Protein AF-A0A9P1FUV8-F1 (afdb_monomer_lite)

pLDDT: mean 71.28, std 26.42, range [20.98, 97.94]

Radius of gyration: 44.8 Å; chains: 1; bounding box: 154×107×117 Å

Organism: NCBI:txid2562237

InterPro domains:
  IPR036770 Ankyrin repeat-containing domain superfamily [G3DSA:1.25.40.20] (313-395)
  IPR036770 Ankyrin repeat-containing domain superfamily [SSF48403] (328-381)
  IPR050870 FAST kinase domain-containing [PTHR21228] (536-731)

Sequence (1007 aa):
MMQPPLSSQASQSEAKLLKMLQQRRAAKSQATTPSNLSTSSRDSLTFSTSKRYRINTSLPRLPHFLGSAEPTGVSAAFLVSFLVHCRSKVEQPTTRAAAMLRENGGVPIATLCGRVPHRDENHPLDPMDPMDPMDPGDSNRHPLTGGPIRGPSRFHVAHAWDADFEALVDCLVKDAGAELDRRYNLDIFGEDVECPERSSQRSVTGVADSPIESLQATVAAVQEVVLILDKDALCFSRLWVLTEAMMAVRSNKLRISSTASLGSTEMDIQTWEERIDGIDWSLATSSRKNDERRLRKFAERVWDMNGIGTDRLLAQLKVALRKYIYGQILVKAVEHGDRRAVEAALERGASPEQRDADGNTLEDLASFYNQQDIEEMLFERRMQRMTHQPLSMFFTADDLMENCSAADPHVLLPFMTPVEPRREDGLAEDAEEERLWQFLAGLEPSEKLPNKKPLRRNRHDQKPQSAESMLLRSKESGVPPRHLEMDRNEMTRLNTLEKGSIVLRGVHVSASANLPGLPGEAWIPFRLISRSALCGKLPHLLHGRALASQAKQSDARSLFAKLQVLSRQSSPSKDEAAAVCGTLARRLKTEIATFTATEAHQLSVVLAQFGLRNTLILDTLASHALRGMVSYSPYLLCGLANSFARNRYLHRPLMDAIAIHVANASDTLSPVDIAVLVYGYAELAYNPRNNLLEVCAERLQKTYLEVGAPNCASIMNSYARLSECNPAVFHCLSRAIVHAQPETFEVHNISIIMNSYAKCAVRKSQTMHLLGDYLVDRVDELSPQNVSNVVHAFSRLSCYNLPLFQNLVKRVASEDLTAYKLYELGVLCHNLAKLKSGGEKVYSAMFGELAKRPAEVWEPKAVAQVLDAMRRRQMFSHPGLLVLLFQRFFSTLPSYSVHSLTQASWCLVELDALDCAEELHQELPPDEAPQGFPQGRYAMRRVFERLQELDSQEPFTPTQRCHVQTLIRAYRYRHELDHGLLPPKVKSFCKAQFDVSSSVVSAVARA

Foldseek 3Di:
DDDDDDDDDPVVVVVVVVVVVVVVVVVVPPDDDDDDDDDDDDDDDDDDYDDAADDYDYDDDDDDDDDDDDDQFDFLVVVVVVVVVVVVVDDDDDDDPVPPPDDPDDDDDDDDDDDDDDDDDDDDDDDDDDDDDDDDDDDAADPPVRHGQDDDAQEEEQFDPPADVVLVSVQLCVVQPPNSSRHYTDRPPVPPPDDPPDDPDDPPVPDSQDVVNVLLVSLVPHQAYEYEAEQQRCSLLALVSLLSLLSRLVVVRYDYTYSDQCAQAPVSLVSVVCSLVPRDNVNRDYPDPVVNVVSVVCQVPVCVVVVNHPVNSSVSSSVVSLQVSLLRNLLSNLLVLVLVSVVSSVVSPHQQQRADPVGDGSLSSNVVSVNVVSNVVSVVSNVVPPPDDPPCVVAPPVRVVVVVVVDDVVVCVVVPDPPPDPPPDDDDDVDVVVVVVVVVVDDDDDDDDDDDDDDDDDDDDDDDDDHDDDDDDDDDDDDDDDDDDDDDDDDPDDDDDDDDDDDDDDDDDDDDDDDDDDDDDDDDDDDDDDDDDDDDDDDDDDDDPDPPPPPPPDALVNLLVVLVVLLPDPDRDLVVNQVSLVSSLVRCLPCVVVDALVSLLVSLQSCLSSLPLPVSSLVSSLVSCVVPVVRHDLLSLLSNLLSCLSNLHCPPVSLQVNLVVCLVVVLPDDLVSLLSNLLSCLSNLHDHPDCSLVSSLVNCLVHLLRQFLLSLLSNLLSCLSNLNLPVSSLVSVLVNLVNYDLVSDDLQSLLSNLLSCLSNLPQPQVSLQVSLVSCLVVVVSDQLQSLLSNLSSCLSNVHDHPSSLVSSLVCLLPDDPVSHDLQSLLSNLLSCLSVVGHDQSNLLSSLVVNLPDDLVRDDLQSLLSVLNSCLSVVVRDDPSSLLSSLVSCVVCVLRDDLVSLLSNLLSCLSNVVLQVCVVSPPPDDPVPDPPPDRRSLVSVVVSLVSVVVVCVVPNDDPVSLVSVVVSLVSNVVSCCVVPNDDDPVSVVSCCVNPVDDPVNVVVVSVD

Secondary structure (DSSP, 8-state):
---------HHHHHHHHHHHHHHHHHTTS-SS---------------------------------------SS--HHHHHHHHHHHHTTS----SSGGGSS-SS-------------------------PPPPPP-----B-TTT-PBP-S--SEEEE--TTS-HHHHHHHHHHHHGGGHHHHEE----GGG---SS---S--TT-----HHHHHHHHHHHSSEEEEEEPTT-GGGGBHHHHHHHHHHHHTT-EEEEESS---SSHHHHHHHHHHHHT--TTTPBPSSHHHHHHHHHHHHHHTTTTT--HHHHHHHHHHHHHHHHHHHHHHHHHHHT-HHHHHHHHHTT--TT-B-SSS-BHHHHHHHTT-HHHHHHHHHHHHTTS-PPPGGGT--HHHHHHHHHHS-HHHHTTTS-------------TTSHHHHHHHHTS--------------------------------------------------------------------------------------------------------SSS------HHHHHHHHHHHHTSSS--HHHHHHHHHHHHHHHHHHGGG--HHHHHHHHHHHHHHT---HHHHHHHHHHHHHSGGGS-HHHHHHHHHHHHHTT---HHHHHHHHHHHHHTGGG--HHHHHHHHHHHHHTT---SSTHHHHHHHHHHHHGGG--HHHHHHHHHHHHHHT---HHHHHHHHHHHHHS-GGG--HHHHHHHHHHHHHTT---HHHHHHHHHHHHTTGGGS-HHHHHHHHHHHHHHT---HHHHHHHHHHHTTS-GGGS-HHHHHHHHHHHHHTT---HHHHHHHHHHHTTS-GGG--HHHHHHHHHHHHTTTTS--HHHHHHHHHHHHHTGGG--HHHHHHHHHHHHTTTTTTGGGTTGGGS-GGGS-TT--HHHHHHHHHHHHHHHHHHHSPPPHHHHHHHHHHHHHHHHHHHHHHSS--HHHHHHHHHHH---HHHHHHTT--

Structure (mmCIF, N/CA/C/O backbone):
data_AF-A0A9P1FUV8-F1
#
_entry.id   AF-A0A9P1FUV8-F1
#
loop_
_atom_site.group_PDB
_atom_site.id
_atom_site.type_symbol
_atom_site.label_atom_id
_atom_site.label_alt_id
_atom_site.label_comp_id
_atom_site.label_asym_id
_atom_site.label_entity_id
_atom_site.label_seq_id
_atom_site.pdbx_PDB_ins_code
_atom_site.Cartn_x
_atom_site.Cartn_y
_atom_site.Cartn_z
_atom_site.occupancy
_atom_site.B_iso_or_equiv
_atom_site.auth_seq_id
_atom_site.auth_comp_id
_atom_site.auth_asym_id
_atom_site.auth_atom_id
_atom_site.pdbx_PDB_model_num
ATOM 1 N N . MET A 1 1 ? 50.241 -18.719 53.767 1.00 30.80 1 MET A N 1
ATOM 2 C CA . MET A 1 1 ? 50.728 -17.645 54.663 1.00 30.80 1 MET A CA 1
ATOM 3 C C . MET A 1 1 ? 49.837 -16.425 54.442 1.00 30.80 1 MET A C 1
ATOM 5 O O . MET A 1 1 ? 49.467 -16.218 53.297 1.00 30.80 1 MET A O 1
ATOM 9 N N . MET A 1 2 ? 49.536 -15.657 55.497 1.00 30.47 2 MET A N 1
ATOM 10 C CA . MET A 1 2 ? 48.809 -14.365 55.496 1.00 30.47 2 MET A CA 1
ATOM 11 C C . MET A 1 2 ? 47.323 -14.315 55.067 1.00 30.47 2 MET A C 1
ATOM 13 O O . MET A 1 2 ? 46.827 -15.141 54.308 1.00 30.47 2 MET A O 1
ATOM 17 N N . GLN A 1 3 ? 46.631 -13.323 55.649 1.00 28.78 3 GLN A N 1
ATOM 18 C CA . GLN A 1 3 ? 45.249 -12.890 55.387 1.00 28.78 3 GLN A CA 1
ATOM 19 C C . GLN A 1 3 ? 45.261 -11.463 54.746 1.00 28.78 3 GLN A C 1
ATOM 21 O O . GLN A 1 3 ? 46.090 -11.263 53.863 1.00 28.78 3 GLN A O 1
ATOM 26 N N . PRO A 1 4 ? 44.366 -10.490 55.058 1.00 60.59 4 PRO A N 1
ATOM 27 C CA . PRO A 1 4 ? 43.402 -9.945 54.097 1.00 60.59 4 PRO A CA 1
ATOM 28 C C . PRO A 1 4 ? 43.675 -8.450 53.772 1.00 60.59 4 PRO A C 1
ATOM 30 O O . PRO A 1 4 ? 44.791 -7.982 53.994 1.00 60.59 4 PRO A O 1
ATOM 33 N N . PRO A 1 5 ? 42.693 -7.675 53.255 1.00 50.84 5 PRO A N 1
ATOM 34 C CA . PRO A 1 5 ? 41.811 -6.958 54.193 1.00 50.84 5 PRO A CA 1
ATOM 35 C C . PRO A 1 5 ? 40.332 -6.806 53.758 1.00 50.84 5 PRO A C 1
ATOM 37 O O . PRO A 1 5 ? 39.941 -7.103 52.633 1.00 50.84 5 PRO A O 1
ATOM 40 N N . LEU A 1 6 ? 39.513 -6.309 54.692 1.00 38.12 6 LEU A N 1
ATOM 41 C CA . LEU A 1 6 ? 38.106 -5.906 54.526 1.00 38.12 6 LEU A CA 1
ATOM 42 C C . LEU A 1 6 ? 37.980 -4.403 54.210 1.00 38.12 6 LEU A C 1
ATOM 44 O O . LEU A 1 6 ? 38.835 -3.617 54.614 1.00 38.12 6 LEU A O 1
ATOM 48 N N . SER A 1 7 ? 36.836 -3.976 53.662 1.00 33.22 7 SER A N 1
ATOM 49 C CA . SER A 1 7 ? 36.249 -2.659 53.974 1.00 33.22 7 SER A CA 1
ATOM 50 C C . SER A 1 7 ? 34.717 -2.677 53.824 1.00 33.22 7 SER A C 1
ATOM 52 O O . SER A 1 7 ? 34.158 -3.540 53.147 1.00 33.22 7 SER A O 1
ATOM 54 N N . SER A 1 8 ? 34.016 -1.783 54.529 1.00 42.25 8 SER A N 1
ATOM 55 C CA . SER A 1 8 ? 32.589 -1.943 54.863 1.00 42.25 8 SER A CA 1
ATOM 56 C C . SER A 1 8 ? 31.773 -0.648 54.710 1.00 42.25 8 SER A C 1
ATOM 58 O O . SER A 1 8 ? 31.450 0.017 55.691 1.00 42.25 8 SER A O 1
ATOM 60 N N . GLN A 1 9 ? 31.401 -0.286 53.474 1.00 38.81 9 GLN A N 1
ATOM 61 C CA . GLN A 1 9 ? 30.628 0.946 53.202 1.00 38.81 9 GLN A CA 1
ATOM 62 C C . GLN A 1 9 ? 29.221 0.747 52.601 1.00 38.81 9 GLN A C 1
ATOM 64 O O . GLN A 1 9 ? 28.422 1.681 52.623 1.00 38.81 9 GLN A O 1
ATOM 69 N N . ALA A 1 10 ? 28.864 -0.450 52.119 1.00 42.78 10 ALA A N 1
ATOM 70 C CA . ALA A 1 10 ? 27.587 -0.665 51.421 1.00 42.78 10 ALA A CA 1
ATOM 71 C C . ALA A 1 10 ? 26.337 -0.445 52.308 1.00 42.78 10 ALA A C 1
ATOM 73 O O . ALA A 1 10 ? 25.392 0.228 51.893 1.00 42.78 10 ALA A O 1
ATOM 74 N N . SER A 1 11 ? 26.342 -0.939 53.552 1.00 45.03 11 SER A N 1
ATOM 75 C CA . SER A 1 11 ? 25.136 -1.028 54.399 1.00 45.03 11 SER A CA 1
ATOM 76 C C . SER A 1 11 ? 24.607 0.303 54.952 1.00 45.03 11 SER A C 1
ATOM 78 O O . SER A 1 11 ? 23.441 0.387 55.337 1.00 45.03 11 SER A O 1
ATOM 80 N N . GLN A 1 12 ? 25.417 1.368 54.985 1.00 42.19 12 GLN A N 1
ATOM 81 C CA . GLN A 1 12 ? 24.962 2.676 55.484 1.00 42.19 12 GLN A CA 1
ATOM 82 C C . GLN A 1 12 ? 24.154 3.469 54.444 1.00 42.19 12 GLN A C 1
ATOM 84 O O . GLN A 1 12 ? 23.341 4.319 54.815 1.00 42.19 12 GLN A O 1
ATOM 89 N N . SER A 1 13 ? 24.339 3.182 53.151 1.00 45.84 13 SER A N 1
ATOM 90 C CA . SER A 1 13 ? 23.620 3.858 52.065 1.00 45.84 13 SER A CA 1
ATOM 91 C C . SER A 1 13 ? 22.151 3.413 51.983 1.00 45.84 13 SER A C 1
ATOM 93 O O . SER A 1 13 ? 21.251 4.255 52.036 1.00 45.84 13 SER A O 1
ATOM 95 N N . GLU A 1 14 ? 21.895 2.101 51.985 1.00 45.75 14 GLU A N 1
ATOM 96 C CA . GLU A 1 14 ? 20.541 1.529 51.999 1.00 45.75 14 GLU A CA 1
ATOM 97 C C . GLU A 1 14 ? 19.755 1.932 53.251 1.00 45.75 14 GLU A C 1
ATOM 99 O O . GLU A 1 14 ? 18.601 2.351 53.147 1.00 45.75 14 GLU A O 1
ATOM 104 N N . ALA A 1 15 ? 20.385 1.900 54.431 1.00 51.75 15 ALA A N 1
ATOM 105 C CA . ALA A 1 15 ? 19.749 2.317 55.681 1.00 51.75 15 ALA A CA 1
ATOM 106 C C . ALA A 1 15 ? 19.278 3.785 55.641 1.00 51.75 15 ALA A C 1
ATOM 108 O O . ALA A 1 15 ? 18.211 4.116 56.165 1.00 51.75 15 ALA A O 1
ATOM 109 N N . LYS A 1 16 ? 20.042 4.670 54.984 1.00 54.69 16 LYS A N 1
ATOM 110 C CA . LYS A 1 16 ? 19.688 6.087 54.807 1.00 54.69 16 LYS A CA 1
ATOM 111 C C . LYS A 1 16 ? 18.562 6.266 53.779 1.00 54.69 16 LYS A C 1
ATOM 113 O O . LYS A 1 16 ? 17.652 7.065 54.011 1.00 54.69 16 LYS A O 1
ATOM 118 N N . LEU A 1 17 ? 18.572 5.476 52.702 1.00 48.06 17 LEU A N 1
ATOM 119 C CA . LEU A 1 17 ? 17.526 5.471 51.675 1.00 48.06 17 LEU A CA 1
ATOM 120 C C . LEU A 1 17 ? 16.182 4.949 52.218 1.00 48.06 17 LEU A C 1
ATOM 122 O O . LEU A 1 17 ? 15.148 5.584 51.999 1.00 48.06 17 LEU A O 1
ATOM 126 N N . LEU A 1 18 ? 16.185 3.860 53.001 1.00 50.78 18 LEU A N 1
ATOM 127 C CA . LEU A 1 18 ? 14.982 3.364 53.683 1.00 50.78 18 LEU A CA 1
ATOM 128 C C . LEU A 1 18 ? 14.398 4.416 54.633 1.00 50.78 18 LEU A C 1
ATOM 130 O O . LEU A 1 18 ? 13.184 4.617 54.633 1.00 50.78 18 LEU A O 1
ATOM 134 N N . LYS A 1 19 ? 15.238 5.125 55.401 1.00 60.50 19 LYS A N 1
ATOM 135 C CA . LYS A 1 19 ? 14.773 6.171 56.327 1.00 60.50 19 LYS A CA 1
ATOM 136 C C . LYS A 1 19 ? 14.100 7.335 55.586 1.00 60.50 19 LYS A C 1
ATOM 138 O O . LYS A 1 19 ? 13.024 7.766 55.997 1.00 60.50 19 LYS A O 1
ATOM 143 N N . MET A 1 20 ? 14.655 7.771 54.449 1.00 56.41 20 MET A N 1
ATOM 144 C CA . MET A 1 20 ? 14.014 8.761 53.567 1.00 56.41 20 MET A CA 1
ATOM 145 C C . MET A 1 20 ? 12.675 8.270 52.995 1.00 56.41 20 MET A C 1
ATOM 147 O O . MET A 1 20 ? 11.705 9.028 52.965 1.00 56.41 20 MET A O 1
ATOM 151 N N . LEU A 1 21 ? 12.590 7.010 52.555 1.00 49.94 21 LEU A N 1
ATOM 152 C CA . LEU A 1 21 ? 11.355 6.437 52.002 1.00 49.94 21 LEU A CA 1
ATOM 153 C C . LEU A 1 21 ? 10.265 6.242 53.072 1.00 49.94 21 LEU A C 1
ATOM 155 O O . LEU A 1 21 ? 9.085 6.457 52.793 1.00 49.94 21 LEU A O 1
ATOM 159 N N . GLN A 1 22 ? 10.647 5.910 54.308 1.00 55.75 22 GLN A N 1
ATOM 160 C CA . GLN A 1 22 ? 9.739 5.868 55.458 1.00 55.75 22 GLN A CA 1
ATOM 161 C C . GLN A 1 22 ? 9.236 7.273 55.831 1.00 55.75 22 GLN A C 1
ATOM 163 O O . GLN A 1 22 ? 8.030 7.459 55.995 1.00 55.75 22 GLN A O 1
ATOM 168 N N . GLN A 1 23 ? 10.112 8.284 55.865 1.00 54.78 23 GLN A N 1
ATOM 169 C CA . GLN A 1 23 ? 9.713 9.679 56.107 1.00 54.78 23 GLN A CA 1
ATOM 170 C C . GLN A 1 23 ? 8.788 10.226 55.004 1.00 54.78 23 GLN A C 1
ATOM 172 O O . GLN A 1 23 ? 7.778 10.855 55.317 1.00 54.78 23 GLN A O 1
ATOM 177 N N . ARG A 1 24 ? 9.045 9.916 53.722 1.00 46.38 24 ARG A N 1
ATOM 178 C CA . ARG A 1 24 ? 8.132 10.271 52.615 1.00 46.38 24 ARG A CA 1
ATOM 179 C C . ARG A 1 24 ? 6.779 9.551 52.676 1.00 46.38 24 ARG A C 1
ATOM 181 O O . ARG A 1 24 ? 5.803 10.103 52.175 1.00 46.38 24 ARG A O 1
ATOM 188 N N . ARG A 1 25 ? 6.685 8.363 53.290 1.00 44.31 25 ARG A N 1
ATOM 189 C CA . ARG A 1 25 ? 5.393 7.704 53.561 1.00 44.31 25 ARG A CA 1
ATOM 190 C C . ARG A 1 25 ? 4.634 8.363 54.715 1.00 44.31 25 ARG A C 1
ATOM 192 O O . ARG A 1 25 ? 3.438 8.580 54.567 1.00 44.31 25 ARG A O 1
ATOM 199 N N . ALA A 1 26 ? 5.313 8.747 55.797 1.00 41.97 26 ALA A N 1
ATOM 200 C CA . ALA A 1 26 ? 4.688 9.473 56.908 1.00 41.97 26 ALA A CA 1
ATOM 201 C C . ALA A 1 26 ? 4.136 10.846 56.471 1.00 41.97 26 ALA A C 1
ATOM 203 O O . ALA A 1 26 ? 2.988 11.180 56.748 1.00 41.97 26 ALA A O 1
ATOM 204 N N . ALA A 1 27 ? 4.914 11.618 55.705 1.00 41.75 27 ALA A N 1
ATOM 205 C CA . ALA A 1 27 ? 4.504 12.944 55.236 1.00 41.75 27 ALA A CA 1
ATOM 206 C C . ALA A 1 27 ? 3.291 12.933 54.280 1.00 41.75 27 ALA A C 1
ATOM 208 O O . ALA A 1 27 ? 2.658 13.967 54.091 1.00 41.75 27 ALA A O 1
ATOM 209 N N . LYS A 1 28 ? 2.942 11.781 53.682 1.00 42.69 28 LYS A N 1
ATOM 210 C CA . LYS A 1 28 ? 1.788 11.642 52.776 1.00 42.69 28 LYS A CA 1
ATOM 211 C C . LYS A 1 28 ? 0.529 11.069 53.444 1.00 42.69 28 LYS A C 1
ATOM 213 O O . LYS A 1 28 ? -0.431 10.779 52.737 1.00 42.69 28 LYS A O 1
ATOM 218 N N . SER A 1 29 ? 0.515 10.920 54.775 1.00 35.66 29 SER A N 1
ATOM 219 C CA . SER A 1 29 ? -0.650 10.445 55.545 1.00 35.66 29 SER A CA 1
ATOM 220 C C . SER A 1 29 ? -1.318 11.510 56.429 1.00 35.66 29 SER A C 1
ATOM 222 O O . SER A 1 29 ? -2.277 11.190 57.124 1.00 35.66 29 SER A O 1
ATOM 224 N N . GLN A 1 30 ? -0.837 12.759 56.429 1.00 36.12 30 GLN A N 1
ATOM 225 C CA . GLN A 1 30 ? -1.415 13.866 57.208 1.00 36.12 30 GLN A CA 1
ATOM 226 C C . GLN A 1 30 ? -2.030 14.947 56.305 1.00 36.12 30 GLN A C 1
ATOM 228 O O . GLN A 1 30 ? -1.556 16.077 56.248 1.00 36.12 30 GLN A O 1
ATOM 233 N N . ALA A 1 31 ? -3.120 14.595 55.617 1.00 32.31 31 ALA A N 1
ATOM 234 C CA . ALA A 1 31 ? -4.038 15.558 55.012 1.00 32.31 31 ALA A CA 1
ATOM 235 C C . ALA A 1 31 ? -5.481 15.009 55.010 1.00 32.31 31 ALA A C 1
ATOM 237 O O . ALA A 1 31 ? -5.751 13.959 54.436 1.00 32.31 31 ALA A O 1
ATOM 238 N N . THR A 1 32 ? -6.390 15.745 55.659 1.00 31.06 32 THR A N 1
ATOM 239 C CA . THR A 1 32 ? -7.861 15.701 55.496 1.00 31.06 32 THR A CA 1
ATOM 240 C C . THR A 1 32 ? -8.591 14.343 55.537 1.00 31.06 32 THR A C 1
ATOM 242 O O . THR A 1 32 ? -9.055 13.862 54.508 1.00 31.06 32 THR A O 1
ATOM 245 N N . THR A 1 33 ? -8.884 13.849 56.748 1.00 34.56 33 THR A N 1
ATOM 246 C CA . THR A 1 33 ? -10.209 13.277 57.105 1.00 34.56 33 THR A CA 1
ATOM 247 C C . THR A 1 33 ? -10.461 13.409 58.615 1.00 34.56 33 THR A C 1
ATOM 249 O O . THR A 1 33 ? -9.624 12.935 59.386 1.00 34.56 33 THR A O 1
ATOM 252 N N . PRO A 1 34 ? -11.599 13.969 59.064 1.00 37.16 34 PRO A N 1
ATOM 253 C CA . PRO A 1 34 ? -12.110 13.779 60.420 1.00 37.16 34 PRO A CA 1
ATOM 254 C C . PRO A 1 34 ? -13.099 12.594 60.485 1.00 37.16 34 PRO A C 1
ATOM 256 O O . PRO A 1 34 ? -13.927 12.479 59.590 1.00 37.16 34 PRO A O 1
ATOM 259 N N . SER A 1 35 ? -13.016 11.787 61.559 1.00 29.39 35 SER A N 1
ATOM 260 C CA . SER A 1 35 ? -14.016 10.804 62.067 1.00 29.39 35 SER A CA 1
ATOM 261 C C . SER A 1 35 ? -14.575 9.710 61.106 1.00 29.39 35 SER A C 1
ATOM 263 O O . SER A 1 35 ? -14.866 9.944 59.945 1.00 29.39 35 SER A O 1
ATOM 265 N N . ASN A 1 36 ? -14.816 8.455 61.518 1.00 29.20 36 ASN A N 1
ATOM 266 C CA . ASN A 1 36 ? -14.697 7.801 62.829 1.00 29.20 36 ASN A CA 1
ATOM 267 C C . ASN A 1 36 ? -14.530 6.262 62.696 1.00 29.20 36 ASN A C 1
ATOM 269 O O . ASN A 1 36 ? -15.033 5.670 61.749 1.00 29.20 36 ASN A O 1
ATOM 273 N N . LEU A 1 37 ? -13.937 5.653 63.735 1.00 30.06 37 LEU A N 1
ATOM 274 C CA . LEU A 1 37 ? -14.122 4.275 64.253 1.00 30.06 37 LEU A CA 1
ATOM 275 C C . LEU A 1 37 ? -13.708 2.988 63.469 1.00 30.06 37 LEU A C 1
ATOM 277 O O . LEU A 1 37 ? -14.106 2.713 62.345 1.00 30.06 37 LEU A O 1
ATOM 281 N N . SER A 1 38 ? -13.012 2.132 64.243 1.00 29.42 38 SER A N 1
ATOM 282 C CA . SER A 1 38 ? -13.095 0.653 64.360 1.00 29.42 38 SER A CA 1
ATOM 283 C C . SER A 1 38 ? -12.550 -0.328 63.287 1.00 29.42 38 SER A C 1
ATOM 285 O O . SER A 1 38 ? -13.269 -0.789 62.411 1.00 29.42 38 SER A O 1
ATOM 287 N N . THR A 1 39 ? -11.315 -0.795 63.559 1.00 29.59 39 THR A N 1
ATOM 288 C CA . THR A 1 39 ? -10.877 -2.216 63.746 1.00 29.59 39 THR A CA 1
ATOM 289 C C . THR A 1 39 ? -10.884 -3.282 62.626 1.00 29.59 39 THR A C 1
ATOM 291 O O . THR A 1 39 ? -11.922 -3.618 62.073 1.00 29.59 39 THR A O 1
ATOM 294 N N . SER A 1 40 ? -9.744 -4.009 62.559 1.00 29.50 40 SER A N 1
ATOM 295 C CA . SER A 1 40 ? -9.539 -5.429 62.138 1.00 29.50 40 SER A CA 1
ATOM 296 C C . SER A 1 40 ? -9.794 -5.834 60.665 1.00 29.50 40 SER A C 1
ATOM 298 O O . SER A 1 40 ? -10.683 -5.297 60.026 1.00 29.50 40 SER A O 1
ATOM 300 N N . SER A 1 41 ? -9.079 -6.796 60.052 1.00 29.20 41 SER A N 1
ATOM 301 C CA . SER A 1 41 ? -7.799 -7.477 60.375 1.00 29.20 41 SER A CA 1
ATOM 302 C C . SER A 1 41 ? -7.241 -8.254 59.153 1.00 29.20 41 SER A C 1
ATOM 304 O O . SER A 1 41 ? -7.881 -8.309 58.110 1.00 29.20 41 SER A O 1
ATOM 306 N N . ARG A 1 42 ? -6.042 -8.843 59.328 1.00 28.06 42 ARG A N 1
ATOM 307 C CA . ARG A 1 42 ? -5.503 -10.124 58.784 1.00 28.06 42 ARG A CA 1
ATOM 308 C C . ARG A 1 42 ? -6.462 -11.057 57.997 1.00 28.06 42 ARG A C 1
ATOM 310 O O . ARG A 1 42 ? -7.637 -11.121 58.334 1.00 28.06 42 ARG A O 1
ATOM 317 N N . ASP A 1 43 ? -6.012 -11.894 57.048 1.00 26.98 43 ASP A N 1
ATOM 318 C CA . ASP A 1 43 ? -4.633 -12.362 56.749 1.00 26.98 43 ASP A CA 1
ATOM 319 C C . ASP A 1 43 ? -4.410 -12.789 55.266 1.00 26.98 43 ASP A C 1
ATOM 321 O O . ASP A 1 43 ? -5.277 -12.607 54.414 1.00 26.98 43 ASP A O 1
ATOM 325 N N . SER A 1 44 ? -3.226 -13.338 54.954 1.00 26.30 44 SER A N 1
ATOM 326 C CA . SER A 1 44 ? -2.769 -13.783 53.611 1.00 26.30 44 SER A CA 1
ATOM 327 C C . SER A 1 44 ? -2.727 -15.314 53.412 1.00 26.30 44 SER A C 1
ATOM 329 O O . SER A 1 44 ? -2.599 -16.012 54.413 1.00 26.30 44 SER A O 1
ATOM 331 N N . LEU A 1 45 ? -2.739 -15.819 52.152 1.00 26.94 45 LEU A N 1
ATOM 332 C CA . LEU A 1 45 ? -1.836 -16.877 51.600 1.00 26.94 45 LEU A CA 1
ATOM 333 C C . LEU A 1 45 ? -2.143 -17.268 50.115 1.00 26.94 45 LEU A C 1
ATOM 335 O O . LEU A 1 45 ? -2.773 -16.484 49.408 1.00 26.94 45 LEU A O 1
ATOM 339 N N . THR A 1 46 ? -1.567 -18.368 49.586 1.00 25.67 46 THR A N 1
ATOM 340 C CA . THR A 1 46 ? -1.098 -18.521 48.177 1.00 25.67 46 THR A CA 1
ATOM 341 C C . THR A 1 46 ? -1.310 -19.920 47.513 1.00 25.67 46 THR A C 1
ATOM 343 O O . THR A 1 46 ? -1.707 -20.863 48.184 1.00 25.67 46 THR A O 1
ATOM 346 N N . PHE A 1 47 ? -0.945 -20.045 46.209 1.00 27.41 47 PHE A N 1
ATOM 347 C CA . PHE A 1 47 ? -0.563 -21.258 45.407 1.00 27.41 47 PHE A CA 1
ATOM 348 C C . PHE A 1 47 ? -1.583 -22.117 44.564 1.00 27.41 47 PHE A C 1
ATOM 350 O O . PHE A 1 47 ? -2.302 -22.948 45.096 1.00 27.41 47 PHE A O 1
ATOM 357 N N . SER A 1 48 ? -1.403 -22.090 43.215 1.00 27.53 48 SER A N 1
ATOM 358 C CA . SER A 1 48 ? -1.054 -23.239 42.299 1.00 27.53 48 SER A CA 1
ATOM 359 C C . SER A 1 48 ? -2.043 -24.048 41.376 1.00 27.53 48 SER A C 1
ATOM 361 O O . SER A 1 48 ? -2.868 -24.811 41.847 1.00 27.53 48 SER A O 1
ATOM 363 N N . THR A 1 49 ? -1.748 -24.020 40.049 1.00 30.95 49 THR A N 1
ATOM 364 C CA . THR A 1 49 ? -1.566 -25.119 39.017 1.00 30.95 49 THR A CA 1
ATOM 365 C C . THR A 1 49 ? -2.652 -26.058 38.359 1.00 30.95 49 THR A C 1
ATOM 367 O O . THR A 1 49 ? -2.980 -27.106 38.894 1.00 30.95 49 THR A O 1
ATOM 370 N N . SER A 1 50 ? -2.863 -25.876 37.022 1.00 31.67 50 SER A N 1
ATOM 371 C CA . SER A 1 50 ? -2.609 -26.843 35.878 1.00 31.67 50 SER A CA 1
ATOM 372 C C . SER A 1 50 ? -3.687 -27.754 35.171 1.00 31.67 50 SER A C 1
ATOM 374 O O . SER A 1 50 ? -4.637 -28.225 35.780 1.00 31.67 50 SER A O 1
ATOM 376 N N . LYS A 1 51 ? -3.389 -28.104 33.884 1.00 32.56 51 LYS A N 1
ATOM 377 C CA . LYS A 1 51 ? -3.860 -29.205 32.953 1.00 32.56 51 LYS A CA 1
ATOM 378 C C . LYS A 1 51 ? -4.982 -28.995 31.870 1.00 32.56 51 LYS A C 1
ATOM 380 O O . LYS A 1 51 ? -5.355 -27.854 31.615 1.00 32.56 51 LYS A O 1
ATOM 385 N N . ARG A 1 52 ? -5.244 -30.028 31.014 1.00 34.56 52 ARG A N 1
ATOM 386 C CA . ARG A 1 52 ? -5.105 -30.036 29.505 1.00 34.56 52 ARG A CA 1
ATOM 387 C C . ARG A 1 52 ? -5.910 -31.140 28.689 1.00 34.56 52 ARG A C 1
ATOM 389 O O . ARG A 1 52 ? -6.127 -32.174 29.310 1.00 34.56 52 ARG A O 1
ATOM 396 N N . TYR A 1 53 ? -6.213 -31.001 27.350 1.00 32.50 53 TYR A N 1
ATOM 397 C CA . TYR A 1 53 ? -6.091 -31.942 26.131 1.00 32.50 53 TYR A CA 1
ATOM 398 C C . TYR A 1 53 ? -6.972 -31.616 24.821 1.00 32.50 53 TYR A C 1
ATOM 400 O O . TYR A 1 53 ? -7.762 -30.682 24.900 1.00 32.50 53 TYR A O 1
ATOM 408 N N . ARG A 1 54 ? -6.787 -32.224 23.585 1.00 31.30 54 ARG A N 1
ATOM 409 C CA . ARG A 1 54 ? -7.359 -31.792 22.213 1.00 31.30 54 ARG A CA 1
ATOM 410 C C . ARG A 1 54 ? -7.425 -32.846 21.023 1.00 31.30 54 ARG A C 1
ATOM 412 O O . ARG A 1 54 ? -6.486 -33.628 20.948 1.00 31.30 54 ARG A O 1
ATOM 419 N N . ILE A 1 55 ? -8.343 -32.803 19.994 1.00 31.94 55 ILE A N 1
ATOM 420 C CA . ILE A 1 55 ? -8.256 -33.567 18.661 1.00 31.94 55 ILE A CA 1
ATOM 421 C C . ILE A 1 55 ? -8.985 -32.960 17.366 1.00 31.94 55 ILE A C 1
ATOM 423 O O . ILE A 1 55 ? -9.356 -31.793 17.447 1.00 31.94 55 ILE A O 1
ATOM 427 N N . ASN A 1 56 ? -9.107 -33.664 16.186 1.00 26.27 56 ASN A N 1
ATOM 428 C CA . ASN A 1 56 ? -9.400 -33.203 14.753 1.00 26.27 56 ASN A CA 1
ATOM 429 C C . ASN A 1 56 ? -10.506 -34.069 13.957 1.00 26.27 56 ASN A C 1
ATOM 431 O O . ASN A 1 56 ? -11.118 -34.861 14.661 1.00 26.27 56 ASN A O 1
ATOM 435 N N . THR A 1 57 ? -10.885 -34.127 12.616 1.00 31.69 57 THR A N 1
ATOM 436 C CA . THR A 1 57 ? -10.473 -33.650 11.210 1.00 31.69 57 THR A CA 1
ATOM 437 C C . THR A 1 57 ? -11.483 -33.956 9.992 1.00 31.69 57 THR A C 1
ATOM 439 O O . THR A 1 57 ? -12.133 -34.991 10.050 1.00 31.69 57 THR A O 1
ATOM 442 N N . SER A 1 58 ? -11.451 -33.226 8.821 1.00 26.14 58 SER A N 1
ATOM 443 C CA . SER A 1 58 ? -11.626 -33.618 7.329 1.00 26.14 58 SER A CA 1
ATOM 444 C C . SER A 1 58 ? -12.952 -34.121 6.605 1.00 26.14 58 SER A C 1
ATOM 446 O O . SER A 1 58 ? -13.866 -34.512 7.313 1.00 26.14 58 SER A O 1
ATOM 448 N N . LEU A 1 59 ? -13.073 -34.347 5.241 1.00 26.00 59 LEU A N 1
ATOM 449 C CA . LEU A 1 59 ? -13.025 -33.489 3.971 1.00 26.00 59 LEU A CA 1
ATOM 450 C C . LEU A 1 59 ? -13.166 -34.218 2.536 1.00 26.00 59 LEU A C 1
ATOM 452 O O . LEU A 1 59 ? -12.298 -35.043 2.253 1.00 26.00 59 LEU A O 1
ATOM 456 N N . PRO A 1 60 ? -14.117 -33.895 1.581 1.00 40.56 60 PRO A N 1
ATOM 457 C CA . PRO A 1 60 ? -14.148 -34.373 0.131 1.00 40.56 60 PRO A CA 1
ATOM 458 C C . PRO A 1 60 ? -14.634 -33.380 -1.032 1.00 40.56 60 PRO A C 1
ATOM 460 O O . PRO A 1 60 ? -14.724 -32.185 -0.762 1.00 40.56 60 PRO A O 1
ATOM 463 N N . ARG A 1 61 ? -14.878 -33.807 -2.329 1.00 24.95 61 ARG A N 1
ATOM 464 C CA . ARG A 1 61 ? -15.236 -32.985 -3.580 1.00 24.95 61 ARG A CA 1
ATOM 465 C C . ARG A 1 61 ? -15.807 -33.728 -4.874 1.00 24.95 61 ARG A C 1
ATOM 467 O O . ARG A 1 61 ? -15.595 -34.933 -4.940 1.00 24.95 61 ARG A O 1
ATOM 474 N N . LEU A 1 62 ? -16.265 -32.973 -5.941 1.00 20.98 62 LEU A N 1
ATOM 475 C CA . LEU A 1 62 ? -16.289 -33.180 -7.470 1.00 20.98 62 LEU A CA 1
ATOM 476 C C . LEU A 1 62 ? -17.645 -33.508 -8.217 1.00 20.98 62 LEU A C 1
ATOM 478 O O . LEU A 1 62 ? -18.498 -34.050 -7.521 1.00 20.98 62 LEU A O 1
ATOM 482 N N . PRO A 1 63 ? -17.857 -33.381 -9.587 1.00 37.31 63 PRO A N 1
ATOM 483 C CA . PRO A 1 63 ? -17.330 -32.537 -10.730 1.00 37.31 63 PRO A CA 1
ATOM 484 C C . PRO A 1 63 ? -18.397 -31.974 -11.793 1.00 37.31 63 PRO A C 1
ATOM 486 O O . PRO A 1 63 ? -19.591 -32.043 -11.538 1.00 37.31 63 PRO A O 1
ATOM 489 N N . HIS A 1 64 ? -17.987 -31.439 -12.985 1.00 26.16 64 HIS A N 1
ATOM 490 C CA . HIS A 1 64 ? -18.776 -30.689 -14.046 1.00 26.16 64 HIS A CA 1
ATOM 491 C C . HIS A 1 64 ? -19.285 -31.462 -15.318 1.00 26.16 64 HIS A C 1
ATOM 493 O O . HIS A 1 64 ? -18.740 -32.530 -15.583 1.00 26.16 64 HIS A O 1
ATOM 499 N N . PHE A 1 65 ? -20.154 -30.854 -16.189 1.00 28.42 65 PHE A N 1
ATOM 500 C CA . PHE A 1 65 ? -19.986 -30.704 -17.688 1.00 28.42 65 PHE A CA 1
ATOM 501 C C . PHE A 1 65 ? -21.042 -29.805 -18.455 1.00 28.42 65 PHE A C 1
ATOM 503 O O . PHE A 1 65 ? -22.184 -29.701 -18.027 1.00 28.42 65 PHE A O 1
ATOM 510 N N . LEU A 1 66 ? -20.627 -29.204 -19.601 1.00 27.64 66 LEU A N 1
ATOM 511 C CA . LEU A 1 66 ? -21.268 -28.295 -20.630 1.00 27.64 66 LEU A CA 1
ATOM 512 C C . LEU A 1 66 ? -22.778 -28.478 -21.002 1.00 27.64 66 LEU A C 1
ATOM 514 O O . LEU A 1 66 ? -23.256 -29.603 -20.991 1.00 27.64 66 LEU A O 1
ATOM 518 N N . GLY A 1 67 ? -23.578 -27.518 -21.520 1.00 29.48 67 GLY A N 1
ATOM 519 C CA . GLY A 1 67 ? -23.373 -26.139 -22.022 1.00 29.48 67 GLY A CA 1
ATOM 520 C C . GLY A 1 67 ? -24.214 -25.787 -23.293 1.00 29.48 67 GLY A C 1
ATOM 521 O O . GLY A 1 67 ? -23.965 -26.358 -24.350 1.00 29.48 67 GLY A O 1
ATOM 522 N N . SER A 1 68 ? -25.163 -24.829 -23.223 1.00 27.86 68 SER A N 1
ATOM 523 C CA . SER A 1 68 ? -25.660 -23.965 -24.341 1.00 27.86 68 SER A CA 1
ATOM 524 C C . SER A 1 68 ? -26.573 -22.833 -23.806 1.00 27.86 68 SER A C 1
ATOM 526 O O . SER A 1 68 ? -27.194 -23.019 -22.763 1.00 27.86 68 SER A O 1
ATOM 528 N N . ALA A 1 69 ? -26.638 -21.673 -24.477 1.00 30.64 69 ALA A N 1
ATOM 529 C CA . ALA A 1 69 ? -27.270 -20.428 -23.986 1.00 30.64 69 ALA A CA 1
ATOM 530 C C . ALA A 1 69 ? -28.457 -19.970 -24.876 1.00 30.64 69 ALA A C 1
ATOM 532 O O . ALA A 1 69 ? -28.531 -20.379 -26.032 1.00 30.64 69 ALA A O 1
ATOM 533 N N . GLU A 1 70 ? -29.402 -19.125 -24.442 1.00 33.47 70 GLU A N 1
ATOM 534 C CA . GLU A 1 70 ? -29.554 -18.392 -23.167 1.00 33.47 70 GLU A CA 1
ATOM 535 C C . GLU A 1 70 ? -31.059 -18.260 -22.821 1.00 33.47 70 GLU A C 1
ATOM 537 O O . GLU A 1 70 ? -31.882 -18.125 -23.732 1.00 33.47 70 GLU A O 1
ATOM 542 N N . PRO A 1 71 ? -31.442 -18.312 -21.531 1.00 34.69 71 PRO A N 1
ATOM 543 C CA . PRO A 1 71 ? -31.749 -17.044 -20.857 1.00 34.69 71 PRO A CA 1
ATOM 544 C C . PRO A 1 71 ? -31.024 -16.868 -19.512 1.00 34.69 71 PRO A C 1
ATOM 546 O O . PRO A 1 71 ? -30.837 -17.813 -18.746 1.00 34.69 71 PRO A O 1
ATOM 549 N N . THR A 1 72 ? -30.662 -15.623 -19.202 1.00 42.44 72 THR A N 1
ATOM 550 C CA . THR A 1 72 ? -30.013 -15.189 -17.953 1.00 42.44 72 THR A CA 1
ATOM 551 C C . THR A 1 72 ? -31.033 -15.046 -16.812 1.00 42.44 72 THR A C 1
ATOM 553 O O . THR A 1 72 ? -31.375 -13.959 -16.346 1.00 42.44 72 THR A O 1
ATOM 556 N N . GLY A 1 73 ? -31.570 -16.195 -16.403 1.00 46.03 73 GLY A N 1
ATOM 557 C CA . GLY A 1 73 ? -32.589 -16.348 -15.368 1.00 46.03 73 GLY A CA 1
ATOM 558 C C . GLY A 1 73 ? -33.428 -17.590 -15.648 1.00 46.03 73 GLY A C 1
ATOM 559 O O . GLY A 1 73 ? -33.985 -17.730 -16.739 1.00 46.03 73 GLY A O 1
ATOM 560 N N . VAL A 1 74 ? -33.514 -18.510 -14.687 1.00 50.25 74 VAL A N 1
ATOM 561 C CA . VAL A 1 74 ? -34.278 -19.759 -14.844 1.00 50.25 74 VAL A CA 1
ATOM 562 C C . VAL A 1 74 ? -35.550 -19.663 -14.014 1.00 50.25 74 VAL A C 1
ATOM 564 O O . VAL A 1 74 ? -35.522 -19.183 -12.881 1.00 50.25 74 VAL A O 1
ATOM 567 N N . SER A 1 75 ? -36.676 -20.130 -14.556 1.00 54.66 75 SER A N 1
ATOM 568 C CA . SER A 1 75 ? -37.935 -20.146 -13.812 1.00 54.66 75 SER A CA 1
ATOM 569 C C . SER A 1 75 ? -37.810 -20.991 -12.544 1.00 54.66 75 SER A C 1
ATOM 571 O O . SER A 1 75 ? -37.295 -22.112 -12.539 1.00 54.66 75 SER A O 1
ATOM 573 N N . ALA A 1 76 ? -38.336 -20.465 -11.446 1.00 56.66 76 ALA A N 1
ATOM 574 C CA . ALA A 1 76 ? -38.333 -21.148 -10.165 1.00 56.66 76 ALA A CA 1
ATOM 575 C C . ALA A 1 76 ? -39.126 -22.474 -10.213 1.00 56.66 76 ALA A C 1
ATOM 577 O O . ALA A 1 76 ? -38.737 -23.447 -9.570 1.00 56.66 76 ALA A O 1
ATOM 578 N N . ALA A 1 77 ? -40.169 -22.590 -11.042 1.00 55.12 77 ALA A N 1
ATOM 579 C CA . ALA A 1 77 ? -40.845 -23.868 -11.265 1.00 55.12 77 ALA A CA 1
ATOM 580 C C . ALA A 1 77 ? -40.014 -24.882 -12.087 1.00 55.12 77 ALA A C 1
ATOM 582 O O . ALA A 1 77 ? -40.209 -26.091 -11.927 1.00 55.12 77 ALA A O 1
ATOM 583 N N . PHE A 1 78 ? -39.057 -24.439 -12.916 1.00 58.88 78 PHE A N 1
ATOM 584 C CA . PHE A 1 78 ? -38.096 -25.344 -13.565 1.00 58.88 78 PHE A CA 1
ATOM 585 C C . PHE A 1 78 ? -37.142 -25.944 -12.526 1.00 58.88 78 PHE A C 1
ATOM 587 O O . PHE A 1 78 ? -36.916 -27.152 -12.559 1.00 58.88 78 PHE A O 1
ATOM 594 N N . LEU A 1 79 ? -36.665 -25.156 -11.548 1.00 57.47 79 LEU A N 1
ATOM 595 C CA . LEU A 1 79 ? -35.906 -25.686 -10.404 1.00 57.47 79 LEU A CA 1
ATOM 596 C C . LEU A 1 79 ? -36.688 -26.744 -9.631 1.00 57.47 79 LEU A C 1
ATOM 598 O O . LEU A 1 79 ? -36.179 -27.842 -9.414 1.00 57.47 79 LEU A O 1
ATOM 602 N N . VAL A 1 80 ? -37.917 -26.413 -9.217 1.00 59.06 80 VAL A N 1
ATOM 603 C CA . VAL A 1 80 ? -38.768 -27.307 -8.416 1.00 59.06 80 VAL A CA 1
ATOM 604 C C . VAL A 1 80 ? -38.928 -28.650 -9.128 1.00 59.06 80 VAL A C 1
ATOM 606 O O . VAL A 1 80 ? -38.758 -29.702 -8.515 1.00 59.06 80 VAL A O 1
ATOM 609 N N . SER A 1 81 ? -39.157 -28.645 -10.443 1.00 57.06 81 SER A N 1
ATOM 610 C CA . SER A 1 81 ? -39.198 -29.894 -11.200 1.00 57.06 81 SER A CA 1
ATOM 611 C C . SER A 1 81 ? -37.843 -30.559 -11.400 1.00 57.06 81 SER A C 1
ATOM 613 O O . SER A 1 81 ? -37.804 -31.786 -11.446 1.00 57.06 81 SER A O 1
ATOM 615 N N . PHE A 1 82 ? -36.757 -29.813 -11.597 1.00 60.53 82 PHE A N 1
ATOM 616 C CA . PHE A 1 82 ? -35.429 -30.404 -11.732 1.00 60.53 82 PHE A CA 1
ATOM 617 C C . PHE A 1 82 ? -35.085 -31.184 -10.456 1.00 60.53 82 PHE A C 1
ATOM 619 O O . PHE A 1 82 ? -34.656 -32.335 -10.534 1.00 60.53 82 PHE A O 1
ATOM 626 N N . LEU A 1 83 ? -35.409 -30.619 -9.288 1.00 56.75 83 LEU A N 1
ATOM 627 C CA . LEU A 1 83 ? -35.335 -31.301 -7.999 1.00 56.75 83 LEU A CA 1
ATOM 628 C C . LEU A 1 83 ? -36.266 -32.514 -7.920 1.00 56.75 83 LEU A C 1
ATOM 630 O O . LEU A 1 83 ? -35.786 -33.596 -7.598 1.00 56.75 83 LEU A O 1
ATOM 634 N N . VAL A 1 84 ? -37.556 -32.393 -8.256 1.00 58.28 84 VAL A N 1
ATOM 635 C CA . VAL A 1 84 ? -38.499 -33.535 -8.244 1.00 58.28 84 VAL A CA 1
ATOM 636 C C . VAL A 1 84 ? -38.030 -34.672 -9.167 1.00 58.28 84 VAL A C 1
ATOM 638 O O . VAL A 1 84 ? -38.079 -35.842 -8.783 1.00 58.28 84 VAL A O 1
ATOM 641 N N . HIS A 1 85 ? -37.503 -34.351 -10.350 1.00 48.09 85 HIS A N 1
ATOM 642 C CA . HIS A 1 85 ? -36.981 -35.332 -11.306 1.00 48.09 85 HIS A CA 1
ATOM 643 C C . HIS A 1 85 ? -35.684 -35.987 -10.819 1.00 48.09 85 HIS A C 1
ATOM 645 O O . HIS A 1 85 ? -35.535 -37.204 -10.929 1.00 48.09 85 HIS A O 1
ATOM 651 N N . CYS A 1 86 ? -34.766 -35.222 -10.225 1.00 45.84 86 CYS A N 1
ATOM 652 C CA . CYS A 1 86 ? -33.556 -35.763 -9.602 1.00 45.84 86 CYS A CA 1
ATOM 653 C C . CYS A 1 86 ? -33.882 -36.636 -8.378 1.00 45.84 86 CYS A C 1
ATOM 655 O O . CYS A 1 86 ? -33.343 -37.736 -8.258 1.00 45.84 86 CYS A O 1
ATOM 657 N N . ARG A 1 87 ? -34.833 -36.217 -7.532 1.00 47.50 87 ARG A N 1
ATOM 658 C CA . ARG A 1 87 ? -35.332 -36.989 -6.380 1.00 47.50 87 ARG A CA 1
ATOM 659 C C . ARG A 1 87 ? -35.979 -38.305 -6.822 1.00 47.50 87 ARG A C 1
ATOM 661 O O . ARG A 1 87 ? -35.780 -39.318 -6.171 1.00 47.50 87 ARG A O 1
ATOM 668 N N . SER A 1 88 ? -36.653 -38.335 -7.977 1.00 43.25 88 SER A N 1
ATOM 669 C CA . SER A 1 88 ? -37.223 -39.572 -8.548 1.00 43.25 88 SER A CA 1
ATOM 670 C C . SER A 1 88 ? -36.187 -40.616 -9.008 1.00 43.25 88 SER A C 1
ATOM 672 O O . SER A 1 88 ? -36.550 -41.761 -9.276 1.00 43.25 88 SER A O 1
ATOM 674 N N . LYS A 1 89 ? -34.902 -40.242 -9.104 1.00 37.69 89 LYS A N 1
ATOM 675 C CA . LYS A 1 89 ? -33.795 -41.128 -9.505 1.00 37.69 89 LYS A CA 1
ATOM 676 C C . LYS A 1 89 ? -32.935 -41.612 -8.335 1.00 37.69 89 LYS A C 1
ATOM 678 O O . LYS A 1 89 ? -32.015 -42.395 -8.563 1.00 37.69 89 LYS A O 1
ATOM 683 N N . VAL A 1 90 ? -33.220 -41.171 -7.108 1.00 41.03 90 VAL A N 1
ATOM 684 C CA . VAL A 1 90 ? -32.464 -41.539 -5.907 1.00 41.03 90 VAL A CA 1
ATOM 685 C C . VAL A 1 90 ? -33.415 -42.134 -4.867 1.00 41.03 90 VAL A C 1
ATOM 687 O O . VAL A 1 90 ? -34.249 -41.442 -4.299 1.00 41.03 90 VAL A O 1
ATOM 690 N N . GLU A 1 91 ? -33.213 -43.430 -4.622 1.00 31.73 91 GLU A N 1
ATOM 691 C CA . GLU A 1 91 ? -33.900 -44.307 -3.661 1.00 31.73 91 GLU A CA 1
ATOM 692 C C . GLU A 1 91 ? -35.339 -44.772 -3.966 1.00 31.73 91 GLU A C 1
ATOM 694 O O . GLU A 1 91 ? -36.199 -44.081 -4.504 1.00 31.73 91 GLU A O 1
ATOM 699 N N . GLN A 1 92 ? -35.579 -46.030 -3.582 1.00 36.81 92 GLN A N 1
ATOM 700 C CA . GLN A 1 92 ? -36.899 -46.650 -3.501 1.00 36.81 92 GLN A CA 1
ATOM 701 C C . GLN A 1 92 ? -37.583 -46.192 -2.198 1.00 36.81 92 GLN A C 1
ATOM 703 O O . GLN A 1 92 ? -36.902 -46.037 -1.183 1.00 36.81 92 GLN A O 1
ATOM 708 N N . PRO A 1 93 ? -38.914 -46.002 -2.168 1.00 32.06 93 PRO A N 1
ATOM 709 C CA . PRO A 1 93 ? -39.577 -45.372 -1.030 1.00 32.06 93 PRO A CA 1
ATOM 710 C C . PRO A 1 93 ? -39.604 -46.279 0.209 1.00 32.06 93 PRO A C 1
ATOM 712 O O . PRO A 1 93 ? -40.353 -47.256 0.262 1.00 32.06 93 PRO A O 1
ATOM 715 N N . THR A 1 94 ? -38.858 -45.910 1.254 1.00 37.22 94 THR A N 1
ATOM 716 C CA . THR A 1 94 ? -39.047 -46.485 2.593 1.00 37.22 94 THR A CA 1
ATOM 717 C C . THR A 1 94 ? -40.219 -45.801 3.306 1.00 37.22 94 THR A C 1
ATOM 719 O O . THR A 1 94 ? -40.385 -44.580 3.308 1.00 37.22 94 THR A O 1
ATOM 722 N N . THR A 1 95 ? -41.118 -46.603 3.873 1.00 44.34 95 THR A N 1
ATOM 723 C CA . THR A 1 95 ? -42.437 -46.139 4.318 1.00 44.34 95 THR A CA 1
ATOM 724 C C . THR A 1 95 ? -42.410 -45.423 5.667 1.00 44.34 95 THR A C 1
ATOM 726 O O . THR A 1 95 ? -42.299 -46.076 6.707 1.00 44.34 95 THR A O 1
ATOM 729 N N . ARG A 1 96 ? -42.684 -44.109 5.675 1.00 33.56 96 ARG A N 1
ATOM 730 C CA . ARG A 1 96 ? -43.353 -43.467 6.830 1.00 33.56 96 ARG A CA 1
ATOM 731 C C . ARG A 1 96 ? -44.280 -42.288 6.506 1.00 33.56 96 ARG A C 1
ATOM 733 O O . ARG A 1 96 ? -45.256 -42.099 7.222 1.00 33.56 96 ARG A O 1
ATOM 740 N N . ALA A 1 97 ? -44.070 -41.571 5.398 1.00 34.00 97 ALA A N 1
ATOM 741 C CA . ALA A 1 97 ? -44.938 -40.453 4.987 1.00 34.00 97 ALA A CA 1
ATOM 742 C C . ALA A 1 97 ? -46.354 -40.869 4.515 1.00 34.00 97 ALA A C 1
ATOM 744 O O . ALA A 1 97 ? -47.268 -40.052 4.494 1.00 34.00 97 ALA A O 1
ATOM 745 N N . ALA A 1 98 ? -46.572 -42.142 4.167 1.00 36.53 98 ALA A N 1
ATOM 746 C CA . ALA A 1 98 ? -47.847 -42.634 3.624 1.00 36.53 98 ALA A CA 1
ATOM 747 C C . ALA A 1 98 ? -48.958 -42.880 4.676 1.00 36.53 98 ALA A C 1
ATOM 749 O O . ALA A 1 98 ? -50.025 -43.386 4.328 1.00 36.53 98 ALA A O 1
ATOM 750 N N . ALA A 1 99 ? -48.712 -42.575 5.956 1.00 36.09 99 ALA A N 1
ATOM 751 C CA . ALA A 1 99 ? -49.540 -43.030 7.078 1.00 36.09 99 ALA A CA 1
ATOM 752 C C . ALA A 1 99 ? -50.618 -42.038 7.569 1.00 36.09 99 ALA A C 1
ATOM 754 O O . ALA A 1 99 ? -51.403 -42.412 8.433 1.00 36.09 99 ALA A O 1
ATOM 755 N N . MET A 1 100 ? -50.681 -40.803 7.045 1.00 34.53 100 MET A N 1
ATOM 756 C CA . MET A 1 100 ? -51.635 -39.767 7.510 1.00 34.53 100 MET A CA 1
ATOM 757 C C . MET A 1 100 ? -52.615 -39.261 6.432 1.00 34.53 100 MET A C 1
ATOM 759 O O . MET A 1 100 ? -53.309 -38.276 6.645 1.00 34.53 100 MET A O 1
ATOM 763 N N . LEU A 1 101 ? -52.706 -39.942 5.282 1.00 36.66 101 LEU A N 1
ATOM 764 C CA . LEU A 1 101 ? -53.649 -39.624 4.192 1.00 36.66 101 LEU A CA 1
ATOM 765 C C . LEU A 1 101 ? -54.465 -40.857 3.752 1.00 36.66 101 LEU A C 1
ATOM 767 O O . LEU A 1 101 ? -54.651 -41.109 2.562 1.00 36.66 101 LEU A O 1
ATOM 771 N N . ARG A 1 102 ? -54.921 -41.666 4.722 1.00 36.69 102 ARG A N 1
ATOM 772 C CA . ARG A 1 102 ? -55.812 -42.824 4.499 1.00 36.69 102 ARG A CA 1
ATOM 773 C C . ARG A 1 102 ? -56.846 -43.032 5.613 1.00 36.69 102 ARG A C 1
ATOM 775 O O . ARG A 1 102 ? -56.984 -44.131 6.140 1.00 36.69 102 ARG A O 1
ATOM 782 N N . GLU A 1 103 ? -57.636 -42.002 5.885 1.00 35.38 103 GLU A N 1
ATOM 783 C CA . GLU A 1 103 ? -59.034 -42.206 6.289 1.00 35.38 103 GLU A CA 1
ATOM 784 C C . GLU A 1 103 ? -59.943 -41.768 5.130 1.00 35.38 103 GLU A C 1
ATOM 786 O O . GLU A 1 103 ? -59.561 -40.899 4.349 1.00 35.38 103 GLU A O 1
ATOM 791 N N . ASN A 1 104 ? -61.109 -42.412 4.991 1.00 31.59 104 ASN A N 1
ATOM 792 C CA . ASN A 1 104 ? -62.038 -42.316 3.849 1.00 31.59 104 ASN A CA 1
ATOM 793 C C . ASN A 1 104 ? -61.429 -42.747 2.491 1.00 31.59 104 ASN A C 1
ATOM 795 O O . ASN A 1 104 ? -60.835 -41.960 1.760 1.00 31.59 104 ASN A O 1
ATOM 799 N N . GLY A 1 105 ? -61.586 -44.032 2.144 1.00 30.33 105 GLY A N 1
ATOM 800 C CA . GLY A 1 105 ? -60.972 -44.647 0.957 1.00 30.33 105 GLY A CA 1
ATOM 801 C C . GLY A 1 105 ? -61.926 -44.990 -0.199 1.00 30.33 105 GLY A C 1
ATOM 802 O O . GLY A 1 105 ? -63.135 -45.108 -0.025 1.00 30.33 105 GLY A O 1
ATOM 803 N N . GLY A 1 106 ? -61.337 -45.229 -1.376 1.00 28.53 106 GLY A N 1
ATOM 804 C CA . GLY A 1 106 ? -61.969 -45.759 -2.593 1.00 28.53 106 GLY A CA 1
ATOM 805 C C . GLY A 1 106 ? -60.884 -46.240 -3.571 1.00 28.53 106 GLY A C 1
ATOM 806 O O . GLY A 1 106 ? -59.836 -45.607 -3.677 1.00 28.53 106 GLY A O 1
ATOM 807 N N . VAL A 1 107 ? -61.059 -47.408 -4.201 1.00 33.66 107 VAL A N 1
ATOM 808 C CA . VAL A 1 107 ? -59.964 -48.216 -4.796 1.00 33.66 107 VAL A CA 1
ATOM 809 C C . VAL A 1 107 ? -60.491 -49.028 -5.998 1.00 33.66 107 VAL A C 1
ATOM 811 O O . VAL A 1 107 ? -61.586 -49.572 -5.858 1.00 33.66 107 VAL A O 1
ATOM 814 N N . PRO A 1 108 ? -59.740 -49.258 -7.106 1.00 38.69 108 PRO A N 1
ATOM 815 C CA . PRO A 1 108 ? -58.567 -48.554 -7.660 1.00 38.69 108 PRO A CA 1
ATOM 816 C C . PRO A 1 108 ? -58.738 -48.128 -9.149 1.00 38.69 108 PRO A C 1
ATOM 818 O O . PRO A 1 108 ? -59.711 -48.484 -9.807 1.00 38.69 108 PRO A O 1
ATOM 821 N N . ILE A 1 109 ? -57.729 -47.458 -9.728 1.00 29.16 109 ILE A N 1
ATOM 822 C CA . ILE A 1 109 ? -57.551 -47.314 -11.192 1.00 29.16 109 ILE A CA 1
ATOM 823 C C . ILE A 1 109 ? -56.376 -48.200 -11.639 1.00 29.16 109 ILE A C 1
ATOM 825 O O . ILE A 1 109 ? -55.317 -48.152 -11.016 1.00 29.16 109 ILE A O 1
ATOM 829 N N . ALA A 1 110 ? -56.545 -49.001 -12.702 1.00 28.42 110 ALA A N 1
ATOM 830 C CA . ALA A 1 110 ? -55.521 -49.952 -13.167 1.00 28.42 110 ALA A CA 1
ATOM 831 C C . ALA A 1 110 ? -55.562 -50.271 -14.687 1.00 28.42 110 ALA A C 1
ATOM 833 O O . ALA A 1 110 ? -55.550 -51.434 -15.078 1.00 28.42 110 ALA A O 1
ATOM 834 N N . THR A 1 111 ? -55.584 -49.248 -15.550 1.00 29.14 111 THR A N 1
ATOM 835 C CA . THR A 1 111 ? -55.412 -49.348 -17.024 1.00 29.14 111 THR A CA 1
ATOM 836 C C . THR A 1 111 ? -55.073 -47.956 -17.592 1.00 29.14 111 THR A C 1
ATOM 838 O O . THR A 1 111 ? -55.538 -46.974 -17.024 1.00 29.14 111 THR A O 1
ATOM 841 N N . LEU A 1 112 ? -54.313 -47.764 -18.682 1.00 27.98 112 LEU A N 1
ATOM 842 C CA . LEU A 1 112 ? -53.658 -48.709 -19.602 1.00 27.98 112 LEU A CA 1
ATOM 843 C C . LEU A 1 112 ? -52.177 -48.333 -19.818 1.00 27.98 112 LEU A C 1
ATOM 845 O O . LEU A 1 112 ? -51.861 -47.161 -20.000 1.00 27.98 112 LEU A O 1
ATOM 849 N N . CYS A 1 113 ? -51.313 -49.337 -19.995 1.00 25.81 113 CYS A N 1
ATOM 850 C CA . CYS A 1 113 ? -50.159 -49.226 -20.895 1.00 25.81 113 CYS A CA 1
ATOM 851 C C . CYS A 1 113 ? -50.406 -50.128 -22.112 1.00 25.81 113 CYS A C 1
ATOM 853 O O . CYS A 1 113 ? -50.705 -51.313 -21.949 1.00 25.81 113 CYS A O 1
ATOM 855 N N . GLY A 1 114 ? -50.288 -49.574 -23.323 1.00 24.44 114 GLY A N 1
ATOM 856 C CA . GLY A 1 114 ? -50.302 -50.348 -24.571 1.00 24.44 114 GLY A CA 1
ATOM 857 C C . GLY A 1 114 ? -49.063 -51.245 -24.692 1.00 24.44 114 GLY A C 1
ATOM 858 O O . GLY A 1 114 ? -48.022 -50.951 -24.110 1.00 24.44 114 GLY A O 1
ATOM 859 N N . ARG A 1 115 ? -49.178 -52.366 -25.411 1.00 27.30 115 ARG A N 1
ATOM 860 C CA . ARG A 1 115 ? -48.209 -53.481 -25.405 1.00 27.30 115 ARG A CA 1
ATOM 861 C C . ARG A 1 115 ? -48.107 -54.108 -26.809 1.00 27.30 115 ARG A C 1
ATOM 863 O O . ARG A 1 115 ? -49.003 -53.880 -27.614 1.00 27.30 115 ARG A O 1
ATOM 870 N N . VAL A 1 116 ? -47.134 -55.021 -26.987 1.00 30.06 116 VAL A N 1
ATOM 871 C CA . VAL A 1 116 ? -47.037 -56.084 -28.033 1.00 30.06 116 VAL A CA 1
ATOM 872 C C . VAL A 1 116 ? -46.329 -55.657 -29.345 1.00 30.06 116 VAL A C 1
ATOM 874 O O . VAL A 1 116 ? -46.670 -54.592 -29.850 1.00 30.06 116 VAL A O 1
ATOM 877 N N . PRO A 1 117 ? -45.444 -56.479 -29.978 1.00 41.06 117 PRO A N 1
ATOM 878 C CA . PRO A 1 117 ? -44.661 -57.647 -29.509 1.00 41.06 117 PRO A CA 1
ATOM 879 C C . PRO A 1 117 ? -43.133 -57.599 -29.824 1.00 41.06 117 PRO A C 1
ATOM 881 O O . PRO A 1 117 ? -42.639 -56.706 -30.502 1.00 41.06 117 PRO A O 1
ATOM 884 N N . HIS A 1 118 ? -42.406 -58.643 -29.398 1.00 31.89 118 HIS A N 1
ATOM 885 C CA . HIS A 1 118 ? -41.096 -59.051 -29.945 1.00 31.89 118 HIS A CA 1
ATOM 886 C C . HIS A 1 118 ? -41.191 -59.640 -31.369 1.00 31.89 118 HIS A C 1
ATOM 888 O O . HIS A 1 118 ? -42.201 -60.262 -31.708 1.00 31.89 118 HIS A O 1
ATOM 894 N N . ARG A 1 119 ? -40.068 -59.619 -32.106 1.00 26.12 119 ARG A N 1
ATOM 895 C CA . ARG A 1 119 ? -39.603 -60.762 -32.920 1.00 26.12 119 ARG A CA 1
ATOM 896 C C . ARG A 1 119 ? -38.072 -60.741 -33.086 1.00 26.12 119 ARG A C 1
ATOM 898 O O . ARG A 1 119 ? -37.464 -59.688 -32.921 1.00 26.12 119 ARG A O 1
ATOM 905 N N . ASP A 1 120 ? -37.486 -61.901 -33.361 1.00 31.36 120 ASP A N 1
ATOM 906 C CA . ASP A 1 120 ? -36.038 -62.155 -33.381 1.00 31.36 120 ASP A CA 1
ATOM 907 C C . ASP A 1 120 ? -35.376 -62.051 -34.777 1.00 31.36 120 ASP A C 1
ATOM 909 O O . ASP A 1 120 ? -36.053 -61.934 -35.796 1.00 31.36 120 ASP A O 1
ATOM 913 N N . GLU A 1 121 ? -34.045 -62.221 -34.762 1.00 32.09 121 GLU A N 1
ATOM 914 C CA . GLU A 1 121 ? -33.143 -62.679 -35.841 1.00 32.09 121 GLU A CA 1
ATOM 915 C C . GLU A 1 121 ? -32.595 -61.718 -36.933 1.00 32.09 121 GLU A C 1
ATOM 917 O O . GLU A 1 121 ? -33.274 -61.329 -37.875 1.00 32.09 121 GLU A O 1
ATOM 922 N N . ASN A 1 122 ? -31.256 -61.583 -36.879 1.00 33.50 122 ASN A N 1
ATOM 923 C CA . ASN A 1 122 ? -30.273 -61.662 -37.980 1.00 33.50 122 ASN A CA 1
ATOM 924 C C . ASN A 1 122 ? -29.996 -60.489 -38.964 1.00 33.50 122 ASN A C 1
ATOM 926 O O . ASN A 1 122 ? -30.877 -59.920 -39.595 1.00 33.50 122 ASN A O 1
ATOM 930 N N . HIS A 1 123 ? -28.683 -60.322 -39.219 1.00 32.12 123 HIS A N 1
ATOM 931 C CA . HIS A 1 123 ? -28.017 -59.663 -40.367 1.00 32.12 123 HIS A CA 1
ATOM 932 C C . HIS A 1 123 ? -28.016 -58.102 -40.463 1.00 32.12 123 HIS A C 1
ATOM 934 O O . HIS A 1 123 ? -28.684 -57.453 -39.662 1.00 32.12 123 HIS A O 1
ATOM 940 N N . PRO A 1 124 ? -27.103 -57.478 -41.265 1.00 47.72 124 PRO A N 1
ATOM 941 C CA . PRO A 1 124 ? -26.354 -56.305 -40.778 1.00 47.72 124 PRO A CA 1
ATOM 942 C C . PRO A 1 124 ? -26.219 -55.103 -41.747 1.00 47.72 124 PRO A C 1
ATOM 944 O O . PRO A 1 124 ? -26.416 -55.249 -42.944 1.00 47.72 124 PRO A O 1
ATOM 947 N N . LEU A 1 125 ? -25.709 -53.992 -41.190 1.00 40.84 125 LEU A N 1
ATOM 948 C CA . LEU A 1 125 ? -24.925 -52.895 -41.806 1.00 40.84 125 LEU A CA 1
ATOM 949 C C . LEU A 1 125 ? -25.457 -52.126 -43.042 1.00 40.84 125 LEU A C 1
ATOM 951 O O . LEU A 1 125 ? -25.961 -52.687 -44.004 1.00 40.84 125 LEU A O 1
ATOM 955 N N . ASP A 1 126 ? -25.137 -50.826 -43.015 1.00 33.09 126 ASP A N 1
ATOM 956 C CA . ASP A 1 126 ? -25.146 -49.836 -44.106 1.00 33.09 126 ASP A CA 1
ATOM 957 C C . ASP A 1 126 ? -26.507 -49.426 -44.731 1.00 33.09 126 ASP A C 1
ATOM 959 O O . ASP A 1 126 ? -27.438 -50.223 -44.826 1.00 33.09 126 ASP A O 1
ATOM 963 N N . PRO A 1 127 ? -26.624 -48.187 -45.257 1.00 47.16 127 PRO A N 1
ATOM 964 C CA . PRO A 1 127 ? -26.073 -46.941 -44.709 1.00 47.16 127 PRO A CA 1
ATOM 965 C C . PRO A 1 127 ? -27.116 -45.796 -44.631 1.00 47.16 127 PRO A C 1
ATOM 967 O O . PRO A 1 127 ? -28.287 -45.954 -44.965 1.00 47.16 127 PRO A O 1
ATOM 970 N N . MET A 1 128 ? -26.673 -44.624 -44.163 1.00 47.41 128 MET A N 1
ATOM 971 C CA . MET A 1 128 ? -27.455 -43.376 -44.122 1.00 47.41 128 MET A CA 1
ATOM 972 C C . MET A 1 128 ? -27.818 -42.845 -45.520 1.00 47.41 128 MET A C 1
ATOM 974 O O . MET A 1 128 ? -26.972 -42.865 -46.409 1.00 47.41 128 MET A O 1
ATOM 978 N N . ASP A 1 129 ? -28.986 -42.207 -45.627 1.00 32.28 129 ASP A N 1
ATOM 979 C CA . ASP A 1 129 ? -29.239 -41.056 -46.512 1.00 32.28 129 ASP A CA 1
ATOM 980 C C . ASP A 1 129 ? -30.188 -40.061 -45.780 1.00 32.28 129 ASP A C 1
ATOM 982 O O . ASP A 1 129 ? -30.771 -40.434 -44.754 1.00 32.28 129 ASP A O 1
ATOM 986 N N . PRO A 1 130 ? -30.262 -38.771 -46.172 1.00 46.97 130 PRO A N 1
ATOM 987 C CA . PRO A 1 130 ? -30.504 -37.680 -45.217 1.00 46.97 130 PRO A CA 1
ATOM 988 C C . PRO A 1 130 ? -31.971 -37.300 -44.938 1.00 46.97 130 PRO A C 1
ATOM 990 O O . PRO A 1 130 ? -32.853 -37.421 -45.783 1.00 46.97 130 PRO A O 1
ATOM 993 N N . MET A 1 131 ? -32.187 -36.732 -43.745 1.00 38.56 131 MET A N 1
ATOM 994 C CA . MET A 1 131 ? -33.401 -36.001 -43.348 1.00 38.56 131 MET A CA 1
ATOM 995 C C . MET A 1 131 ? -33.419 -34.569 -43.909 1.00 38.56 131 MET A C 1
ATOM 997 O O . MET A 1 131 ? -32.388 -33.893 -43.915 1.00 38.56 131 MET A O 1
ATOM 1001 N N . ASP A 1 132 ? -34.611 -34.086 -44.268 1.00 36.25 132 ASP A N 1
ATOM 1002 C CA . ASP A 1 132 ? -34.878 -32.673 -44.567 1.00 36.25 132 ASP A CA 1
ATOM 1003 C C . ASP A 1 132 ? -34.825 -31.768 -43.307 1.00 36.25 132 ASP A C 1
ATOM 1005 O O . ASP A 1 132 ? -34.935 -32.262 -42.177 1.00 36.25 132 ASP A O 1
ATOM 1009 N N . PRO A 1 133 ? -34.671 -30.434 -43.457 1.00 45.66 133 PRO A N 1
ATOM 1010 C CA . PRO A 1 133 ? -34.555 -29.509 -42.326 1.00 45.66 133 PRO A CA 1
ATOM 1011 C C . PRO A 1 133 ? -35.872 -29.309 -41.555 1.00 45.66 133 PRO A C 1
ATOM 1013 O O . PRO A 1 133 ? -36.923 -29.069 -42.146 1.00 45.66 133 PRO A O 1
ATOM 1016 N N . MET A 1 134 ? -35.797 -29.320 -40.220 1.00 41.09 134 MET A N 1
ATOM 1017 C CA . MET A 1 134 ? -36.925 -29.007 -39.327 1.00 41.09 134 MET A CA 1
ATOM 1018 C C . MET A 1 134 ? -37.124 -27.493 -39.126 1.00 41.09 134 MET A C 1
ATOM 1020 O O . MET A 1 134 ? -36.163 -26.726 -39.081 1.00 41.09 134 MET A O 1
ATOM 1024 N N . ASP A 1 135 ? -38.385 -27.091 -38.955 1.00 42.03 135 ASP A N 1
ATOM 1025 C CA . ASP A 1 135 ? -38.851 -25.699 -38.860 1.00 42.03 135 ASP A CA 1
ATOM 1026 C C . ASP A 1 135 ? -38.749 -25.134 -37.413 1.00 42.03 135 ASP A C 1
ATOM 1028 O O . ASP A 1 135 ? -39.263 -25.759 -36.477 1.00 42.03 135 ASP A O 1
ATOM 1032 N N . PRO A 1 136 ? -38.078 -23.987 -37.164 1.00 45.47 136 PRO A N 1
ATOM 1033 C CA . PRO A 1 136 ? -37.813 -23.489 -35.807 1.00 45.47 136 PRO A CA 1
ATOM 1034 C C . PRO A 1 136 ? -38.957 -22.617 -35.240 1.00 45.47 136 PRO A C 1
ATOM 1036 O O . PRO A 1 136 ? -38.912 -21.390 -35.334 1.00 45.47 136 PRO A O 1
ATOM 1039 N N . GLY A 1 137 ? -39.969 -23.241 -34.613 1.00 48.44 137 GLY A N 1
ATOM 1040 C CA . GLY A 1 137 ? -41.237 -22.557 -34.275 1.00 48.44 137 GLY A CA 1
ATOM 1041 C C . GLY A 1 137 ? -41.718 -22.442 -32.809 1.00 48.44 137 GLY A C 1
ATOM 1042 O O . GLY A 1 137 ? -42.571 -21.592 -32.563 1.00 48.44 137 GLY A O 1
ATOM 1043 N N . ASP A 1 138 ? -41.254 -23.245 -31.834 1.00 50.19 138 ASP A N 1
ATOM 1044 C CA . ASP A 1 138 ? -41.987 -23.411 -30.544 1.00 50.19 138 ASP A CA 1
ATOM 1045 C C . ASP A 1 138 ? -41.103 -23.460 -29.268 1.00 50.19 138 ASP A C 1
ATOM 1047 O O . ASP A 1 138 ? -41.208 -24.360 -28.437 1.00 50.19 138 ASP A O 1
ATOM 1051 N N . SER A 1 139 ? -40.193 -22.492 -29.092 1.00 49.47 139 SER A N 1
ATOM 1052 C CA . SER A 1 139 ? -39.207 -22.487 -27.987 1.00 49.47 139 SER A CA 1
ATOM 1053 C C . SER A 1 139 ? -39.640 -21.790 -26.681 1.00 49.47 139 SER A C 1
ATOM 1055 O O . SER A 1 139 ? -38.868 -21.778 -25.727 1.00 49.47 139 SER A O 1
ATOM 1057 N N . ASN A 1 140 ? -40.835 -21.184 -26.610 1.00 53.97 140 ASN A N 1
ATOM 1058 C CA . ASN A 1 140 ? -41.219 -20.228 -25.546 1.00 53.97 140 ASN A CA 1
ATOM 1059 C C . ASN A 1 140 ? -42.340 -20.707 -24.593 1.00 53.97 140 ASN A C 1
ATOM 1061 O O . ASN A 1 140 ? -43.098 -19.902 -24.037 1.00 53.97 140 ASN A O 1
ATOM 1065 N N . ARG A 1 141 ? -42.445 -22.021 -24.364 1.00 52.53 141 ARG A N 1
ATOM 1066 C CA . ARG A 1 141 ? -43.326 -22.613 -23.341 1.00 52.53 141 ARG A CA 1
ATOM 1067 C C . ARG A 1 141 ? -42.517 -23.169 -22.176 1.00 52.53 141 ARG A C 1
ATOM 1069 O O . ARG A 1 141 ? -41.508 -23.837 -22.372 1.00 52.53 141 ARG A O 1
ATOM 1076 N N . HIS A 1 142 ? -42.989 -22.932 -20.956 1.00 52.88 142 HIS A N 1
ATOM 1077 C CA . HIS A 1 142 ? -42.376 -23.497 -19.763 1.00 52.88 142 HIS A CA 1
ATOM 1078 C C . HIS A 1 142 ? -42.566 -25.031 -19.747 1.00 52.88 142 HIS A C 1
ATOM 1080 O O . HIS A 1 142 ? -43.720 -25.468 -19.835 1.00 52.88 142 HIS A O 1
ATOM 1086 N N . PRO A 1 143 ? -41.504 -25.857 -19.596 1.00 42.03 143 PRO A N 1
ATOM 1087 C CA . PRO A 1 143 ? -41.570 -27.309 -19.839 1.00 42.03 143 PRO A CA 1
ATOM 1088 C C . PRO A 1 143 ? -42.567 -28.113 -18.989 1.00 42.03 143 PRO A C 1
ATOM 1090 O O . PRO A 1 143 ? -42.786 -29.290 -19.256 1.00 42.03 143 PRO A O 1
ATOM 1093 N N . LEU A 1 144 ? -43.124 -27.509 -17.935 1.00 40.38 144 LEU A N 1
ATOM 1094 C CA . LEU A 1 144 ? -43.793 -28.214 -16.834 1.00 40.38 144 LEU A CA 1
ATOM 1095 C C . LEU A 1 144 ? -45.192 -27.701 -16.523 1.00 40.38 144 LEU A C 1
ATOM 1097 O O . LEU A 1 144 ? -46.078 -28.473 -16.177 1.00 40.38 144 LEU A O 1
ATOM 1101 N N . THR A 1 145 ? -45.399 -26.395 -16.671 1.00 47.75 145 THR A N 1
ATOM 1102 C CA . THR A 1 145 ? -46.726 -25.780 -16.557 1.00 47.75 145 THR A CA 1
ATOM 1103 C C . THR A 1 145 ? -47.393 -25.628 -17.927 1.00 47.75 145 THR A C 1
ATOM 1105 O O . THR A 1 145 ? -48.554 -25.237 -17.996 1.00 47.75 145 THR A O 1
ATOM 1108 N N . GLY A 1 146 ? -46.664 -25.876 -19.029 1.00 50.22 146 GLY A N 1
ATOM 1109 C CA . GLY A 1 146 ? -47.117 -25.705 -20.419 1.00 50.22 146 GLY A CA 1
ATOM 1110 C C . GLY A 1 146 ? -47.429 -24.255 -20.823 1.00 50.22 146 GLY A C 1
ATOM 1111 O O . GLY A 1 146 ? -47.734 -23.979 -21.989 1.00 50.22 146 GLY A O 1
ATOM 1112 N N . GLY A 1 147 ? -47.372 -23.330 -19.861 1.00 58.97 147 GLY A N 1
ATOM 1113 C CA . GLY A 1 147 ? -47.721 -21.928 -20.010 1.00 58.97 147 GLY A CA 1
ATOM 1114 C C . GLY A 1 147 ? -46.611 -21.103 -20.665 1.00 58.97 147 GLY A C 1
ATOM 1115 O O . GLY A 1 147 ? -45.445 -21.502 -20.663 1.00 58.97 147 GLY A O 1
ATOM 1116 N N . PRO A 1 148 ? -46.954 -19.934 -21.227 1.00 54.66 148 PRO A N 1
ATOM 1117 C CA . PRO A 1 148 ? -45.967 -19.017 -21.778 1.00 54.66 148 PRO A CA 1
ATOM 1118 C C . PRO A 1 148 ? -45.151 -18.373 -20.651 1.00 54.66 148 PRO A C 1
ATOM 1120 O O . PRO A 1 148 ? -45.723 -17.833 -19.700 1.00 54.66 148 PRO A O 1
ATOM 1123 N N . ILE A 1 149 ? -43.825 -18.370 -20.792 1.00 57.75 149 ILE A N 1
ATOM 1124 C CA . ILE A 1 149 ? -42.928 -17.588 -19.930 1.00 57.75 149 ILE A CA 1
ATOM 1125 C C . ILE A 1 149 ? -43.235 -16.102 -20.193 1.00 57.75 149 ILE A C 1
ATOM 1127 O O . ILE A 1 149 ? -43.240 -15.670 -21.348 1.00 57.75 149 ILE A O 1
ATOM 1131 N N . ARG A 1 150 ? -43.596 -15.323 -19.160 1.00 48.56 150 ARG A N 1
ATOM 1132 C CA . ARG A 1 150 ? -44.171 -13.974 -19.340 1.00 48.56 150 ARG A CA 1
ATOM 1133 C C . ARG A 1 150 ? -43.681 -12.929 -18.338 1.00 48.56 150 ARG A C 1
ATOM 1135 O O . ARG A 1 150 ? -44.115 -12.918 -17.191 1.00 48.56 150 ARG A O 1
ATOM 1142 N N . GLY A 1 151 ? -42.977 -11.937 -18.881 1.00 56.19 151 GLY A N 1
ATOM 1143 C CA . GLY A 1 151 ? -42.737 -10.634 -18.256 1.00 56.19 151 GLY A CA 1
ATOM 1144 C C . GLY A 1 151 ? -41.471 -10.564 -17.396 1.00 56.19 151 GLY A C 1
ATOM 1145 O O . GLY A 1 151 ? -40.945 -11.598 -16.993 1.00 56.19 151 GLY A O 1
ATOM 1146 N N . PRO A 1 152 ? -40.966 -9.347 -17.124 1.00 60.56 152 PRO A N 1
ATOM 1147 C CA . PRO A 1 152 ? -39.864 -9.153 -16.193 1.00 60.56 152 PRO A CA 1
ATOM 1148 C C . PRO A 1 152 ? -40.311 -9.463 -14.758 1.00 60.56 152 PRO A C 1
ATOM 1150 O O . PRO A 1 152 ? -41.393 -9.063 -14.324 1.00 60.56 152 PRO A O 1
ATOM 1153 N N . SER A 1 153 ? -39.440 -10.145 -14.020 1.00 68.81 153 SER A N 1
ATOM 1154 C CA . SER A 1 153 ? -39.573 -10.434 -12.591 1.00 68.81 153 SER A CA 1
ATOM 1155 C C . SER A 1 153 ? -39.809 -9.177 -11.753 1.00 68.81 153 SER A C 1
ATOM 1157 O O . SER A 1 153 ? -39.119 -8.169 -11.933 1.00 68.81 153 SER A O 1
ATOM 1159 N N . ARG A 1 154 ? -40.700 -9.253 -10.761 1.00 79.88 154 ARG A N 1
ATOM 1160 C CA . ARG A 1 154 ? -40.886 -8.164 -9.784 1.00 79.88 154 ARG A CA 1
ATOM 1161 C C . ARG A 1 154 ? -39.820 -8.148 -8.686 1.00 79.88 154 ARG A C 1
ATOM 1163 O O . ARG A 1 154 ? -39.543 -7.078 -8.151 1.00 79.88 154 ARG A O 1
ATOM 1170 N N . PHE A 1 155 ? -39.226 -9.298 -8.373 1.00 86.31 155 PHE A N 1
ATOM 1171 C CA . PHE A 1 155 ? -38.292 -9.494 -7.266 1.00 86.31 155 PHE A CA 1
ATOM 1172 C C . PHE A 1 155 ? -36.989 -10.132 -7.778 1.00 86.31 155 PHE A C 1
ATOM 1174 O O . PHE A 1 155 ? -37.040 -11.124 -8.503 1.00 86.31 155 PHE A O 1
ATOM 1181 N N . HIS A 1 156 ? -35.829 -9.595 -7.388 1.00 89.69 156 HIS A N 1
ATOM 1182 C CA . HIS A 1 156 ? -34.532 -10.291 -7.512 1.00 89.69 156 HIS A CA 1
ATOM 1183 C C . HIS A 1 156 ? -34.244 -11.052 -6.217 1.00 89.69 156 HIS A C 1
ATOM 1185 O O . HIS A 1 156 ? -34.659 -10.591 -5.155 1.00 89.69 156 HIS A O 1
ATOM 1191 N N . VAL A 1 157 ? -33.525 -12.173 -6.266 1.00 88.69 157 VAL A N 1
ATOM 1192 C CA . VAL A 1 157 ? -33.168 -12.945 -5.063 1.00 88.69 157 VAL A CA 1
ATOM 1193 C C . VAL A 1 157 ? -31.657 -12.944 -4.874 1.00 88.69 157 VAL A C 1
ATOM 1195 O O . VAL A 1 157 ? -30.924 -13.496 -5.687 1.00 88.69 157 VAL A O 1
ATOM 1198 N N . ALA A 1 158 ? -31.202 -12.352 -3.771 1.00 87.88 158 ALA A N 1
ATOM 1199 C CA . ALA A 1 158 ? -29.805 -12.374 -3.355 1.00 87.88 158 ALA A CA 1
ATOM 1200 C C . ALA A 1 158 ? -29.602 -13.516 -2.348 1.00 87.88 158 ALA A C 1
ATOM 1202 O O . ALA A 1 158 ? -30.148 -13.482 -1.241 1.00 87.88 158 ALA A O 1
ATOM 1203 N N . HIS A 1 159 ? -28.835 -14.543 -2.716 1.00 80.00 159 HIS A N 1
ATOM 1204 C CA . HIS A 1 159 ? -28.591 -15.708 -1.860 1.00 80.00 159 HIS A CA 1
ATOM 1205 C C . HIS A 1 159 ? -27.238 -16.374 -2.155 1.00 80.00 159 HIS A C 1
ATOM 1207 O O . HIS A 1 159 ? -26.622 -16.137 -3.193 1.00 80.00 159 HIS A O 1
ATOM 1213 N N . ALA A 1 160 ? -26.769 -17.225 -1.239 1.00 75.25 160 ALA A N 1
ATOM 1214 C CA . ALA A 1 160 ? -25.614 -18.088 -1.484 1.00 75.25 160 ALA A CA 1
ATOM 1215 C C . ALA A 1 160 ? -26.041 -19.484 -1.962 1.00 75.25 160 ALA A C 1
ATOM 1217 O O . ALA A 1 160 ? -27.107 -19.982 -1.600 1.00 75.25 160 ALA A O 1
ATOM 1218 N N . TRP A 1 161 ? -25.168 -20.113 -2.749 1.00 65.50 161 TRP A N 1
ATOM 1219 C CA . TRP A 1 161 ? -25.345 -21.457 -3.313 1.00 65.50 161 TRP A CA 1
ATOM 1220 C C . TRP A 1 161 ? -24.915 -22.585 -2.370 1.00 65.50 161 TRP A C 1
ATOM 1222 O O . TRP A 1 161 ? -25.258 -23.739 -2.589 1.00 65.50 161 TRP A O 1
ATOM 1232 N N . ASP A 1 162 ? -24.184 -22.246 -1.307 1.00 64.31 162 ASP A N 1
ATOM 1233 C CA . ASP A 1 162 ? -23.716 -23.175 -0.271 1.00 64.31 162 ASP A CA 1
ATOM 1234 C C . ASP A 1 162 ? -24.748 -23.400 0.852 1.00 64.31 162 ASP A C 1
ATOM 1236 O O . ASP A 1 162 ? -24.492 -24.155 1.791 1.00 64.31 162 ASP A O 1
ATOM 1240 N N . ALA A 1 163 ? -25.884 -22.699 0.790 1.00 62.66 163 ALA A N 1
ATOM 1241 C CA . ALA A 1 163 ? -27.018 -22.897 1.682 1.00 62.66 163 ALA A CA 1
ATOM 1242 C C . ALA A 1 163 ? -27.803 -24.166 1.302 1.00 62.66 163 ALA A C 1
ATOM 1244 O O . ALA A 1 163 ? -27.663 -24.700 0.203 1.00 62.66 163 ALA A O 1
ATOM 1245 N N . ASP A 1 164 ? -28.663 -24.634 2.208 1.00 75.88 164 ASP A N 1
ATOM 1246 C CA . ASP A 1 164 ? -29.577 -25.739 1.920 1.00 75.88 164 ASP A CA 1
ATOM 1247 C C . ASP A 1 164 ? -30.554 -25.333 0.802 1.00 75.88 164 ASP A C 1
ATOM 1249 O O . ASP A 1 164 ? -31.401 -24.453 0.973 1.00 75.88 164 ASP A O 1
ATOM 1253 N N . PHE A 1 165 ? -30.391 -25.951 -0.369 1.00 77.94 165 PHE A N 1
ATOM 1254 C CA . PHE A 1 165 ? -31.132 -25.594 -1.573 1.00 77.94 165 PHE A CA 1
ATOM 1255 C C . PHE A 1 165 ? -32.595 -26.062 -1.539 1.00 77.94 165 PHE A C 1
ATOM 1257 O O . PHE A 1 165 ? -33.444 -25.430 -2.164 1.00 77.94 165 PHE A O 1
ATOM 1264 N N . GLU A 1 166 ? -32.915 -27.116 -0.778 1.00 80.00 166 GLU A N 1
ATOM 1265 C CA . GLU A 1 166 ? -34.308 -27.513 -0.543 1.00 80.00 166 GLU A CA 1
ATOM 1266 C C . GLU A 1 166 ? -34.987 -26.456 0.341 1.00 80.00 166 GLU A C 1
ATOM 1268 O O . GLU A 1 166 ? -36.026 -25.915 -0.034 1.00 80.00 166 GLU A O 1
ATOM 1273 N N . ALA A 1 167 ? -34.323 -26.026 1.421 1.00 79.69 167 ALA A N 1
ATOM 1274 C CA . ALA A 1 167 ? -34.829 -24.963 2.293 1.00 79.69 167 ALA A CA 1
ATOM 1275 C C . ALA A 1 167 ? -34.918 -23.580 1.603 1.00 79.69 167 ALA A C 1
ATOM 1277 O O . ALA A 1 167 ? -35.809 -22.788 1.920 1.00 79.69 167 ALA A O 1
ATOM 1278 N N . LEU A 1 168 ? -34.034 -23.277 0.642 1.00 82.38 168 LEU A N 1
ATOM 1279 C CA . LEU A 1 168 ? -34.133 -22.087 -0.216 1.00 82.38 168 LEU A CA 1
ATOM 1280 C C . LEU A 1 168 ? -35.394 -22.127 -1.090 1.00 82.38 168 LEU A C 1
ATOM 1282 O O . LEU A 1 168 ? -36.126 -21.139 -1.162 1.00 82.38 168 LEU A O 1
ATOM 1286 N N . VAL A 1 169 ? -35.647 -23.260 -1.750 1.00 82.25 169 VAL A N 1
ATOM 1287 C CA . VAL A 1 169 ? -36.819 -23.442 -2.614 1.00 82.25 169 VAL A CA 1
ATOM 1288 C C . VAL A 1 169 ? -38.109 -23.414 -1.794 1.00 82.25 169 VAL A C 1
ATOM 1290 O O . VAL A 1 169 ? -39.031 -22.696 -2.173 1.00 82.25 169 VAL A O 1
ATOM 1293 N N . ASP A 1 170 ? -38.161 -24.080 -0.640 1.00 81.81 170 ASP A N 1
ATOM 1294 C CA . ASP A 1 170 ? -39.318 -24.039 0.265 1.00 81.81 170 ASP A CA 1
ATOM 1295 C C . ASP A 1 170 ? -39.587 -22.623 0.799 1.00 81.81 170 ASP A C 1
ATOM 1297 O O . ASP A 1 170 ? -40.738 -22.181 0.847 1.00 81.81 170 ASP A O 1
ATOM 1301 N N . CYS A 1 171 ? -38.536 -21.866 1.134 1.00 83.31 171 CYS A N 1
ATOM 1302 C CA . CYS A 1 171 ? -38.646 -20.456 1.515 1.00 83.31 171 CYS A CA 1
ATOM 1303 C C . CYS A 1 171 ? -39.262 -19.609 0.392 1.00 83.31 171 CYS A C 1
ATOM 1305 O O . CYS A 1 171 ? -40.146 -18.790 0.649 1.00 83.31 171 CYS A O 1
ATOM 1307 N N . LEU A 1 172 ? -38.812 -19.805 -0.851 1.00 83.75 172 LEU A N 1
ATOM 1308 C CA . LEU A 1 172 ? -39.328 -19.094 -2.021 1.00 83.75 172 LEU A CA 1
ATOM 1309 C C . LEU A 1 172 ? -40.772 -19.495 -2.342 1.00 83.75 172 LEU A C 1
ATOM 1311 O O . LEU A 1 172 ? -41.588 -18.617 -2.597 1.00 83.75 172 LEU A O 1
ATOM 1315 N N . VAL A 1 173 ? -41.120 -20.783 -2.272 1.00 83.19 173 VAL A N 1
ATOM 1316 C CA . VAL A 1 173 ? -42.495 -21.283 -2.462 1.00 83.19 173 VAL A CA 1
ATOM 1317 C C . VAL A 1 173 ? -43.437 -20.723 -1.394 1.00 83.19 173 VAL A C 1
ATOM 1319 O O . VAL A 1 173 ? -44.523 -20.245 -1.727 1.00 83.19 173 VAL A O 1
ATOM 1322 N N . LYS A 1 174 ? -43.014 -20.706 -0.124 1.00 81.25 174 LYS A N 1
ATOM 1323 C CA . LYS A 1 174 ? -43.799 -20.134 0.977 1.00 81.25 174 LYS A CA 1
ATOM 1324 C C . LYS A 1 174 ? -43.997 -18.623 0.822 1.00 81.25 174 LYS A C 1
ATOM 1326 O O . LYS A 1 174 ? -45.111 -18.145 1.008 1.00 81.25 174 LYS A O 1
ATOM 1331 N N . ASP A 1 175 ? -42.950 -17.880 0.459 1.00 82.50 175 ASP A N 1
ATOM 1332 C CA . ASP A 1 175 ? -43.034 -16.431 0.218 1.00 82.50 175 ASP A CA 1
ATOM 1333 C C . ASP A 1 175 ? -43.881 -16.102 -1.026 1.00 82.50 175 ASP A C 1
ATOM 1335 O O . ASP A 1 175 ? -44.599 -15.102 -1.048 1.00 82.50 175 ASP A O 1
ATOM 1339 N N . ALA A 1 176 ? -43.837 -16.955 -2.056 1.00 78.56 176 ALA A N 1
ATOM 1340 C CA . ALA A 1 176 ? -44.551 -16.779 -3.318 1.00 78.56 176 ALA A CA 1
ATOM 1341 C C . ALA A 1 176 ? -46.061 -17.014 -3.243 1.00 78.56 176 ALA A C 1
ATOM 1343 O O . ALA A 1 176 ? -46.819 -16.394 -4.000 1.00 78.56 176 ALA A O 1
ATOM 1344 N N . GLY A 1 177 ? -46.478 -17.997 -2.442 1.00 78.94 177 GLY A N 1
ATOM 1345 C CA . GLY A 1 177 ? -47.743 -18.687 -2.667 1.00 78.94 177 GLY A CA 1
ATOM 1346 C C . GLY A 1 177 ? -47.798 -19.278 -4.085 1.00 78.94 177 GLY A C 1
ATOM 1347 O O . GLY A 1 177 ? -46.838 -19.866 -4.578 1.00 78.94 177 GLY A O 1
ATOM 1348 N N . ALA A 1 178 ? -48.920 -19.087 -4.780 1.00 71.19 178 ALA A N 1
ATOM 1349 C CA . ALA A 1 178 ? -49.145 -19.652 -6.115 1.00 71.19 178 ALA A CA 1
ATOM 1350 C C . ALA A 1 178 ? -48.447 -18.907 -7.282 1.00 71.19 178 ALA A C 1
ATOM 1352 O O . ALA A 1 178 ? -48.563 -19.340 -8.426 1.00 71.19 178 ALA A O 1
ATOM 1353 N N . GLU A 1 179 ? -47.747 -17.788 -7.041 1.00 73.38 179 GLU A N 1
ATOM 1354 C CA . GLU A 1 179 ? -47.211 -16.905 -8.101 1.00 73.38 179 GLU A CA 1
ATOM 1355 C C . GLU A 1 179 ? -45.677 -16.948 -8.269 1.00 73.38 179 GLU A C 1
ATOM 1357 O O . GLU A 1 179 ? -45.066 -15.973 -8.711 1.00 73.38 179 GLU A O 1
ATOM 1362 N N . LEU A 1 180 ? -45.047 -18.080 -7.944 1.00 71.06 180 LEU A N 1
ATOM 1363 C CA . LEU A 1 180 ? -43.589 -18.261 -7.922 1.00 71.06 180 LEU A CA 1
ATOM 1364 C C . LEU A 1 180 ? -42.877 -17.726 -9.189 1.00 71.06 180 LEU A C 1
ATOM 1366 O O . LEU A 1 180 ? -42.061 -16.810 -9.086 1.00 71.06 180 LEU A O 1
ATOM 1370 N N . ASP A 1 181 ? -43.262 -18.196 -10.383 1.00 62.72 181 ASP A N 1
ATOM 1371 C CA . ASP A 1 181 ? -42.663 -17.780 -11.669 1.00 62.72 181 ASP A CA 1
ATOM 1372 C C . ASP A 1 181 ? -42.953 -16.318 -12.073 1.00 62.72 181 ASP A C 1
ATOM 1374 O O . ASP A 1 181 ? -42.305 -15.785 -12.971 1.00 62.72 181 ASP A O 1
ATOM 1378 N N . ARG A 1 182 ? -43.946 -15.656 -11.459 1.00 66.62 182 ARG A N 1
ATOM 1379 C CA . ARG A 1 182 ? -44.281 -14.241 -11.737 1.00 66.62 182 ARG A CA 1
ATOM 1380 C C . ARG A 1 182 ? -43.539 -13.272 -10.826 1.00 66.62 182 ARG A C 1
ATOM 1382 O O . ARG A 1 182 ? -43.413 -12.089 -11.148 1.00 66.62 182 ARG A O 1
ATOM 1389 N N . ARG A 1 183 ? -43.114 -13.746 -9.657 1.00 70.75 183 ARG A N 1
ATOM 1390 C CA . ARG A 1 183 ? -42.457 -12.919 -8.651 1.00 70.75 183 ARG A CA 1
ATOM 1391 C C . ARG A 1 183 ? -40.945 -12.887 -8.861 1.00 70.75 183 ARG A C 1
ATOM 1393 O O . ARG A 1 183 ? -40.418 -11.807 -9.126 1.00 70.75 183 ARG A O 1
ATOM 1400 N N . TYR A 1 184 ? -40.268 -14.025 -8.747 1.00 77.38 184 TYR A N 1
ATOM 1401 C CA . TYR A 1 184 ? -38.817 -14.073 -8.533 1.00 77.38 184 TYR A CA 1
ATOM 1402 C C . TYR A 1 184 ? -38.049 -14.325 -9.830 1.00 77.38 184 TYR A C 1
ATOM 1404 O O . TYR A 1 184 ? -38.374 -15.252 -10.568 1.00 77.38 184 TYR A O 1
ATOM 1412 N N . ASN A 1 185 ? -36.992 -13.546 -10.068 1.00 68.50 185 ASN A N 1
ATOM 1413 C CA . ASN A 1 185 ? -35.878 -14.016 -10.886 1.00 68.50 185 ASN A CA 1
ATOM 1414 C C . ASN A 1 185 ? -34.910 -14.813 -10.009 1.00 68.50 185 ASN A C 1
ATOM 1416 O O . ASN A 1 185 ? -34.686 -14.460 -8.848 1.00 68.50 185 ASN A O 1
ATOM 1420 N N . LEU A 1 186 ? -34.317 -15.851 -10.587 1.00 64.31 186 LEU A N 1
ATOM 1421 C CA . LEU A 1 186 ? -33.275 -16.659 -9.972 1.00 64.31 186 LEU A CA 1
ATOM 1422 C C . LEU A 1 186 ? -32.168 -16.876 -11.010 1.00 64.31 186 LEU A C 1
ATOM 1424 O O . LEU A 1 186 ? -32.354 -17.584 -12.003 1.00 64.31 186 LEU A O 1
ATOM 1428 N N . ASP A 1 187 ? -31.008 -16.262 -10.781 1.00 62.22 187 ASP A N 1
ATOM 1429 C CA . ASP A 1 187 ? -29.810 -16.488 -11.594 1.00 62.22 187 ASP A CA 1
ATOM 1430 C C . ASP A 1 187 ? -29.073 -17.738 -11.093 1.00 62.22 187 ASP A C 1
ATOM 1432 O O . ASP A 1 187 ? -28.161 -17.679 -10.270 1.00 62.22 187 ASP A O 1
ATOM 1436 N N . ILE A 1 188 ? -29.557 -18.896 -11.542 1.00 48.66 188 ILE A N 1
ATOM 1437 C CA . ILE A 1 188 ? -29.132 -20.214 -11.049 1.00 48.66 188 ILE A CA 1
ATOM 1438 C C . ILE A 1 188 ? -27.843 -20.715 -11.701 1.00 48.66 188 ILE A C 1
ATOM 1440 O O . ILE A 1 188 ? -27.086 -21.459 -11.081 1.00 48.66 188 ILE A O 1
ATOM 1444 N N . PHE A 1 189 ? -27.592 -20.330 -12.953 1.00 42.72 189 PHE A N 1
ATOM 1445 C CA . PHE A 1 189 ? -26.501 -20.883 -13.761 1.00 42.72 189 PHE A CA 1
ATOM 1446 C C . PHE A 1 189 ? -25.393 -19.865 -14.065 1.00 42.72 189 PHE A C 1
ATOM 1448 O O . PHE A 1 189 ? -24.604 -20.060 -14.988 1.00 42.72 189 PHE A O 1
ATOM 1455 N N . GLY A 1 190 ? -25.242 -18.848 -13.209 1.00 48.88 190 GLY A N 1
ATOM 1456 C CA . GLY A 1 190 ? -24.090 -17.938 -13.154 1.00 48.88 190 GLY A CA 1
ATOM 1457 C C . GLY A 1 190 ? -22.732 -18.596 -12.832 1.00 48.88 190 GLY A C 1
ATOM 1458 O O . GLY A 1 190 ? -21.796 -17.909 -12.417 1.00 48.88 190 GLY A O 1
ATOM 1459 N N . GLU A 1 191 ? -22.578 -19.913 -13.030 1.00 40.38 191 GLU A N 1
ATOM 1460 C CA . GLU A 1 191 ? -21.278 -20.589 -12.966 1.00 40.38 191 GLU A CA 1
ATOM 1461 C C . GLU A 1 191 ? -20.313 -20.103 -14.058 1.00 40.38 191 GLU A C 1
ATOM 1463 O O . GLU A 1 191 ? -19.109 -20.247 -13.853 1.00 40.38 191 GLU A O 1
ATOM 1468 N N . ASP A 1 192 ? -20.788 -19.487 -15.154 1.00 39.91 192 ASP A N 1
ATOM 1469 C CA . ASP A 1 192 ? -19.984 -19.169 -16.348 1.00 39.91 192 ASP A CA 1
ATOM 1470 C C . ASP A 1 192 ? -19.856 -17.671 -16.711 1.00 39.91 192 ASP A C 1
ATOM 1472 O O . ASP A 1 192 ? -19.997 -17.243 -17.857 1.00 39.91 192 ASP A O 1
ATOM 1476 N N . VAL A 1 193 ? -19.444 -16.844 -15.741 1.00 42.31 193 VAL A N 1
ATOM 1477 C CA . VAL A 1 193 ? -19.004 -15.445 -15.976 1.00 42.31 193 VAL A CA 1
ATOM 1478 C C . VAL A 1 193 ? -17.613 -15.381 -16.660 1.00 42.31 193 VAL A C 1
ATOM 1480 O O . VAL A 1 193 ? -16.708 -14.666 -16.215 1.00 42.31 193 VAL A O 1
ATOM 1483 N N . GLU A 1 194 ? -17.391 -16.174 -17.718 1.00 34.19 194 GLU A N 1
ATOM 1484 C CA . GLU A 1 194 ? -16.121 -16.261 -18.466 1.00 34.19 194 GLU A CA 1
ATOM 1485 C C . GLU A 1 194 ? -16.218 -16.095 -19.997 1.00 34.19 194 GLU A C 1
ATOM 1487 O O . GLU A 1 194 ? -15.341 -16.556 -20.722 1.00 34.19 194 GLU A O 1
ATOM 1492 N N . CYS A 1 195 ? -17.187 -15.319 -20.509 1.00 32.88 195 CYS A N 1
ATOM 1493 C CA . CYS A 1 195 ? -17.047 -14.706 -21.841 1.00 32.88 195 CYS A CA 1
ATOM 1494 C C . CYS A 1 195 ? -17.843 -13.404 -22.053 1.00 32.88 195 CYS A C 1
ATOM 1496 O O . CYS A 1 195 ? -19.066 -13.427 -22.092 1.00 32.88 195 CYS A O 1
ATOM 1498 N N . PRO A 1 196 ? -17.142 -12.296 -22.356 1.00 36.31 196 PRO A N 1
ATOM 1499 C CA . PRO A 1 196 ? -17.607 -11.288 -23.315 1.00 36.31 196 PRO A CA 1
ATOM 1500 C C . PRO A 1 196 ? -17.135 -11.589 -24.753 1.00 36.31 196 PRO A C 1
ATOM 1502 O O . PRO A 1 196 ? -17.559 -10.935 -25.700 1.00 36.31 196 PRO A O 1
ATOM 1505 N N . GLU A 1 197 ? -16.238 -12.565 -24.942 1.00 39.78 197 GLU A N 1
ATOM 1506 C CA . GLU A 1 197 ? -15.575 -12.848 -26.221 1.00 39.78 197 GLU A CA 1
ATOM 1507 C C . GLU A 1 197 ? -16.119 -14.106 -26.922 1.00 39.78 197 GLU A C 1
ATOM 1509 O O . GLU A 1 197 ? -15.353 -15.043 -27.147 1.00 39.78 197 GLU A O 1
ATOM 1514 N N . ARG A 1 198 ? -17.416 -14.121 -27.298 1.00 38.06 198 ARG A N 1
ATOM 1515 C CA . ARG A 1 198 ? -17.965 -14.889 -28.458 1.00 38.06 198 ARG A CA 1
ATOM 1516 C C . ARG A 1 198 ? -19.480 -14.731 -28.702 1.00 38.06 198 ARG A C 1
ATOM 1518 O O . ARG A 1 198 ? -20.192 -15.707 -28.910 1.00 38.06 198 ARG A O 1
ATOM 1525 N N . SER A 1 199 ? -19.961 -13.499 -28.852 1.00 35.03 199 SER A N 1
ATOM 1526 C CA . SER A 1 199 ? -21.096 -13.236 -29.750 1.00 35.03 199 SER A CA 1
ATOM 1527 C C . SER A 1 199 ? -20.604 -12.373 -30.915 1.00 35.03 199 SER A C 1
ATOM 1529 O O . SER A 1 199 ? -20.198 -11.227 -30.754 1.00 35.03 199 SER A O 1
ATOM 1531 N N . SER A 1 200 ? -20.567 -12.936 -32.125 1.00 37.25 200 SER A N 1
ATOM 1532 C CA . SER A 1 200 ? -20.034 -12.263 -33.325 1.00 37.25 200 SER A CA 1
ATOM 1533 C C . SER A 1 200 ? -21.030 -11.284 -33.971 1.00 37.25 200 SER A C 1
ATOM 1535 O O . SER A 1 200 ? -20.947 -10.995 -35.165 1.00 37.25 200 SER A O 1
ATOM 1537 N N . GLN A 1 201 ? -21.952 -10.735 -33.177 1.00 40.06 201 GLN A N 1
ATOM 1538 C CA . GLN A 1 201 ? -22.864 -9.666 -33.570 1.00 40.06 201 GLN A CA 1
ATOM 1539 C C . GLN A 1 201 ? -22.450 -8.377 -32.857 1.00 40.06 201 GLN A C 1
ATOM 1541 O O . GLN A 1 201 ? -22.543 -8.261 -31.639 1.00 40.06 201 GLN A O 1
ATOM 1546 N N . ARG A 1 202 ? -21.966 -7.401 -33.631 1.00 35.19 202 ARG A N 1
ATOM 1547 C CA . ARG A 1 202 ? -21.561 -6.086 -33.118 1.00 35.19 202 ARG A CA 1
ATOM 1548 C C . ARG A 1 202 ? -22.762 -5.374 -32.489 1.00 35.19 202 ARG A C 1
ATOM 1550 O O . ARG A 1 202 ? -23.654 -4.951 -33.225 1.00 35.19 202 ARG A O 1
ATOM 1557 N N . SER A 1 203 ? -22.738 -5.129 -31.178 1.00 40.25 203 SER A N 1
ATOM 1558 C CA . SER A 1 203 ? -23.533 -4.035 -30.619 1.00 40.25 203 SER A CA 1
ATOM 1559 C C . SER A 1 203 ? -23.008 -2.719 -31.208 1.00 40.25 203 SER A C 1
ATOM 1561 O O . SER A 1 203 ? -21.804 -2.453 -31.235 1.00 40.25 203 SER A O 1
ATOM 1563 N N . VAL A 1 204 ? -23.905 -1.899 -31.759 1.00 49.53 204 VAL A N 1
ATOM 1564 C CA . VAL A 1 204 ? -23.525 -0.678 -32.504 1.00 49.53 204 VAL A CA 1
ATOM 1565 C C . VAL A 1 204 ? -23.001 0.429 -31.569 1.00 49.53 204 VAL A C 1
ATOM 1567 O O . VAL A 1 204 ? -22.393 1.394 -32.021 1.00 49.53 204 VAL A O 1
ATOM 1570 N N . THR A 1 205 ? -23.185 0.269 -30.257 1.00 48.34 205 THR A N 1
ATOM 1571 C CA . THR A 1 205 ? -22.783 1.207 -29.199 1.00 48.34 205 THR A CA 1
ATOM 1572 C C . THR A 1 205 ? -21.359 1.005 -28.672 1.00 48.34 205 THR A C 1
ATOM 1574 O O . THR A 1 205 ? -20.818 1.930 -28.072 1.00 48.34 205 THR A O 1
ATOM 1577 N N . GLY A 1 206 ? -20.729 -0.157 -28.886 1.00 43.47 206 GLY A N 1
ATOM 1578 C CA . GLY A 1 206 ? -19.300 -0.385 -28.607 1.00 43.47 206 GLY A CA 1
ATOM 1579 C C . GLY A 1 206 ? -18.851 -0.347 -27.135 1.00 43.47 206 GLY A C 1
ATOM 1580 O O . GLY A 1 206 ? -17.662 -0.516 -26.868 1.00 43.47 206 GLY A O 1
ATOM 1581 N N . VAL A 1 207 ? -19.765 -0.148 -26.182 1.00 44.38 207 VAL A N 1
ATOM 1582 C CA . VAL A 1 207 ? -19.504 -0.328 -24.747 1.00 44.38 207 VAL A CA 1
ATOM 1583 C C . VAL A 1 207 ? -19.658 -1.813 -24.426 1.00 44.38 207 VAL A C 1
ATOM 1585 O O . VAL A 1 207 ? -20.657 -2.422 -24.798 1.00 44.38 207 VAL A O 1
ATOM 1588 N N . ALA A 1 208 ? -18.659 -2.403 -23.770 1.00 45.56 208 ALA A N 1
ATOM 1589 C CA . ALA A 1 208 ? -18.744 -3.769 -23.269 1.00 45.56 208 ALA A CA 1
ATOM 1590 C C . ALA A 1 208 ? -19.396 -3.742 -21.882 1.00 45.56 208 ALA A C 1
ATOM 1592 O O . ALA A 1 208 ? -18.752 -3.312 -20.923 1.00 45.56 208 ALA A O 1
ATOM 1593 N N . ASP A 1 209 ? -20.656 -4.174 -21.799 1.00 56.22 209 ASP A N 1
ATOM 1594 C CA . ASP A 1 209 ? -21.446 -4.143 -20.567 1.00 56.22 209 ASP A CA 1
ATOM 1595 C C . ASP A 1 209 ? -20.725 -4.876 -19.426 1.00 56.22 209 ASP A C 1
ATOM 1597 O O . ASP A 1 209 ? -20.416 -6.071 -19.501 1.00 56.22 209 ASP A O 1
ATOM 1601 N N . SER A 1 210 ? -20.428 -4.159 -18.342 1.00 78.75 210 SER A N 1
ATOM 1602 C CA . SER A 1 210 ? -19.856 -4.774 -17.149 1.00 78.75 210 SER A CA 1
ATOM 1603 C C . SER A 1 210 ? -20.892 -5.705 -16.507 1.00 78.75 210 SER A C 1
ATOM 1605 O O . SER A 1 210 ? -22.036 -5.287 -16.316 1.00 78.75 210 SER A O 1
ATOM 1607 N N . PRO A 1 211 ? -20.517 -6.906 -16.020 1.00 76.88 211 PRO A N 1
ATOM 1608 C CA . PRO A 1 211 ? -21.414 -7.735 -15.207 1.00 76.88 211 PRO A CA 1
ATOM 1609 C C . PRO A 1 211 ? -21.986 -6.992 -13.987 1.00 76.88 211 PRO A C 1
ATOM 1611 O O . PRO A 1 211 ? -23.063 -7.317 -13.500 1.00 76.88 211 PRO A O 1
ATOM 1614 N N . ILE A 1 212 ? -21.285 -5.957 -13.510 1.00 81.62 212 ILE A N 1
ATOM 1615 C CA . ILE A 1 212 ? -21.748 -5.104 -12.410 1.00 81.62 212 ILE A CA 1
ATOM 1616 C C . ILE A 1 212 ? -22.735 -4.031 -12.899 1.00 81.62 212 ILE A C 1
ATOM 1618 O O . ILE A 1 212 ? -23.643 -3.675 -12.159 1.00 81.62 212 ILE A O 1
ATOM 1622 N N . GLU A 1 213 ? -22.612 -3.547 -14.137 1.00 83.00 213 GLU A N 1
ATOM 1623 C CA . GLU A 1 213 ? -23.601 -2.643 -14.746 1.00 83.00 213 GLU A CA 1
ATOM 1624 C C . GLU A 1 213 ? -24.895 -3.406 -15.064 1.00 83.00 213 GLU A C 1
ATOM 1626 O O . GLU A 1 213 ? -25.976 -2.895 -14.779 1.00 83.00 213 GLU A O 1
ATOM 1631 N N . SER A 1 214 ? -24.788 -4.664 -15.511 1.00 82.19 214 SER A N 1
ATOM 1632 C CA . SER A 1 214 ? -25.921 -5.596 -15.598 1.00 82.19 214 SER A CA 1
ATOM 1633 C C . SER A 1 214 ? -26.575 -5.819 -14.227 1.00 82.19 214 SER A C 1
ATOM 1635 O O . SER A 1 214 ? -27.777 -5.611 -14.085 1.00 82.19 214 SER A O 1
ATOM 1637 N N . LEU A 1 215 ? -25.799 -6.103 -13.169 1.00 84.62 215 LEU A N 1
ATOM 1638 C CA . LEU A 1 215 ? -26.349 -6.215 -11.811 1.00 84.62 215 LEU A CA 1
ATOM 1639 C C . LEU A 1 215 ? -27.034 -4.918 -11.342 1.00 84.62 215 LEU A C 1
ATOM 1641 O O . LEU A 1 215 ? -28.122 -4.963 -10.767 1.00 84.62 215 LEU A O 1
ATOM 1645 N N . GLN A 1 216 ? -26.427 -3.755 -11.593 1.00 87.19 216 GLN A N 1
ATOM 1646 C CA . GLN A 1 216 ? -27.031 -2.461 -11.272 1.00 87.19 216 GLN A CA 1
ATOM 1647 C C . GLN A 1 216 ? -28.338 -2.241 -12.039 1.00 87.19 216 GLN A C 1
ATOM 1649 O O . GLN A 1 216 ? -29.288 -1.732 -11.447 1.00 87.19 216 GLN A O 1
ATOM 1654 N N . ALA A 1 217 ? -28.410 -2.634 -13.313 1.00 86.38 217 ALA A N 1
ATOM 1655 C CA . ALA A 1 217 ? -29.631 -2.581 -14.110 1.00 86.38 217 ALA A CA 1
ATOM 1656 C C . ALA A 1 217 ? -30.707 -3.529 -13.556 1.00 86.38 217 ALA A C 1
ATOM 1658 O O . ALA A 1 217 ? -31.848 -3.106 -13.389 1.00 86.38 217 ALA A O 1
ATOM 1659 N N . THR A 1 218 ? -30.346 -4.757 -13.171 1.00 85.50 218 THR A N 1
ATOM 1660 C CA . THR A 1 218 ? -31.250 -5.731 -12.535 1.00 85.50 218 THR A CA 1
ATOM 1661 C C . THR A 1 218 ? -31.824 -5.190 -11.224 1.00 85.50 218 THR A C 1
ATOM 1663 O O . THR A 1 218 ? -33.043 -5.105 -11.077 1.00 85.50 218 THR A O 1
ATOM 1666 N N . VAL A 1 219 ? -30.976 -4.719 -10.301 1.00 89.06 219 VAL A N 1
ATOM 1667 C CA . VAL A 1 219 ? -31.407 -4.117 -9.021 1.00 89.06 219 VAL A CA 1
ATOM 1668 C C . VAL A 1 219 ? -32.185 -2.806 -9.235 1.00 89.06 219 VAL A C 1
ATOM 1670 O O . VAL A 1 219 ? -33.078 -2.473 -8.450 1.00 89.06 219 VAL A O 1
ATOM 1673 N N . ALA A 1 220 ? -31.913 -2.057 -10.308 1.00 88.81 220 ALA A N 1
ATOM 1674 C CA . ALA A 1 220 ? -32.697 -0.881 -10.684 1.00 88.81 220 ALA A CA 1
ATOM 1675 C C . ALA A 1 220 ? -34.082 -1.242 -11.255 1.00 88.81 220 ALA A C 1
ATOM 1677 O O . ALA A 1 220 ? -35.044 -0.534 -10.948 1.00 88.81 220 ALA A O 1
ATOM 1678 N N . ALA A 1 221 ? -34.199 -2.334 -12.016 1.00 87.62 221 ALA A N 1
ATOM 1679 C CA . ALA A 1 221 ? -35.420 -2.751 -12.707 1.00 87.62 221 ALA A CA 1
ATOM 1680 C C . ALA A 1 221 ? -36.444 -3.467 -11.807 1.00 87.62 221 ALA A C 1
ATOM 1682 O O . ALA A 1 221 ? -37.643 -3.222 -11.948 1.00 87.62 221 ALA A O 1
ATOM 1683 N N . VAL A 1 222 ? -36.004 -4.322 -10.876 1.00 91.19 222 VAL A N 1
ATOM 1684 C CA . VAL A 1 222 ? -36.917 -5.016 -9.943 1.00 91.19 222 VAL A CA 1
ATOM 1685 C C . VAL A 1 222 ? -37.537 -4.057 -8.924 1.00 91.19 222 VAL A C 1
ATOM 1687 O O . VAL A 1 222 ? -36.968 -3.010 -8.616 1.00 91.19 222 VAL A O 1
ATOM 1690 N N . GLN A 1 223 ? -38.698 -4.398 -8.367 1.00 92.81 223 GLN A N 1
ATOM 1691 C CA . GLN A 1 223 ? -39.341 -3.605 -7.312 1.00 92.81 223 GLN A CA 1
ATOM 1692 C C . GLN A 1 223 ? -38.606 -3.783 -5.976 1.00 92.81 223 GLN A C 1
ATOM 1694 O O . GLN A 1 223 ? -38.302 -2.799 -5.305 1.00 92.81 223 GLN A O 1
ATOM 1699 N N . GLU A 1 224 ? -38.241 -5.023 -5.652 1.00 93.69 224 GLU A N 1
ATOM 1700 C CA . GLU A 1 224 ? -37.516 -5.402 -4.438 1.00 93.69 224 GLU A CA 1
ATOM 1701 C C . GLU A 1 224 ? -36.385 -6.396 -4.742 1.00 93.69 224 GLU A C 1
ATOM 1703 O O . GLU A 1 224 ? -36.412 -7.123 -5.737 1.00 93.69 224 GLU A O 1
ATOM 1708 N N . VAL A 1 225 ? -35.410 -6.460 -3.837 1.00 94.12 225 VAL A N 1
ATOM 1709 C CA . VAL A 1 225 ? -34.402 -7.523 -3.771 1.00 94.12 225 VAL A CA 1
ATOM 1710 C C . VAL A 1 225 ? -34.616 -8.284 -2.469 1.00 94.12 225 VAL A C 1
ATOM 1712 O O . VAL A 1 225 ? -34.533 -7.693 -1.392 1.00 94.12 225 VAL A O 1
ATOM 1715 N N . VAL A 1 226 ? -34.887 -9.581 -2.567 1.00 93.88 226 VAL A N 1
ATOM 1716 C CA . VAL A 1 226 ? -35.112 -10.478 -1.432 1.00 93.88 226 VAL A CA 1
ATOM 1717 C C . VAL A 1 226 ? -33.788 -11.139 -1.062 1.00 93.88 226 VAL A C 1
ATOM 1719 O O . VAL A 1 226 ? -33.291 -11.999 -1.785 1.00 93.88 226 VAL A O 1
ATOM 1722 N N . LEU A 1 227 ? -33.209 -10.732 0.064 1.00 94.69 227 LEU A N 1
ATOM 1723 C CA . LEU A 1 227 ? -32.066 -11.405 0.672 1.00 94.69 227 LEU A CA 1
ATOM 1724 C C . LEU A 1 227 ? -32.565 -12.571 1.523 1.00 94.69 227 LEU A C 1
ATOM 1726 O O . LEU A 1 227 ? -33.303 -12.357 2.487 1.00 94.69 227 LEU A O 1
ATOM 1730 N N . ILE A 1 228 ? -32.152 -13.790 1.184 1.00 92.56 228 ILE A N 1
ATOM 1731 C CA . ILE A 1 228 ? -32.566 -14.995 1.908 1.00 92.56 228 ILE A CA 1
ATOM 1732 C C . ILE A 1 228 ? -31.461 -15.434 2.867 1.00 92.56 228 ILE A C 1
ATOM 1734 O O . ILE A 1 228 ? -30.336 -15.720 2.456 1.00 92.56 228 ILE A O 1
ATOM 1738 N N . LEU A 1 229 ? -31.805 -15.483 4.155 1.00 93.38 229 LEU A N 1
ATOM 1739 C CA . LEU A 1 229 ? -30.926 -15.938 5.224 1.00 93.38 229 LEU A CA 1
ATOM 1740 C C . LEU A 1 229 ? -31.013 -17.461 5.389 1.00 93.38 229 LEU A C 1
ATOM 1742 O O . LEU A 1 229 ? -32.090 -18.041 5.569 1.00 93.38 229 LEU A O 1
ATOM 1746 N N . ASP A 1 230 ? -29.855 -18.110 5.361 1.00 90.31 230 ASP A N 1
ATOM 1747 C CA . ASP A 1 230 ? -29.675 -19.458 5.886 1.00 90.31 230 ASP A CA 1
ATOM 1748 C C . ASP A 1 230 ? -29.501 -19.430 7.415 1.00 90.31 230 ASP A C 1
ATOM 1750 O O . ASP A 1 230 ? -29.132 -18.408 7.999 1.00 90.31 230 ASP A O 1
ATOM 1754 N N . LYS A 1 231 ? -29.736 -20.571 8.073 1.00 87.25 231 LYS A N 1
ATOM 1755 C CA . LYS A 1 231 ? -29.688 -20.709 9.542 1.00 87.25 231 LYS A CA 1
ATOM 1756 C C . LYS A 1 231 ? -28.338 -20.345 10.185 1.00 87.25 231 LYS A C 1
ATOM 1758 O O . LYS A 1 231 ? -28.292 -20.181 11.403 1.00 87.25 231 LYS A O 1
ATOM 1763 N N . ASP A 1 232 ? -27.255 -20.284 9.406 1.00 87.81 232 ASP A N 1
ATOM 1764 C CA . ASP A 1 232 ? -25.875 -20.078 9.859 1.00 87.81 232 ASP A CA 1
ATOM 1765 C C . ASP A 1 232 ? -25.253 -18.772 9.330 1.00 87.81 232 ASP A C 1
ATOM 1767 O O . ASP A 1 232 ? -24.093 -18.475 9.622 1.00 87.81 232 ASP A O 1
ATOM 1771 N N . ALA A 1 233 ? -26.045 -17.953 8.627 1.00 89.06 233 ALA A N 1
ATOM 1772 C CA . ALA A 1 233 ? -25.646 -16.687 8.016 1.00 89.06 233 ALA A CA 1
ATOM 1773 C C . ALA A 1 233 ? -24.529 -16.810 6.949 1.00 89.06 233 ALA A C 1
ATOM 1775 O O . ALA A 1 233 ? -23.823 -15.837 6.649 1.00 89.06 233 ALA A O 1
ATOM 1776 N N . LEU A 1 234 ? -24.370 -17.997 6.351 1.00 87.38 234 LEU A N 1
ATOM 1777 C CA . LEU A 1 234 ? -23.373 -18.310 5.321 1.00 87.38 234 LEU A CA 1
ATOM 1778 C C . LEU A 1 234 ? -23.505 -17.417 4.081 1.00 87.38 234 LEU A C 1
ATOM 1780 O O . LEU A 1 234 ? -22.493 -17.128 3.436 1.00 87.38 234 LEU A O 1
ATOM 1784 N N . CYS A 1 235 ? -24.705 -16.906 3.791 1.00 87.31 235 CYS A N 1
ATOM 1785 C CA . CYS A 1 235 ? -24.967 -15.879 2.782 1.00 87.31 235 CYS A CA 1
ATOM 1786 C C . CYS A 1 235 ? -23.993 -14.686 2.857 1.00 87.31 235 CYS A C 1
ATOM 1788 O O . CYS A 1 235 ? -23.531 -14.196 1.826 1.00 87.31 235 CYS A O 1
ATOM 1790 N N . PHE A 1 236 ? -23.588 -14.263 4.059 1.00 91.25 236 PHE A N 1
ATOM 1791 C CA . PHE A 1 236 ? -22.661 -13.142 4.253 1.00 91.25 236 PHE A CA 1
ATOM 1792 C C . PHE A 1 236 ? -21.191 -13.480 3.991 1.00 91.25 236 PHE A C 1
ATOM 1794 O O . PHE A 1 236 ? -20.371 -12.578 3.823 1.00 91.25 236 PHE A O 1
ATOM 1801 N N . SER A 1 237 ? -20.843 -14.766 3.898 1.00 88.56 237 SER A N 1
ATOM 1802 C CA . SER A 1 237 ? -19.501 -15.195 3.491 1.00 88.56 237 SER A CA 1
ATOM 1803 C C . SER A 1 237 ? -19.227 -14.955 2.000 1.00 88.56 237 SER A C 1
ATOM 1805 O O . SER A 1 237 ? -18.084 -15.120 1.560 1.00 88.56 237 SER A O 1
ATOM 1807 N N . ARG A 1 238 ? -20.247 -14.568 1.214 1.00 90.56 238 ARG A N 1
ATOM 1808 C CA . ARG A 1 238 ? -20.181 -14.389 -0.242 1.00 90.56 238 ARG A CA 1
ATOM 1809 C C . ARG A 1 238 ? -20.218 -12.911 -0.647 1.00 90.56 238 ARG A C 1
ATOM 1811 O O . ARG A 1 238 ? -21.192 -12.195 -0.433 1.00 90.56 238 ARG A O 1
ATOM 1818 N N . LEU A 1 239 ? -19.142 -12.462 -1.295 1.00 90.12 239 LEU A N 1
ATOM 1819 C CA . LEU A 1 239 ? -18.908 -11.066 -1.686 1.00 90.12 239 LEU A CA 1
ATOM 1820 C C . LEU A 1 239 ? -19.939 -10.541 -2.704 1.00 90.12 239 LEU A C 1
ATOM 1822 O O . LEU A 1 239 ? -20.278 -9.358 -2.677 1.00 90.12 239 LEU A O 1
ATOM 1826 N N . TRP A 1 240 ? -20.456 -11.411 -3.580 1.00 89.62 240 TRP A N 1
ATOM 1827 C CA . TRP A 1 240 ? -21.521 -11.048 -4.521 1.00 89.62 240 TRP A CA 1
ATOM 1828 C C . TRP A 1 240 ? -22.824 -10.720 -3.777 1.00 89.62 240 TRP A C 1
ATOM 1830 O O . TRP A 1 240 ? -23.317 -9.605 -3.899 1.00 89.62 240 TRP A O 1
ATOM 1840 N N . VAL A 1 241 ? -23.287 -11.610 -2.892 1.00 91.88 241 VAL A N 1
ATOM 1841 C CA . VAL A 1 241 ? -24.506 -11.427 -2.078 1.00 91.88 241 VAL A CA 1
ATOM 1842 C C . VAL A 1 241 ? -24.441 -10.154 -1.228 1.00 91.88 241 VAL A C 1
ATOM 1844 O O . VAL A 1 241 ? -25.408 -9.395 -1.170 1.00 91.88 241 VAL A O 1
ATOM 1847 N N . LEU A 1 242 ? -23.283 -9.853 -0.621 1.00 93.50 242 LEU A N 1
ATOM 1848 C CA . LEU A 1 242 ? -23.082 -8.570 0.065 1.00 93.50 242 LEU A CA 1
ATOM 1849 C C . LEU A 1 242 ? -23.188 -7.373 -0.889 1.00 93.50 242 LEU A C 1
ATOM 1851 O O . LEU A 1 242 ? -23.743 -6.346 -0.505 1.00 93.50 242 LEU A O 1
ATOM 1855 N N . THR A 1 243 ? -22.698 -7.489 -2.126 1.00 92.94 243 THR A N 1
ATOM 1856 C CA . THR A 1 243 ? -22.816 -6.421 -3.131 1.00 92.94 243 THR A CA 1
ATOM 1857 C C . THR A 1 243 ? -24.278 -6.146 -3.471 1.00 92.94 243 THR A C 1
ATOM 1859 O O . THR A 1 243 ? -24.707 -4.993 -3.436 1.00 92.94 243 THR A O 1
ATOM 1862 N N . GLU A 1 244 ? -25.050 -7.198 -3.743 1.00 93.88 244 GLU A N 1
ATOM 1863 C CA . GLU A 1 244 ? -26.481 -7.119 -4.055 1.00 93.88 244 GLU A CA 1
ATOM 1864 C C . GLU A 1 244 ? -27.271 -6.513 -2.894 1.00 93.88 244 GLU A C 1
ATOM 1866 O O . GLU A 1 244 ? -28.008 -5.543 -3.079 1.00 93.88 244 GLU A O 1
ATOM 1871 N N . ALA A 1 245 ? -27.049 -7.014 -1.676 1.00 95.19 245 ALA A N 1
ATOM 1872 C CA . ALA A 1 245 ? -27.691 -6.507 -0.471 1.00 95.19 245 ALA A CA 1
ATOM 1873 C C . ALA A 1 245 ? -27.341 -5.029 -0.207 1.00 95.19 245 ALA A C 1
ATOM 1875 O O . ALA A 1 245 ? -28.226 -4.236 0.110 1.00 95.19 245 ALA A O 1
ATOM 1876 N N . MET A 1 246 ? -26.084 -4.613 -0.397 1.00 94.19 246 MET A N 1
ATOM 1877 C CA . MET A 1 246 ? -25.665 -3.211 -0.240 1.00 94.19 246 MET A CA 1
ATOM 1878 C C . MET A 1 246 ? -26.254 -2.294 -1.329 1.00 94.19 246 MET A C 1
ATOM 1880 O O . MET A 1 246 ? -26.633 -1.158 -1.027 1.00 94.19 246 MET A O 1
ATOM 1884 N N . MET A 1 247 ? -26.404 -2.768 -2.574 1.00 93.00 247 MET A N 1
ATOM 1885 C CA . MET A 1 247 ? -27.124 -2.037 -3.631 1.00 93.00 247 MET A CA 1
ATOM 1886 C C . MET A 1 247 ? -28.625 -1.910 -3.324 1.00 93.00 247 MET A C 1
ATOM 1888 O O . MET A 1 247 ? -29.204 -0.835 -3.509 1.00 93.00 247 MET A O 1
ATOM 1892 N N . ALA A 1 248 ? -29.247 -2.973 -2.812 1.00 95.06 248 ALA A N 1
ATOM 1893 C CA . ALA A 1 248 ? -30.652 -2.990 -2.420 1.00 95.06 248 ALA A CA 1
ATOM 1894 C C . ALA A 1 248 ? -30.935 -2.054 -1.234 1.00 95.06 248 ALA A C 1
ATOM 1896 O O . ALA A 1 248 ? -31.882 -1.269 -1.290 1.00 95.06 248 ALA A O 1
ATOM 1897 N N . VAL A 1 249 ? -30.079 -2.058 -0.203 1.00 95.12 249 VAL A N 1
ATOM 1898 C CA . VAL A 1 249 ? -30.137 -1.121 0.937 1.00 95.12 249 VAL A CA 1
ATOM 1899 C C . VAL A 1 249 ? -30.001 0.323 0.463 1.00 95.12 249 VAL A C 1
ATOM 1901 O O . VAL A 1 249 ? -30.838 1.153 0.810 1.00 95.12 249 VAL A O 1
ATOM 1904 N N . ARG A 1 250 ? -29.012 0.626 -0.393 1.00 93.12 250 ARG A N 1
ATOM 1905 C CA . ARG A 1 250 ? -28.838 1.971 -0.978 1.00 93.12 250 ARG A CA 1
ATOM 1906 C C . ARG A 1 250 ? -30.074 2.446 -1.751 1.00 93.12 250 ARG A C 1
ATOM 1908 O O . ARG A 1 250 ? -30.323 3.646 -1.810 1.00 93.12 250 ARG A O 1
ATOM 1915 N N . SER A 1 251 ? -30.822 1.515 -2.339 1.00 92.69 251 SER A N 1
ATOM 1916 C CA . SER A 1 251 ? -32.021 1.787 -3.140 1.00 92.69 251 SER A CA 1
ATOM 1917 C C . SER A 1 251 ? -33.325 1.766 -2.327 1.00 92.69 251 SER A C 1
ATOM 1919 O O . SER A 1 251 ? -34.383 1.994 -2.902 1.00 92.69 251 SER A O 1
ATOM 1921 N N . ASN A 1 252 ? -33.269 1.460 -1.023 1.00 95.19 252 ASN A N 1
ATOM 1922 C CA . ASN A 1 252 ? -34.428 1.146 -0.175 1.00 95.19 252 ASN A CA 1
ATOM 1923 C C . ASN A 1 252 ? -35.346 0.050 -0.773 1.00 95.19 252 ASN A C 1
ATOM 1925 O O . ASN A 1 252 ? -36.568 0.127 -0.687 1.00 95.19 252 ASN A O 1
ATOM 1929 N N . LYS A 1 253 ? -34.731 -0.965 -1.397 1.00 95.62 253 LYS A N 1
ATOM 1930 C CA . LYS A 1 253 ? -35.387 -2.120 -2.037 1.00 95.62 253 LYS A CA 1
ATOM 1931 C C . LYS A 1 253 ? -35.124 -3.455 -1.332 1.00 95.62 253 LYS A C 1
ATOM 1933 O O . LYS A 1 253 ? -35.596 -4.484 -1.804 1.00 95.62 253 LYS A O 1
ATOM 1938 N N . LEU A 1 254 ? -34.323 -3.477 -0.262 1.00 96.12 254 LEU A N 1
ATOM 1939 C CA . LEU A 1 254 ? -34.001 -4.722 0.439 1.00 96.12 254 LEU A CA 1
ATOM 1940 C C . LEU A 1 254 ? -35.211 -5.213 1.246 1.00 96.12 254 LEU A C 1
ATOM 1942 O O . LEU A 1 254 ? -35.549 -4.615 2.268 1.00 96.12 254 LEU A O 1
ATOM 1946 N N . ARG A 1 255 ? -35.774 -6.354 0.846 1.00 94.44 255 ARG A N 1
ATOM 1947 C CA . ARG A 1 255 ? -36.568 -7.220 1.722 1.00 94.44 255 ARG A CA 1
ATOM 1948 C C . ARG A 1 255 ? -35.680 -8.366 2.205 1.00 94.44 255 ARG A C 1
ATOM 1950 O O . ARG A 1 255 ? -34.772 -8.797 1.498 1.00 94.44 255 ARG A O 1
ATOM 1957 N N . ILE A 1 256 ? -35.908 -8.838 3.423 1.00 94.62 256 ILE A N 1
ATOM 1958 C CA . ILE A 1 256 ? -35.162 -9.953 4.017 1.00 94.62 256 ILE A CA 1
ATOM 1959 C C . ILE A 1 256 ? -36.163 -11.080 4.281 1.00 94.62 256 ILE A C 1
ATOM 1961 O O . ILE A 1 256 ? -37.299 -10.810 4.666 1.00 94.62 256 ILE A O 1
ATOM 1965 N N . SER A 1 257 ? -35.747 -12.322 4.048 1.00 92.88 257 SER A N 1
ATOM 1966 C CA . SER A 1 257 ? -36.485 -13.538 4.400 1.00 92.88 257 SER A CA 1
ATOM 1967 C C . SER A 1 257 ? -35.535 -14.558 5.043 1.00 92.88 257 SER A C 1
ATOM 1969 O O . SER A 1 257 ? -34.319 -14.368 5.025 1.00 92.88 257 SER A O 1
ATOM 1971 N N . SER A 1 258 ? -36.060 -15.636 5.626 1.00 91.81 258 SER A N 1
ATOM 1972 C CA . SER A 1 258 ? -35.254 -16.716 6.213 1.00 91.81 258 SER A CA 1
ATOM 1973 C C . SER A 1 258 ? -35.793 -18.089 5.829 1.00 91.81 258 SER A C 1
ATOM 1975 O O . SER A 1 258 ? -36.997 -18.329 5.876 1.00 91.81 258 SER A O 1
ATOM 1977 N N . THR A 1 259 ? -34.874 -19.000 5.515 1.00 87.62 259 THR A N 1
ATOM 1978 C CA . THR A 1 259 ? -35.152 -20.424 5.246 1.00 87.62 259 THR A CA 1
ATOM 1979 C C . THR A 1 259 ? -35.529 -21.220 6.496 1.00 87.62 259 THR A C 1
ATOM 1981 O O . THR A 1 259 ? -36.177 -22.258 6.402 1.00 87.62 259 THR A O 1
ATOM 1984 N N . ALA A 1 260 ? -35.123 -20.743 7.673 1.00 87.31 260 ALA A N 1
ATOM 1985 C CA . ALA A 1 260 ? -35.282 -21.430 8.948 1.00 87.31 260 ALA A CA 1
ATOM 1986 C C . ALA A 1 260 ? -35.853 -20.493 10.021 1.00 87.31 260 ALA A C 1
ATOM 1988 O O . ALA A 1 260 ? -35.829 -19.266 9.873 1.00 87.31 260 ALA A O 1
ATOM 1989 N N . SER A 1 261 ? -36.303 -21.070 11.141 1.00 89.19 261 SER A N 1
ATOM 1990 C CA . SER A 1 261 ? -36.497 -20.285 12.363 1.00 89.19 261 SER A CA 1
ATOM 1991 C C . SER A 1 261 ? -35.172 -19.629 12.751 1.00 89.19 261 SER A C 1
ATOM 1993 O O . SER A 1 261 ? -34.140 -20.298 12.811 1.00 89.19 261 SER A O 1
ATOM 1995 N N . LEU A 1 262 ? -35.206 -18.322 13.012 1.00 93.06 262 LEU A N 1
ATOM 1996 C CA . LEU A 1 262 ? -34.038 -17.565 13.467 1.00 93.06 262 LEU A CA 1
ATOM 1997 C C . LEU A 1 262 ? -33.759 -17.771 14.967 1.00 93.06 262 LEU A C 1
ATOM 1999 O O . LEU A 1 262 ? -32.728 -17.309 15.447 1.00 93.06 262 LEU A O 1
ATOM 2003 N N . GLY A 1 263 ? -34.646 -18.476 15.675 1.00 95.12 263 GLY A N 1
ATOM 2004 C CA . GLY A 1 263 ? -34.611 -18.676 17.121 1.00 95.12 263 GLY A CA 1
ATOM 2005 C C . GLY A 1 263 ? -35.805 -18.034 17.828 1.00 95.12 263 GLY A C 1
ATOM 2006 O O . GLY A 1 263 ? -36.654 -17.409 17.191 1.00 95.12 263 GLY A O 1
ATOM 2007 N N . SER A 1 264 ? -35.870 -18.208 19.145 1.00 96.00 264 SER A N 1
ATOM 2008 C CA . SER A 1 264 ? -36.935 -17.674 20.012 1.00 96.00 264 SER A CA 1
ATOM 2009 C C . SER A 1 264 ? -36.429 -17.219 21.386 1.00 96.00 264 SER A C 1
ATOM 2011 O O . SER A 1 264 ? -37.227 -16.761 22.197 1.00 96.00 264 SER A O 1
ATOM 2013 N N . THR A 1 265 ? -35.130 -17.365 21.662 1.00 97.25 265 THR A N 1
ATOM 2014 C CA . THR A 1 265 ? -34.507 -17.122 22.971 1.00 97.25 265 THR A CA 1
ATOM 2015 C C . THR A 1 265 ? -33.539 -15.938 22.933 1.00 97.25 265 THR A C 1
ATOM 2017 O O . THR A 1 265 ? -33.032 -15.561 21.874 1.00 97.25 265 THR A O 1
ATOM 2020 N N . GLU A 1 266 ? -33.188 -15.380 24.097 1.00 96.19 266 GLU A N 1
ATOM 2021 C CA . GLU A 1 266 ? -32.158 -14.331 24.185 1.00 96.19 266 GLU A CA 1
ATOM 2022 C C . GLU A 1 266 ? -30.802 -14.794 23.607 1.00 96.19 266 GLU A C 1
ATOM 2024 O O . GLU A 1 266 ? -30.082 -14.023 22.971 1.00 96.19 266 GLU A O 1
ATOM 2029 N N . MET A 1 267 ? -30.463 -16.073 23.783 1.00 95.31 267 MET A N 1
ATOM 2030 C CA . MET A 1 267 ? -29.221 -16.659 23.271 1.00 95.31 267 MET A CA 1
ATOM 2031 C C . MET A 1 267 ? -29.188 -16.695 21.737 1.00 95.31 267 MET A C 1
ATOM 2033 O O . MET A 1 267 ? -28.121 -16.512 21.147 1.00 95.31 267 MET A O 1
ATOM 2037 N N . ASP A 1 268 ? -30.340 -16.857 21.081 1.00 95.81 268 ASP A N 1
ATOM 2038 C CA . ASP A 1 268 ? -30.436 -16.755 19.623 1.00 95.81 268 ASP A CA 1
ATOM 2039 C C . ASP A 1 268 ? -30.184 -15.315 19.162 1.00 95.81 268 ASP A C 1
ATOM 2041 O O . ASP A 1 268 ? -29.439 -15.096 18.207 1.00 95.81 268 ASP A O 1
ATOM 2045 N N . ILE A 1 269 ? -30.723 -14.323 19.886 1.00 95.94 269 ILE A N 1
ATOM 2046 C CA . ILE A 1 269 ? -30.461 -12.900 19.619 1.00 95.94 269 ILE A CA 1
ATOM 2047 C C . ILE A 1 269 ? -28.956 -12.624 19.694 1.00 95.94 269 ILE A C 1
ATOM 2049 O O . ILE A 1 269 ? -28.391 -12.087 18.744 1.00 95.94 269 ILE A O 1
ATOM 2053 N N . GLN A 1 270 ? -28.292 -13.043 20.775 1.00 95.62 270 GLN A N 1
ATOM 2054 C CA . GLN A 1 270 ? -26.844 -12.873 20.949 1.00 95.62 270 GLN A CA 1
ATOM 2055 C C . GLN A 1 270 ? -26.046 -13.590 19.839 1.00 95.62 270 GLN A C 1
ATOM 2057 O O . GLN A 1 270 ? -25.128 -13.009 19.261 1.00 95.62 270 GLN A O 1
ATOM 2062 N N . THR A 1 271 ? -26.444 -14.812 19.468 1.00 95.56 271 THR A N 1
ATOM 2063 C CA . THR A 1 271 ? -25.828 -15.582 18.370 1.00 95.56 271 THR A CA 1
ATOM 2064 C C . THR A 1 271 ? -25.949 -14.852 17.027 1.00 95.56 271 THR A C 1
ATOM 2066 O O . THR A 1 271 ? -25.000 -14.816 16.240 1.00 95.56 271 THR A O 1
ATOM 2069 N N . TRP A 1 272 ? -27.095 -14.224 16.754 1.00 96.12 272 TRP A N 1
ATOM 2070 C CA . TRP A 1 272 ? -27.279 -13.404 15.558 1.00 96.12 272 TRP A CA 1
ATOM 2071 C C . TRP A 1 272 ? -26.545 -12.065 15.620 1.00 96.12 272 TRP A C 1
ATOM 2073 O O . TRP A 1 272 ? -26.051 -11.619 14.588 1.00 96.12 272 TRP A O 1
ATOM 2083 N N . GLU A 1 273 ? -26.389 -11.449 16.790 1.00 95.62 273 GLU A N 1
ATOM 2084 C CA . GLU A 1 273 ? -25.544 -10.260 16.957 1.00 95.62 273 GLU A CA 1
ATOM 2085 C C . GLU A 1 273 ? -24.082 -10.559 16.609 1.00 95.62 273 GLU A C 1
ATOM 2087 O O . GLU A 1 273 ? -23.498 -9.837 15.798 1.00 95.62 273 GLU A O 1
ATOM 2092 N N . GLU A 1 274 ? -23.523 -11.665 17.114 1.00 94.50 274 GLU A N 1
ATOM 2093 C CA . GLU A 1 274 ? -22.172 -12.118 16.755 1.00 94.50 274 GLU A CA 1
ATOM 2094 C C . GLU A 1 274 ? -22.031 -12.384 15.246 1.00 94.50 274 GLU A C 1
ATOM 2096 O O . GLU A 1 274 ? -21.044 -11.971 14.632 1.00 94.50 274 GLU A O 1
ATOM 2101 N N . ARG A 1 275 ? -23.035 -13.011 14.615 1.00 94.31 275 ARG A N 1
ATOM 2102 C CA . ARG A 1 275 ? -23.055 -13.263 13.161 1.00 94.31 275 ARG A CA 1
ATOM 2103 C C . ARG A 1 275 ? -23.123 -11.973 12.341 1.00 94.31 275 ARG A C 1
ATOM 2105 O O . ARG A 1 275 ? -22.364 -11.829 11.385 1.00 94.31 275 ARG A O 1
ATOM 2112 N N . ILE A 1 276 ? -23.990 -11.025 12.710 1.00 94.69 276 ILE A N 1
ATOM 2113 C CA . ILE A 1 276 ? -24.151 -9.735 12.014 1.00 94.69 276 ILE A CA 1
ATOM 2114 C C . ILE A 1 276 ? -22.893 -8.870 12.180 1.00 94.69 276 ILE A C 1
ATOM 2116 O O . ILE A 1 276 ? -22.433 -8.238 11.222 1.00 94.69 276 ILE A O 1
ATOM 2120 N N . ASP A 1 277 ? -22.284 -8.848 13.365 1.00 92.56 277 ASP A N 1
ATOM 2121 C CA . ASP A 1 277 ? -21.039 -8.109 13.579 1.00 92.56 277 ASP A CA 1
ATOM 2122 C C . ASP A 1 277 ? -19.828 -8.796 12.937 1.00 92.56 277 ASP A C 1
ATOM 2124 O O . ASP A 1 277 ? -18.956 -8.094 12.424 1.00 92.56 277 ASP A O 1
ATOM 2128 N N . GLY A 1 278 ? -19.851 -10.124 12.797 1.00 91.50 278 GLY A N 1
ATOM 2129 C CA . GLY A 1 278 ? -18.901 -10.902 11.998 1.00 91.50 278 GLY A CA 1
ATOM 2130 C C . GLY A 1 278 ? -18.941 -10.648 10.482 1.00 91.50 278 GLY A C 1
ATOM 2131 O O . GLY A 1 278 ? -17.987 -11.007 9.793 1.00 91.50 278 GLY A O 1
ATOM 2132 N N . ILE A 1 279 ? -19.986 -10.003 9.940 1.00 93.50 279 ILE A N 1
ATOM 2133 C CA . ILE A 1 279 ? -20.028 -9.628 8.515 1.00 93.50 279 ILE A CA 1
ATOM 2134 C C . ILE A 1 279 ? -18.941 -8.584 8.218 1.00 93.50 279 ILE A C 1
ATOM 2136 O O . ILE A 1 279 ? -19.014 -7.447 8.688 1.00 93.50 279 ILE A O 1
ATOM 2140 N N . ASP A 1 280 ? -17.976 -8.937 7.373 1.00 89.50 280 ASP A N 1
ATOM 2141 C CA . ASP A 1 280 ? -16.879 -8.062 6.955 1.00 89.50 280 ASP A CA 1
ATOM 2142 C C . ASP A 1 280 ? -16.688 -8.164 5.433 1.00 89.50 280 ASP A C 1
ATOM 2144 O O . ASP A 1 280 ? -16.358 -9.223 4.894 1.00 89.50 280 ASP A O 1
ATOM 2148 N N . TRP A 1 281 ? -16.873 -7.040 4.734 1.00 88.69 281 TRP A N 1
ATOM 2149 C CA . TRP A 1 281 ? -16.685 -6.923 3.283 1.00 88.69 281 TRP A CA 1
ATOM 2150 C C . TRP A 1 281 ? -15.282 -7.360 2.830 1.00 88.69 281 TRP A C 1
ATOM 2152 O O . TRP A 1 281 ? -15.125 -7.910 1.740 1.00 88.69 281 TRP A O 1
ATOM 2162 N N . SER A 1 282 ? -14.253 -7.152 3.654 1.00 84.62 282 SER A N 1
ATOM 2163 C CA . SER A 1 282 ? -12.870 -7.546 3.367 1.00 84.62 282 SER A CA 1
ATOM 2164 C C . SER A 1 282 ? -12.615 -9.049 3.532 1.00 84.62 282 SER A C 1
ATOM 2166 O O . SER A 1 282 ? -11.777 -9.593 2.809 1.00 84.62 282 SER A O 1
ATOM 2168 N N . LEU A 1 283 ? -13.357 -9.726 4.418 1.00 85.38 283 LEU A N 1
ATOM 2169 C CA . LEU A 1 283 ? -13.266 -11.176 4.642 1.00 85.38 283 LEU A CA 1
ATOM 2170 C C . LEU A 1 283 ? -14.199 -11.982 3.728 1.00 85.38 283 LEU A C 1
ATOM 2172 O O . LEU A 1 283 ? -13.926 -13.153 3.463 1.00 85.38 283 LEU A O 1
ATOM 2176 N N . ALA A 1 284 ? -15.269 -11.364 3.220 1.00 86.44 284 ALA A N 1
ATOM 2177 C CA . ALA A 1 284 ? -16.202 -11.999 2.298 1.00 86.44 284 ALA A CA 1
ATOM 2178 C C . ALA A 1 284 ? -15.493 -12.531 1.040 1.00 86.44 284 ALA A C 1
ATOM 2180 O O . ALA A 1 284 ? -14.709 -11.842 0.374 1.00 86.44 284 ALA A O 1
ATOM 2181 N N . THR A 1 285 ? -15.789 -13.790 0.722 1.00 86.69 285 THR A N 1
ATOM 2182 C CA . THR A 1 285 ? -15.157 -14.573 -0.340 1.00 86.69 285 THR A CA 1
ATOM 2183 C C . THR A 1 285 ? -15.887 -14.398 -1.666 1.00 86.69 285 THR A C 1
ATOM 2185 O O . THR A 1 285 ? -17.115 -14.382 -1.720 1.00 86.69 285 THR A O 1
ATOM 2188 N N . SER A 1 286 ? -15.141 -14.314 -2.764 1.00 84.75 286 SER A N 1
ATOM 2189 C CA . SER A 1 286 ? -15.705 -14.498 -4.104 1.00 84.75 286 SER A CA 1
ATOM 2190 C C . SER A 1 286 ? -15.544 -15.956 -4.535 1.00 84.75 286 SER A C 1
ATOM 2192 O O . SER A 1 286 ? -14.519 -16.570 -4.230 1.00 84.75 286 SER A O 1
ATOM 2194 N N . SER A 1 287 ? -16.499 -16.486 -5.301 1.00 73.56 287 SER A N 1
ATOM 2195 C CA . SER A 1 287 ? -16.342 -17.754 -6.032 1.00 73.56 287 SER A CA 1
ATOM 2196 C C . SER A 1 287 ? -15.167 -17.689 -7.020 1.00 73.56 287 SER A C 1
ATOM 2198 O O . SER A 1 287 ? -14.401 -18.641 -7.164 1.00 73.56 287 SER A O 1
ATOM 2200 N N . ARG A 1 288 ? -14.977 -16.526 -7.657 1.00 76.00 288 ARG A N 1
ATOM 2201 C CA . ARG A 1 288 ? -13.984 -16.269 -8.710 1.00 76.00 288 ARG A CA 1
ATOM 2202 C C . ARG A 1 288 ? -13.077 -15.081 -8.348 1.00 76.00 288 ARG A C 1
ATOM 2204 O O . ARG A 1 288 ? -13.540 -13.996 -7.993 1.00 76.00 288 ARG A O 1
ATOM 2211 N N . LYS A 1 289 ? -11.753 -15.249 -8.488 1.00 75.44 289 LYS A N 1
ATOM 2212 C CA . LYS A 1 289 ? -10.736 -14.205 -8.186 1.00 75.44 289 LYS A CA 1
ATOM 2213 C C . LYS A 1 289 ? -10.817 -12.976 -9.101 1.00 75.44 289 LYS A C 1
ATOM 2215 O O . LYS A 1 289 ? -10.359 -11.897 -8.723 1.00 75.44 289 LYS A O 1
ATOM 2220 N N . ASN A 1 290 ? -11.356 -13.138 -10.308 1.00 76.38 290 ASN A N 1
ATOM 2221 C CA . ASN A 1 290 ? -11.585 -12.026 -11.228 1.00 76.38 290 ASN A CA 1
ATOM 2222 C C . ASN A 1 290 ? -12.710 -11.131 -10.706 1.00 76.38 290 ASN A C 1
ATOM 2224 O O . ASN A 1 290 ? -12.543 -9.913 -10.643 1.00 76.38 290 ASN A O 1
ATOM 2228 N N . ASP A 1 291 ? -13.795 -11.735 -10.230 1.00 75.69 291 ASP A N 1
ATOM 2229 C CA . ASP A 1 291 ? -14.948 -11.012 -9.702 1.00 75.69 291 ASP A CA 1
ATOM 2230 C C . ASP A 1 291 ? -14.657 -10.396 -8.333 1.00 75.69 291 ASP A C 1
ATOM 2232 O O . ASP A 1 291 ? -15.057 -9.263 -8.095 1.00 75.69 291 ASP A O 1
ATOM 2236 N N . GLU A 1 292 ? -13.793 -11.007 -7.512 1.00 85.12 292 GLU A N 1
ATOM 2237 C CA . GLU A 1 292 ? -13.254 -10.341 -6.315 1.00 85.12 292 GLU A CA 1
ATOM 2238 C C . GLU A 1 292 ? -12.590 -8.995 -6.663 1.00 85.12 292 GLU A C 1
ATOM 2240 O O . GLU A 1 292 ? -12.869 -7.963 -6.052 1.00 85.12 292 GLU A O 1
ATOM 2245 N N . ARG A 1 293 ? -11.741 -8.981 -7.700 1.00 83.50 293 ARG A N 1
ATOM 2246 C CA . ARG A 1 293 ? -11.079 -7.756 -8.173 1.00 83.50 293 ARG A CA 1
ATOM 2247 C C . ARG A 1 293 ? -12.056 -6.775 -8.814 1.00 83.50 293 ARG A C 1
ATOM 2249 O O . ARG A 1 293 ? -11.838 -5.575 -8.679 1.00 83.50 293 ARG A O 1
ATOM 2256 N N . ARG A 1 294 ? -13.080 -7.250 -9.531 1.00 83.88 294 ARG A N 1
ATOM 2257 C CA . ARG A 1 294 ? -14.104 -6.401 -10.167 1.00 83.88 294 ARG A CA 1
ATOM 2258 C C . ARG A 1 294 ? -14.980 -5.726 -9.108 1.00 83.88 294 ARG A C 1
ATOM 2260 O O . ARG A 1 294 ? -15.085 -4.504 -9.128 1.00 83.88 294 ARG A O 1
ATOM 2267 N N . LEU A 1 295 ? -15.525 -6.495 -8.161 1.00 86.69 295 LEU A N 1
ATOM 2268 C CA . LEU A 1 295 ? -16.396 -6.023 -7.080 1.00 86.69 295 LEU A CA 1
ATOM 2269 C C . LEU A 1 295 ? -15.670 -5.062 -6.133 1.00 86.69 295 LEU A C 1
ATOM 2271 O O . LEU A 1 295 ? -16.170 -3.965 -5.887 1.00 86.69 295 LEU A O 1
ATOM 2275 N N . ARG A 1 296 ? -14.458 -5.402 -5.662 1.00 90.19 296 ARG A N 1
ATOM 2276 C CA . ARG A 1 296 ? -13.680 -4.493 -4.799 1.00 90.19 296 ARG A CA 1
ATOM 2277 C C . ARG A 1 296 ? -13.346 -3.183 -5.523 1.00 90.19 296 ARG A C 1
ATOM 2279 O O . ARG A 1 296 ? -13.691 -2.124 -5.013 1.00 90.19 296 ARG A O 1
ATOM 2286 N N . LYS A 1 297 ? -12.842 -3.240 -6.766 1.00 85.69 297 LYS A N 1
ATOM 2287 C CA . LYS A 1 297 ? -12.613 -2.037 -7.599 1.00 85.69 297 LYS A CA 1
ATOM 2288 C C . LYS A 1 297 ? -13.886 -1.273 -7.959 1.00 85.69 297 LYS A C 1
ATOM 2290 O O . LYS A 1 297 ? -13.798 -0.123 -8.385 1.00 85.69 297 LYS A O 1
ATOM 2295 N N . PHE A 1 298 ? -15.056 -1.902 -7.928 1.00 85.75 298 PHE A N 1
ATOM 2296 C CA . PHE A 1 298 ? -16.323 -1.210 -8.126 1.00 85.75 298 PHE A CA 1
ATOM 2297 C C . PHE A 1 298 ? -16.713 -0.447 -6.863 1.00 85.75 298 PHE A C 1
ATOM 2299 O O . PHE A 1 298 ? -16.977 0.745 -6.962 1.00 85.75 298 PHE A O 1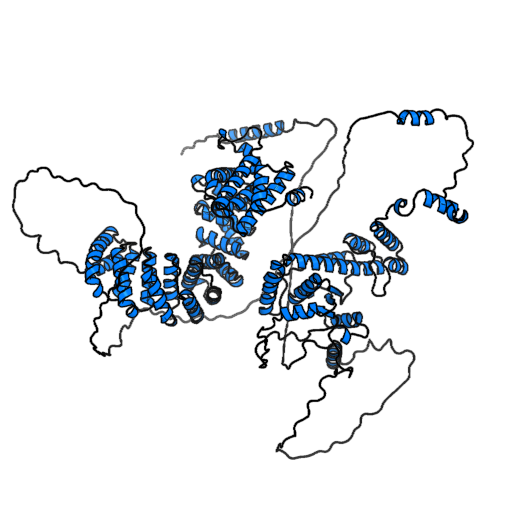
ATOM 2306 N N . ALA A 1 299 ? -16.655 -1.080 -5.692 1.00 84.31 299 ALA A N 1
ATOM 2307 C CA . ALA A 1 299 ? -16.912 -0.434 -4.408 1.00 84.31 299 ALA A CA 1
ATOM 2308 C C . ALA A 1 299 ? -15.958 0.755 -4.157 1.00 84.31 299 ALA A C 1
ATOM 2310 O O . ALA A 1 299 ? -16.422 1.878 -3.953 1.00 84.31 299 ALA A O 1
ATOM 2311 N N . GLU A 1 300 ? -14.646 0.532 -4.321 1.00 81.50 300 GLU A N 1
ATOM 2312 C CA . GLU A 1 300 ? -13.563 1.538 -4.238 1.00 81.50 300 GLU A CA 1
ATOM 2313 C C . GLU A 1 300 ? -13.749 2.734 -5.196 1.00 81.50 300 GLU A C 1
ATOM 2315 O O . GLU A 1 300 ? -13.144 3.788 -5.013 1.00 81.50 300 GLU A O 1
ATOM 2320 N N . ARG A 1 301 ? -14.564 2.586 -6.250 1.00 82.25 301 ARG A N 1
ATOM 2321 C CA . ARG A 1 301 ? -14.922 3.680 -7.165 1.00 82.25 301 ARG A CA 1
ATOM 2322 C C . ARG A 1 301 ? -16.298 4.246 -6.826 1.00 82.25 301 ARG A C 1
ATOM 2324 O O . ARG A 1 301 ? -16.422 5.398 -6.435 1.00 82.25 301 ARG A O 1
ATOM 2331 N N . VAL A 1 302 ? -17.354 3.462 -6.999 1.00 76.94 302 VAL A N 1
ATOM 2332 C CA . VAL A 1 302 ? -18.744 3.937 -7.050 1.00 76.94 302 VAL A CA 1
ATOM 2333 C C . VAL A 1 302 ? -19.335 4.225 -5.668 1.00 76.94 302 VAL A C 1
ATOM 2335 O O . VAL A 1 302 ? -20.295 4.992 -5.571 1.00 76.94 302 VAL A O 1
ATOM 2338 N N . TRP A 1 303 ? -18.792 3.673 -4.585 1.00 78.94 303 TRP A N 1
ATOM 2339 C CA . TRP A 1 303 ? -19.277 3.965 -3.231 1.00 78.94 303 TRP A CA 1
ATOM 2340 C C . TRP A 1 303 ? -18.427 5.048 -2.560 1.00 78.94 303 TRP A C 1
ATOM 2342 O O . TRP A 1 303 ? -18.981 6.035 -2.066 1.00 78.94 303 TRP A O 1
ATOM 2352 N N . ASP A 1 304 ? -17.102 4.966 -2.695 1.00 72.06 304 ASP A N 1
ATOM 2353 C CA . ASP A 1 304 ? -16.183 5.959 -2.130 1.00 72.06 304 ASP A CA 1
ATOM 2354 C C . ASP A 1 304 ? -16.259 7.324 -2.853 1.00 72.06 304 ASP A C 1
ATOM 2356 O O . ASP A 1 304 ? -16.342 8.351 -2.178 1.00 72.06 304 ASP A O 1
ATOM 2360 N N . MET A 1 305 ? -16.364 7.382 -4.196 1.00 62.84 305 MET A N 1
ATOM 2361 C CA . MET A 1 305 ? -16.572 8.663 -4.915 1.00 62.84 305 MET A CA 1
ATOM 2362 C C . MET A 1 305 ? -17.912 9.337 -4.579 1.00 62.84 305 MET A C 1
ATOM 2364 O O . MET A 1 305 ? -18.040 10.548 -4.724 1.00 62.84 305 MET A O 1
ATOM 2368 N N . ASN A 1 306 ? -18.912 8.574 -4.124 1.00 66.94 306 ASN A N 1
ATOM 2369 C CA . ASN A 1 306 ? -20.198 9.115 -3.674 1.00 66.94 306 ASN A CA 1
ATOM 2370 C C . ASN A 1 306 ? -20.173 9.574 -2.198 1.00 66.94 306 ASN A C 1
ATOM 2372 O O . ASN A 1 306 ? -21.192 10.038 -1.692 1.00 66.94 306 ASN A O 1
ATOM 2376 N N . GLY A 1 307 ? -19.056 9.413 -1.474 1.00 63.22 307 GLY A N 1
ATOM 2377 C CA . GLY A 1 307 ? -18.980 9.709 -0.036 1.00 63.22 307 GLY A CA 1
ATOM 2378 C C . GLY A 1 307 ? -19.814 8.763 0.844 1.00 63.22 307 GLY A C 1
ATOM 2379 O O . GLY A 1 307 ? -20.045 9.044 2.023 1.00 63.22 307 GLY A O 1
ATOM 2380 N N . ILE A 1 308 ? -20.273 7.638 0.288 1.00 71.06 308 ILE A N 1
ATOM 2381 C CA . ILE A 1 308 ? -21.016 6.583 0.988 1.00 71.06 308 ILE A CA 1
ATOM 2382 C C . ILE A 1 308 ? -20.137 5.330 0.995 1.00 71.06 308 ILE A C 1
ATOM 2384 O O . ILE A 1 308 ? -20.492 4.312 0.406 1.00 71.06 308 ILE A O 1
ATOM 2388 N N . GLY A 1 309 ? -18.951 5.445 1.599 1.00 83.81 309 GLY A N 1
ATOM 2389 C CA . GLY A 1 309 ? -17.941 4.389 1.553 1.00 83.81 309 GLY A CA 1
ATOM 2390 C C . GLY A 1 309 ? -18.444 3.046 2.086 1.00 83.81 309 GLY A C 1
ATOM 2391 O O . GLY A 1 309 ? -19.401 3.000 2.864 1.00 83.81 309 GLY A O 1
ATOM 2392 N N . THR A 1 310 ? -17.795 1.964 1.649 1.00 87.88 310 THR A N 1
ATOM 2393 C CA . THR A 1 310 ? -18.157 0.555 1.942 1.00 87.88 310 THR A CA 1
ATOM 2394 C C . THR A 1 310 ? -18.695 0.329 3.359 1.00 87.88 310 THR A C 1
ATOM 2396 O O . THR A 1 310 ? -19.816 -0.155 3.513 1.00 87.88 310 THR A O 1
ATOM 2399 N N . ASP A 1 311 ? -17.950 0.756 4.379 1.00 88.25 311 ASP A N 1
ATOM 2400 C CA . ASP A 1 311 ? -18.292 0.600 5.799 1.00 88.25 311 ASP A CA 1
ATOM 2401 C C . ASP A 1 311 ? -19.652 1.213 6.183 1.00 88.25 311 ASP A C 1
ATOM 2403 O O . ASP A 1 311 ? -20.355 0.680 7.040 1.00 88.25 311 ASP A O 1
ATOM 2407 N N . ARG A 1 312 ? -20.070 2.312 5.536 1.00 88.69 312 ARG A N 1
ATOM 2408 C CA . ARG A 1 312 ? -21.359 2.977 5.796 1.00 88.69 312 ARG A CA 1
ATOM 2409 C C . ARG A 1 312 ? -22.530 2.194 5.208 1.00 88.69 312 ARG A C 1
ATOM 2411 O O . ARG A 1 312 ? -23.541 2.038 5.888 1.00 88.69 312 ARG A O 1
ATOM 2418 N N . LEU A 1 313 ? -22.394 1.692 3.980 1.00 89.44 313 LEU A N 1
ATOM 2419 C CA . LEU A 1 313 ? -23.395 0.804 3.375 1.00 89.44 313 LEU A CA 1
ATOM 2420 C C . LEU A 1 313 ? -23.483 -0.520 4.144 1.00 89.44 313 LEU A C 1
ATOM 2422 O O . LEU A 1 313 ? -24.578 -1.033 4.366 1.00 89.44 313 LEU A O 1
ATOM 2426 N N . LEU A 1 314 ? -22.344 -1.036 4.614 1.00 92.31 314 LEU A N 1
ATOM 2427 C CA . LEU A 1 314 ? -22.290 -2.241 5.432 1.00 92.31 314 LEU A CA 1
ATOM 2428 C C . LEU A 1 314 ? -22.946 -2.018 6.803 1.00 92.31 314 LEU A C 1
ATOM 2430 O O . LEU A 1 314 ? -23.726 -2.856 7.242 1.00 92.31 314 LEU A O 1
ATOM 2434 N N . ALA A 1 315 ? -22.718 -0.872 7.452 1.00 92.56 315 ALA A N 1
ATOM 2435 C CA . ALA A 1 315 ? -23.411 -0.503 8.687 1.00 92.56 315 ALA A CA 1
ATOM 2436 C C . ALA A 1 315 ? -24.932 -0.366 8.483 1.00 92.56 315 ALA A C 1
ATOM 2438 O O . ALA A 1 315 ? -25.702 -0.860 9.304 1.00 92.56 315 ALA A O 1
ATOM 2439 N N . GLN A 1 316 ? -25.381 0.234 7.373 1.00 94.25 316 GLN A N 1
ATOM 2440 C CA . GLN A 1 316 ? -26.808 0.298 7.027 1.00 94.25 316 GLN A CA 1
ATOM 2441 C C . GLN A 1 316 ? -27.409 -1.101 6.808 1.00 94.25 316 GLN A C 1
ATOM 2443 O O . GLN A 1 316 ? -28.498 -1.374 7.312 1.00 94.25 316 GLN A O 1
ATOM 2448 N N . LEU A 1 317 ? -26.684 -2.010 6.145 1.00 95.75 317 LEU A N 1
ATOM 2449 C CA . LEU A 1 317 ? -27.084 -3.413 6.014 1.00 95.75 317 LEU A CA 1
ATOM 2450 C C . LEU A 1 317 ? -27.165 -4.109 7.384 1.00 95.75 317 LEU A C 1
ATOM 2452 O O . LEU A 1 317 ? -28.177 -4.740 7.673 1.00 95.75 317 LEU A O 1
ATOM 2456 N N . LYS A 1 318 ? -26.172 -3.940 8.270 1.00 95.75 318 LYS A N 1
ATOM 2457 C CA . LYS A 1 318 ? -26.209 -4.500 9.637 1.00 95.75 318 LYS A CA 1
ATOM 2458 C C . LYS A 1 318 ? -27.392 -3.980 10.460 1.00 95.75 318 LYS A C 1
ATOM 2460 O O . LYS A 1 318 ? -27.964 -4.749 11.226 1.00 95.75 318 LYS A O 1
ATOM 2465 N N . VAL A 1 319 ? -27.792 -2.716 10.294 1.00 95.31 319 VAL A N 1
ATOM 2466 C CA . VAL A 1 319 ? -28.991 -2.149 10.944 1.00 95.31 319 VAL A CA 1
ATOM 2467 C C . VAL A 1 319 ? -30.282 -2.749 10.372 1.00 95.31 319 VAL A C 1
ATOM 2469 O O . VAL A 1 319 ? -31.168 -3.113 11.144 1.00 95.31 319 VAL A O 1
ATOM 2472 N N . ALA A 1 320 ? -30.386 -2.910 9.049 1.00 95.25 320 ALA A N 1
ATOM 2473 C CA . ALA A 1 320 ? -31.543 -3.549 8.415 1.00 95.25 320 ALA A CA 1
ATOM 2474 C C . ALA A 1 320 ? -31.695 -5.023 8.841 1.00 95.25 320 ALA A C 1
ATOM 2476 O O . ALA A 1 320 ? -32.787 -5.449 9.219 1.00 95.25 320 ALA A O 1
ATOM 2477 N N . LEU A 1 321 ? -30.585 -5.770 8.854 1.00 95.88 321 LEU A N 1
ATOM 2478 C CA . LEU A 1 321 ? -30.518 -7.154 9.328 1.00 95.88 321 LEU A CA 1
ATOM 2479 C C . LEU A 1 321 ? -30.937 -7.274 10.793 1.00 95.88 321 LEU A C 1
ATOM 2481 O O . LEU A 1 321 ? -31.809 -8.079 11.100 1.00 95.88 321 LEU A O 1
ATOM 2485 N N . ARG A 1 322 ? -30.380 -6.437 11.680 1.00 96.00 322 ARG A N 1
ATOM 2486 C CA . ARG A 1 322 ? -30.774 -6.371 13.096 1.00 96.00 322 ARG A CA 1
ATOM 2487 C C . ARG A 1 322 ? -32.274 -6.141 13.257 1.00 96.00 322 ARG A C 1
ATOM 2489 O O . ARG A 1 322 ? -32.934 -6.944 13.905 1.00 96.00 322 ARG A O 1
ATOM 2496 N N . LYS A 1 323 ? -32.832 -5.107 12.612 1.00 95.00 323 LYS A N 1
ATOM 2497 C CA . LYS A 1 323 ? -34.269 -4.795 12.700 1.00 95.00 323 LYS A CA 1
ATOM 2498 C C . LYS A 1 323 ? -35.145 -5.983 12.279 1.00 95.00 323 LYS A C 1
ATOM 2500 O O . LYS A 1 323 ? -36.124 -6.273 12.960 1.00 95.00 323 LYS A O 1
ATOM 2505 N N . TYR A 1 324 ? -34.792 -6.667 11.189 1.00 95.25 324 TYR A N 1
ATOM 2506 C CA . TYR A 1 324 ? -35.526 -7.847 10.725 1.00 95.25 324 TYR A CA 1
ATOM 2507 C C . TYR A 1 324 ? -35.387 -9.034 11.688 1.00 95.25 324 TYR A C 1
ATOM 2509 O O . TYR A 1 324 ? -36.390 -9.595 12.121 1.00 95.25 324 TYR A O 1
ATOM 2517 N N . ILE A 1 325 ? -34.156 -9.397 12.058 1.00 96.06 325 ILE A N 1
ATOM 2518 C CA . ILE A 1 325 ? -33.870 -10.587 12.867 1.00 96.06 325 ILE A CA 1
ATOM 2519 C C . ILE A 1 325 ? -34.437 -10.439 14.283 1.00 96.06 325 ILE A C 1
ATOM 2521 O O . ILE A 1 325 ? -35.108 -11.354 14.754 1.00 96.06 325 ILE A O 1
ATOM 2525 N N . TYR A 1 326 ? -34.268 -9.281 14.933 1.00 97.19 326 TYR A N 1
ATOM 2526 C CA . TYR A 1 326 ? -34.894 -9.025 16.233 1.00 97.19 326 TYR A CA 1
ATOM 2527 C C . TYR A 1 326 ? -36.427 -9.066 16.141 1.00 97.19 326 TYR A C 1
ATOM 2529 O O . TYR A 1 326 ? -37.061 -9.578 17.053 1.00 97.19 326 TYR A O 1
ATOM 2537 N N . GLY A 1 327 ? -37.031 -8.579 15.048 1.00 96.19 327 GLY A N 1
ATOM 2538 C CA . GLY A 1 327 ? -38.482 -8.655 14.832 1.00 96.19 327 GLY A CA 1
ATOM 2539 C C . GLY A 1 327 ? -38.997 -10.090 14.673 1.00 96.19 327 GLY A C 1
ATOM 2540 O O . GLY A 1 327 ? -40.010 -10.448 15.264 1.00 96.19 327 GLY A O 1
ATOM 2541 N N . GLN A 1 328 ? -38.281 -10.935 13.928 1.00 96.38 328 GLN A N 1
ATOM 2542 C CA . GLN A 1 328 ? -38.637 -12.349 13.755 1.00 96.38 328 GLN A CA 1
ATOM 2543 C C . GLN A 1 328 ? -38.446 -13.166 15.042 1.00 96.38 328 GLN A C 1
ATOM 2545 O O . GLN A 1 328 ? -39.322 -13.952 15.397 1.00 96.38 328 GLN A O 1
ATOM 2550 N N . ILE A 1 329 ? -37.338 -12.957 15.766 1.00 96.88 329 ILE A N 1
ATOM 2551 C CA . ILE A 1 329 ? -37.113 -13.616 17.062 1.00 96.88 329 ILE A CA 1
ATOM 2552 C C . ILE A 1 329 ? -38.136 -13.121 18.093 1.00 96.88 329 ILE A C 1
ATOM 2554 O O . ILE A 1 329 ? -38.626 -13.928 18.868 1.00 96.88 329 ILE A O 1
ATOM 2558 N N . LEU A 1 330 ? -38.533 -11.842 18.065 1.00 97.56 330 LEU A N 1
ATOM 2559 C CA . LEU A 1 330 ? -39.585 -11.295 18.929 1.00 97.56 330 LEU A CA 1
ATOM 2560 C C . LEU A 1 330 ? -40.942 -11.981 18.698 1.00 97.56 330 LEU A C 1
ATOM 2562 O O . LEU A 1 330 ? -41.551 -12.421 19.668 1.00 97.56 330 LEU A O 1
ATOM 2566 N N . VAL A 1 331 ? -41.383 -12.155 17.444 1.00 97.19 331 VAL A N 1
ATOM 2567 C CA . VAL A 1 331 ? -42.604 -12.932 17.128 1.00 97.19 331 VAL A CA 1
ATOM 2568 C C . VAL A 1 331 ? -42.512 -14.344 17.720 1.00 97.19 331 VAL A C 1
ATOM 2570 O O . VAL A 1 331 ? -43.425 -14.787 18.414 1.00 97.19 331 VAL A O 1
ATOM 2573 N N . LYS A 1 332 ? -41.381 -15.039 17.529 1.00 97.25 332 LYS A N 1
ATOM 2574 C CA . LYS A 1 332 ? -41.196 -16.394 18.070 1.00 97.25 332 LYS A CA 1
ATOM 2575 C C . LYS A 1 332 ? -41.037 -16.446 19.590 1.00 97.25 332 LYS A C 1
ATOM 2577 O O . LYS A 1 332 ? -41.471 -17.425 20.186 1.00 97.25 332 LYS A O 1
ATOM 2582 N N . ALA A 1 333 ? -40.483 -15.421 20.226 1.00 97.69 333 ALA A N 1
ATOM 2583 C CA . ALA A 1 333 ? -40.398 -15.312 21.679 1.00 97.69 333 ALA A CA 1
ATOM 2584 C C . ALA A 1 333 ? -41.791 -15.176 22.315 1.00 97.69 333 ALA A C 1
ATOM 2586 O O . ALA A 1 333 ? -42.066 -15.844 23.311 1.00 97.69 333 ALA A O 1
ATOM 2587 N N . VAL A 1 334 ? -42.685 -14.387 21.701 1.00 97.62 334 VAL A N 1
ATOM 2588 C CA . VAL A 1 334 ? -44.093 -14.267 22.122 1.00 97.62 334 VAL A CA 1
ATOM 2589 C C . VAL A 1 334 ? -44.825 -15.607 21.987 1.00 97.62 334 VAL A C 1
ATOM 2591 O O . VAL A 1 334 ? -45.428 -16.054 22.957 1.00 97.62 334 VAL A O 1
ATOM 2594 N N . GLU A 1 335 ? -44.705 -16.298 20.843 1.00 96.19 335 GLU A N 1
ATOM 2595 C CA . GLU A 1 335 ? -45.301 -17.637 20.636 1.00 96.19 335 GLU A CA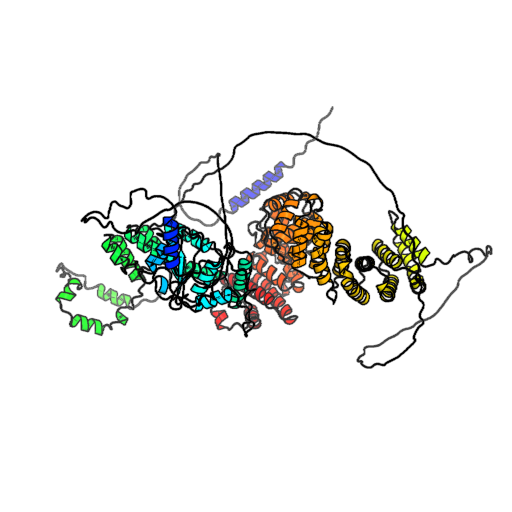 1
ATOM 2596 C C . GLU A 1 335 ? -44.867 -18.679 21.687 1.00 96.19 335 GLU A C 1
ATOM 2598 O O . GLU A 1 335 ? -45.621 -19.601 21.991 1.00 96.19 335 GLU A O 1
ATOM 2603 N N . HIS A 1 336 ? -43.649 -18.558 22.228 1.00 96.94 336 HIS A N 1
ATOM 2604 C CA . HIS A 1 336 ? -43.082 -19.506 23.198 1.00 96.94 336 HIS A CA 1
ATOM 2605 C C . HIS A 1 336 ? -43.203 -19.051 24.664 1.00 96.94 336 HIS A C 1
ATOM 2607 O O . HIS A 1 336 ? -42.796 -19.796 25.555 1.00 96.94 336 HIS A O 1
ATOM 2613 N N . GLY A 1 337 ? -43.718 -17.846 24.932 1.00 96.50 337 GLY A N 1
ATOM 2614 C CA . GLY A 1 337 ? -43.765 -17.277 26.284 1.00 96.50 337 GLY A CA 1
ATOM 2615 C C . GLY A 1 337 ? -42.399 -16.874 26.867 1.00 96.50 337 GLY A C 1
ATOM 2616 O O . GLY A 1 337 ? -42.276 -16.706 28.082 1.00 96.50 337 GLY A O 1
ATOM 2617 N N . ASP A 1 338 ? -41.347 -16.708 26.051 1.00 97.56 338 ASP A N 1
ATOM 2618 C CA . ASP A 1 338 ? -40.036 -16.256 26.548 1.00 97.56 338 ASP A CA 1
ATOM 2619 C C . ASP A 1 338 ? -40.019 -14.731 26.730 1.00 97.56 338 ASP A C 1
ATOM 2621 O O . ASP A 1 338 ? -39.484 -13.969 25.918 1.00 97.56 338 ASP A O 1
ATOM 2625 N N . ARG A 1 339 ? -40.578 -14.284 27.860 1.00 96.75 339 ARG A N 1
ATOM 2626 C CA . ARG A 1 339 ? -40.582 -12.879 28.289 1.00 96.75 339 ARG A CA 1
ATOM 2627 C C . ARG A 1 339 ? -39.190 -12.233 28.282 1.00 96.75 339 ARG A C 1
ATOM 2629 O O . ARG A 1 339 ? -39.093 -11.031 28.041 1.00 96.75 339 ARG A O 1
ATOM 2636 N N . ARG A 1 340 ? -38.108 -12.989 28.519 1.00 97.00 340 ARG A N 1
ATOM 2637 C CA . ARG A 1 340 ? -36.742 -12.432 28.504 1.00 97.00 340 ARG A CA 1
ATOM 2638 C C . ARG A 1 340 ? -36.266 -12.172 27.085 1.00 97.00 340 ARG A C 1
ATOM 2640 O O . ARG A 1 340 ? -35.683 -11.124 26.836 1.00 97.00 340 ARG A O 1
ATOM 2647 N N . ALA A 1 341 ? -36.540 -13.085 26.157 1.00 96.88 341 ALA A N 1
ATOM 2648 C CA . ALA A 1 341 ? -36.254 -12.869 24.744 1.00 96.88 341 ALA A CA 1
ATOM 2649 C C . ALA A 1 341 ? -37.096 -11.723 24.155 1.00 96.88 341 ALA A C 1
ATOM 2651 O O . ALA A 1 341 ? -36.560 -10.914 23.397 1.00 96.88 341 ALA A O 1
ATOM 2652 N N . VAL A 1 342 ? -38.367 -11.591 24.565 1.00 97.69 342 VAL A N 1
ATOM 2653 C CA . VAL A 1 342 ? -39.222 -10.437 24.228 1.00 97.69 342 VAL A CA 1
ATOM 2654 C C . VAL A 1 342 ? -38.587 -9.126 24.703 1.00 97.69 342 VAL A C 1
ATOM 2656 O O . VAL A 1 342 ? -38.338 -8.232 23.891 1.00 97.69 342 VAL A O 1
ATOM 2659 N N . GLU A 1 343 ? -38.274 -9.016 25.997 1.00 97.19 343 GLU A N 1
ATOM 2660 C CA . GLU A 1 343 ? -37.677 -7.811 26.585 1.00 97.19 343 GLU A CA 1
ATOM 2661 C C . GLU A 1 343 ? -36.334 -7.463 25.924 1.00 97.19 343 GLU A C 1
ATOM 2663 O O . GLU A 1 343 ? -36.133 -6.339 25.457 1.00 97.19 343 GLU A O 1
ATOM 2668 N N . ALA A 1 344 ? -35.455 -8.455 25.770 1.00 96.88 344 ALA A N 1
ATOM 2669 C CA . ALA A 1 344 ? -34.152 -8.303 25.138 1.00 96.88 344 ALA A CA 1
ATOM 2670 C C . ALA A 1 344 ? -34.230 -7.861 23.666 1.00 96.88 344 ALA A C 1
ATOM 2672 O O . ALA A 1 344 ? -33.376 -7.086 23.225 1.00 96.88 344 ALA A O 1
ATOM 2673 N N . ALA A 1 345 ? -35.227 -8.323 22.901 1.00 96.50 345 ALA A N 1
ATOM 2674 C CA . ALA A 1 345 ? -35.450 -7.892 21.521 1.00 96.50 345 ALA A CA 1
ATOM 2675 C C . ALA A 1 345 ? -35.986 -6.450 21.450 1.00 96.50 345 ALA A C 1
ATOM 2677 O O . ALA A 1 345 ? -35.521 -5.653 20.628 1.00 96.50 345 ALA A O 1
ATOM 2678 N N . LEU A 1 346 ? -36.928 -6.089 22.328 1.00 96.12 346 LEU A N 1
ATOM 2679 C CA . LEU A 1 346 ? -37.492 -4.737 22.413 1.00 96.12 346 LEU A CA 1
ATOM 2680 C C . LEU A 1 346 ? -36.434 -3.698 22.820 1.00 96.12 346 LEU A C 1
ATOM 2682 O O . LEU A 1 346 ? -36.392 -2.610 22.239 1.00 96.12 346 LEU A O 1
ATOM 2686 N N . GLU A 1 347 ? -35.542 -4.038 23.755 1.00 95.44 347 GLU A N 1
ATOM 2687 C CA . GLU A 1 347 ? -34.409 -3.193 24.164 1.00 95.44 347 GLU A CA 1
ATOM 2688 C C . GLU A 1 347 ? -33.364 -3.012 23.065 1.00 95.44 347 GLU A C 1
ATOM 2690 O O . GLU A 1 347 ? -32.832 -1.916 22.887 1.00 95.44 347 GLU A O 1
ATOM 2695 N N . ARG A 1 348 ? -33.130 -4.049 22.257 1.00 94.69 348 ARG A N 1
ATOM 2696 C CA . ARG A 1 348 ? -32.262 -3.988 21.070 1.00 94.69 348 ARG A CA 1
ATOM 2697 C C . ARG A 1 348 ? -32.893 -3.268 19.872 1.00 94.69 348 ARG A C 1
ATOM 2699 O O . ARG A 1 348 ? -32.274 -3.163 18.815 1.00 94.69 348 ARG A O 1
ATOM 2706 N N . GLY A 1 349 ? -34.096 -2.716 20.032 1.00 93.06 349 GLY A N 1
ATOM 2707 C CA . GLY A 1 349 ? -34.731 -1.858 19.034 1.00 93.06 349 GLY A CA 1
ATOM 2708 C C . GLY A 1 349 ? -35.634 -2.588 18.041 1.00 93.06 349 GLY A C 1
ATOM 2709 O O . GLY A 1 349 ? -35.911 -2.042 16.971 1.00 93.06 349 GLY A O 1
ATOM 2710 N N . ALA A 1 350 ? -36.142 -3.777 18.382 1.00 95.06 350 ALA A N 1
ATOM 2711 C CA . ALA A 1 350 ? -37.300 -4.331 17.685 1.00 95.06 350 ALA A CA 1
ATOM 2712 C C . ALA A 1 350 ? -38.500 -3.356 17.725 1.00 95.06 350 ALA A C 1
ATOM 2714 O O . ALA A 1 350 ? -38.574 -2.430 18.552 1.00 95.06 350 ALA A O 1
ATOM 2715 N N . SER A 1 351 ? -39.450 -3.544 16.805 1.00 94.50 351 SER A N 1
ATOM 2716 C CA . SER A 1 351 ? -40.713 -2.802 16.835 1.00 94.50 351 SER A CA 1
ATOM 2717 C C . SER A 1 351 ? -41.757 -3.581 17.636 1.00 94.50 351 SER A C 1
ATOM 2719 O O . SER A 1 351 ? -41.964 -4.749 17.310 1.00 94.50 351 SER A O 1
ATOM 2721 N N . PRO A 1 352 ? -42.456 -2.970 18.612 1.00 94.38 352 PRO A N 1
ATOM 2722 C CA . PRO A 1 352 ? -43.650 -3.583 19.194 1.00 94.38 352 PRO A CA 1
ATOM 2723 C C . PRO A 1 352 ? -44.788 -3.685 18.158 1.00 94.38 352 PRO A C 1
ATOM 2725 O O . PRO A 1 352 ? -45.639 -4.552 18.255 1.00 94.38 352 PRO A O 1
ATOM 2728 N N . GLU A 1 353 ? -44.753 -2.859 17.106 1.00 94.12 353 GLU A N 1
ATOM 2729 C CA . GLU A 1 353 ? -45.690 -2.889 15.969 1.00 94.12 353 GLU A CA 1
ATOM 2730 C C . GLU A 1 353 ? -45.388 -4.007 14.948 1.00 94.12 353 GLU A C 1
ATOM 2732 O O . GLU A 1 353 ? -45.915 -3.993 13.833 1.00 94.12 353 GLU A O 1
ATOM 2737 N N . GLN A 1 354 ? -44.482 -4.937 15.269 1.00 94.31 354 GLN A N 1
ATOM 2738 C CA . GLN A 1 354 ? -44.199 -6.077 14.401 1.00 94.31 354 GLN A CA 1
ATOM 2739 C C . GLN A 1 354 ? -45.451 -6.960 14.277 1.00 94.31 354 GLN A C 1
ATOM 2741 O O . GLN A 1 354 ? -46.237 -7.096 15.213 1.00 94.31 354 GLN A O 1
ATOM 2746 N N . ARG A 1 355 ? -45.628 -7.564 13.101 1.00 94.19 355 ARG A N 1
ATOM 2747 C CA . ARG A 1 355 ? -46.666 -8.566 12.838 1.00 94.19 355 ARG A CA 1
ATOM 2748 C C . ARG A 1 355 ? -46.030 -9.883 12.409 1.00 94.19 355 ARG A C 1
ATOM 2750 O O . ARG A 1 355 ? -44.877 -9.890 11.958 1.00 94.19 355 ARG A O 1
ATOM 2757 N N . ASP A 1 356 ? -46.764 -10.974 12.578 1.00 92.69 356 ASP A N 1
ATOM 2758 C CA . ASP A 1 356 ? -46.394 -12.293 12.061 1.00 92.69 356 ASP A CA 1
ATOM 2759 C C . ASP A 1 356 ? -46.657 -12.415 10.543 1.00 92.69 356 ASP A C 1
ATOM 2761 O O . ASP A 1 356 ? -46.777 -11.416 9.828 1.00 92.69 356 ASP A O 1
ATOM 2765 N N . ALA A 1 357 ? -46.682 -13.649 10.029 1.00 85.75 357 ALA A N 1
ATOM 2766 C CA . ALA A 1 357 ? -46.954 -13.931 8.621 1.00 85.75 357 ALA A CA 1
ATOM 2767 C C . ALA A 1 357 ? -48.447 -13.841 8.248 1.00 85.75 357 ALA A C 1
ATOM 2769 O O . ALA A 1 357 ? -48.756 -13.661 7.071 1.00 85.75 357 ALA A O 1
ATOM 2770 N N . ASP A 1 358 ? -49.347 -13.959 9.228 1.00 86.12 358 ASP A N 1
ATOM 2771 C CA . ASP A 1 358 ? -50.802 -13.961 9.039 1.00 86.12 358 ASP A CA 1
ATOM 2772 C C . ASP A 1 358 ? -51.412 -12.558 9.246 1.00 86.12 358 ASP A C 1
ATOM 2774 O O . ASP A 1 358 ? -52.515 -12.268 8.780 1.00 86.12 358 ASP A O 1
ATOM 2778 N N . GLY A 1 359 ? -50.654 -11.650 9.869 1.00 88.38 359 GLY A N 1
ATOM 2779 C CA . GLY A 1 359 ? -50.976 -10.239 10.059 1.00 88.38 359 GLY A CA 1
ATOM 2780 C C . GLY A 1 359 ? -51.362 -9.859 11.490 1.00 88.38 359 GLY A C 1
ATOM 2781 O O . GLY A 1 359 ? -51.716 -8.699 11.706 1.00 88.38 359 GLY A O 1
ATOM 2782 N N . ASN A 1 360 ? -51.276 -10.770 12.460 1.00 91.75 360 ASN A N 1
ATOM 2783 C CA . ASN A 1 360 ? -51.596 -10.515 13.870 1.00 91.75 360 ASN A CA 1
ATOM 2784 C C . ASN A 1 360 ? -50.532 -9.603 14.508 1.00 91.75 360 ASN A C 1
ATOM 2786 O O . ASN A 1 360 ? -49.367 -9.645 14.102 1.00 91.75 360 ASN A O 1
ATOM 2790 N N . THR A 1 361 ? -50.891 -8.768 15.490 1.00 95.12 361 THR A N 1
ATOM 2791 C CA . THR A 1 361 ? -49.888 -8.036 16.285 1.00 95.12 361 THR A CA 1
ATOM 2792 C C . THR A 1 361 ? -49.235 -8.934 17.333 1.00 95.12 361 THR A C 1
ATOM 2794 O O . THR A 1 361 ? -49.695 -10.039 17.624 1.00 95.12 361 THR A O 1
ATOM 2797 N N . LEU A 1 362 ? -48.148 -8.450 17.938 1.00 96.19 362 LEU A N 1
ATOM 2798 C CA . LEU A 1 362 ? -47.523 -9.138 19.066 1.00 96.19 362 LEU A CA 1
ATOM 2799 C C . LEU A 1 362 ? -48.455 -9.229 20.285 1.00 96.19 362 LEU A C 1
ATOM 2801 O O . LEU A 1 362 ? -48.367 -10.204 21.023 1.00 96.19 362 LEU A O 1
ATOM 2805 N N . GLU A 1 363 ? -49.341 -8.250 20.501 1.00 95.62 363 GLU A N 1
ATOM 2806 C CA . GLU A 1 363 ? -50.339 -8.320 21.574 1.00 95.62 363 GLU A CA 1
ATOM 2807 C C . GLU A 1 363 ? -51.424 -9.362 21.264 1.00 95.62 363 GLU A C 1
ATOM 2809 O O . GLU A 1 363 ? -51.714 -10.190 22.124 1.00 95.62 363 GLU A O 1
ATOM 2814 N N . ASP A 1 364 ? -51.941 -9.401 20.025 1.00 92.38 364 ASP A N 1
ATOM 2815 C CA . ASP A 1 364 ? -52.895 -10.432 19.577 1.00 92.38 364 ASP A CA 1
ATOM 2816 C C . ASP A 1 364 ? -52.327 -11.849 19.814 1.00 92.38 364 ASP A C 1
ATOM 2818 O O . ASP A 1 364 ? -53.013 -12.740 20.321 1.00 92.38 364 ASP A O 1
ATOM 2822 N N . LEU A 1 365 ? -51.041 -12.045 19.491 1.00 94.94 365 LEU A N 1
ATOM 2823 C CA . LEU A 1 365 ? -50.310 -13.295 19.711 1.00 94.94 365 LEU A CA 1
ATOM 2824 C C . LEU A 1 365 ? -50.105 -13.604 21.197 1.00 94.94 365 LEU A C 1
ATOM 2826 O O . LEU A 1 365 ? -50.345 -14.735 21.619 1.00 94.94 365 LEU A O 1
ATOM 2830 N N . ALA A 1 366 ? -49.677 -12.626 21.999 1.00 96.19 366 ALA A N 1
ATOM 2831 C CA . ALA A 1 366 ? -49.486 -12.813 23.435 1.00 96.19 366 ALA A CA 1
ATOM 2832 C C . ALA A 1 366 ? -50.799 -13.237 24.112 1.00 96.19 366 ALA A C 1
ATOM 2834 O O . ALA A 1 366 ? -50.804 -14.192 24.889 1.00 96.19 366 ALA A O 1
ATOM 2835 N N . SER A 1 367 ? -51.917 -12.610 23.738 1.00 92.75 367 SER A N 1
ATOM 2836 C CA . SER A 1 367 ? -53.251 -12.973 24.220 1.00 92.75 367 SER A CA 1
ATOM 2837 C C . SER A 1 367 ? -53.663 -14.380 23.765 1.00 92.75 367 SER A C 1
ATOM 2839 O O . SER A 1 367 ? -54.076 -15.203 24.583 1.00 92.75 367 SER A O 1
ATOM 2841 N N . PHE A 1 368 ? -53.464 -14.716 22.482 1.00 94.19 368 PHE A N 1
ATOM 2842 C CA . PHE A 1 368 ? -53.777 -16.042 21.925 1.00 94.19 368 PHE A CA 1
ATOM 2843 C C . PHE A 1 368 ? -53.014 -17.187 22.615 1.00 94.19 368 PHE A C 1
ATOM 2845 O O . PHE A 1 368 ? -53.592 -18.242 22.881 1.00 94.19 368 PHE A O 1
ATOM 2852 N N . TYR A 1 369 ? -51.738 -16.978 22.956 1.00 94.50 369 TYR A N 1
ATOM 2853 C CA . TYR A 1 369 ? -50.925 -17.943 23.707 1.00 94.50 369 TYR A CA 1
ATOM 2854 C C . TYR A 1 369 ? -51.066 -17.812 25.240 1.00 94.50 369 TYR A C 1
ATOM 2856 O O . TYR A 1 369 ? -50.342 -18.485 25.976 1.00 94.50 369 TYR A O 1
ATOM 2864 N N . ASN A 1 370 ? -52.006 -16.996 25.739 1.00 92.62 370 ASN A N 1
ATOM 2865 C CA . ASN A 1 370 ? -52.283 -16.764 27.164 1.00 92.62 370 ASN A CA 1
ATOM 2866 C C . ASN A 1 370 ? -51.037 -16.286 27.954 1.00 92.62 370 ASN A C 1
ATOM 2868 O O . ASN A 1 370 ? -50.746 -16.758 29.054 1.00 92.62 370 ASN A O 1
ATOM 2872 N N . GLN A 1 371 ? -50.287 -15.348 27.376 1.00 96.62 371 GLN A N 1
ATOM 2873 C CA . GLN A 1 371 ? -49.080 -14.726 27.932 1.00 96.62 371 GLN A CA 1
ATOM 2874 C C . GLN A 1 371 ? -49.368 -13.270 28.349 1.00 96.62 371 GLN A C 1
ATOM 2876 O O . GLN A 1 371 ? -48.771 -12.328 27.827 1.00 96.62 371 GLN A O 1
ATOM 2881 N N . GLN A 1 372 ? -50.314 -13.074 29.276 1.00 93.69 372 GLN A N 1
ATOM 2882 C CA . GLN A 1 372 ? -50.791 -11.746 29.704 1.00 93.69 372 GLN A CA 1
ATOM 2883 C C . GLN A 1 372 ? -49.647 -10.794 30.107 1.00 93.69 372 GLN A C 1
ATOM 2885 O O . GLN A 1 372 ? -49.675 -9.610 29.789 1.00 93.69 372 GLN A O 1
ATOM 2890 N N . ASP A 1 373 ? -48.606 -11.301 30.768 1.00 94.56 373 ASP A N 1
ATOM 2891 C CA . ASP A 1 373 ? -47.492 -10.487 31.265 1.00 94.56 373 ASP A CA 1
ATOM 2892 C C . ASP A 1 373 ? -46.481 -10.077 30.169 1.00 94.56 373 ASP A C 1
ATOM 2894 O O . ASP A 1 373 ? -45.649 -9.188 30.379 1.00 94.56 373 ASP A O 1
ATOM 2898 N N . ILE A 1 374 ? -46.577 -10.703 28.992 1.00 97.00 374 ILE A N 1
ATOM 2899 C CA . ILE A 1 374 ? -45.935 -10.291 27.739 1.00 97.00 374 ILE A CA 1
ATOM 2900 C C . ILE A 1 374 ? -46.838 -9.302 26.986 1.00 97.00 374 ILE A C 1
ATOM 2902 O O . ILE A 1 374 ? -46.335 -8.304 26.471 1.00 97.00 374 ILE A O 1
ATOM 2906 N N . GLU A 1 375 ? -48.156 -9.530 26.965 1.00 95.56 375 GLU A N 1
ATOM 2907 C CA . GLU A 1 375 ? -49.152 -8.622 26.373 1.00 95.56 375 GLU A CA 1
ATOM 2908 C C . GLU A 1 375 ? -49.083 -7.222 27.013 1.00 95.56 375 GLU A C 1
ATOM 2910 O O . GLU A 1 375 ? -48.933 -6.219 26.311 1.00 95.56 375 GLU A O 1
ATOM 2915 N N . GLU A 1 376 ? -49.072 -7.161 28.349 1.00 92.12 376 GLU A N 1
ATOM 2916 C CA . GLU A 1 376 ? -48.909 -5.930 29.133 1.00 92.12 376 GLU A CA 1
ATOM 2917 C C . GLU A 1 376 ? -47.582 -5.216 28.811 1.00 92.12 376 GLU A C 1
ATOM 2919 O O . GLU A 1 376 ? -47.574 -4.012 28.544 1.00 92.12 376 GLU A O 1
ATOM 2924 N N . MET A 1 377 ? -46.460 -5.948 28.746 1.00 95.62 377 MET A N 1
ATOM 2925 C CA . MET A 1 377 ? -45.147 -5.376 28.403 1.00 95.62 377 MET A CA 1
ATOM 2926 C C . MET A 1 377 ? -45.128 -4.777 26.989 1.00 95.62 377 MET A C 1
ATOM 2928 O O . MET A 1 377 ? -44.561 -3.701 26.772 1.00 95.62 377 MET A O 1
ATOM 2932 N N . LEU A 1 378 ? -45.720 -5.466 26.013 1.00 95.00 378 LEU A N 1
ATOM 2933 C CA . LEU A 1 378 ? -45.803 -4.997 24.630 1.00 95.00 378 LEU A CA 1
ATOM 2934 C C . LEU A 1 378 ? -46.655 -3.730 24.534 1.00 95.00 378 LEU A C 1
ATOM 2936 O O . LEU A 1 378 ? -46.217 -2.746 23.932 1.00 95.00 378 LEU A O 1
ATOM 2940 N N . PHE A 1 379 ? -47.811 -3.721 25.203 1.00 91.06 379 PHE A N 1
ATOM 2941 C CA . PHE A 1 379 ? -48.690 -2.561 25.294 1.00 91.06 379 PHE A CA 1
ATOM 2942 C C . PHE A 1 379 ? -47.977 -1.349 25.916 1.00 91.06 379 PHE A C 1
ATOM 2944 O O . PHE A 1 379 ? -47.993 -0.264 25.327 1.00 91.06 379 PHE A O 1
ATOM 2951 N N . GLU A 1 380 ? -47.285 -1.523 27.049 1.00 91.00 380 GLU A N 1
ATOM 2952 C CA . GLU A 1 380 ? -46.484 -0.465 27.680 1.00 91.00 380 GLU A CA 1
ATOM 2953 C C . GLU A 1 380 ? -45.406 0.079 26.733 1.00 91.00 380 GLU A C 1
ATOM 2955 O O . GLU A 1 380 ? -45.336 1.286 26.492 1.00 91.00 380 GLU A O 1
ATOM 2960 N N . ARG A 1 381 ? -44.572 -0.801 26.161 1.00 91.44 381 ARG A N 1
ATOM 2961 C CA . ARG A 1 381 ? -43.450 -0.413 25.284 1.00 91.44 381 ARG A CA 1
ATOM 2962 C C . ARG A 1 381 ? -43.941 0.212 23.965 1.00 91.44 381 ARG A C 1
ATOM 2964 O O . ARG A 1 381 ? -43.209 1.006 23.368 1.00 91.44 381 ARG A O 1
ATOM 2971 N N . ARG A 1 382 ? -45.170 -0.094 23.522 1.00 91.25 382 ARG A N 1
ATOM 2972 C CA . ARG A 1 382 ? -45.868 0.572 22.406 1.00 91.25 382 ARG A CA 1
ATOM 2973 C C . ARG A 1 382 ? -46.316 1.983 22.791 1.00 91.25 382 ARG A C 1
ATOM 2975 O O . ARG A 1 382 ? -45.965 2.933 22.092 1.00 91.25 382 ARG A O 1
ATOM 2982 N N . MET A 1 383 ? -47.021 2.141 23.913 1.00 84.69 383 MET A N 1
ATOM 2983 C CA . MET A 1 383 ? -47.507 3.452 24.369 1.00 84.69 383 MET A CA 1
ATOM 2984 C C . MET A 1 383 ? -46.360 4.408 24.724 1.00 84.69 383 MET A C 1
ATOM 2986 O O . MET A 1 383 ? -46.388 5.562 24.314 1.00 84.69 383 MET A O 1
ATOM 2990 N N . GLN A 1 384 ? -45.284 3.924 25.354 1.00 82.56 384 GLN A N 1
ATOM 2991 C CA . GLN A 1 384 ? -44.085 4.721 25.668 1.00 82.56 384 GLN A CA 1
ATOM 2992 C C . GLN A 1 384 ? -43.397 5.345 24.437 1.00 82.56 384 GLN A C 1
ATOM 2994 O O . GLN A 1 384 ? -42.663 6.323 24.582 1.00 82.56 384 GLN A O 1
ATOM 2999 N N . ARG A 1 385 ? -43.602 4.801 23.225 1.00 70.38 385 ARG A N 1
ATOM 3000 C CA . ARG A 1 385 ? -43.084 5.385 21.971 1.00 70.38 385 ARG A CA 1
ATOM 3001 C C . ARG A 1 385 ? -44.033 6.407 21.343 1.00 70.38 385 ARG A C 1
ATOM 3003 O O . ARG A 1 385 ? -43.583 7.210 20.526 1.00 70.38 385 ARG A O 1
ATOM 3010 N N . MET A 1 386 ? -45.310 6.420 21.723 1.00 67.25 386 MET A N 1
ATOM 3011 C CA . MET A 1 386 ? -46.220 7.495 21.349 1.00 67.25 386 MET A CA 1
ATOM 3012 C C . MET A 1 386 ? -45.973 8.689 22.268 1.00 67.25 386 MET A C 1
ATOM 3014 O O . MET A 1 386 ? -46.419 8.722 23.411 1.00 67.25 386 MET A O 1
ATOM 3018 N N . THR A 1 387 ? -45.295 9.719 21.759 1.00 52.84 387 THR A N 1
ATOM 3019 C CA . THR A 1 387 ? -45.322 11.036 22.402 1.00 52.84 387 THR A CA 1
ATOM 3020 C C . THR A 1 387 ? -46.733 11.600 22.267 1.00 52.84 387 THR A C 1
ATOM 3022 O O . THR A 1 387 ? -47.029 12.316 21.306 1.00 52.84 387 THR A O 1
ATOM 3025 N N . HIS A 1 388 ? -47.618 11.236 23.195 1.00 55.34 388 HIS A N 1
ATOM 3026 C CA . HIS A 1 388 ? -48.947 11.818 23.290 1.00 55.34 388 HIS A CA 1
ATOM 3027 C C . HIS A 1 388 ? -48.788 13.340 23.331 1.00 55.34 388 HIS A C 1
ATOM 3029 O O . HIS A 1 388 ? -48.118 13.877 24.217 1.00 55.34 388 HIS A O 1
ATOM 3035 N N . GLN A 1 389 ? -49.382 14.043 22.363 1.00 51.81 389 GLN A N 1
ATOM 3036 C CA . GLN A 1 389 ? -49.587 15.476 22.534 1.00 51.81 389 GLN A CA 1
ATOM 3037 C C . GLN A 1 389 ? -50.439 15.651 23.803 1.00 51.81 389 GLN A C 1
ATOM 3039 O O . GLN A 1 389 ? -51.346 14.840 24.029 1.00 51.81 389 GLN A O 1
ATOM 3044 N N . PRO A 1 390 ? -50.122 16.624 24.675 1.00 58.75 390 PRO A N 1
ATOM 3045 C CA . PRO A 1 390 ? -50.843 16.778 25.932 1.00 58.75 390 PRO A CA 1
ATOM 3046 C C . PRO A 1 390 ? -52.331 16.998 25.644 1.00 58.75 390 PRO A C 1
ATOM 3048 O O . PRO A 1 390 ? -52.678 17.568 24.613 1.00 58.75 390 PRO A O 1
ATOM 3051 N N . LEU A 1 391 ? -53.218 16.574 26.550 1.00 57.09 391 LEU A N 1
ATOM 3052 C CA . LEU A 1 391 ? -54.675 16.695 26.365 1.00 57.09 391 LEU A CA 1
ATOM 3053 C C . LEU A 1 391 ? -55.113 18.125 25.989 1.00 57.09 391 LEU A C 1
ATOM 3055 O O . LEU A 1 391 ? -55.992 18.287 25.149 1.00 57.09 391 LEU A O 1
ATOM 3059 N N . SER A 1 392 ? -54.403 19.138 26.500 1.00 60.56 392 SER A N 1
ATOM 3060 C CA . SER A 1 392 ? -54.538 20.566 26.165 1.00 60.56 392 SER A CA 1
ATOM 3061 C C . SER A 1 392 ? -54.253 20.952 24.700 1.00 60.56 392 SER A C 1
ATOM 3063 O O . SER A 1 392 ? -54.383 22.118 24.337 1.00 60.56 392 SER A O 1
ATOM 3065 N N . MET A 1 393 ? -53.819 20.005 23.864 1.00 62.44 393 MET A N 1
ATOM 3066 C CA . MET A 1 393 ? -53.548 20.173 22.432 1.00 62.44 393 MET A CA 1
ATOM 3067 C C . MET A 1 393 ? -54.639 19.542 21.546 1.00 62.44 393 MET A C 1
ATOM 3069 O O . MET A 1 393 ? -54.702 19.846 20.357 1.00 62.44 393 MET A O 1
ATOM 3073 N N . PHE A 1 394 ? -55.508 18.706 22.129 1.00 65.00 394 PHE A N 1
ATOM 3074 C CA . PHE A 1 394 ? -56.708 18.152 21.486 1.00 65.00 394 PHE A CA 1
ATOM 3075 C C . PHE A 1 394 ? -58.005 18.789 22.000 1.00 65.00 394 PHE A C 1
ATOM 3077 O O . PHE A 1 394 ? -58.985 18.837 21.264 1.00 65.00 394 PHE A O 1
ATOM 3084 N N . PHE A 1 395 ? -57.996 19.287 23.238 1.00 71.44 395 PHE A N 1
ATOM 3085 C CA . PHE A 1 395 ? -59.122 19.939 23.897 1.00 71.44 395 PHE A CA 1
ATOM 3086 C C . PHE A 1 395 ? -58.626 21.205 24.596 1.00 71.44 395 PHE A C 1
ATOM 3088 O O . PHE A 1 395 ? -57.636 21.160 25.330 1.00 71.44 395 PHE A O 1
ATOM 3095 N N . THR A 1 396 ? -59.315 22.331 24.429 1.00 75.69 396 THR A N 1
ATOM 3096 C CA . THR A 1 396 ? -59.188 23.442 25.380 1.00 75.69 396 THR A CA 1
ATOM 3097 C C . THR A 1 396 ? -59.808 23.051 26.728 1.00 75.69 396 THR A C 1
ATOM 3099 O O . THR A 1 396 ? -60.498 22.036 26.847 1.00 75.69 396 THR A O 1
ATOM 3102 N N . ALA A 1 397 ? -59.570 23.854 27.770 1.00 72.19 397 ALA A N 1
ATOM 3103 C CA . ALA A 1 397 ? -60.249 23.656 29.052 1.00 72.19 397 ALA A CA 1
ATOM 3104 C C . ALA A 1 397 ? -61.779 23.759 28.901 1.00 72.19 397 ALA A C 1
ATOM 3106 O O . ALA A 1 397 ? -62.507 23.004 29.543 1.00 72.19 397 ALA A O 1
ATOM 3107 N N . ASP A 1 398 ? -62.246 24.635 28.008 1.00 75.81 398 ASP A N 1
ATOM 3108 C CA . ASP A 1 398 ? -63.664 24.836 27.724 1.00 75.81 398 ASP A CA 1
ATOM 3109 C C . ASP A 1 398 ? -64.255 23.652 26.939 1.00 75.81 398 ASP A C 1
ATOM 3111 O O . ASP A 1 398 ? -65.299 23.146 27.336 1.00 75.81 398 ASP A O 1
ATOM 3115 N N . ASP A 1 399 ? -63.551 23.111 25.930 1.00 75.56 399 ASP A N 1
ATOM 3116 C CA . ASP A 1 399 ? -63.981 21.886 25.223 1.00 75.56 399 ASP A CA 1
ATOM 3117 C C . ASP A 1 399 ? -64.132 20.699 26.190 1.00 75.56 399 ASP A C 1
ATOM 3119 O O . ASP A 1 399 ? -65.082 19.920 26.094 1.00 75.56 399 ASP A O 1
ATOM 3123 N N . LEU A 1 400 ? -63.193 20.544 27.132 1.00 70.62 400 LEU A N 1
ATOM 3124 C CA . LEU A 1 400 ? -63.236 19.484 28.142 1.00 70.62 400 LEU A CA 1
ATOM 3125 C C . LEU A 1 400 ? -64.399 19.678 29.123 1.00 70.62 400 LEU A C 1
ATOM 3127 O O . LEU A 1 400 ? -65.056 18.703 29.481 1.00 70.62 400 LEU A O 1
ATOM 3131 N N . MET A 1 401 ? -64.688 20.917 29.527 1.00 73.88 401 MET A N 1
ATOM 3132 C CA . MET A 1 401 ? -65.834 21.239 30.382 1.00 73.88 401 MET A CA 1
ATOM 3133 C C . MET A 1 401 ? -67.172 21.038 29.658 1.00 73.88 401 MET A C 1
ATOM 3135 O O . MET A 1 401 ? -68.084 20.443 30.230 1.00 73.88 401 MET A O 1
ATOM 3139 N N . GLU A 1 402 ? -67.289 21.471 28.401 1.00 77.31 402 GLU A N 1
ATOM 3140 C CA . GLU A 1 402 ? -68.507 21.328 27.598 1.00 77.31 402 GLU A CA 1
ATOM 3141 C C . GLU A 1 402 ? -68.809 19.846 27.325 1.00 77.31 402 GLU A C 1
ATOM 3143 O O . GLU A 1 402 ? -69.909 19.381 27.632 1.00 77.31 402 GLU A O 1
ATOM 3148 N N . ASN A 1 403 ? -67.818 19.059 26.886 1.00 75.19 403 ASN A N 1
ATOM 3149 C CA . ASN A 1 403 ? -67.997 17.619 26.663 1.00 75.19 403 ASN A CA 1
ATOM 3150 C C . ASN A 1 403 ? -68.275 16.844 27.965 1.00 75.19 403 ASN A C 1
ATOM 3152 O O . ASN A 1 403 ? -69.127 15.956 27.964 1.00 75.19 403 ASN A O 1
ATOM 3156 N N . CYS A 1 404 ? -67.645 17.197 29.093 1.00 72.62 404 CYS A N 1
ATOM 3157 C CA . CYS A 1 404 ? -68.001 16.624 30.399 1.00 72.62 404 CYS A CA 1
ATOM 3158 C C . CYS A 1 404 ? -69.413 17.025 30.862 1.00 72.62 404 CYS A C 1
ATOM 3160 O O . CYS A 1 404 ? -70.061 16.242 31.550 1.00 72.62 404 CYS A O 1
ATOM 3162 N N . SER A 1 405 ? -69.918 18.203 30.481 1.00 73.38 405 SER A N 1
ATOM 3163 C CA . SER A 1 405 ? -71.295 18.621 30.793 1.00 73.38 405 SER A CA 1
ATOM 3164 C C . SER A 1 405 ? -72.359 17.966 29.898 1.00 73.38 405 SER A C 1
ATOM 3166 O O . SER A 1 405 ? -73.520 17.878 30.295 1.00 73.38 405 SER A O 1
ATOM 3168 N N . ALA A 1 406 ? -71.964 17.493 28.710 1.00 73.38 406 ALA A N 1
ATOM 3169 C CA . ALA A 1 406 ? -72.828 16.813 27.744 1.00 73.38 406 ALA A CA 1
ATOM 3170 C C . ALA A 1 406 ? -72.811 15.274 27.860 1.00 73.38 406 ALA A C 1
ATOM 3172 O O . ALA A 1 406 ? -73.681 14.607 27.297 1.00 73.38 406 ALA A O 1
ATOM 3173 N N . ALA A 1 407 ? -71.830 14.698 28.561 1.00 72.25 407 ALA A N 1
ATOM 3174 C CA . ALA A 1 407 ? -71.736 13.261 28.797 1.00 72.25 407 ALA A CA 1
ATOM 3175 C C . ALA A 1 407 ? -72.785 12.768 29.813 1.00 72.25 407 ALA A C 1
ATOM 3177 O O . ALA A 1 407 ? -73.117 13.456 30.777 1.00 72.25 407 ALA A O 1
ATOM 3178 N N . ASP A 1 408 ? -73.278 11.540 29.624 1.00 74.12 408 ASP A N 1
ATOM 3179 C CA . ASP A 1 408 ? -74.203 10.907 30.570 1.00 74.12 408 ASP A CA 1
ATOM 3180 C C . ASP A 1 408 ? -73.520 10.732 31.950 1.00 74.12 408 ASP A C 1
ATOM 3182 O O . ASP A 1 408 ? -72.434 10.138 32.016 1.00 74.12 408 ASP A O 1
ATOM 3186 N N . PRO A 1 409 ? -74.126 11.196 33.064 1.00 70.56 409 PRO A N 1
ATOM 3187 C CA . PRO A 1 409 ? -73.555 11.056 34.405 1.00 70.56 409 PRO A CA 1
ATOM 3188 C C . PRO A 1 409 ? -73.177 9.618 34.790 1.00 70.56 409 PRO A C 1
ATOM 3190 O O . PRO A 1 409 ? -72.232 9.419 35.554 1.00 70.56 409 PRO A O 1
ATOM 3193 N N . HIS A 1 410 ? -73.858 8.603 34.248 1.00 72.62 410 HIS A N 1
ATOM 3194 C CA . HIS A 1 410 ? -73.532 7.195 34.486 1.00 72.62 410 HIS A CA 1
ATOM 3195 C C . HIS A 1 410 ? -72.251 6.727 33.779 1.00 72.62 410 HIS A C 1
ATOM 3197 O O . HIS A 1 410 ? -71.647 5.751 34.221 1.00 72.62 410 HIS A O 1
ATOM 3203 N N . VAL A 1 411 ? -71.798 7.430 32.736 1.00 68.06 411 VAL A N 1
ATOM 3204 C CA . VAL A 1 411 ? -70.516 7.173 32.053 1.00 68.06 411 VAL A CA 1
ATOM 3205 C C . VAL A 1 411 ? -69.348 7.836 32.793 1.00 68.06 411 VAL A C 1
ATOM 3207 O O . VAL A 1 411 ? -68.249 7.287 32.813 1.00 68.06 411 VAL A O 1
ATOM 3210 N N . LEU A 1 412 ? -69.582 8.979 33.448 1.00 61.31 412 LEU A N 1
ATOM 3211 C CA . LEU A 1 412 ? -68.571 9.670 34.263 1.00 61.31 412 LEU A CA 1
ATOM 3212 C C . LEU A 1 412 ? -68.424 9.079 35.676 1.00 61.31 412 LEU A C 1
ATOM 3214 O O . LEU A 1 412 ? -67.343 9.150 36.260 1.00 61.31 412 LEU A O 1
ATOM 3218 N N . LEU A 1 413 ? -69.481 8.463 36.214 1.00 64.19 413 LEU A N 1
ATOM 3219 C CA . LEU A 1 413 ? -69.547 7.891 37.568 1.00 64.19 413 LEU A CA 1
ATOM 3220 C C . LEU A 1 413 ? -68.386 6.953 37.987 1.00 64.19 413 LEU A C 1
ATOM 3222 O O . LEU A 1 413 ? -68.041 6.978 39.166 1.00 64.19 413 LEU A O 1
ATOM 3226 N N . PRO A 1 414 ? -67.754 6.151 37.102 1.00 65.50 414 PRO A N 1
ATOM 3227 C CA . PRO A 1 414 ? -66.572 5.352 37.456 1.00 65.50 414 PRO A CA 1
ATOM 3228 C C . PRO A 1 414 ? -65.262 6.153 37.561 1.00 65.50 414 PRO A C 1
ATOM 3230 O O . PRO A 1 414 ? -64.299 5.665 38.148 1.00 65.50 414 PRO A O 1
ATOM 3233 N N . PHE A 1 415 ? -65.205 7.347 36.962 1.00 56.53 415 PHE A N 1
ATOM 3234 C CA . PHE A 1 415 ? -63.999 8.181 36.853 1.00 56.53 415 PHE A CA 1
ATOM 3235 C C . PHE A 1 415 ? -64.034 9.407 37.767 1.00 56.53 415 PHE A C 1
ATOM 3237 O O . PHE A 1 415 ? -62.985 9.907 38.171 1.00 56.53 415 PHE A O 1
ATOM 3244 N N . MET A 1 416 ? -65.228 9.877 38.134 1.00 51.91 416 MET A N 1
ATOM 3245 C CA . MET A 1 416 ? -65.386 10.788 39.260 1.00 51.91 416 MET A CA 1
ATOM 3246 C C . MET A 1 416 ? -65.104 10.013 40.546 1.00 51.91 416 MET A C 1
ATOM 3248 O O . MET A 1 416 ? -65.896 9.163 40.951 1.00 51.91 416 MET A O 1
ATOM 3252 N N . THR A 1 417 ? -63.988 10.315 41.213 1.00 50.12 417 THR A N 1
ATOM 3253 C CA . THR A 1 417 ? -63.781 9.857 42.588 1.00 50.12 417 THR A CA 1
ATOM 3254 C C . THR A 1 417 ? -64.974 10.311 43.432 1.00 50.12 417 THR A C 1
ATOM 3256 O O . THR A 1 417 ? -65.307 11.501 43.413 1.00 50.12 417 THR A O 1
ATOM 3259 N N . PRO A 1 418 ? -65.651 9.404 44.164 1.00 43.62 418 PRO A N 1
ATOM 3260 C CA . PRO A 1 418 ? -66.726 9.817 45.047 1.00 43.62 418 PRO A CA 1
ATOM 3261 C C . PRO A 1 418 ? -66.129 10.770 46.079 1.00 43.62 418 PRO A C 1
ATOM 3263 O O . PRO A 1 418 ? -65.188 10.409 46.786 1.00 43.62 418 PRO A O 1
ATOM 3266 N N . VAL A 1 419 ? -66.657 11.994 46.143 1.00 45.09 419 VAL A N 1
ATOM 3267 C CA . VAL A 1 419 ? -66.291 12.945 47.194 1.00 45.09 419 VAL A CA 1
ATOM 3268 C C . VAL A 1 419 ? -66.646 12.279 48.514 1.00 45.09 419 VAL A C 1
ATOM 3270 O O . VAL A 1 419 ? -67.828 12.066 48.792 1.00 45.09 419 VAL A O 1
ATOM 3273 N N . GLU A 1 420 ? -65.631 11.894 49.293 1.00 39.22 420 GLU A N 1
ATOM 3274 C CA . GLU A 1 420 ? -65.863 11.253 50.582 1.00 39.22 420 GLU A CA 1
ATOM 3275 C C . GLU A 1 420 ? -66.770 12.165 51.418 1.00 39.22 420 GLU A C 1
ATOM 3277 O O . GLU A 1 420 ? -66.491 13.367 51.526 1.00 39.22 420 GLU A O 1
ATOM 3282 N N . PRO A 1 421 ? -67.872 11.645 51.991 1.00 40.47 421 PRO A N 1
ATOM 3283 C CA . PRO A 1 421 ? -68.721 12.454 52.843 1.00 40.47 421 PRO A CA 1
ATOM 3284 C C . PRO A 1 421 ? -67.874 12.920 54.026 1.00 40.47 421 PRO A C 1
ATOM 3286 O O . PRO A 1 421 ? -67.445 12.099 54.841 1.00 40.47 421 PRO A O 1
ATOM 3289 N N . ARG A 1 422 ? -67.610 14.235 54.090 1.00 40.41 422 ARG A N 1
ATOM 3290 C CA . ARG A 1 422 ? -66.875 14.872 55.189 1.00 40.41 422 ARG A CA 1
ATOM 3291 C C . ARG A 1 422 ? -67.439 14.344 56.504 1.00 40.41 422 ARG A C 1
ATOM 3293 O O . ARG A 1 422 ? -68.609 14.575 56.801 1.00 40.41 422 ARG A O 1
ATOM 3300 N N . ARG A 1 423 ? -66.619 13.636 57.285 1.00 38.97 423 ARG A N 1
ATOM 3301 C CA . ARG A 1 423 ? -67.005 13.267 58.647 1.00 38.97 423 ARG A CA 1
ATOM 3302 C C . ARG A 1 423 ? -67.163 14.546 59.452 1.00 38.97 423 ARG A C 1
ATOM 3304 O O . ARG A 1 423 ? -66.201 15.292 59.613 1.00 38.97 423 ARG A O 1
ATOM 3311 N N . GLU A 1 424 ? -68.366 14.776 59.960 1.00 48.75 424 GLU A N 1
ATOM 3312 C CA . GLU A 1 424 ? -68.660 15.839 60.921 1.00 48.75 424 GLU A CA 1
ATOM 3313 C C . GLU A 1 424 ? -68.146 15.452 62.323 1.00 48.75 424 GLU A C 1
ATOM 3315 O O . GLU A 1 424 ? -68.901 15.350 63.281 1.00 48.75 424 GLU A O 1
ATOM 3320 N N . ASP A 1 425 ? -66.830 15.248 62.413 1.00 38.19 425 ASP A N 1
ATOM 3321 C CA . ASP A 1 425 ? -66.027 15.083 63.626 1.00 38.19 425 ASP A CA 1
ATOM 3322 C C . ASP A 1 425 ? -64.713 15.863 63.385 1.00 38.19 425 ASP A C 1
ATOM 3324 O O . ASP A 1 425 ? -63.852 15.405 62.640 1.00 38.19 425 ASP A O 1
ATOM 3328 N N . GLY A 1 426 ? -64.456 17.051 63.929 1.00 43.25 426 GLY A N 1
ATOM 3329 C CA . GLY A 1 426 ? -65.243 17.874 64.838 1.00 43.25 426 GLY A CA 1
ATOM 3330 C C . GLY A 1 426 ? -64.294 18.783 65.630 1.00 43.25 426 GLY A C 1
ATOM 3331 O O . GLY A 1 426 ? -63.437 18.275 66.343 1.00 43.25 426 GLY A O 1
ATOM 3332 N N . LEU A 1 427 ? -64.501 20.105 65.545 1.00 45.81 427 LEU A N 1
ATOM 3333 C CA . LEU A 1 427 ? -63.755 21.188 66.223 1.00 45.81 427 LEU A CA 1
ATOM 3334 C C . LEU A 1 427 ? -62.378 21.599 65.638 1.00 45.81 427 LEU A C 1
ATOM 3336 O O . LEU A 1 427 ? -61.359 20.968 65.881 1.00 45.81 427 LEU A O 1
ATOM 3340 N N . ALA A 1 428 ? -62.390 22.796 65.036 1.00 53.19 428 ALA A N 1
ATOM 3341 C CA . ALA A 1 428 ? -61.377 23.859 65.121 1.00 53.19 428 ALA A CA 1
ATOM 3342 C C . ALA A 1 428 ? -59.942 23.629 64.593 1.00 53.19 428 ALA A C 1
ATOM 3344 O O . ALA A 1 428 ? -59.045 23.338 65.376 1.00 53.19 428 ALA A O 1
ATOM 3345 N N . GLU A 1 429 ? -59.690 24.016 63.330 1.00 45.09 429 GLU A N 1
ATOM 3346 C CA . GLU A 1 429 ? -58.406 24.653 62.947 1.00 45.09 429 GLU A CA 1
ATOM 3347 C C . GLU A 1 429 ? -58.476 25.609 61.720 1.00 45.09 429 GLU A C 1
ATOM 3349 O O . GLU A 1 429 ? -57.471 25.860 61.054 1.00 45.09 429 GLU A O 1
ATOM 3354 N N . ASP A 1 430 ? -59.642 26.232 61.461 1.00 49.56 430 ASP A N 1
ATOM 3355 C CA . ASP A 1 430 ? -59.880 27.252 60.406 1.00 49.56 430 ASP A CA 1
ATOM 3356 C C . ASP A 1 430 ? -59.169 28.608 60.683 1.00 49.56 430 ASP A C 1
ATOM 3358 O O . ASP A 1 430 ? -59.787 29.673 60.724 1.00 49.56 430 ASP A O 1
ATOM 3362 N N . ALA A 1 431 ? -57.859 28.582 60.946 1.00 49.16 431 ALA A N 1
ATOM 3363 C CA . ALA A 1 431 ? -57.050 29.759 61.283 1.00 49.16 431 ALA A CA 1
ATOM 3364 C C . ALA A 1 431 ? -55.604 29.729 60.742 1.00 49.16 431 ALA A C 1
ATOM 3366 O O . ALA A 1 431 ? -54.928 30.761 60.768 1.00 49.16 431 ALA A O 1
ATOM 3367 N N . GLU A 1 432 ? -55.116 28.580 60.258 1.00 49.31 432 GLU A N 1
ATOM 3368 C CA . GLU A 1 432 ? -53.735 28.424 59.767 1.00 49.31 432 GLU A CA 1
ATOM 3369 C C . GLU A 1 432 ? -53.651 28.357 58.228 1.00 49.31 432 GLU A C 1
ATOM 3371 O O . GLU A 1 432 ? -52.711 28.899 57.649 1.00 49.31 432 GLU A O 1
ATOM 3376 N N . GLU A 1 433 ? -54.637 27.781 57.530 1.00 46.91 433 GLU A N 1
ATOM 3377 C CA . GLU A 1 433 ? -54.549 27.583 56.070 1.00 46.91 433 GLU A CA 1
ATOM 3378 C C . GLU A 1 433 ? -54.641 28.904 55.274 1.00 46.91 433 GLU A C 1
ATOM 3380 O O . GLU A 1 433 ? -53.879 29.117 54.328 1.00 46.91 433 GLU A O 1
ATOM 3385 N N . GLU A 1 434 ? -55.464 29.866 55.709 1.00 45.31 434 GLU A N 1
ATOM 3386 C CA . GLU A 1 434 ? -55.495 31.213 55.109 1.00 45.31 434 GLU A CA 1
ATOM 3387 C C . GLU A 1 434 ? -54.207 32.013 55.406 1.00 45.31 434 GLU A C 1
ATOM 3389 O O . GLU A 1 434 ? -53.756 32.815 54.581 1.00 45.31 434 GLU A O 1
ATOM 3394 N N . ARG A 1 435 ? -53.532 31.737 56.535 1.00 50.47 435 ARG A N 1
ATOM 3395 C CA . ARG A 1 435 ? -52.188 32.279 56.808 1.00 50.47 435 ARG A CA 1
ATOM 3396 C C . ARG A 1 435 ? -51.134 31.655 55.902 1.00 50.47 435 ARG A C 1
ATOM 3398 O O . ARG A 1 435 ? -50.217 32.359 55.489 1.00 50.47 435 ARG A O 1
ATOM 3405 N N . LEU A 1 436 ? -51.262 30.369 55.570 1.00 47.38 436 LEU A N 1
ATOM 3406 C CA . LEU A 1 436 ? -50.328 29.660 54.696 1.00 47.38 436 LEU A CA 1
ATOM 3407 C C . LEU A 1 436 ? -50.297 30.288 53.293 1.00 47.38 436 LEU A C 1
ATOM 3409 O O . LEU A 1 436 ? -49.220 30.563 52.764 1.00 47.38 436 LEU A O 1
ATOM 3413 N N . TRP A 1 437 ? -51.465 30.615 52.731 1.00 48.44 437 TRP A N 1
ATOM 3414 C CA . TRP A 1 437 ? -51.562 31.303 51.438 1.00 48.44 437 TRP A CA 1
ATOM 3415 C C . TRP A 1 437 ? -51.023 32.740 51.466 1.00 48.44 437 TRP A C 1
ATOM 3417 O O . TRP A 1 437 ? -50.368 33.160 50.512 1.00 48.44 437 TRP A O 1
ATOM 3427 N N . GLN A 1 438 ? -51.210 33.480 52.565 1.00 44.50 438 GLN A N 1
ATOM 3428 C CA . GLN A 1 438 ? -50.609 34.814 52.722 1.00 44.50 438 GLN A CA 1
ATOM 3429 C C . GLN A 1 438 ? -49.087 34.759 52.960 1.00 44.50 438 GLN A C 1
ATOM 3431 O O . GLN A 1 438 ? -48.370 35.661 52.532 1.00 44.50 438 GLN A O 1
ATOM 3436 N N . PHE A 1 439 ? -48.570 33.693 53.581 1.00 48.00 439 PHE A N 1
ATOM 3437 C CA . PHE A 1 439 ? -47.135 33.476 53.798 1.00 48.00 439 PHE A CA 1
ATOM 3438 C C . PHE A 1 439 ? -46.395 33.091 52.505 1.00 48.00 439 PHE A C 1
ATOM 3440 O O . PHE A 1 439 ? -45.293 33.575 52.248 1.00 48.00 439 PHE A O 1
ATOM 3447 N N . LEU A 1 440 ? -47.014 32.270 51.649 1.00 40.06 440 LEU A N 1
ATOM 3448 C CA . LEU A 1 440 ? -46.446 31.866 50.355 1.00 40.06 440 LEU A CA 1
ATOM 3449 C C . LEU A 1 440 ? -46.413 33.000 49.313 1.00 40.06 440 LEU A C 1
ATOM 3451 O O . LEU A 1 440 ? -45.674 32.907 48.334 1.00 40.06 440 LEU A O 1
ATOM 3455 N N . ALA A 1 441 ? -47.160 34.086 49.527 1.00 43.31 441 ALA A N 1
ATOM 3456 C CA . ALA A 1 441 ? -47.214 35.237 48.624 1.00 43.31 441 ALA A CA 1
ATOM 3457 C C . ALA A 1 441 ? -46.016 36.209 48.740 1.00 43.31 441 ALA A C 1
ATOM 3459 O O . ALA A 1 441 ? -45.983 37.207 48.019 1.00 43.31 441 ALA A O 1
ATOM 3460 N N . GLY A 1 442 ? -45.033 35.960 49.619 1.00 44.62 442 GLY A N 1
ATOM 3461 C CA . GLY A 1 442 ? -43.927 36.903 49.823 1.00 44.62 442 GLY A CA 1
ATOM 3462 C C . GLY A 1 442 ? -42.656 36.339 50.455 1.00 44.62 442 GLY A C 1
ATOM 3463 O O . GLY A 1 442 ? -42.388 36.625 51.618 1.00 44.62 442 GLY A O 1
ATOM 3464 N N . LEU A 1 443 ? -41.824 35.638 49.670 1.00 33.34 443 LEU A N 1
ATOM 3465 C CA . LEU A 1 443 ? -40.409 35.369 49.989 1.00 33.34 443 LEU A CA 1
ATOM 3466 C C . LEU A 1 443 ? -39.568 35.077 48.721 1.00 33.34 443 LEU A C 1
ATOM 3468 O O . LEU A 1 443 ? -39.641 33.992 48.148 1.00 33.34 443 LEU A O 1
ATOM 3472 N N . GLU A 1 444 ? -38.712 36.022 48.320 1.00 34.94 444 GLU A N 1
ATOM 3473 C CA . GLU A 1 444 ? -37.478 35.739 47.556 1.00 34.94 444 GLU A CA 1
ATOM 3474 C C . GLU A 1 444 ? -36.289 35.529 48.544 1.00 34.94 444 GLU A C 1
ATOM 3476 O O . GLU A 1 444 ? -36.467 35.670 49.755 1.00 34.94 444 GLU A O 1
ATOM 3481 N N . PRO A 1 445 ? -35.036 35.301 48.097 1.00 57.03 445 PRO A N 1
ATOM 3482 C CA . PRO A 1 445 ? -34.563 34.120 47.369 1.00 57.03 445 PRO A CA 1
ATOM 3483 C C . PRO A 1 445 ? -33.337 33.473 48.070 1.00 57.03 445 PRO A C 1
ATOM 3485 O O . PRO A 1 445 ? -32.601 34.147 48.791 1.00 57.03 445 PRO A O 1
ATOM 3488 N N . SER A 1 446 ? -33.025 32.187 47.830 1.00 27.34 446 SER A N 1
ATOM 3489 C CA . SER A 1 446 ? -31.742 31.613 48.297 1.00 27.34 446 SER A CA 1
ATOM 3490 C C . SER A 1 446 ? -31.280 30.339 47.572 1.00 27.34 446 SER A C 1
ATOM 3492 O O . SER A 1 446 ? -32.078 29.527 47.113 1.00 27.34 446 SER A O 1
ATOM 3494 N N . GLU A 1 447 ? -29.960 30.146 47.522 1.00 33.91 447 GLU A N 1
ATOM 3495 C CA . GLU A 1 447 ? -29.274 28.941 47.037 1.00 33.91 447 GLU A CA 1
ATOM 3496 C C . GLU A 1 447 ? -29.137 27.868 48.146 1.00 33.91 447 GLU A C 1
ATOM 3498 O O . GLU A 1 447 ? -28.778 28.233 49.269 1.00 33.91 447 GLU A O 1
ATOM 3503 N N . LYS A 1 448 ? -29.193 26.558 47.814 1.00 30.16 448 LYS A N 1
ATOM 3504 C CA . LYS A 1 448 ? -28.023 25.625 47.871 1.00 30.16 448 LYS A CA 1
ATOM 3505 C C . LYS A 1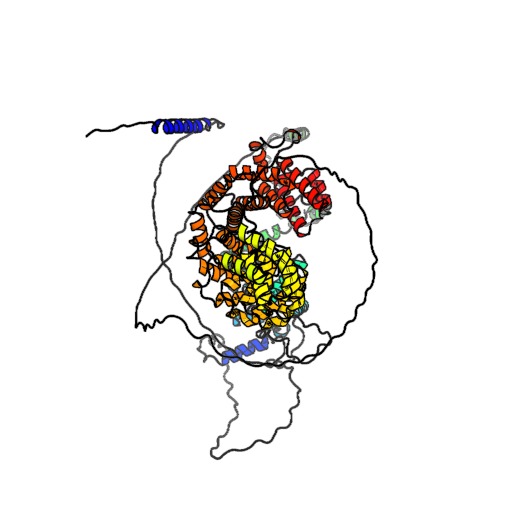 448 ? -28.343 24.117 47.739 1.00 30.16 448 LYS A C 1
ATOM 3507 O O . LYS A 1 448 ? -29.393 23.625 48.125 1.00 30.16 448 LYS A O 1
ATOM 3512 N N . LEU A 1 449 ? -27.326 23.411 47.222 1.00 31.91 449 LEU A N 1
ATOM 3513 C CA . LEU A 1 449 ? -26.915 21.999 47.422 1.00 31.91 449 LEU A CA 1
ATOM 3514 C C . LEU A 1 449 ? -27.431 21.312 48.716 1.00 31.91 449 LEU A C 1
ATOM 3516 O O . LEU A 1 449 ? -27.437 21.984 49.748 1.00 31.91 449 LEU A O 1
ATOM 3520 N N . PRO A 1 450 ? -27.675 19.967 48.743 1.00 40.06 450 PRO A N 1
ATOM 3521 C CA . PRO A 1 450 ? -26.564 19.002 48.578 1.00 40.06 450 PRO A CA 1
ATOM 3522 C C . PRO A 1 450 ? -26.833 17.552 48.062 1.00 40.06 450 PRO A C 1
ATOM 3524 O O . PRO A 1 450 ? -27.591 16.779 48.632 1.00 40.06 450 PRO A O 1
ATOM 3527 N N . ASN A 1 451 ? -26.001 17.113 47.105 1.00 28.66 451 ASN A N 1
ATOM 3528 C CA . ASN A 1 451 ? -25.057 15.973 47.225 1.00 28.66 451 ASN A CA 1
ATOM 3529 C C . ASN A 1 451 ? -25.415 14.750 48.126 1.00 28.66 451 ASN A C 1
ATOM 3531 O O . ASN A 1 451 ? -25.272 14.869 49.346 1.00 28.66 451 ASN A O 1
ATOM 3535 N N . LYS A 1 452 ? -25.600 13.540 47.536 1.00 27.62 452 LYS A N 1
ATOM 3536 C CA . LYS A 1 452 ? -24.839 12.304 47.908 1.00 27.62 452 LYS A CA 1
ATOM 3537 C C . LYS A 1 452 ? -25.073 11.024 47.063 1.00 27.62 452 LYS A C 1
ATOM 3539 O O . LYS A 1 452 ? -26.101 10.824 46.435 1.00 27.62 452 LYS A O 1
ATOM 3544 N N . LYS A 1 453 ? -24.042 10.162 47.127 1.00 27.23 453 LYS A N 1
ATOM 3545 C CA . LYS A 1 453 ? -23.905 8.722 46.753 1.00 27.23 453 LYS A CA 1
ATOM 3546 C C . LYS A 1 453 ? -24.689 7.815 47.758 1.00 27.23 453 LYS A C 1
ATOM 3548 O O . LYS A 1 453 ? -25.225 8.411 48.691 1.00 27.23 453 LYS A O 1
ATOM 3553 N N . PRO A 1 454 ? -24.645 6.447 47.766 1.00 42.41 454 PRO A N 1
ATOM 3554 C CA . PRO A 1 454 ? -23.858 5.453 46.988 1.00 42.41 454 PRO A CA 1
ATOM 3555 C C . PRO A 1 454 ? -24.719 4.251 46.457 1.00 42.41 454 PRO A C 1
ATOM 3557 O O . PRO A 1 454 ? -25.934 4.344 46.487 1.00 42.41 454 PRO A O 1
ATOM 3560 N N . LEU A 1 455 ? -24.217 3.142 45.871 1.00 25.72 455 LEU A N 1
ATOM 3561 C CA . LEU A 1 455 ? -23.509 2.012 46.525 1.00 25.72 455 LEU A CA 1
ATOM 3562 C C . LEU A 1 455 ? -22.949 0.958 45.533 1.00 25.72 455 LEU A C 1
ATOM 3564 O O . LEU A 1 455 ? -23.204 0.991 44.337 1.00 25.72 455 LEU A O 1
ATOM 3568 N N . ARG A 1 456 ? -22.133 0.031 46.060 1.00 26.12 456 ARG A N 1
ATOM 3569 C CA . ARG A 1 456 ? -21.430 -1.063 45.354 1.00 26.12 456 ARG A CA 1
ATOM 3570 C C . ARG A 1 456 ? -22.060 -2.427 45.658 1.00 26.12 456 ARG A C 1
ATOM 3572 O O . ARG A 1 456 ? -22.428 -2.646 46.810 1.00 26.12 456 ARG A O 1
ATOM 3579 N N . ARG A 1 457 ? -21.891 -3.385 44.737 1.00 25.67 457 ARG A N 1
ATOM 3580 C CA . ARG A 1 457 ? -21.286 -4.738 44.920 1.00 25.67 457 ARG A CA 1
ATOM 3581 C C . ARG A 1 457 ? -21.408 -5.506 43.583 1.00 25.67 457 ARG A C 1
ATOM 3583 O O . ARG A 1 457 ? -22.331 -5.221 42.843 1.00 25.67 457 ARG A O 1
ATOM 3590 N N . ASN A 1 458 ? -20.632 -6.524 43.207 1.00 25.44 458 ASN A N 1
ATOM 3591 C CA . ASN A 1 458 ? -19.251 -6.992 43.426 1.00 25.44 458 ASN A CA 1
ATOM 3592 C C . ASN A 1 458 ? -19.254 -8.471 42.969 1.00 25.44 458 ASN A C 1
ATOM 3594 O O . ASN A 1 458 ? -19.858 -9.263 43.683 1.00 25.44 458 ASN A O 1
ATOM 3598 N N . ARG A 1 459 ? -18.464 -8.839 41.941 1.00 28.27 459 ARG A N 1
ATOM 3599 C CA . ARG A 1 459 ? -17.770 -10.154 41.809 1.00 28.27 459 ARG A CA 1
ATOM 3600 C C . ARG A 1 459 ? -18.639 -11.445 41.706 1.00 28.27 459 ARG A C 1
ATOM 3602 O O . ARG A 1 459 ? -19.822 -11.417 41.992 1.00 28.27 459 ARG A O 1
ATOM 3609 N N . HIS A 1 460 ? -18.132 -12.611 41.276 1.00 28.62 460 HIS A N 1
ATOM 3610 C CA . HIS A 1 460 ? -16.760 -13.071 40.960 1.00 28.62 460 HIS A CA 1
ATOM 3611 C C . HIS A 1 460 ? -16.738 -13.978 39.697 1.00 28.62 460 HIS A C 1
ATOM 3613 O O . HIS A 1 460 ? -17.754 -14.566 39.352 1.00 28.62 460 HIS A O 1
ATOM 3619 N N . ASP A 1 461 ? -15.557 -14.062 39.068 1.00 29.23 461 ASP A N 1
ATOM 3620 C CA . ASP A 1 461 ? -14.859 -15.132 38.300 1.00 29.23 461 ASP A CA 1
ATOM 3621 C C . ASP A 1 461 ? -15.570 -16.510 38.086 1.00 29.23 461 ASP A C 1
ATOM 3623 O O . ASP A 1 461 ? -16.353 -16.943 38.920 1.00 29.23 461 ASP A O 1
ATOM 3627 N N . GLN A 1 462 ? -15.282 -17.331 37.053 1.00 25.05 462 GLN A N 1
ATOM 3628 C CA . GLN A 1 462 ? -13.968 -17.943 36.726 1.00 25.05 462 GLN A CA 1
ATOM 3629 C C . GLN A 1 462 ? -13.835 -18.506 35.276 1.00 25.05 462 GLN A C 1
ATOM 3631 O O . GLN A 1 462 ? -14.807 -18.646 34.541 1.00 25.05 462 GLN A O 1
ATOM 3636 N N . LYS A 1 463 ? -12.602 -18.903 34.899 1.00 31.72 463 LYS A N 1
ATOM 3637 C CA . LYS A 1 463 ? -12.219 -19.804 33.777 1.00 31.72 463 LYS A CA 1
ATOM 3638 C C . LYS A 1 463 ? -11.234 -20.873 34.290 1.00 31.72 463 LYS A C 1
ATOM 3640 O O . LYS A 1 463 ? -10.474 -20.549 35.204 1.00 31.72 463 LYS A O 1
ATOM 3645 N N . PRO A 1 464 ? -11.126 -22.062 33.651 1.00 37.19 464 PRO A N 1
ATOM 3646 C CA . PRO A 1 464 ? -9.786 -22.490 33.191 1.00 37.19 464 PRO A CA 1
ATOM 3647 C C . PRO A 1 464 ? -9.685 -23.356 31.896 1.00 37.19 464 PRO A C 1
ATOM 3649 O O . PRO A 1 464 ? -10.546 -24.161 31.574 1.00 37.19 464 PRO A O 1
ATOM 3652 N N . GLN A 1 465 ? -8.562 -23.140 31.187 1.00 28.70 465 GLN A N 1
ATOM 3653 C CA . GLN A 1 465 ? -7.574 -24.042 30.517 1.00 28.70 465 GLN A CA 1
ATOM 3654 C C . GLN A 1 465 ? -7.768 -25.595 30.461 1.00 28.70 465 GLN A C 1
ATOM 3656 O O . GLN A 1 465 ? -8.382 -26.150 31.358 1.00 28.70 465 GLN A O 1
ATOM 3661 N N . SER A 1 466 ? -7.166 -26.394 29.535 1.00 31.25 466 SER A N 1
ATOM 3662 C CA . SER A 1 466 ? -6.307 -26.159 28.321 1.00 31.25 466 SER A CA 1
ATOM 3663 C C . SER A 1 466 ? -6.145 -27.415 27.376 1.00 31.25 466 SER A C 1
ATOM 3665 O O . SER A 1 466 ? -7.031 -28.256 27.353 1.00 31.25 466 SER A O 1
ATOM 3667 N N . ALA A 1 467 ? -5.049 -27.586 26.590 1.00 27.41 467 ALA A N 1
ATOM 3668 C CA . ALA A 1 467 ? -4.899 -28.447 25.362 1.00 27.41 467 ALA A CA 1
ATOM 3669 C C . ALA A 1 467 ? -3.744 -29.514 25.377 1.00 27.41 467 ALA A C 1
ATOM 3671 O O . ALA A 1 467 ? -3.041 -29.509 26.366 1.00 27.41 467 ALA A O 1
ATOM 3672 N N . GLU A 1 468 ? -3.492 -30.362 24.331 1.00 28.73 468 GLU A N 1
ATOM 3673 C CA . GLU A 1 468 ? -2.192 -31.048 23.922 1.00 28.73 468 GLU A CA 1
ATOM 3674 C C . GLU A 1 468 ? -2.316 -32.409 23.118 1.00 28.73 468 GLU A C 1
ATOM 3676 O O . GLU A 1 468 ? -3.135 -32.456 22.208 1.00 28.73 468 GLU A O 1
ATOM 3681 N N . SER A 1 469 ? -1.440 -33.425 23.325 1.00 28.92 469 SER A N 1
ATOM 3682 C CA . SER A 1 469 ? -0.875 -34.471 22.390 1.00 28.92 469 SER A CA 1
ATOM 3683 C C . SER A 1 469 ? -1.753 -35.728 22.079 1.00 28.92 469 SER A C 1
ATOM 3685 O O . SER A 1 469 ? -2.958 -35.609 22.251 1.00 28.92 469 SER A O 1
ATOM 3687 N N . MET A 1 470 ? -1.364 -36.917 21.545 1.00 26.45 470 MET A N 1
ATOM 3688 C CA . MET A 1 470 ? -0.137 -37.772 21.337 1.00 26.45 470 MET A CA 1
ATOM 3689 C C . MET A 1 470 ? -0.504 -38.881 20.271 1.00 26.45 470 MET A C 1
ATOM 3691 O O . MET A 1 470 ? -1.696 -39.014 20.019 1.00 26.45 470 MET A O 1
ATOM 3695 N N . LEU A 1 471 ? 0.299 -39.778 19.641 1.00 25.33 471 LEU A N 1
ATOM 3696 C CA . LEU A 1 471 ? 1.730 -39.964 19.256 1.00 25.33 471 LEU A CA 1
ATOM 3697 C C . LEU A 1 471 ? 1.857 -41.165 18.243 1.00 25.33 471 LEU A C 1
ATOM 3699 O O . LEU A 1 471 ? 0.953 -41.991 18.207 1.00 25.33 471 LEU A O 1
ATOM 3703 N N . LEU A 1 472 ? 3.027 -41.357 17.583 1.00 25.89 472 LEU A N 1
ATOM 3704 C CA . LEU A 1 472 ? 3.510 -42.598 16.884 1.00 25.89 472 LEU A CA 1
ATOM 3705 C C . LEU A 1 472 ? 2.742 -43.051 15.592 1.00 25.89 472 LEU A C 1
ATOM 3707 O O . LEU A 1 472 ? 1.620 -42.623 15.376 1.00 25.89 472 LEU A O 1
ATOM 3711 N N . ARG A 1 473 ? 3.280 -43.870 14.648 1.00 24.95 473 ARG A N 1
ATOM 3712 C CA . ARG A 1 473 ? 4.462 -44.782 14.656 1.00 24.95 473 ARG A CA 1
ATOM 3713 C C . ARG A 1 473 ? 5.100 -45.064 13.250 1.00 24.95 473 ARG A C 1
ATOM 3715 O O . ARG A 1 473 ? 4.421 -45.586 12.380 1.00 24.95 473 ARG A O 1
ATOM 3722 N N . SER A 1 474 ? 6.431 -44.889 13.131 1.00 26.22 474 SER A N 1
ATOM 3723 C CA . SER A 1 474 ? 7.454 -45.750 12.444 1.00 26.22 474 SER A CA 1
ATOM 3724 C C . SER A 1 474 ? 7.476 -46.117 10.928 1.00 26.22 474 SER A C 1
ATOM 3726 O O . SER A 1 474 ? 6.432 -46.317 10.326 1.00 26.22 474 SER A O 1
ATOM 3728 N N . LYS A 1 475 ? 8.710 -46.454 10.457 1.00 26.77 475 LYS A N 1
ATOM 3729 C CA . LYS A 1 475 ? 9.131 -47.280 9.276 1.00 26.77 475 LYS A CA 1
ATOM 3730 C C . LYS A 1 475 ? 9.141 -46.609 7.875 1.00 26.77 475 LYS A C 1
ATOM 3732 O O . LYS A 1 475 ? 8.264 -45.810 7.596 1.00 26.77 475 LYS A O 1
ATOM 3737 N N . GLU A 1 476 ? 10.063 -46.904 6.934 1.00 25.83 476 GLU A N 1
ATOM 3738 C CA . GLU A 1 476 ? 11.430 -47.504 6.971 1.00 25.83 476 GLU A CA 1
ATOM 3739 C C . GLU A 1 476 ? 12.188 -47.279 5.625 1.00 25.83 476 GLU A C 1
ATOM 3741 O O . GLU A 1 476 ? 11.568 -46.869 4.648 1.00 25.83 476 GLU A O 1
ATOM 3746 N N . SER A 1 477 ? 13.490 -47.624 5.553 1.00 26.45 477 SER A N 1
ATOM 3747 C CA . SER A 1 477 ? 14.417 -47.541 4.382 1.00 26.45 477 SER A CA 1
ATOM 3748 C C . SER A 1 477 ? 14.785 -46.128 3.856 1.00 26.45 477 SER A C 1
ATOM 3750 O O . SER A 1 477 ? 13.983 -45.208 3.927 1.00 26.45 477 SER A O 1
ATOM 3752 N N . GLY A 1 478 ? 15.983 -45.850 3.315 1.00 24.66 478 GLY A N 1
ATOM 3753 C CA . GLY A 1 478 ? 17.283 -46.519 3.496 1.00 24.66 478 GLY A CA 1
ATOM 3754 C C . GLY A 1 478 ? 17.951 -47.127 2.249 1.00 24.66 478 GLY A C 1
ATOM 3755 O O . GLY A 1 478 ? 17.744 -48.304 1.992 1.00 24.66 478 GLY A O 1
ATOM 3756 N N . VAL A 1 479 ? 18.823 -46.360 1.571 1.00 25.23 479 VAL A N 1
ATOM 3757 C CA . VAL A 1 479 ? 20.108 -46.771 0.932 1.00 25.23 479 VAL A CA 1
ATOM 3758 C C . VAL A 1 479 ? 20.852 -45.494 0.452 1.00 25.23 479 VAL A C 1
ATOM 3760 O O . VAL A 1 479 ? 20.184 -44.606 -0.077 1.00 25.23 479 VAL A O 1
ATOM 3763 N N . PRO A 1 480 ? 22.185 -45.347 0.646 1.00 31.03 480 PRO A N 1
ATOM 3764 C CA . PRO A 1 480 ? 22.937 -44.138 0.269 1.00 31.03 480 PRO A CA 1
ATOM 3765 C C . PRO A 1 480 ? 23.875 -44.393 -0.960 1.00 31.03 480 PRO A C 1
ATOM 3767 O O . PRO A 1 480 ? 23.480 -45.170 -1.829 1.00 31.03 480 PRO A O 1
ATOM 3770 N N . PRO A 1 481 ? 25.013 -43.696 -1.198 1.00 41.94 481 PRO A N 1
ATOM 3771 C CA . PRO A 1 481 ? 25.155 -42.884 -2.410 1.00 41.94 481 PRO A CA 1
ATOM 3772 C C . PRO A 1 481 ? 26.268 -43.357 -3.370 1.00 41.94 481 PRO A C 1
ATOM 3774 O O . PRO A 1 481 ? 27.024 -44.286 -3.086 1.00 41.94 481 PRO A O 1
ATOM 3777 N N . ARG A 1 482 ? 26.432 -42.655 -4.501 1.00 27.12 482 ARG A N 1
ATOM 3778 C CA . ARG A 1 482 ? 27.660 -42.702 -5.314 1.00 27.12 482 ARG A CA 1
ATOM 3779 C C . ARG A 1 482 ? 28.347 -41.340 -5.330 1.00 27.12 482 ARG A C 1
ATOM 3781 O O . ARG A 1 482 ? 27.748 -40.352 -5.740 1.00 27.12 482 ARG A O 1
ATOM 3788 N N . HIS A 1 483 ? 29.611 -41.321 -4.915 1.00 27.73 483 HIS A N 1
ATOM 3789 C CA . HIS A 1 483 ? 30.528 -40.217 -5.188 1.00 27.73 483 HIS A CA 1
ATOM 3790 C C . HIS A 1 483 ? 30.893 -40.185 -6.675 1.00 27.73 483 HIS A C 1
ATOM 3792 O O . HIS A 1 483 ? 31.017 -41.240 -7.299 1.00 27.73 483 HIS A O 1
ATOM 3798 N N . LEU A 1 484 ? 31.197 -38.991 -7.180 1.00 25.61 484 LEU A N 1
ATOM 3799 C CA . LEU A 1 484 ? 32.387 -38.770 -8.002 1.00 25.61 484 LEU A CA 1
ATOM 3800 C C . LEU A 1 484 ? 32.756 -37.283 -7.950 1.00 25.61 484 LEU A C 1
ATOM 3802 O O . LEU A 1 484 ? 32.013 -36.431 -8.429 1.00 25.61 484 LEU A O 1
ATOM 3806 N N . GLU A 1 485 ? 33.898 -36.982 -7.340 1.00 25.38 485 GLU A N 1
ATOM 3807 C CA . GLU A 1 485 ? 34.584 -35.705 -7.534 1.00 25.38 485 GLU A CA 1
ATOM 3808 C C . GLU A 1 485 ? 35.309 -35.743 -8.884 1.00 25.38 485 GLU A C 1
ATOM 3810 O O . GLU A 1 485 ? 35.872 -36.779 -9.237 1.00 25.38 485 GLU A O 1
ATOM 3815 N N . MET A 1 486 ? 35.390 -34.614 -9.590 1.00 24.69 486 MET A N 1
ATOM 3816 C CA . MET A 1 486 ? 36.637 -34.215 -10.251 1.00 24.69 486 MET A CA 1
ATOM 3817 C C . MET A 1 486 ? 36.647 -32.714 -10.565 1.00 24.69 486 MET A C 1
ATOM 3819 O O . MET A 1 486 ? 35.600 -32.072 -10.641 1.00 24.69 486 MET A O 1
ATOM 3823 N N . ASP A 1 487 ? 37.853 -32.160 -10.681 1.00 26.66 487 ASP A N 1
ATOM 3824 C CA . ASP A 1 487 ? 38.131 -30.721 -10.701 1.00 26.66 487 ASP A CA 1
ATOM 3825 C C . ASP A 1 487 ? 38.479 -30.200 -12.113 1.00 26.66 487 ASP A C 1
ATOM 3827 O O . ASP A 1 487 ? 38.968 -30.950 -12.952 1.00 26.66 487 ASP A O 1
ATOM 3831 N N . ARG A 1 488 ? 38.277 -28.888 -12.299 1.00 27.52 488 ARG A N 1
ATOM 3832 C CA . ARG A 1 488 ? 38.929 -27.952 -13.244 1.00 27.52 488 ARG A CA 1
ATOM 3833 C C . ARG A 1 488 ? 39.135 -28.275 -14.740 1.00 27.52 488 ARG A C 1
ATOM 3835 O O . ARG A 1 488 ? 39.771 -29.236 -15.136 1.00 27.52 488 ARG A O 1
ATOM 3842 N N . ASN A 1 489 ? 38.861 -27.217 -15.514 1.00 28.12 489 ASN A N 1
ATOM 3843 C CA . ASN A 1 489 ? 39.625 -26.728 -16.674 1.00 28.12 489 ASN A CA 1
ATOM 3844 C C . ASN A 1 489 ? 39.940 -27.698 -17.831 1.00 28.12 489 ASN A C 1
ATOM 3846 O O . ASN A 1 489 ? 40.952 -28.386 -17.780 1.00 28.12 489 ASN A O 1
ATOM 3850 N N . GLU A 1 490 ? 39.296 -27.487 -18.990 1.00 24.25 490 GLU A N 1
ATOM 3851 C CA . GLU A 1 490 ? 40.045 -26.975 -20.155 1.00 24.25 490 GLU A CA 1
ATOM 3852 C C . GLU A 1 490 ? 39.168 -26.411 -21.298 1.00 24.25 490 GLU A C 1
ATOM 3854 O O . GLU A 1 490 ? 37.941 -26.438 -21.246 1.00 24.25 490 GLU A O 1
ATOM 3859 N N . MET A 1 491 ? 39.862 -25.947 -22.350 1.00 23.19 491 MET A N 1
ATOM 3860 C CA . MET A 1 491 ? 39.435 -25.895 -23.760 1.00 23.19 491 MET A CA 1
ATOM 3861 C C . MET A 1 491 ? 38.886 -24.585 -24.357 1.00 23.19 491 MET A C 1
ATOM 3863 O O . MET A 1 491 ? 37.824 -24.527 -24.974 1.00 23.19 491 MET A O 1
ATOM 3867 N N . THR A 1 492 ? 39.726 -23.546 -24.353 1.00 27.66 492 THR A N 1
ATOM 3868 C CA . THR A 1 492 ? 39.623 -22.443 -25.327 1.00 27.66 492 THR A CA 1
ATOM 3869 C C . THR A 1 492 ? 40.208 -22.857 -26.686 1.00 27.66 492 THR A C 1
ATOM 3871 O O . THR A 1 492 ? 41.430 -22.815 -26.834 1.00 27.66 492 THR A O 1
ATOM 3874 N N . ARG A 1 493 ? 39.371 -23.190 -27.687 1.00 25.45 493 ARG A N 1
ATOM 3875 C CA . ARG A 1 493 ? 39.638 -23.043 -29.149 1.00 25.45 493 ARG A CA 1
ATOM 3876 C C . ARG A 1 493 ? 38.519 -23.656 -30.004 1.00 25.45 493 ARG A C 1
ATOM 3878 O O . ARG A 1 493 ? 38.340 -24.863 -29.946 1.00 25.45 493 ARG A O 1
ATOM 3885 N N . LEU A 1 494 ? 37.882 -22.841 -30.857 1.00 25.62 494 LEU A N 1
ATOM 3886 C CA . LEU A 1 494 ? 37.602 -23.090 -32.292 1.00 25.62 494 LEU A CA 1
ATOM 3887 C C . LEU A 1 494 ? 36.547 -22.100 -32.827 1.00 25.62 494 LEU A C 1
ATOM 3889 O O . LEU A 1 494 ? 35.351 -22.303 -32.655 1.00 25.62 494 LEU A O 1
ATOM 3893 N N . ASN A 1 495 ? 36.987 -21.024 -33.488 1.00 25.02 495 ASN A N 1
ATOM 3894 C CA . ASN A 1 495 ? 36.842 -20.878 -34.946 1.00 25.02 495 ASN A CA 1
ATOM 3895 C C . ASN A 1 495 ? 37.273 -19.484 -35.428 1.00 25.02 495 ASN A C 1
ATOM 3897 O O . ASN A 1 495 ? 37.061 -18.465 -34.773 1.00 25.02 495 ASN A O 1
ATOM 3901 N N . THR A 1 496 ? 37.911 -19.470 -36.593 1.00 25.84 496 THR A N 1
ATOM 3902 C CA . THR A 1 496 ? 38.306 -18.293 -37.375 1.00 25.84 496 THR A CA 1
ATOM 3903 C C . THR A 1 496 ? 37.600 -18.335 -38.732 1.00 25.84 496 THR A C 1
ATOM 3905 O O . THR A 1 496 ? 37.057 -19.376 -39.092 1.00 25.84 496 THR A O 1
ATOM 3908 N N . LEU A 1 497 ? 37.703 -17.237 -39.499 1.00 25.38 497 LEU A N 1
ATOM 3909 C CA . LEU A 1 497 ? 37.016 -16.974 -40.780 1.00 25.38 497 LEU A CA 1
ATOM 3910 C C . LEU A 1 497 ? 35.555 -16.518 -40.558 1.00 25.38 497 LEU A C 1
ATOM 3912 O O . LEU A 1 497 ? 34.893 -16.978 -39.640 1.00 25.38 497 LEU A O 1
ATOM 3916 N N . GLU A 1 498 ? 35.026 -15.549 -41.308 1.00 25.36 498 GLU A N 1
ATOM 3917 C CA . GLU A 1 498 ? 35.445 -15.074 -42.639 1.00 25.36 498 GLU A CA 1
ATOM 3918 C C . GLU A 1 498 ? 35.920 -13.603 -42.709 1.00 25.36 498 GLU A C 1
ATOM 3920 O O . GLU A 1 498 ? 35.908 -12.856 -41.731 1.00 25.36 498 GLU A O 1
ATOM 3925 N N . LYS A 1 499 ? 36.363 -13.186 -43.906 1.00 26.73 499 LYS A N 1
ATOM 3926 C CA . LYS A 1 499 ? 36.629 -11.789 -44.288 1.00 26.73 499 LYS A CA 1
ATOM 3927 C C . LYS A 1 499 ? 35.690 -11.397 -45.431 1.00 26.73 499 LYS A C 1
ATOM 3929 O O . LYS A 1 499 ? 35.682 -12.079 -46.448 1.00 26.73 499 LYS A O 1
ATOM 3934 N N . GLY A 1 500 ? 35.017 -10.253 -45.322 1.00 24.89 500 GLY A N 1
ATOM 3935 C CA . GLY A 1 500 ? 34.219 -9.671 -46.407 1.00 24.89 500 GLY A CA 1
ATOM 3936 C C . GLY A 1 500 ? 34.352 -8.151 -46.437 1.00 24.89 500 GLY A C 1
ATOM 3937 O O . GLY A 1 500 ? 33.653 -7.455 -45.708 1.00 24.89 500 GLY A O 1
ATOM 3938 N N . SER A 1 501 ? 35.269 -7.629 -47.253 1.00 23.69 501 SER A N 1
ATOM 3939 C CA . SER A 1 501 ? 35.490 -6.183 -47.389 1.00 23.69 501 SER A CA 1
ATOM 3940 C C . SER A 1 501 ? 34.655 -5.605 -48.529 1.00 23.69 501 SER A C 1
ATOM 3942 O O . SER A 1 501 ? 34.845 -6.001 -49.676 1.00 23.69 501 SER A O 1
ATOM 3944 N N . ILE A 1 502 ? 33.824 -4.599 -48.248 1.00 24.52 502 ILE A N 1
ATOM 3945 C CA . ILE A 1 502 ? 33.253 -3.712 -49.272 1.00 24.52 502 ILE A CA 1
ATOM 3946 C C . ILE A 1 502 ? 33.599 -2.266 -48.912 1.00 24.52 502 ILE A C 1
ATOM 3948 O O . ILE A 1 502 ? 33.438 -1.837 -47.771 1.00 24.52 502 ILE A O 1
ATOM 3952 N N . VAL A 1 503 ? 34.103 -1.521 -49.896 1.00 23.59 503 VAL A N 1
ATOM 3953 C CA . VAL A 1 503 ? 34.492 -0.112 -49.774 1.00 23.59 503 VAL A CA 1
ATOM 3954 C C . VAL A 1 503 ? 33.575 0.723 -50.656 1.00 23.59 503 VAL A C 1
ATOM 3956 O O . VAL A 1 503 ? 33.552 0.529 -51.868 1.00 23.59 503 VAL A O 1
ATOM 3959 N N . LEU A 1 504 ? 32.889 1.706 -50.072 1.00 24.73 504 LEU A N 1
ATOM 3960 C CA . LEU A 1 504 ? 32.263 2.802 -50.811 1.00 24.73 504 LEU A CA 1
ATOM 3961 C C . LEU A 1 504 ? 32.664 4.146 -50.196 1.00 24.73 504 LEU A C 1
ATOM 3963 O O . LEU A 1 504 ? 32.837 4.274 -48.984 1.00 24.73 504 LEU A O 1
ATOM 3967 N N . ARG A 1 505 ? 32.878 5.142 -51.060 1.00 24.34 505 ARG A N 1
ATOM 3968 C CA . ARG A 1 505 ? 33.390 6.468 -50.695 1.00 24.34 505 ARG A CA 1
ATOM 3969 C C . ARG A 1 505 ? 32.255 7.483 -50.586 1.00 24.34 505 ARG A C 1
ATOM 3971 O O . ARG A 1 505 ? 31.635 7.755 -51.601 1.00 24.34 505 ARG A O 1
ATOM 3978 N N . GLY A 1 506 ? 32.145 8.101 -49.408 1.00 22.73 506 GLY A N 1
ATOM 3979 C CA . GLY A 1 506 ? 31.884 9.532 -49.179 1.00 22.73 506 GLY A CA 1
ATOM 3980 C C . GLY A 1 506 ? 30.609 10.197 -49.718 1.00 22.73 506 GLY A C 1
ATOM 3981 O O . GLY A 1 506 ? 30.145 9.922 -50.808 1.00 22.73 506 GLY A O 1
ATOM 3982 N N . VAL A 1 507 ? 30.155 11.217 -48.985 1.00 23.97 507 VAL A N 1
ATOM 3983 C CA . VAL A 1 507 ? 29.802 12.548 -49.514 1.00 23.97 507 VAL A CA 1
ATOM 3984 C C . VAL A 1 507 ? 30.132 13.560 -48.407 1.00 23.97 507 VAL A C 1
ATOM 3986 O O . VAL A 1 507 ? 29.903 13.290 -47.229 1.00 23.97 507 VAL A O 1
ATOM 3989 N N . HIS A 1 508 ? 30.679 14.719 -48.776 1.00 22.80 508 HIS A N 1
ATOM 3990 C CA . HIS A 1 508 ? 30.822 15.882 -47.895 1.00 22.80 508 HIS A CA 1
ATOM 3991 C C . HIS A 1 508 ? 29.682 16.860 -48.210 1.00 22.80 508 HIS A C 1
ATOM 3993 O O . HIS A 1 508 ? 29.600 17.326 -49.343 1.00 22.80 508 HIS A O 1
ATOM 3999 N N . VAL A 1 509 ? 28.857 17.231 -47.227 1.00 25.22 509 VAL A N 1
ATOM 4000 C CA . VAL A 1 509 ? 28.043 18.459 -47.290 1.00 25.22 509 VAL A CA 1
ATOM 4001 C C . VAL A 1 509 ? 28.105 19.159 -45.939 1.00 25.22 509 VAL A C 1
ATOM 4003 O O . VAL A 1 509 ? 27.862 18.557 -44.896 1.00 25.22 509 VAL A O 1
ATOM 4006 N N . SER A 1 510 ? 28.439 20.445 -45.971 1.00 23.28 510 SER A N 1
ATOM 4007 C CA . SER A 1 510 ? 28.405 21.363 -44.836 1.00 23.28 510 SER A CA 1
ATOM 4008 C C . SER A 1 510 ? 27.297 22.388 -45.045 1.00 23.28 510 SER A C 1
ATOM 4010 O O . SER A 1 510 ? 27.226 22.980 -46.121 1.00 23.28 510 SER A O 1
ATOM 4012 N N . ALA A 1 511 ? 26.499 22.663 -44.016 1.00 26.05 511 ALA A N 1
ATOM 4013 C CA . ALA A 1 511 ? 25.569 23.787 -44.000 1.00 26.05 511 ALA A CA 1
ATOM 4014 C C . ALA A 1 511 ? 25.577 24.448 -42.616 1.00 26.05 511 ALA A C 1
ATOM 4016 O O . ALA A 1 511 ? 25.629 23.761 -41.595 1.00 26.05 511 ALA A O 1
ATOM 4017 N N . SER A 1 512 ? 25.537 25.778 -42.591 1.00 23.64 512 SER A N 1
ATOM 4018 C CA . SER A 1 512 ? 25.367 26.590 -41.386 1.00 23.64 512 SER A CA 1
ATOM 4019 C C . SER A 1 512 ? 23.991 27.258 -41.389 1.00 23.64 512 SER A C 1
ATOM 4021 O O . SER A 1 512 ? 23.408 27.504 -42.443 1.00 23.64 512 SER A O 1
ATOM 4023 N N . ALA A 1 513 ? 23.483 27.578 -40.200 1.00 26.66 513 ALA A N 1
ATOM 4024 C CA . ALA A 1 513 ? 22.335 28.456 -39.999 1.00 26.66 513 ALA A CA 1
ATOM 4025 C C . ALA A 1 513 ? 22.517 29.211 -38.673 1.00 26.66 513 ALA A C 1
ATOM 4027 O O . ALA A 1 513 ? 23.157 28.699 -37.753 1.00 26.66 513 ALA A O 1
ATOM 4028 N N . ASN A 1 514 ? 21.993 30.435 -38.590 1.00 25.98 514 ASN A N 1
ATOM 4029 C CA . ASN A 1 514 ? 22.224 31.341 -37.464 1.00 25.98 514 ASN A CA 1
ATOM 4030 C C . ASN A 1 514 ? 21.044 31.401 -36.474 1.00 25.98 514 ASN A C 1
ATOM 4032 O O . ASN A 1 514 ? 19.894 31.172 -36.835 1.00 25.98 514 ASN A O 1
ATOM 4036 N N . LEU A 1 515 ? 21.398 31.776 -35.239 1.00 24.41 515 LEU A N 1
ATOM 4037 C CA . LEU A 1 515 ? 20.692 32.638 -34.267 1.00 24.41 515 LEU A CA 1
ATOM 4038 C C . LEU A 1 515 ? 19.466 33.434 -34.789 1.00 24.41 515 LEU A C 1
ATOM 4040 O O . LEU A 1 515 ? 19.507 33.893 -35.932 1.00 24.41 515 LEU A O 1
ATOM 4044 N N . PRO A 1 516 ? 18.440 33.717 -33.941 1.00 37.28 516 PRO A N 1
ATOM 4045 C CA . PRO A 1 516 ? 18.641 34.572 -32.747 1.00 37.28 516 PRO A CA 1
ATOM 4046 C C . PRO A 1 516 ? 17.789 34.280 -31.483 1.00 37.28 516 PRO A C 1
ATOM 4048 O O . PRO A 1 516 ? 16.846 33.498 -31.516 1.00 37.28 516 PRO A O 1
ATOM 4051 N N . GLY A 1 517 ? 18.096 34.981 -30.373 1.00 25.88 517 GLY A N 1
ATOM 4052 C CA . GLY A 1 517 ? 17.206 35.113 -29.199 1.00 25.88 517 GLY A CA 1
ATOM 40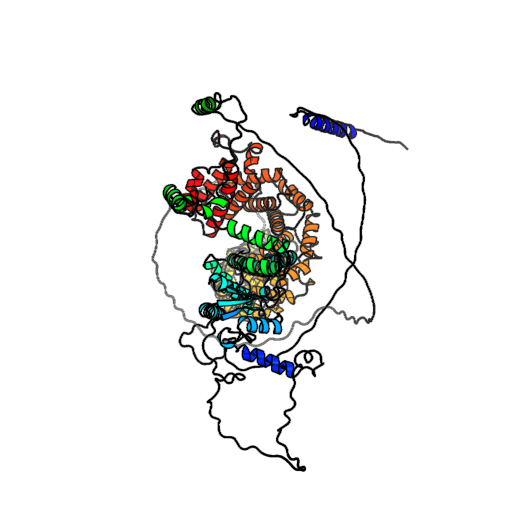53 C C . GLY A 1 517 ? 17.900 35.251 -27.828 1.00 25.88 517 GLY A C 1
ATOM 4054 O O . GLY A 1 517 ? 18.184 34.248 -27.185 1.00 25.88 517 GLY A O 1
ATOM 4055 N N . LEU A 1 518 ? 18.121 36.484 -27.354 1.00 28.09 518 LEU A N 1
ATOM 4056 C CA . LEU A 1 518 ? 18.496 36.856 -25.967 1.00 28.09 518 LEU A CA 1
ATOM 4057 C C . LEU A 1 518 ? 17.471 37.897 -25.454 1.00 28.09 518 LEU A C 1
ATOM 4059 O O . LEU A 1 518 ? 16.896 38.588 -26.299 1.00 28.09 518 LEU A O 1
ATOM 4063 N N . PRO A 1 519 ? 17.164 37.979 -24.137 1.00 36.97 519 PRO A N 1
ATOM 4064 C CA . PRO A 1 519 ? 18.017 38.650 -23.127 1.00 36.97 519 PRO A CA 1
ATOM 4065 C C . PRO A 1 519 ? 18.084 37.902 -21.762 1.00 36.97 519 PRO A C 1
ATOM 4067 O O . PRO A 1 519 ? 17.423 36.885 -21.584 1.00 36.97 519 PRO A O 1
ATOM 4070 N N . GLY A 1 520 ? 18.853 38.325 -20.746 1.00 25.70 520 GLY A N 1
ATOM 4071 C CA . GLY A 1 520 ? 19.837 39.415 -20.690 1.00 25.70 520 GLY A CA 1
ATOM 4072 C C . GLY A 1 520 ? 20.567 39.531 -19.331 1.00 25.70 520 GLY A C 1
ATOM 4073 O O . GLY A 1 520 ? 19.988 39.282 -18.283 1.00 25.70 520 GLY A O 1
ATOM 4074 N N . GLU A 1 521 ? 21.848 39.900 -19.416 1.00 26.98 521 GLU A N 1
ATOM 4075 C CA . GLU A 1 521 ? 22.656 40.758 -18.519 1.00 26.98 521 GLU A CA 1
ATOM 4076 C C . GLU A 1 521 ? 22.650 40.633 -16.973 1.00 26.98 521 GLU A C 1
ATOM 4078 O O . GLU A 1 521 ? 21.712 41.022 -16.287 1.00 26.98 521 GLU A O 1
ATOM 4083 N N . ALA A 1 522 ? 23.843 40.340 -16.429 1.00 24.62 522 ALA A N 1
ATOM 4084 C CA . ALA A 1 522 ? 24.505 41.151 -15.391 1.00 24.62 522 ALA A CA 1
ATOM 4085 C C . ALA A 1 522 ? 26.046 40.986 -15.507 1.00 24.62 522 ALA A C 1
ATOM 4087 O O . ALA A 1 522 ? 26.523 39.905 -15.851 1.00 24.62 522 ALA A O 1
ATOM 4088 N N . TRP A 1 523 ? 26.834 42.042 -15.266 1.00 23.77 523 TRP A N 1
ATOM 4089 C CA . TRP A 1 523 ? 28.296 42.118 -15.516 1.00 23.77 523 TRP A CA 1
ATOM 4090 C C . TRP A 1 523 ? 29.058 42.760 -14.320 1.00 23.77 523 TRP A C 1
ATOM 4092 O O . TRP A 1 523 ? 28.424 43.232 -13.382 1.00 23.77 523 TRP A O 1
ATOM 4102 N N . ILE A 1 524 ? 30.398 42.905 -14.460 1.00 26.03 524 ILE A N 1
ATOM 4103 C CA . ILE A 1 524 ? 31.307 43.895 -13.797 1.00 26.03 524 ILE A CA 1
ATOM 4104 C C . ILE A 1 524 ? 31.931 43.473 -12.423 1.00 26.03 524 ILE A C 1
ATOM 4106 O O . ILE A 1 524 ? 31.178 43.180 -11.501 1.00 26.03 524 ILE A O 1
ATOM 4110 N N . PRO A 1 525 ? 33.276 43.570 -12.183 1.00 36.97 525 PRO A N 1
ATOM 4111 C CA . PRO A 1 525 ? 34.424 43.492 -13.116 1.00 36.97 525 PRO A CA 1
ATOM 4112 C C . PRO A 1 525 ? 35.761 42.864 -12.570 1.00 36.97 525 PRO A C 1
ATOM 4114 O O . PRO A 1 525 ? 35.946 42.585 -11.392 1.00 36.97 525 PRO A O 1
ATOM 4117 N N . PHE A 1 526 ? 36.745 42.750 -13.476 1.00 23.38 526 PHE A N 1
ATOM 4118 C CA . PHE A 1 526 ? 38.224 42.835 -13.335 1.00 23.38 526 PHE A CA 1
ATOM 4119 C C . PHE A 1 526 ? 38.941 43.085 -11.981 1.00 23.38 526 PHE A C 1
ATOM 4121 O O . PHE A 1 526 ? 38.668 44.070 -11.297 1.00 23.38 526 PHE A O 1
ATOM 4128 N N . ARG A 1 527 ? 40.131 42.455 -11.845 1.00 23.75 527 ARG A N 1
ATOM 4129 C CA . ARG A 1 527 ? 41.441 43.172 -11.893 1.00 23.75 527 ARG A CA 1
ATOM 4130 C C . ARG A 1 527 ? 42.649 42.267 -12.215 1.00 23.75 527 ARG A C 1
ATOM 4132 O O . ARG A 1 527 ? 42.722 41.138 -11.748 1.00 23.75 527 ARG A O 1
ATOM 4139 N N . LEU A 1 528 ? 43.615 42.799 -12.977 1.00 26.16 528 LEU A N 1
ATOM 4140 C CA . LEU A 1 528 ? 44.978 42.254 -13.132 1.00 26.16 528 LEU A CA 1
ATOM 4141 C C . LEU A 1 528 ? 45.942 42.974 -12.176 1.00 26.16 528 LEU A C 1
ATOM 4143 O O . LEU A 1 528 ? 45.817 44.185 -12.002 1.00 26.16 528 LEU A O 1
ATOM 4147 N N . ILE A 1 529 ? 46.974 42.273 -11.689 1.00 26.06 529 ILE A N 1
ATOM 4148 C CA . ILE A 1 529 ? 48.255 42.866 -11.257 1.00 26.06 529 ILE A CA 1
ATOM 4149 C C . ILE A 1 529 ? 49.406 41.968 -11.738 1.00 26.06 529 ILE A C 1
ATOM 4151 O O . ILE A 1 529 ? 49.300 40.744 -11.725 1.00 26.06 529 ILE A O 1
ATOM 4155 N N . SER A 1 530 ? 50.522 42.582 -12.133 1.00 25.17 530 SER A N 1
ATOM 4156 C CA . SER A 1 530 ? 51.787 41.912 -12.455 1.00 25.17 530 SER A CA 1
ATOM 4157 C C . SER A 1 530 ? 52.955 42.633 -11.781 1.00 25.17 530 SER A C 1
ATOM 4159 O O . SER A 1 530 ? 53.003 43.859 -11.898 1.00 25.17 530 SER A O 1
ATOM 4161 N N . ARG A 1 531 ? 53.936 41.910 -11.211 1.00 26.44 531 ARG A N 1
ATOM 4162 C CA . ARG A 1 531 ? 55.381 42.114 -11.485 1.00 26.44 531 ARG A CA 1
ATOM 4163 C C . ARG A 1 531 ? 56.320 41.173 -10.713 1.00 26.44 531 ARG A C 1
ATOM 4165 O O . ARG A 1 531 ? 55.992 40.631 -9.669 1.00 26.44 531 ARG A O 1
ATOM 4172 N N . SER A 1 532 ? 57.499 41.022 -11.306 1.00 26.72 532 SER A N 1
ATOM 4173 C CA . SER A 1 532 ? 58.695 40.260 -10.926 1.00 26.72 532 SER A CA 1
ATOM 4174 C C . SER A 1 532 ? 59.647 40.985 -9.959 1.00 26.72 532 SER A C 1
ATOM 4176 O O . SER A 1 532 ? 59.764 42.203 -10.084 1.00 26.72 532 SER A O 1
ATOM 4178 N N . ALA A 1 533 ? 60.410 40.233 -9.143 1.00 27.84 533 ALA A N 1
ATOM 4179 C CA . ALA A 1 533 ? 61.740 40.521 -8.534 1.00 27.84 533 ALA A CA 1
ATOM 4180 C C . ALA A 1 533 ? 61.959 39.568 -7.320 1.00 27.84 533 ALA A C 1
ATOM 4182 O O . ALA A 1 533 ? 60.968 39.163 -6.725 1.00 27.84 533 ALA A O 1
ATOM 4183 N N . LEU A 1 534 ? 63.161 39.159 -6.871 1.00 27.47 534 LEU A N 1
ATOM 4184 C CA . LEU A 1 534 ? 64.551 39.351 -7.339 1.00 27.47 534 LEU A CA 1
ATOM 4185 C C . LEU A 1 534 ? 65.466 38.175 -6.861 1.00 27.47 534 LEU A C 1
ATOM 4187 O O . LEU A 1 534 ? 64.990 37.226 -6.249 1.00 27.47 534 LEU A O 1
ATOM 4191 N N . CYS A 1 535 ? 66.768 38.241 -7.175 1.00 25.97 535 CYS A N 1
ATOM 4192 C CA . CYS A 1 535 ? 67.852 37.257 -6.947 1.00 25.97 535 CYS A CA 1
ATOM 4193 C C . CYS A 1 535 ? 68.044 36.715 -5.503 1.00 25.97 535 CYS A C 1
ATOM 4195 O O . CYS A 1 535 ? 67.651 37.363 -4.543 1.00 25.97 535 CYS A O 1
ATOM 4197 N N . GLY A 1 536 ? 68.766 35.599 -5.276 1.00 24.88 536 GLY A N 1
ATOM 4198 C CA . GLY A 1 536 ? 69.477 34.709 -6.220 1.00 24.88 536 GLY A CA 1
ATOM 4199 C C . GLY A 1 536 ? 70.680 33.964 -5.587 1.00 24.88 536 GLY A C 1
ATOM 4200 O O . GLY A 1 536 ? 70.586 33.530 -4.446 1.00 24.88 536 GLY A O 1
ATOM 4201 N N . LYS A 1 537 ? 71.811 33.895 -6.321 1.00 28.23 537 LYS A N 1
ATOM 4202 C CA . LYS A 1 537 ? 73.103 33.191 -6.057 1.00 28.23 537 LYS A CA 1
ATOM 4203 C C . LYS A 1 537 ? 73.197 31.702 -6.460 1.00 28.23 537 LYS A C 1
ATOM 4205 O O . LYS A 1 537 ? 72.732 30.808 -5.767 1.00 28.23 537 LYS A O 1
ATOM 4210 N N . LEU A 1 538 ? 73.932 31.475 -7.554 1.00 27.50 538 LEU A N 1
ATOM 4211 C CA . LEU A 1 538 ? 74.744 30.274 -7.837 1.00 27.50 538 LEU A CA 1
ATOM 4212 C C . LEU A 1 538 ? 76.173 30.505 -7.249 1.00 27.50 538 LEU A C 1
ATOM 4214 O O . LEU A 1 538 ? 76.430 31.654 -6.867 1.00 27.50 538 LEU A O 1
ATOM 4218 N N . PRO A 1 539 ? 77.111 29.523 -7.168 1.00 40.38 539 PRO A N 1
ATOM 4219 C CA . PRO A 1 539 ? 77.766 28.988 -8.382 1.00 40.38 539 PRO A CA 1
ATOM 4220 C C . PRO A 1 539 ? 78.291 27.520 -8.342 1.00 40.38 539 PRO A C 1
ATOM 4222 O O . PRO A 1 539 ? 78.463 26.949 -7.278 1.00 40.38 539 PRO A O 1
ATOM 4225 N N . HIS A 1 540 ? 78.615 26.985 -9.537 1.00 29.22 540 HIS A N 1
ATOM 4226 C CA . HIS A 1 540 ? 79.479 25.819 -9.881 1.00 29.22 540 HIS A CA 1
ATOM 4227 C C . HIS A 1 540 ? 79.280 24.475 -9.121 1.00 29.22 540 HIS A C 1
ATOM 4229 O O . HIS A 1 540 ? 79.343 24.398 -7.906 1.00 29.22 540 HIS A O 1
ATOM 4235 N N . LEU A 1 541 ? 79.103 23.328 -9.789 1.00 30.14 541 LEU A N 1
ATOM 4236 C CA . LEU A 1 541 ? 79.963 22.777 -10.852 1.00 30.14 541 LEU A CA 1
ATOM 4237 C C . LEU A 1 541 ? 79.185 22.012 -11.947 1.00 30.14 541 LEU A C 1
ATOM 4239 O O . LEU A 1 541 ? 78.065 21.555 -11.743 1.00 30.14 541 LEU A O 1
ATOM 4243 N N . LEU A 1 542 ? 79.811 21.850 -13.118 1.00 35.72 542 LEU A N 1
ATOM 4244 C CA . LEU A 1 542 ? 79.276 21.107 -14.267 1.00 35.72 542 LEU A CA 1
ATOM 4245 C C . LEU A 1 542 ? 79.626 19.614 -14.194 1.00 35.72 542 LEU A C 1
ATOM 4247 O O . LEU A 1 542 ? 80.807 19.291 -14.112 1.00 35.72 542 LEU A O 1
ATOM 4251 N N . HIS A 1 543 ? 78.635 18.730 -14.364 1.00 30.97 543 HIS A N 1
ATOM 4252 C CA . HIS A 1 543 ? 78.784 17.376 -14.929 1.00 30.97 543 HIS A CA 1
ATOM 4253 C C . HIS A 1 543 ? 77.426 16.863 -15.462 1.00 30.97 543 HIS A C 1
ATOM 4255 O O . HIS A 1 543 ? 76.381 17.192 -14.911 1.00 30.97 543 HIS A O 1
ATOM 4261 N N . GLY A 1 544 ? 77.435 16.034 -16.517 1.00 28.95 544 GLY A N 1
ATOM 4262 C CA . GLY A 1 544 ? 76.300 15.157 -16.864 1.00 28.95 544 GLY A CA 1
ATOM 4263 C C . GLY A 1 544 ? 75.119 15.739 -17.667 1.00 28.95 544 GLY A C 1
ATOM 4264 O O . GLY A 1 544 ? 73.988 15.770 -17.183 1.00 28.95 544 GLY A O 1
ATOM 4265 N N . ARG A 1 545 ? 75.310 16.042 -18.963 1.00 36.28 545 ARG A N 1
ATOM 4266 C CA . ARG A 1 545 ? 74.196 16.039 -19.946 1.00 36.28 545 ARG A CA 1
ATOM 4267 C C . ARG A 1 545 ? 73.683 14.594 -20.133 1.00 36.28 545 ARG A C 1
ATOM 4269 O O . ARG A 1 545 ? 74.138 13.918 -21.049 1.00 36.28 545 ARG A O 1
ATOM 4276 N N . ALA A 1 546 ? 72.783 14.107 -19.270 1.00 30.66 546 ALA A N 1
ATOM 4277 C CA . ALA A 1 546 ? 72.377 12.687 -19.288 1.00 30.66 546 ALA A CA 1
ATOM 4278 C C . ALA A 1 546 ? 70.899 12.362 -18.955 1.00 30.66 546 ALA A C 1
ATOM 4280 O O . ALA A 1 546 ? 70.532 11.192 -18.982 1.00 30.66 546 ALA A O 1
ATOM 4281 N N . LEU A 1 547 ? 70.033 13.346 -18.664 1.00 34.16 547 LEU A N 1
ATOM 4282 C CA . LEU A 1 547 ? 68.634 13.092 -18.240 1.00 34.16 547 LEU A CA 1
ATOM 4283 C C . LEU A 1 547 ? 67.542 13.710 -19.137 1.00 34.16 547 LEU A C 1
ATOM 4285 O O . LEU A 1 547 ? 66.359 13.623 -18.822 1.00 34.16 547 LEU A O 1
ATOM 4289 N N . ALA A 1 548 ? 67.905 14.278 -20.290 1.00 35.03 548 ALA A N 1
ATOM 4290 C CA . ALA A 1 548 ? 66.948 14.852 -21.245 1.00 35.03 548 ALA A CA 1
ATOM 4291 C C . ALA A 1 548 ? 66.428 13.848 -22.303 1.00 35.03 548 ALA A C 1
ATOM 4293 O O . ALA A 1 548 ? 65.700 14.238 -23.211 1.00 35.03 548 ALA A O 1
ATOM 4294 N N . SER A 1 549 ? 66.820 12.569 -22.228 1.00 37.03 549 SER A N 1
ATOM 4295 C CA . SER A 1 549 ? 66.727 11.628 -23.358 1.00 37.03 549 SER A CA 1
ATOM 4296 C C . SER A 1 549 ? 66.300 10.199 -22.987 1.00 37.03 549 SER A C 1
ATOM 4298 O O . SER A 1 549 ? 66.801 9.242 -23.576 1.00 37.03 549 SER A O 1
ATOM 4300 N N . GLN A 1 550 ? 65.372 10.017 -22.035 1.00 34.44 550 GLN A N 1
ATOM 4301 C CA . GLN A 1 550 ? 64.754 8.690 -21.827 1.00 34.44 550 GLN A CA 1
ATOM 4302 C C . GLN A 1 550 ? 63.300 8.655 -21.318 1.00 34.44 550 GLN A C 1
ATOM 4304 O O . GLN A 1 550 ? 62.774 7.579 -21.030 1.00 34.44 550 GLN A O 1
ATOM 4309 N N . ALA A 1 551 ? 62.595 9.790 -21.294 1.00 39.97 551 ALA A N 1
ATOM 4310 C CA . ALA A 1 551 ? 61.148 9.805 -21.075 1.00 39.97 551 ALA A CA 1
ATOM 4311 C C . ALA A 1 551 ? 60.402 9.274 -22.319 1.00 39.97 551 ALA A C 1
ATOM 4313 O O . ALA A 1 551 ? 59.912 10.053 -23.139 1.00 39.97 551 ALA A O 1
ATOM 4314 N N . LYS A 1 552 ? 60.316 7.941 -22.468 1.00 50.88 552 LYS A N 1
ATOM 4315 C CA . LYS A 1 552 ? 59.391 7.297 -23.418 1.00 50.88 552 LYS A CA 1
ATOM 4316 C C . LYS A 1 552 ? 57.995 7.870 -23.174 1.00 50.88 552 LYS A C 1
ATOM 4318 O O . LYS A 1 552 ? 57.439 7.675 -22.096 1.00 50.88 552 LYS A O 1
ATOM 4323 N N . GLN A 1 553 ? 57.436 8.574 -24.158 1.00 58.81 553 GLN A N 1
ATOM 4324 C CA . GLN A 1 553 ? 56.072 9.083 -24.050 1.00 58.81 553 GLN A CA 1
ATOM 4325 C C . GLN A 1 553 ? 55.113 7.893 -24.005 1.00 58.81 553 GLN A C 1
ATOM 4327 O O . GLN A 1 553 ? 54.930 7.207 -25.007 1.00 58.81 553 GLN A O 1
ATOM 4332 N N . SER A 1 554 ? 54.540 7.636 -22.831 1.00 74.94 554 SER A N 1
ATOM 4333 C CA . SER A 1 554 ? 53.509 6.621 -22.648 1.00 74.94 554 SER A CA 1
ATOM 4334 C C . SER A 1 554 ? 52.268 7.018 -23.446 1.00 74.94 554 SER A C 1
ATOM 4336 O O . SER A 1 554 ? 51.695 8.088 -23.220 1.00 74.94 554 SER A O 1
ATOM 4338 N N . ASP A 1 555 ? 51.883 6.162 -24.385 1.00 88.00 555 ASP A N 1
ATOM 4339 C CA . ASP A 1 555 ? 50.622 6.253 -25.111 1.00 88.00 555 ASP A CA 1
ATOM 4340 C C . ASP A 1 555 ? 49.432 5.980 -24.175 1.00 88.00 555 ASP A C 1
ATOM 4342 O O . ASP A 1 555 ? 49.569 5.422 -23.079 1.00 88.00 555 ASP A O 1
ATOM 4346 N N . ALA A 1 556 ? 48.230 6.358 -24.603 1.00 88.81 556 ALA A N 1
ATOM 4347 C CA . ALA A 1 556 ? 47.016 6.149 -23.824 1.00 88.81 556 ALA A CA 1
ATOM 4348 C C . ALA A 1 556 ? 46.788 4.665 -23.471 1.00 88.81 556 ALA A C 1
ATOM 4350 O O . ALA A 1 556 ? 46.262 4.381 -22.393 1.00 88.81 556 ALA A O 1
ATOM 4351 N N 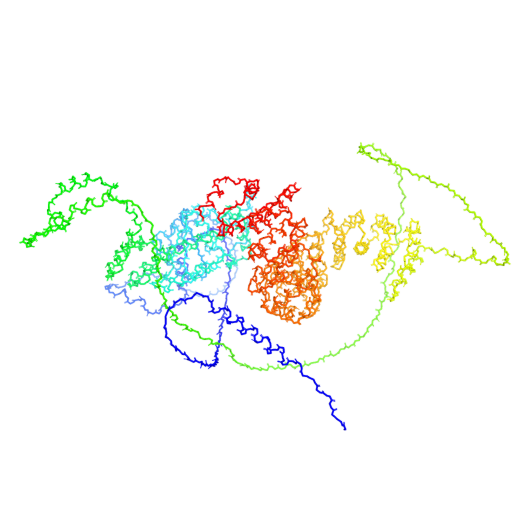. ARG A 1 557 ? 47.222 3.716 -24.318 1.00 90.94 557 ARG A N 1
ATOM 4352 C CA . ARG A 1 557 ? 47.096 2.274 -24.046 1.00 90.94 557 ARG A CA 1
ATOM 4353 C C . ARG A 1 557 ? 48.070 1.785 -22.970 1.00 90.94 557 ARG A C 1
ATOM 4355 O O . ARG A 1 557 ? 47.620 1.073 -22.076 1.00 90.94 557 ARG A O 1
ATOM 4362 N N . SER A 1 558 ? 49.346 2.188 -22.953 1.00 90.75 558 SER A N 1
ATOM 4363 C CA . SER A 1 558 ? 50.249 1.822 -21.841 1.00 90.75 558 SER A CA 1
ATOM 4364 C C . SER A 1 558 ? 49.868 2.493 -20.515 1.00 90.75 558 SER A C 1
ATOM 4366 O O . SER A 1 558 ? 49.973 1.865 -19.460 1.00 90.75 558 SER A O 1
ATOM 4368 N N . LEU A 1 559 ? 49.339 3.722 -20.549 1.00 91.12 559 LEU A N 1
ATOM 4369 C CA . LEU A 1 559 ? 48.774 4.386 -19.366 1.00 91.12 559 LEU A CA 1
ATOM 4370 C C . LEU A 1 559 ? 47.525 3.655 -18.840 1.00 91.12 559 LEU A C 1
ATOM 4372 O O . LEU A 1 559 ? 47.393 3.455 -17.632 1.00 91.12 559 LEU A O 1
ATOM 4376 N N . PHE A 1 560 ? 46.638 3.203 -19.731 1.00 92.94 560 PHE A N 1
ATOM 4377 C CA . PHE A 1 560 ? 45.482 2.378 -19.370 1.00 92.94 560 PHE A CA 1
ATOM 4378 C C . PHE A 1 560 ? 45.899 1.003 -18.823 1.00 92.94 560 PHE A C 1
ATOM 4380 O O . PHE A 1 560 ? 45.411 0.602 -17.767 1.00 92.94 560 PHE A O 1
ATOM 4387 N N . ALA A 1 561 ? 46.858 0.322 -19.454 1.00 91.94 561 ALA A N 1
ATOM 4388 C CA . ALA A 1 561 ? 47.415 -0.933 -18.949 1.00 91.94 561 ALA A CA 1
ATOM 4389 C C . ALA A 1 561 ? 48.038 -0.758 -17.551 1.00 91.94 561 ALA A C 1
ATOM 4391 O O . ALA A 1 561 ? 47.841 -1.606 -16.679 1.00 91.94 561 ALA A O 1
ATOM 4392 N N . LYS A 1 562 ? 48.707 0.375 -17.279 1.00 91.56 562 LYS A N 1
ATOM 4393 C CA . LYS A 1 562 ? 49.188 0.698 -15.928 1.00 91.56 562 LYS A CA 1
ATOM 4394 C C . LYS A 1 562 ? 48.034 0.851 -14.927 1.00 91.56 562 LYS A C 1
ATOM 4396 O O . LYS A 1 562 ? 48.130 0.302 -13.833 1.00 91.56 562 LYS A O 1
ATOM 4401 N N . LEU A 1 563 ? 46.933 1.521 -15.286 1.00 90.56 563 LEU A N 1
ATOM 4402 C CA . LEU A 1 563 ? 45.736 1.584 -14.429 1.00 90.56 563 LEU A CA 1
ATOM 4403 C C . LEU A 1 563 ? 45.119 0.198 -14.185 1.00 90.56 563 LEU A C 1
ATOM 4405 O O . LEU A 1 563 ? 44.726 -0.091 -13.057 1.00 90.56 563 LEU A O 1
ATOM 4409 N N . GLN A 1 564 ? 45.079 -0.678 -15.195 1.00 90.88 564 GLN A N 1
ATOM 4410 C CA . GLN A 1 564 ? 44.614 -2.061 -15.031 1.00 90.88 564 GLN A CA 1
ATOM 4411 C C . GLN A 1 564 ? 45.505 -2.862 -14.069 1.00 90.88 564 GLN A C 1
ATOM 4413 O O . GLN A 1 564 ? 44.978 -3.588 -13.228 1.00 90.88 564 GLN A O 1
ATOM 4418 N N . VAL A 1 565 ? 46.832 -2.712 -14.143 1.00 91.06 565 VAL A N 1
ATOM 4419 C CA . VAL A 1 565 ? 47.767 -3.346 -13.196 1.00 91.06 565 VAL A CA 1
ATOM 4420 C C . VAL A 1 565 ? 47.560 -2.807 -11.779 1.00 91.06 565 VAL A C 1
ATOM 4422 O O . VAL A 1 565 ? 47.406 -3.601 -10.855 1.00 91.06 565 VAL A O 1
ATOM 4425 N N . LEU A 1 566 ? 47.469 -1.482 -11.608 1.00 88.94 566 LEU A N 1
ATOM 4426 C CA . LEU A 1 566 ? 47.191 -0.853 -10.310 1.00 88.94 566 LEU A CA 1
ATOM 4427 C C . LEU A 1 566 ? 45.847 -1.323 -9.719 1.00 88.94 566 LEU A C 1
ATOM 4429 O O . LEU A 1 566 ? 45.774 -1.597 -8.527 1.00 88.94 566 LEU A O 1
ATOM 4433 N N . SER A 1 567 ? 44.800 -1.494 -10.539 1.00 87.81 567 SER A N 1
ATOM 4434 C CA . SER A 1 567 ? 43.470 -1.941 -10.076 1.00 87.81 567 SER A CA 1
ATOM 4435 C C . SER A 1 567 ? 43.414 -3.396 -9.586 1.00 87.81 567 SER A C 1
ATOM 4437 O O . SER A 1 567 ? 42.438 -3.790 -8.954 1.00 87.81 567 SER A O 1
ATOM 4439 N N . ARG A 1 568 ? 44.453 -4.196 -9.869 1.00 88.25 568 ARG A N 1
ATOM 4440 C CA . ARG A 1 568 ? 44.585 -5.600 -9.436 1.00 88.25 568 ARG A CA 1
ATOM 4441 C C . ARG A 1 568 ? 45.461 -5.771 -8.190 1.00 88.25 568 ARG A C 1
ATOM 4443 O O . ARG A 1 568 ? 45.622 -6.892 -7.719 1.00 88.25 568 ARG A O 1
ATOM 4450 N N . GLN A 1 569 ? 46.053 -4.694 -7.673 1.00 87.81 569 GLN A N 1
ATOM 4451 C CA . GLN A 1 569 ? 46.835 -4.729 -6.437 1.00 87.81 569 GLN A CA 1
ATOM 4452 C C . GLN A 1 569 ? 45.902 -4.764 -5.220 1.00 87.81 569 GLN A C 1
ATOM 4454 O O . GLN A 1 569 ? 44.886 -4.075 -5.201 1.00 87.81 569 GLN A O 1
ATOM 4459 N N . SER A 1 570 ? 46.270 -5.513 -4.177 1.00 74.62 570 SER A N 1
ATOM 4460 C CA . SER A 1 570 ? 45.467 -5.657 -2.948 1.00 74.62 570 SER A CA 1
ATOM 4461 C C . SER A 1 570 ? 45.271 -4.343 -2.177 1.00 74.62 570 SER A C 1
ATOM 4463 O O . SER A 1 570 ? 44.323 -4.204 -1.410 1.00 74.62 570 SER A O 1
ATOM 4465 N N . SER A 1 571 ? 46.172 -3.380 -2.376 1.00 77.31 571 SER A N 1
ATOM 4466 C CA . SER A 1 571 ? 46.182 -2.063 -1.733 1.00 77.31 571 SER A CA 1
ATOM 4467 C C . SER A 1 571 ? 46.487 -0.976 -2.781 1.00 77.31 571 SER A C 1
ATOM 4469 O O . SER A 1 571 ? 47.621 -0.497 -2.860 1.00 77.31 571 SER A O 1
ATOM 4471 N N . PRO A 1 572 ? 45.517 -0.627 -3.647 1.00 77.06 572 PRO A N 1
ATOM 4472 C CA . PRO A 1 572 ? 45.756 0.229 -4.806 1.00 77.06 572 PRO A CA 1
ATOM 4473 C C . PRO A 1 572 ? 46.051 1.684 -4.409 1.00 77.06 572 PRO A C 1
ATOM 4475 O O . PRO A 1 572 ? 45.233 2.341 -3.759 1.00 77.06 572 PRO A O 1
ATOM 4478 N N . SER A 1 573 ? 47.193 2.220 -4.856 1.00 86.00 573 SER A N 1
ATOM 4479 C CA . SER A 1 573 ? 47.563 3.626 -4.637 1.00 86.00 573 SER A CA 1
ATOM 4480 C C . SER A 1 573 ? 46.629 4.566 -5.407 1.00 86.00 573 SER A C 1
ATOM 4482 O O . SER A 1 573 ? 46.717 4.699 -6.632 1.00 86.00 573 SER A O 1
ATOM 4484 N N . LYS A 1 574 ? 45.718 5.233 -4.685 1.00 84.25 574 LYS A N 1
ATOM 4485 C CA . LYS A 1 574 ? 44.769 6.192 -5.275 1.00 84.25 574 LYS A CA 1
ATOM 4486 C C . LYS A 1 574 ? 45.468 7.409 -5.870 1.00 84.25 574 LYS A C 1
ATOM 4488 O O . LYS A 1 574 ? 45.040 7.874 -6.923 1.00 84.25 574 LYS A O 1
ATOM 4493 N N . ASP A 1 575 ? 46.545 7.880 -5.250 1.00 85.25 575 ASP A N 1
ATOM 4494 C CA . ASP A 1 575 ? 47.282 9.061 -5.710 1.00 85.25 575 ASP A CA 1
ATOM 4495 C C . ASP A 1 575 ? 48.092 8.762 -6.977 1.00 85.25 575 ASP A C 1
ATOM 4497 O O . ASP A 1 575 ? 48.098 9.560 -7.917 1.00 85.25 575 ASP A O 1
ATOM 4501 N N . GLU A 1 576 ? 48.693 7.570 -7.075 1.00 87.62 576 GLU A N 1
ATOM 4502 C CA . GLU A 1 576 ? 49.339 7.133 -8.316 1.00 87.62 576 GLU A CA 1
ATOM 4503 C C . GLU A 1 576 ? 48.308 6.930 -9.434 1.00 87.62 576 GLU A C 1
ATOM 4505 O O . GLU A 1 576 ? 48.505 7.408 -10.554 1.00 87.62 576 GLU A O 1
ATOM 4510 N N . ALA A 1 577 ? 47.174 6.289 -9.137 1.00 88.12 577 ALA A N 1
ATOM 4511 C CA . ALA A 1 577 ? 46.087 6.136 -10.098 1.00 88.12 577 ALA A CA 1
ATOM 4512 C C . ALA A 1 577 ? 45.524 7.498 -10.553 1.00 88.12 577 ALA A C 1
ATOM 4514 O O . ALA A 1 577 ? 45.273 7.684 -11.745 1.00 88.12 577 ALA A O 1
ATOM 4515 N N . ALA A 1 578 ? 45.402 8.481 -9.655 1.00 88.12 578 ALA A N 1
ATOM 4516 C CA . ALA A 1 578 ? 44.997 9.847 -9.986 1.00 88.12 578 ALA A CA 1
ATOM 4517 C C . ALA A 1 578 ? 46.022 10.555 -10.892 1.00 88.12 578 ALA A C 1
ATOM 4519 O O . ALA A 1 578 ? 45.635 11.158 -11.897 1.00 88.12 578 ALA A O 1
ATOM 4520 N N . ALA A 1 579 ? 47.322 10.432 -10.605 1.00 88.56 579 ALA A N 1
ATOM 4521 C CA . ALA A 1 579 ? 48.396 11.000 -11.425 1.00 88.56 579 ALA A CA 1
ATOM 4522 C C . ALA A 1 579 ? 48.463 10.373 -12.833 1.00 88.56 579 ALA A C 1
ATOM 4524 O O . ALA A 1 579 ? 48.617 11.082 -13.838 1.00 88.56 579 ALA A O 1
ATOM 4525 N N . VAL A 1 580 ? 48.275 9.051 -12.932 1.00 91.06 580 VAL A N 1
ATOM 4526 C CA . VAL A 1 580 ? 48.159 8.350 -14.220 1.00 91.06 580 VAL A CA 1
ATOM 4527 C C . VAL A 1 580 ? 46.895 8.804 -14.959 1.00 91.06 580 VAL A C 1
ATOM 4529 O O . VAL A 1 580 ? 46.988 9.142 -16.138 1.00 91.06 580 VAL A O 1
ATOM 4532 N N . CYS A 1 581 ? 45.747 8.941 -14.285 1.00 90.81 581 CYS A N 1
ATOM 4533 C CA . CYS A 1 581 ? 44.518 9.479 -14.884 1.00 90.81 581 CYS A CA 1
ATOM 4534 C C . CYS A 1 581 ? 44.679 10.927 -15.390 1.00 90.81 581 CYS A C 1
ATOM 4536 O O . CYS A 1 581 ? 44.209 11.245 -16.479 1.00 90.81 581 CYS A O 1
ATOM 4538 N N . GLY A 1 582 ? 45.375 11.808 -14.664 1.00 87.94 582 GLY A N 1
ATOM 4539 C CA . GLY A 1 582 ? 45.659 13.185 -15.107 1.00 87.94 582 GLY A CA 1
ATOM 4540 C C . GLY A 1 582 ? 46.580 13.272 -16.336 1.00 87.94 582 GLY A C 1
ATOM 4541 O O . GLY A 1 582 ? 46.572 14.259 -17.079 1.00 87.94 582 GLY A O 1
ATOM 4542 N N . THR A 1 583 ? 47.360 12.223 -16.596 1.00 89.69 583 THR A N 1
ATOM 4543 C CA . THR A 1 583 ? 48.177 12.095 -17.812 1.00 89.69 583 THR A CA 1
ATOM 4544 C C . THR A 1 583 ? 47.387 11.438 -18.945 1.00 89.69 583 THR A C 1
ATOM 4546 O O . THR A 1 583 ? 47.377 11.960 -20.061 1.00 89.69 583 THR A O 1
ATOM 4549 N N . LEU A 1 584 ? 46.636 10.375 -18.641 1.00 92.31 584 LEU A N 1
ATOM 4550 C CA . LEU A 1 584 ? 45.745 9.692 -19.576 1.00 92.31 584 LEU A CA 1
ATOM 4551 C C . LEU A 1 584 ? 44.671 10.634 -20.132 1.00 92.31 584 LEU A C 1
ATOM 4553 O O . LEU A 1 584 ? 44.481 10.655 -21.337 1.00 92.31 584 LEU A O 1
ATOM 4557 N N . ALA A 1 585 ? 44.035 11.476 -19.311 1.00 91.75 585 ALA A N 1
ATOM 4558 C CA . ALA A 1 585 ? 43.002 12.423 -19.752 1.00 91.75 585 ALA A CA 1
ATOM 4559 C C . ALA A 1 585 ? 43.458 13.333 -20.909 1.00 91.75 585 ALA A C 1
ATOM 4561 O O . ALA A 1 585 ? 42.700 13.593 -21.843 1.00 91.75 585 ALA A O 1
ATOM 4562 N N . ARG A 1 586 ? 44.718 13.791 -20.871 1.00 89.69 586 ARG A N 1
ATOM 4563 C CA . ARG A 1 586 ? 45.305 14.652 -21.911 1.00 89.69 586 ARG A CA 1
ATOM 4564 C C . ARG A 1 586 ? 45.593 13.884 -23.204 1.00 89.69 586 ARG A C 1
ATOM 4566 O O . ARG A 1 586 ? 45.386 14.430 -24.280 1.00 89.69 586 ARG A O 1
ATOM 4573 N N . ARG A 1 587 ? 46.036 12.628 -23.087 1.00 89.94 587 ARG A N 1
ATOM 4574 C CA . ARG A 1 587 ? 46.346 11.720 -24.207 1.00 89.94 587 ARG A CA 1
ATOM 4575 C C . ARG A 1 587 ? 45.095 11.166 -24.880 1.00 89.94 587 ARG A C 1
ATOM 4577 O O . ARG A 1 587 ? 44.982 11.168 -26.101 1.00 89.94 587 ARG A O 1
ATOM 4584 N N . LEU A 1 588 ? 44.122 10.749 -24.079 1.00 92.12 588 LEU A N 1
ATOM 4585 C CA . LEU A 1 588 ? 42.887 10.128 -24.536 1.00 92.12 588 LEU A CA 1
ATOM 4586 C C . LEU A 1 588 ? 42.094 11.074 -25.448 1.00 92.12 588 LEU A C 1
ATOM 4588 O O . LEU A 1 588 ? 41.557 10.621 -26.447 1.00 92.12 588 LEU A O 1
ATOM 4592 N N . LYS A 1 589 ? 42.098 12.392 -25.202 1.00 88.00 589 LYS A N 1
ATOM 4593 C CA . LYS A 1 589 ? 41.416 13.363 -26.078 1.00 88.00 589 LYS A CA 1
ATOM 4594 C C . LYS A 1 589 ? 41.866 13.291 -27.551 1.00 88.00 589 LYS A C 1
ATOM 4596 O O . LYS A 1 589 ? 41.045 13.531 -28.433 1.00 88.00 589 LYS A O 1
ATOM 4601 N N . THR A 1 590 ? 43.127 12.945 -27.821 1.00 88.88 590 THR A N 1
ATOM 4602 C CA . THR A 1 590 ? 43.655 12.721 -29.182 1.00 88.88 590 THR A CA 1
ATOM 4603 C C . THR A 1 590 ? 43.663 11.248 -29.593 1.00 88.88 590 THR A C 1
ATOM 4605 O O . THR A 1 590 ? 43.477 10.943 -30.764 1.00 88.88 590 THR A O 1
ATOM 4608 N N . GLU A 1 591 ? 43.864 10.330 -28.647 1.00 92.69 591 GLU A N 1
ATOM 4609 C CA . GLU A 1 591 ? 44.149 8.913 -28.924 1.00 92.69 591 GLU A CA 1
ATOM 4610 C C . GLU A 1 591 ? 42.914 7.992 -28.773 1.00 92.69 591 GLU A C 1
ATOM 4612 O O . GLU A 1 591 ? 42.974 6.825 -29.158 1.00 92.69 591 GLU A O 1
ATOM 4617 N N . ILE A 1 592 ? 41.767 8.493 -28.286 1.00 92.75 592 ILE A N 1
ATOM 4618 C CA . ILE A 1 592 ? 40.532 7.712 -28.044 1.00 92.75 592 ILE A CA 1
ATOM 4619 C C . ILE A 1 592 ? 39.998 6.986 -29.283 1.00 92.75 592 ILE A C 1
ATOM 4621 O O . ILE A 1 592 ? 39.440 5.907 -29.149 1.00 92.75 592 ILE A O 1
ATOM 4625 N N . ALA A 1 593 ? 40.210 7.518 -30.491 1.00 90.25 593 ALA A N 1
ATOM 4626 C CA . ALA A 1 593 ? 39.797 6.857 -31.734 1.00 90.25 593 ALA A CA 1
ATOM 4627 C C . ALA A 1 593 ? 40.551 5.535 -32.011 1.00 90.25 593 ALA A C 1
ATOM 4629 O O . ALA A 1 593 ? 40.201 4.812 -32.938 1.00 90.25 593 ALA A O 1
ATOM 4630 N N . THR A 1 594 ? 41.579 5.216 -31.215 1.00 91.25 594 THR A N 1
ATOM 4631 C CA . THR A 1 594 ? 42.287 3.926 -31.240 1.00 91.25 594 THR A CA 1
ATOM 4632 C C . THR A 1 594 ? 41.751 2.917 -30.218 1.00 91.25 594 THR A C 1
ATOM 4634 O O . THR A 1 594 ? 42.229 1.785 -30.190 1.00 91.25 594 THR A O 1
ATOM 4637 N N . PHE A 1 595 ? 40.804 3.292 -29.352 1.00 93.94 595 PHE A N 1
ATOM 4638 C CA . PHE A 1 595 ? 40.233 2.396 -28.344 1.00 93.94 595 PHE A CA 1
ATOM 4639 C C . PHE A 1 595 ? 39.034 1.645 -28.925 1.00 93.94 595 PHE A C 1
ATOM 4641 O O . PHE A 1 595 ? 38.140 2.228 -29.529 1.00 93.94 595 PHE A O 1
ATOM 4648 N N . THR A 1 596 ? 38.977 0.339 -28.693 1.00 95.06 596 THR A N 1
ATOM 4649 C CA . THR A 1 596 ? 37.773 -0.458 -28.946 1.00 95.06 596 THR A CA 1
ATOM 4650 C C . THR A 1 596 ? 36.666 -0.119 -27.943 1.00 95.06 596 THR A C 1
ATOM 4652 O O . THR A 1 596 ? 36.928 0.373 -26.841 1.00 95.06 596 THR A O 1
ATOM 4655 N N . ALA A 1 597 ? 35.415 -0.453 -28.281 1.00 94.06 597 ALA A N 1
ATOM 4656 C CA . ALA A 1 597 ? 34.281 -0.370 -27.356 1.00 94.06 597 ALA A CA 1
ATOM 4657 C C . ALA A 1 597 ? 34.562 -1.085 -26.015 1.00 94.06 597 ALA A C 1
ATOM 4659 O O . ALA A 1 597 ? 34.255 -0.557 -24.944 1.00 94.06 597 ALA A O 1
ATOM 4660 N N . THR A 1 598 ? 35.224 -2.245 -26.073 1.00 94.81 598 THR A N 1
ATOM 4661 C CA . THR A 1 598 ? 35.630 -3.038 -24.906 1.00 94.81 598 THR A CA 1
ATOM 4662 C C . THR A 1 598 ? 36.700 -2.341 -24.062 1.00 94.81 598 THR A C 1
ATOM 4664 O O . THR A 1 598 ? 36.540 -2.264 -22.847 1.00 94.81 598 THR A O 1
ATOM 4667 N N . GLU A 1 599 ? 37.762 -1.791 -24.665 1.00 94.56 599 GLU A N 1
ATOM 4668 C CA . GLU A 1 599 ? 38.793 -1.027 -23.934 1.00 94.56 599 GLU A CA 1
ATOM 4669 C C . GLU A 1 599 ? 38.197 0.230 -23.277 1.00 94.56 599 GLU A C 1
ATOM 4671 O O . GLU A 1 599 ? 38.485 0.525 -22.117 1.00 94.56 599 GLU A O 1
ATOM 4676 N N . ALA A 1 600 ? 37.313 0.940 -23.985 1.00 93.81 600 ALA A N 1
ATOM 4677 C CA . ALA A 1 600 ? 36.612 2.116 -23.475 1.00 93.81 600 ALA A CA 1
ATOM 4678 C C . ALA A 1 600 ? 35.695 1.782 -22.278 1.00 93.81 600 ALA A C 1
ATOM 4680 O O . ALA A 1 600 ? 35.723 2.477 -21.258 1.00 93.81 600 ALA A O 1
ATOM 4681 N N . HIS A 1 601 ? 34.929 0.689 -22.363 1.00 94.06 601 HIS A N 1
ATOM 4682 C CA . HIS A 1 601 ? 34.127 0.180 -21.248 1.00 94.06 601 HIS A CA 1
ATOM 4683 C C . HIS A 1 601 ? 35.010 -0.246 -20.059 1.00 94.06 601 HIS A C 1
ATOM 4685 O O . HIS A 1 601 ? 34.780 0.193 -18.929 1.00 94.06 601 HIS A O 1
ATOM 4691 N N . GLN A 1 602 ? 36.073 -1.020 -20.295 1.00 93.81 602 GLN A N 1
ATOM 4692 C CA . GLN A 1 602 ? 36.993 -1.442 -19.236 1.00 93.81 602 GLN A CA 1
ATOM 4693 C C . GLN A 1 602 ? 37.664 -0.247 -18.537 1.00 93.81 602 GLN A C 1
ATOM 4695 O O . GLN A 1 602 ? 37.794 -0.266 -17.314 1.00 93.81 602 GLN A O 1
ATOM 4700 N N . LEU A 1 603 ? 38.025 0.822 -19.258 1.00 94.06 603 LEU A N 1
ATOM 4701 C CA . LEU A 1 603 ? 38.560 2.047 -18.650 1.00 94.06 603 LEU A CA 1
ATOM 4702 C C . LEU A 1 603 ? 37.539 2.723 -17.717 1.00 94.06 603 LEU A C 1
ATOM 4704 O O . LEU A 1 603 ? 37.897 3.110 -16.604 1.00 94.06 603 LEU A O 1
ATOM 4708 N N . SER A 1 604 ? 36.263 2.812 -18.110 1.00 93.12 604 SER A N 1
ATOM 4709 C CA . SER A 1 604 ? 35.212 3.356 -17.231 1.00 93.12 604 SER A CA 1
ATOM 4710 C C . SER A 1 604 ? 34.963 2.501 -15.977 1.00 93.12 604 SER A C 1
ATOM 4712 O O . SER A 1 604 ? 34.780 3.049 -14.886 1.00 93.12 604 SER A O 1
ATOM 4714 N N . VAL A 1 605 ? 35.044 1.168 -16.093 1.00 92.06 605 VAL A N 1
ATOM 4715 C CA . VAL A 1 605 ? 34.955 0.236 -14.954 1.00 92.06 605 VAL A CA 1
ATOM 4716 C C . VAL A 1 605 ? 36.152 0.384 -14.013 1.00 92.06 605 VAL A C 1
ATOM 4718 O O . VAL A 1 605 ? 35.962 0.422 -12.800 1.00 92.06 605 VAL A O 1
ATOM 4721 N N . VAL A 1 606 ? 37.369 0.537 -14.541 1.00 92.25 606 VAL A N 1
ATOM 4722 C CA . VAL A 1 606 ? 38.574 0.763 -13.727 1.00 92.25 606 VAL A CA 1
ATOM 4723 C C . VAL A 1 606 ? 38.478 2.087 -12.955 1.00 92.25 606 VAL A C 1
ATOM 4725 O O . VAL A 1 606 ? 38.718 2.106 -11.748 1.00 92.25 606 VAL A O 1
ATOM 4728 N N . LEU A 1 607 ? 38.021 3.181 -13.579 1.00 90.06 607 LEU A N 1
ATOM 4729 C CA . LEU A 1 607 ? 37.741 4.438 -12.860 1.00 90.06 607 LEU A CA 1
ATOM 4730 C C . LEU A 1 607 ? 36.716 4.241 -11.725 1.00 90.06 607 LEU A C 1
ATOM 4732 O O . LEU A 1 607 ? 36.929 4.717 -10.607 1.00 90.06 607 LEU A O 1
ATOM 4736 N N . ALA A 1 608 ? 35.659 3.461 -11.984 1.00 89.00 608 ALA A N 1
ATOM 4737 C CA . ALA A 1 608 ? 34.623 3.105 -11.011 1.00 89.00 608 ALA A CA 1
ATOM 4738 C C . ALA A 1 608 ? 35.098 2.168 -9.877 1.00 89.00 608 ALA A C 1
ATOM 4740 O O . ALA A 1 608 ? 34.386 2.012 -8.879 1.00 89.00 608 ALA A O 1
ATOM 4741 N N . GLN A 1 609 ? 36.259 1.519 -10.014 1.00 87.38 609 GLN A N 1
ATOM 4742 C CA . GLN A 1 609 ? 36.902 0.735 -8.952 1.00 87.38 609 GLN A CA 1
ATOM 4743 C C . GLN A 1 609 ? 37.726 1.634 -8.021 1.00 87.38 609 GLN A C 1
ATOM 4745 O O . GLN A 1 609 ? 37.589 1.530 -6.805 1.00 87.38 609 GLN A O 1
ATOM 4750 N N . PHE A 1 610 ? 38.520 2.564 -8.566 1.00 85.00 610 PHE A N 1
ATOM 4751 C CA . PHE A 1 610 ? 39.270 3.528 -7.746 1.00 85.00 610 PHE A CA 1
ATOM 4752 C C . PHE A 1 610 ? 38.378 4.613 -7.106 1.00 85.00 610 PHE A C 1
ATOM 4754 O O . PHE A 1 610 ? 38.762 5.207 -6.094 1.00 85.00 610 PHE A O 1
ATOM 4761 N N . GLY A 1 611 ? 37.208 4.891 -7.697 1.00 81.44 611 GLY A N 1
ATOM 4762 C CA . GLY A 1 611 ? 36.342 6.022 -7.337 1.00 81.44 611 GLY A CA 1
ATOM 4763 C C . GLY A 1 611 ? 36.830 7.362 -7.905 1.00 81.44 611 GLY A C 1
ATOM 4764 O O . GLY A 1 611 ? 36.517 8.420 -7.361 1.00 81.44 611 GLY A O 1
ATOM 4765 N N . LEU A 1 612 ? 37.634 7.330 -8.973 1.00 79.69 612 LEU A N 1
ATOM 4766 C CA . LEU A 1 612 ? 38.286 8.508 -9.546 1.00 79.69 612 LEU A CA 1
ATOM 4767 C C . LEU A 1 612 ? 37.394 9.172 -10.601 1.00 79.69 612 LEU A C 1
ATOM 4769 O O . LEU A 1 612 ? 37.502 8.887 -11.794 1.00 79.69 612 LEU A O 1
ATOM 4773 N N . ARG A 1 613 ? 36.553 10.119 -10.163 1.00 83.88 613 ARG A N 1
ATOM 4774 C CA . ARG A 1 613 ? 35.695 10.949 -11.030 1.00 83.88 613 ARG A CA 1
ATOM 4775 C C . ARG A 1 613 ? 36.511 11.953 -11.866 1.00 83.88 613 ARG A C 1
ATOM 4777 O O . ARG A 1 613 ? 36.441 13.165 -11.672 1.00 83.88 613 ARG A O 1
ATOM 4784 N N . ASN A 1 614 ? 37.287 11.451 -12.823 1.00 88.56 614 ASN A N 1
ATOM 4785 C CA . ASN A 1 614 ? 37.958 12.257 -13.838 1.00 88.56 614 ASN A CA 1
ATOM 4786 C C . ASN A 1 614 ? 36.966 12.567 -14.970 1.00 88.56 614 ASN A C 1
ATOM 4788 O O . ASN A 1 614 ? 36.776 11.756 -15.879 1.00 88.56 614 ASN A O 1
ATOM 4792 N N . THR A 1 615 ? 36.313 13.730 -14.900 1.00 91.25 615 THR A N 1
ATOM 4793 C CA . THR A 1 615 ? 35.280 14.129 -15.872 1.00 91.25 615 THR A CA 1
ATOM 4794 C C . THR A 1 615 ? 35.817 14.164 -17.298 1.00 91.25 615 THR A C 1
ATOM 4796 O O . THR A 1 615 ? 35.176 13.618 -18.179 1.00 91.25 615 THR A O 1
ATOM 4799 N N . LEU A 1 616 ? 37.039 14.662 -17.523 1.00 92.00 616 LEU A N 1
ATOM 4800 C CA . LEU A 1 616 ? 37.649 14.721 -18.858 1.00 92.00 616 LEU A CA 1
ATOM 4801 C C . LEU A 1 616 ? 37.775 13.341 -19.525 1.00 92.00 616 LEU A C 1
ATOM 4803 O O . LEU A 1 616 ? 37.558 13.229 -20.732 1.00 92.00 616 LEU A O 1
ATOM 4807 N N . ILE A 1 617 ? 38.101 12.285 -18.767 1.00 94.19 617 ILE A N 1
ATOM 4808 C CA . ILE A 1 617 ? 38.089 10.914 -19.301 1.00 94.19 617 ILE A CA 1
ATOM 4809 C C . ILE A 1 617 ? 36.651 10.458 -19.564 1.00 94.19 617 ILE A C 1
ATOM 4811 O O . ILE A 1 617 ? 36.382 9.932 -20.640 1.00 94.19 617 ILE A O 1
ATOM 4815 N N . LEU A 1 618 ? 35.726 10.679 -18.627 1.00 94.75 618 LEU A N 1
ATOM 4816 C CA . LEU A 1 618 ? 34.329 10.253 -18.762 1.00 94.75 618 LEU A CA 1
ATOM 4817 C C . LEU A 1 618 ? 33.618 10.946 -19.942 1.00 94.75 618 LEU A C 1
ATOM 4819 O O . LEU A 1 618 ? 32.940 10.274 -20.710 1.00 94.75 618 LEU A O 1
ATOM 4823 N N . ASP A 1 619 ? 33.857 12.235 -20.175 1.00 95.50 619 ASP A N 1
ATOM 4824 C CA . ASP A 1 619 ? 33.367 12.992 -21.336 1.00 95.50 619 ASP A CA 1
ATOM 4825 C C . ASP A 1 619 ? 33.985 12.500 -22.649 1.00 95.50 619 ASP A C 1
ATOM 4827 O O . ASP A 1 619 ? 33.307 12.394 -23.673 1.00 95.50 619 ASP A O 1
ATOM 4831 N N . THR A 1 620 ? 35.271 12.137 -22.628 1.00 95.56 620 THR A N 1
ATOM 4832 C CA . THR A 1 620 ? 35.961 11.563 -23.794 1.00 95.56 620 THR A CA 1
ATOM 4833 C C . THR A 1 620 ? 35.420 10.166 -24.127 1.00 95.56 620 THR A C 1
ATOM 4835 O O . THR A 1 620 ? 35.215 9.852 -25.300 1.00 95.56 620 THR A O 1
ATOM 4838 N N . LEU A 1 621 ? 35.117 9.351 -23.111 1.00 95.94 621 LEU A N 1
ATOM 4839 C CA . LEU A 1 621 ? 34.484 8.036 -23.250 1.00 95.94 621 LEU A CA 1
ATOM 4840 C C . LEU A 1 621 ? 33.021 8.142 -23.698 1.00 95.94 621 LEU A C 1
ATOM 4842 O O . LEU A 1 621 ? 32.608 7.397 -24.584 1.00 95.94 621 LEU A O 1
ATOM 4846 N N . ALA A 1 622 ? 32.256 9.101 -23.171 1.00 96.88 622 ALA A N 1
ATOM 4847 C CA . ALA A 1 622 ? 30.902 9.393 -23.632 1.00 96.88 622 ALA A CA 1
ATOM 4848 C C . ALA A 1 622 ? 30.900 9.849 -25.098 1.00 96.88 622 ALA A C 1
ATOM 4850 O O . ALA A 1 622 ? 30.125 9.345 -25.906 1.00 96.88 622 ALA A O 1
ATOM 4851 N N . SER A 1 623 ? 31.838 10.724 -25.471 1.00 95.94 623 SER A N 1
ATOM 4852 C CA . SER A 1 623 ? 32.048 11.168 -26.854 1.00 95.94 623 SER A CA 1
ATOM 4853 C C . SER A 1 623 ? 32.518 10.042 -27.781 1.00 95.94 623 SER A C 1
ATOM 4855 O O . SER A 1 623 ? 32.322 10.125 -28.992 1.00 95.94 623 SER A O 1
ATOM 4857 N N . HIS A 1 624 ? 33.168 8.998 -27.262 1.00 96.06 624 HIS A N 1
ATOM 4858 C CA . HIS A 1 624 ? 33.493 7.794 -28.029 1.00 96.06 624 HIS A CA 1
ATOM 4859 C C . HIS A 1 624 ? 32.251 6.929 -28.243 1.00 96.06 624 HIS A C 1
ATOM 4861 O O . HIS A 1 624 ? 31.878 6.664 -29.384 1.00 96.06 624 HIS A O 1
ATOM 4867 N N . ALA A 1 625 ? 31.564 6.576 -27.154 1.00 97.00 625 ALA A N 1
ATOM 4868 C CA . ALA A 1 625 ? 30.357 5.761 -27.186 1.00 97.00 625 ALA A CA 1
ATOM 4869 C C . ALA A 1 625 ? 29.244 6.388 -28.038 1.00 97.00 625 ALA A C 1
ATOM 4871 O O . ALA A 1 625 ? 28.603 5.676 -28.794 1.00 97.00 625 ALA A O 1
ATOM 4872 N N . LEU A 1 626 ? 29.061 7.712 -28.005 1.00 97.12 626 LEU A N 1
ATOM 4873 C CA . LEU A 1 626 ? 28.081 8.408 -28.849 1.00 97.12 626 LEU A CA 1
ATOM 4874 C C . LEU A 1 626 ? 28.428 8.382 -30.346 1.00 97.12 626 LEU A C 1
ATOM 4876 O O . LEU A 1 626 ? 27.529 8.258 -31.171 1.00 97.12 626 LEU A O 1
ATOM 4880 N N . ARG A 1 627 ? 29.714 8.469 -30.716 1.00 94.81 627 ARG A N 1
ATOM 4881 C CA . ARG A 1 627 ? 30.146 8.406 -32.128 1.00 94.81 627 ARG A CA 1
ATOM 4882 C C . ARG A 1 627 ? 30.189 6.981 -32.682 1.00 94.81 627 ARG A C 1
ATOM 4884 O O . ARG A 1 627 ? 30.063 6.806 -33.887 1.00 94.81 627 ARG A O 1
ATOM 4891 N N . GLY A 1 628 ? 30.385 5.986 -31.819 1.00 93.38 628 GLY A N 1
ATOM 4892 C CA . GLY A 1 628 ? 30.559 4.580 -32.188 1.00 93.38 628 GLY A CA 1
ATOM 4893 C C . GLY A 1 628 ? 29.510 3.638 -31.601 1.00 93.38 628 GLY A C 1
ATOM 4894 O O . GLY A 1 628 ? 29.816 2.466 -31.423 1.00 93.38 628 GLY A O 1
ATOM 4895 N N . MET A 1 629 ? 28.305 4.103 -31.245 1.00 94.31 629 MET A N 1
ATOM 4896 C CA . MET A 1 629 ? 27.389 3.322 -30.391 1.00 94.31 629 MET A CA 1
ATOM 4897 C C . MET A 1 629 ? 27.054 1.933 -30.951 1.00 94.31 629 MET A C 1
ATOM 4899 O O . MET A 1 629 ? 27.028 0.968 -30.200 1.00 94.31 629 MET A O 1
ATOM 4903 N N . VAL A 1 630 ? 26.910 1.816 -32.274 1.00 92.75 630 VAL A N 1
ATOM 4904 C CA . VAL A 1 630 ? 26.629 0.552 -32.983 1.00 92.75 630 VAL A CA 1
ATOM 4905 C C . VAL A 1 630 ? 27.766 -0.483 -32.846 1.00 92.75 630 VAL A C 1
ATOM 4907 O O . VAL A 1 630 ? 27.533 -1.670 -33.036 1.00 92.75 630 VAL A O 1
ATOM 4910 N N . SER A 1 631 ? 28.992 -0.077 -32.479 1.00 92.69 631 SER A N 1
ATOM 4911 C CA . SER A 1 631 ? 30.097 -1.010 -32.190 1.00 92.69 631 SER A CA 1
ATOM 4912 C C . SER A 1 631 ? 30.144 -1.502 -30.737 1.00 92.69 631 SER A C 1
ATOM 4914 O O . SER A 1 631 ? 31.021 -2.291 -30.391 1.00 92.69 631 SER A O 1
ATOM 4916 N N . TYR A 1 632 ? 29.254 -1.022 -29.864 1.00 95.25 632 TYR A N 1
ATOM 4917 C CA . TYR A 1 632 ? 29.101 -1.535 -28.504 1.00 95.25 632 TYR A CA 1
ATOM 4918 C C . TYR A 1 632 ? 27.977 -2.573 -28.490 1.00 95.25 632 TYR A C 1
ATOM 4920 O O . TYR A 1 632 ? 26.854 -2.274 -28.882 1.00 95.25 632 TYR A O 1
ATOM 4928 N N . SER A 1 633 ? 28.244 -3.779 -27.983 1.00 94.88 633 SER A N 1
ATOM 4929 C CA . SER A 1 633 ? 27.160 -4.723 -27.697 1.00 94.88 633 SER A CA 1
ATOM 4930 C C . SER A 1 633 ? 26.273 -4.197 -26.554 1.00 94.88 633 SER A C 1
ATOM 4932 O O . SER A 1 633 ? 26.770 -3.460 -25.693 1.00 94.88 633 SER A O 1
ATOM 4934 N N . PRO A 1 634 ? 24.985 -4.589 -26.477 1.00 94.44 634 PRO A N 1
ATOM 4935 C CA . PRO A 1 634 ? 24.073 -4.102 -25.439 1.00 94.44 634 PRO A CA 1
ATOM 4936 C C . PRO A 1 634 ? 24.610 -4.302 -24.015 1.00 94.44 634 PRO A C 1
ATOM 4938 O O . PRO A 1 634 ? 24.585 -3.365 -23.224 1.00 94.44 634 PRO A O 1
ATOM 4941 N N . TYR A 1 635 ? 25.231 -5.453 -23.727 1.00 94.81 635 TYR A N 1
ATOM 4942 C CA . TYR A 1 635 ? 25.941 -5.712 -22.465 1.00 94.81 635 TYR A CA 1
ATOM 4943 C C . TYR A 1 635 ? 27.003 -4.648 -22.128 1.00 94.81 635 TYR A C 1
ATOM 4945 O O . TYR A 1 635 ? 27.050 -4.151 -21.000 1.00 94.81 635 TYR A O 1
ATOM 4953 N N . LEU A 1 636 ? 27.837 -4.250 -23.098 1.00 95.88 636 LEU A N 1
ATOM 4954 C CA . LEU A 1 636 ? 28.852 -3.213 -22.883 1.00 95.88 636 LEU A CA 1
ATOM 4955 C C . LEU A 1 636 ? 28.214 -1.845 -22.608 1.00 95.88 636 LEU A C 1
ATOM 4957 O O . LEU A 1 636 ? 28.780 -1.072 -21.836 1.00 95.88 636 LEU A O 1
ATOM 4961 N N . LEU A 1 637 ? 27.039 -1.549 -23.176 1.00 96.81 637 LEU A N 1
ATOM 4962 C CA . LEU A 1 637 ? 26.277 -0.332 -22.870 1.00 96.81 637 LEU A CA 1
ATOM 4963 C C . LEU A 1 637 ? 25.649 -0.382 -21.466 1.00 96.81 637 LEU A C 1
ATOM 4965 O O . LEU A 1 637 ? 25.760 0.597 -20.727 1.00 96.81 637 LEU A O 1
ATOM 4969 N N . CYS A 1 638 ? 25.090 -1.523 -21.044 1.00 96.88 638 CYS A N 1
ATOM 4970 C CA . CYS A 1 638 ? 24.623 -1.745 -19.668 1.00 96.88 638 CYS A CA 1
ATOM 4971 C C . CYS A 1 638 ? 25.764 -1.542 -18.656 1.00 96.88 638 CYS A C 1
ATOM 4973 O O . CYS A 1 638 ? 25.640 -0.778 -17.694 1.00 96.88 638 CYS A O 1
ATOM 4975 N N . GLY A 1 639 ? 26.915 -2.169 -18.910 1.00 95.94 639 GLY A N 1
ATOM 4976 C CA . GLY A 1 639 ? 28.117 -2.011 -18.098 1.00 95.94 639 GLY A CA 1
ATOM 4977 C C . GLY A 1 639 ? 28.672 -0.581 -18.106 1.00 95.94 639 GLY A C 1
ATOM 4978 O O . GLY A 1 639 ? 29.137 -0.100 -17.071 1.00 95.94 639 GLY A O 1
ATOM 4979 N N . LEU A 1 640 ? 28.600 0.127 -19.240 1.00 96.06 640 LEU A N 1
ATOM 4980 C CA . LEU A 1 640 ? 28.994 1.533 -19.354 1.00 96.06 640 LEU A CA 1
ATOM 4981 C C . LEU A 1 640 ? 28.088 2.431 -18.496 1.00 96.06 640 LEU A C 1
ATOM 4983 O O . LEU A 1 640 ? 28.612 3.202 -17.690 1.00 96.06 640 LEU A O 1
ATOM 4987 N N . ALA A 1 641 ? 26.762 2.274 -18.569 1.00 96.69 641 ALA A N 1
ATOM 4988 C CA . ALA A 1 641 ? 25.815 3.018 -17.735 1.00 96.69 641 ALA A CA 1
ATOM 4989 C C . ALA A 1 641 ? 26.082 2.810 -16.230 1.00 96.69 641 ALA A C 1
ATOM 4991 O O . ALA A 1 641 ? 26.240 3.784 -15.489 1.00 96.69 641 ALA A O 1
ATOM 4992 N N . ASN A 1 642 ? 26.242 1.557 -15.786 1.00 95.62 642 ASN A N 1
ATOM 4993 C CA . ASN A 1 642 ? 26.594 1.233 -14.397 1.00 95.62 642 ASN A CA 1
ATOM 4994 C C . ASN A 1 642 ? 27.949 1.841 -13.977 1.00 95.62 642 ASN A C 1
ATOM 4996 O O . ASN A 1 642 ? 28.083 2.401 -12.890 1.00 95.62 642 ASN A O 1
ATOM 5000 N N . SER A 1 643 ? 28.965 1.801 -14.843 1.00 94.81 643 SER A N 1
ATOM 5001 C CA . SER A 1 643 ? 30.273 2.393 -14.528 1.00 94.81 643 SER A CA 1
ATOM 5002 C C . SER A 1 643 ? 30.213 3.921 -14.360 1.00 94.81 643 SER A C 1
ATOM 5004 O O . SER A 1 643 ? 30.853 4.466 -13.459 1.00 94.81 643 SER A O 1
ATOM 5006 N N . PHE A 1 644 ? 29.398 4.623 -15.154 1.00 95.31 644 PHE A N 1
ATOM 5007 C CA . PHE A 1 644 ? 29.146 6.061 -15.002 1.00 95.31 644 PHE A CA 1
ATOM 5008 C C . PHE A 1 644 ? 28.371 6.358 -13.710 1.00 95.31 644 PHE A C 1
ATOM 5010 O O . PHE A 1 644 ? 28.708 7.303 -12.991 1.00 95.31 644 PHE A O 1
ATOM 5017 N N . ALA A 1 645 ? 27.402 5.507 -13.361 1.00 94.81 645 ALA A N 1
ATOM 5018 C CA . ALA A 1 645 ? 26.658 5.588 -12.109 1.00 94.81 645 ALA A CA 1
ATOM 5019 C C . ALA A 1 645 ? 27.554 5.423 -10.874 1.00 94.81 645 ALA A C 1
ATOM 5021 O O . ALA A 1 645 ? 27.537 6.264 -9.976 1.00 94.81 645 ALA A O 1
ATOM 5022 N N . ARG A 1 646 ? 28.441 4.421 -10.877 1.00 92.25 646 ARG A N 1
ATOM 5023 C CA . ARG A 1 646 ? 29.455 4.218 -9.829 1.00 92.25 646 ARG A CA 1
ATOM 5024 C C . ARG A 1 646 ? 30.469 5.365 -9.724 1.00 92.25 646 ARG A C 1
ATOM 5026 O O . ARG A 1 646 ? 30.938 5.655 -8.628 1.00 92.25 646 ARG A O 1
ATOM 5033 N N . ASN A 1 647 ? 30.777 6.051 -10.827 1.00 90.62 647 ASN A N 1
ATOM 5034 C CA . ASN A 1 647 ? 31.558 7.299 -10.826 1.00 90.62 647 ASN A CA 1
ATOM 5035 C C . ASN A 1 647 ? 30.736 8.541 -10.405 1.00 90.62 647 ASN A C 1
ATOM 5037 O O . ASN A 1 647 ? 31.282 9.646 -10.343 1.00 90.62 647 ASN A O 1
ATOM 5041 N N . ARG A 1 648 ? 29.431 8.383 -10.129 1.00 92.75 648 ARG A N 1
ATOM 5042 C CA . ARG A 1 648 ? 28.458 9.452 -9.843 1.00 92.75 648 ARG A CA 1
ATOM 5043 C C . ARG A 1 648 ? 28.476 10.549 -10.912 1.00 92.75 648 ARG A C 1
ATOM 5045 O O . ARG A 1 648 ? 28.546 11.741 -10.600 1.00 92.75 648 ARG A O 1
ATOM 5052 N N . TYR A 1 649 ? 28.458 10.132 -12.182 1.00 94.31 649 TYR A N 1
ATOM 5053 C CA . TYR A 1 649 ? 28.583 11.020 -13.334 1.00 94.31 649 TYR A CA 1
ATOM 5054 C C . TYR A 1 649 ? 27.438 10.850 -14.345 1.00 94.31 649 TYR A C 1
ATOM 5056 O O . TYR A 1 649 ? 27.414 9.914 -15.141 1.00 94.31 649 TYR A O 1
ATOM 5064 N N . LEU A 1 650 ? 26.487 11.790 -14.325 1.00 95.69 650 LEU A N 1
ATOM 5065 C CA . LEU A 1 650 ? 25.339 11.818 -15.233 1.00 95.69 650 LEU A CA 1
ATOM 5066 C C . LEU A 1 650 ? 25.671 12.575 -16.531 1.00 95.69 650 LEU A C 1
ATOM 5068 O O . LEU A 1 650 ? 25.480 13.788 -16.618 1.00 95.69 650 LEU A O 1
ATOM 5072 N N . HIS A 1 651 ? 26.108 11.855 -17.565 1.00 96.25 651 HIS A N 1
ATOM 5073 C CA . HIS A 1 651 ? 26.224 12.399 -18.922 1.00 96.25 651 HIS A CA 1
ATOM 5074 C C . HIS A 1 651 ? 24.914 12.159 -19.697 1.00 96.25 651 HIS A C 1
ATOM 5076 O O . HIS A 1 651 ? 24.778 11.155 -20.400 1.00 96.25 651 HIS A O 1
ATOM 5082 N N . ARG A 1 652 ? 23.925 13.059 -19.547 1.00 96.06 652 ARG A N 1
ATOM 5083 C CA . ARG A 1 652 ? 22.540 12.868 -20.048 1.00 96.06 652 ARG A CA 1
ATOM 5084 C C . ARG A 1 652 ? 22.450 12.369 -21.504 1.00 96.06 652 ARG A C 1
ATOM 5086 O O . ARG A 1 652 ? 21.848 11.317 -21.686 1.00 96.06 652 ARG A O 1
ATOM 5093 N N . PRO A 1 653 ? 23.129 12.972 -22.510 1.00 96.62 653 PRO A N 1
ATOM 5094 C CA . PRO A 1 653 ? 23.019 12.504 -23.898 1.00 96.62 653 PRO A CA 1
ATOM 5095 C C . PRO A 1 653 ? 23.507 11.065 -24.109 1.00 96.62 653 PRO A C 1
ATOM 5097 O O . PRO A 1 653 ? 23.018 10.377 -24.997 1.00 96.62 653 PRO A O 1
ATOM 5100 N N . LEU A 1 654 ? 24.452 10.591 -23.283 1.00 97.19 654 LEU A N 1
ATOM 5101 C CA . LEU A 1 654 ? 24.907 9.197 -23.323 1.00 97.19 654 LEU A CA 1
ATOM 5102 C C . LEU A 1 654 ? 23.852 8.272 -22.714 1.00 97.19 654 LEU A C 1
ATOM 5104 O O . LEU A 1 654 ? 23.596 7.214 -23.271 1.00 97.19 654 LEU A O 1
ATOM 5108 N N . MET A 1 655 ? 23.236 8.669 -21.600 1.00 97.62 655 MET A N 1
ATOM 5109 C CA . MET A 1 655 ? 22.194 7.875 -20.942 1.00 97.62 655 MET A CA 1
ATOM 5110 C C . MET A 1 655 ? 20.927 7.776 -21.795 1.00 97.62 655 MET A C 1
ATOM 5112 O O . MET A 1 655 ? 20.326 6.707 -21.847 1.00 97.62 655 MET A O 1
ATOM 5116 N N . ASP A 1 656 ? 20.558 8.842 -22.507 1.00 96.75 656 ASP A N 1
ATOM 5117 C CA . ASP A 1 656 ? 19.436 8.823 -23.452 1.00 96.75 656 ASP A CA 1
ATOM 5118 C C . ASP A 1 656 ? 19.751 7.937 -24.673 1.00 96.75 656 ASP A C 1
ATOM 5120 O O . ASP A 1 656 ? 18.944 7.093 -25.058 1.00 96.75 656 ASP A O 1
ATOM 5124 N N . ALA A 1 657 ? 20.956 8.053 -25.246 1.00 96.19 657 ALA A N 1
ATOM 5125 C CA . ALA A 1 657 ? 21.368 7.231 -26.385 1.00 96.19 657 ALA A CA 1
ATOM 5126 C C . ALA A 1 657 ? 21.515 5.738 -26.027 1.00 96.19 657 ALA A C 1
ATOM 5128 O O . ALA A 1 657 ? 21.047 4.885 -26.783 1.00 96.19 657 ALA A O 1
ATOM 5129 N N . ILE A 1 658 ? 22.088 5.414 -24.857 1.00 97.25 658 ILE A N 1
ATOM 5130 C CA . ILE A 1 658 ? 22.112 4.047 -24.310 1.00 97.25 658 ILE A CA 1
ATOM 5131 C C . ILE A 1 658 ? 20.684 3.519 -24.169 1.00 97.25 658 ILE A C 1
ATOM 5133 O O . ILE A 1 658 ? 20.415 2.402 -24.604 1.00 97.25 658 ILE A O 1
ATOM 5137 N N . ALA A 1 659 ? 19.764 4.311 -23.613 1.00 96.94 659 ALA A N 1
ATOM 5138 C CA . ALA A 1 659 ? 18.393 3.868 -23.389 1.00 96.94 659 ALA A CA 1
ATOM 5139 C C . ALA A 1 659 ? 17.657 3.547 -24.699 1.00 96.94 659 ALA A C 1
ATOM 5141 O O . ALA A 1 659 ? 16.918 2.566 -24.763 1.00 96.94 659 ALA A O 1
ATOM 5142 N N . ILE A 1 660 ? 17.892 4.325 -25.759 1.00 95.44 660 ILE A N 1
ATOM 5143 C CA . ILE A 1 660 ? 17.327 4.071 -27.092 1.00 95.44 660 ILE A CA 1
ATOM 5144 C C . ILE A 1 660 ? 17.962 2.823 -27.724 1.00 95.44 660 ILE A C 1
ATOM 5146 O O . ILE A 1 660 ? 17.251 1.933 -28.188 1.00 95.44 660 ILE A O 1
ATOM 5150 N N . HIS A 1 661 ? 19.295 2.720 -27.726 1.00 95.00 661 HIS A N 1
ATOM 5151 C CA . HIS A 1 661 ? 19.989 1.610 -28.385 1.00 95.00 661 HIS A CA 1
ATOM 5152 C C . HIS A 1 661 ? 19.744 0.263 -27.685 1.00 95.00 661 HIS A C 1
ATOM 5154 O O . HIS A 1 661 ? 19.550 -0.753 -28.349 1.00 95.00 661 HIS A O 1
ATOM 5160 N N . VAL A 1 662 ? 19.705 0.250 -26.350 1.00 96.12 662 VAL A N 1
ATOM 5161 C CA . VAL A 1 662 ? 19.474 -0.966 -25.558 1.00 96.12 662 VAL A CA 1
ATOM 5162 C C . VAL A 1 662 ? 18.005 -1.404 -25.592 1.00 96.12 662 VAL A C 1
ATOM 5164 O O . VAL A 1 662 ? 17.753 -2.606 -25.647 1.00 96.12 662 VAL A O 1
ATOM 5167 N N . ALA A 1 663 ? 17.036 -0.480 -25.656 1.00 95.69 663 ALA A N 1
ATOM 5168 C CA . ALA A 1 663 ? 15.631 -0.841 -25.880 1.00 95.69 663 ALA A CA 1
ATOM 5169 C C . ALA A 1 663 ? 15.436 -1.546 -27.239 1.00 95.69 663 ALA A C 1
ATOM 5171 O O . ALA A 1 663 ? 14.809 -2.605 -27.304 1.00 95.69 663 ALA A O 1
ATOM 5172 N N . ASN A 1 664 ? 16.058 -1.022 -28.302 1.00 94.06 664 ASN A N 1
ATOM 5173 C CA . ASN A 1 664 ? 15.998 -1.598 -29.652 1.00 94.06 664 ASN A CA 1
ATOM 5174 C C . ASN A 1 664 ? 16.688 -2.973 -29.784 1.00 94.06 664 ASN A C 1
ATOM 5176 O O . ASN A 1 664 ? 16.423 -3.692 -30.743 1.00 94.06 664 ASN A O 1
ATOM 5180 N N . ALA A 1 665 ? 17.562 -3.345 -28.843 1.00 93.19 665 ALA A N 1
ATOM 5181 C CA . ALA A 1 665 ? 18.285 -4.623 -28.817 1.00 93.19 665 ALA A CA 1
ATOM 5182 C C . ALA A 1 665 ? 17.875 -5.526 -27.632 1.00 93.19 665 ALA A C 1
ATOM 5184 O O . ALA A 1 665 ? 18.577 -6.466 -27.264 1.00 93.19 665 ALA A O 1
ATOM 5185 N N . SER A 1 666 ? 16.740 -5.234 -27.002 1.00 91.81 666 SER A N 1
ATOM 5186 C CA . SER A 1 666 ? 16.330 -5.788 -25.706 1.00 91.81 666 SER A CA 1
ATOM 5187 C C . SER A 1 666 ? 16.167 -7.308 -25.646 1.00 91.81 666 SER A C 1
ATOM 5189 O O . SER A 1 666 ? 16.459 -7.909 -24.611 1.00 91.81 666 SER A O 1
ATOM 5191 N N . ASP A 1 667 ? 15.770 -7.959 -26.741 1.00 91.94 667 ASP A N 1
ATOM 5192 C CA . ASP A 1 667 ? 15.661 -9.421 -26.799 1.00 91.94 667 ASP A CA 1
ATOM 5193 C C . ASP A 1 667 ? 17.015 -10.153 -26.734 1.00 91.94 667 ASP A C 1
ATOM 5195 O O . ASP A 1 667 ? 17.035 -11.366 -26.521 1.00 91.94 667 ASP A O 1
ATOM 5199 N N . THR A 1 668 ? 18.150 -9.444 -26.821 1.00 92.12 668 THR A N 1
ATOM 5200 C CA . THR A 1 668 ? 19.477 -10.024 -26.545 1.00 92.12 668 THR A CA 1
ATOM 5201 C C . THR A 1 668 ? 19.907 -9.906 -25.080 1.00 92.12 668 THR A C 1
ATOM 5203 O O . THR A 1 668 ? 20.967 -10.417 -24.729 1.00 92.12 668 THR A O 1
ATOM 5206 N N . LEU A 1 669 ? 19.153 -9.207 -24.222 1.00 94.88 669 LEU A N 1
ATOM 5207 C CA . LEU A 1 669 ? 19.547 -8.969 -22.829 1.00 94.88 669 LEU A CA 1
ATOM 5208 C C . LEU A 1 669 ? 19.272 -10.188 -21.941 1.00 94.88 669 LEU A C 1
ATOM 5210 O O . LEU A 1 669 ? 18.184 -10.776 -21.976 1.00 94.88 669 LEU A O 1
ATOM 5214 N N . SER A 1 670 ? 20.235 -10.518 -21.084 1.00 95.25 670 SER A N 1
ATOM 5215 C CA . SER A 1 670 ? 20.044 -11.411 -19.941 1.00 95.25 670 SER A CA 1
ATOM 5216 C C . SER A 1 670 ? 19.477 -10.650 -18.728 1.00 95.25 670 SER A C 1
ATOM 5218 O O . SER A 1 670 ? 19.601 -9.421 -18.642 1.00 95.25 670 SER A O 1
ATOM 5220 N N . PRO A 1 671 ? 18.916 -11.350 -17.724 1.00 94.94 671 PRO A N 1
ATOM 5221 C CA . PRO A 1 671 ? 18.563 -10.748 -16.437 1.00 94.94 671 PRO A CA 1
ATOM 5222 C C . PRO A 1 671 ? 19.695 -9.988 -15.740 1.00 94.94 671 PRO A C 1
ATOM 5224 O O . PRO A 1 671 ? 19.429 -9.017 -15.031 1.00 94.94 671 PRO A O 1
ATOM 5227 N N . VAL A 1 672 ? 20.948 -10.421 -15.926 1.00 96.31 672 VAL A N 1
ATOM 5228 C CA . VAL A 1 672 ? 22.130 -9.769 -15.340 1.00 96.31 672 VAL A CA 1
ATOM 5229 C C . VAL A 1 672 ? 22.342 -8.401 -15.984 1.00 96.31 672 VAL A C 1
ATOM 5231 O O . VAL A 1 672 ? 22.551 -7.416 -15.279 1.00 96.31 672 VAL A O 1
ATOM 5234 N N . ASP A 1 673 ? 22.218 -8.321 -17.309 1.00 96.50 673 ASP A N 1
ATOM 5235 C CA . ASP A 1 673 ? 22.402 -7.079 -18.066 1.00 96.50 673 ASP A CA 1
ATOM 5236 C C . ASP A 1 673 ? 21.330 -6.055 -17.697 1.00 96.50 673 ASP A C 1
ATOM 5238 O O . ASP A 1 673 ? 21.641 -4.887 -17.463 1.00 96.50 673 ASP A O 1
ATOM 5242 N N . ILE A 1 674 ? 20.080 -6.513 -17.554 1.00 96.62 674 ILE A N 1
ATOM 5243 C CA . ILE A 1 674 ? 18.961 -5.687 -17.089 1.00 96.62 674 ILE A CA 1
ATOM 5244 C C . ILE A 1 674 ? 19.223 -5.198 -15.662 1.00 96.62 674 ILE A C 1
ATOM 5246 O O . ILE A 1 674 ? 19.128 -3.998 -15.419 1.00 96.62 674 ILE A O 1
ATOM 5250 N N . ALA A 1 675 ? 19.612 -6.080 -14.732 1.00 97.00 675 ALA A N 1
ATOM 5251 C CA . ALA A 1 675 ? 19.927 -5.707 -13.351 1.00 97.00 675 ALA A CA 1
ATOM 5252 C C . ALA A 1 675 ? 21.059 -4.667 -13.263 1.00 97.00 675 ALA A C 1
ATOM 5254 O O . ALA A 1 675 ? 20.964 -3.714 -12.490 1.00 97.00 675 ALA A O 1
ATOM 5255 N N . VAL A 1 676 ? 22.108 -4.823 -14.076 1.00 97.00 676 VAL A N 1
ATOM 5256 C CA . VAL A 1 676 ? 23.232 -3.882 -14.197 1.00 97.00 676 VAL A CA 1
ATOM 5257 C C . VAL A 1 676 ? 22.782 -2.540 -14.785 1.00 97.00 676 VAL A C 1
ATOM 5259 O O . VAL A 1 676 ? 23.175 -1.486 -14.280 1.00 97.00 676 VAL A O 1
ATOM 5262 N N . LEU A 1 677 ? 21.941 -2.568 -15.821 1.00 97.06 677 LEU A N 1
ATOM 5263 C CA . LEU A 1 677 ? 21.415 -1.387 -16.502 1.00 97.06 677 LEU A CA 1
ATOM 5264 C C . LEU A 1 677 ? 20.509 -0.564 -15.581 1.00 97.06 677 LEU A C 1
ATOM 5266 O O . LEU A 1 677 ? 20.809 0.603 -15.328 1.00 97.06 677 LEU A O 1
ATOM 5270 N N . VAL A 1 678 ? 19.433 -1.155 -15.044 1.00 96.50 678 VAL A N 1
ATOM 5271 C CA . VAL A 1 678 ? 18.452 -0.412 -14.231 1.00 96.50 678 VAL A CA 1
ATOM 5272 C C . VAL A 1 678 ? 19.064 0.108 -12.931 1.00 96.50 678 VAL A C 1
ATOM 5274 O O . VAL A 1 678 ? 18.717 1.208 -12.502 1.00 96.50 678 VAL A O 1
ATOM 5277 N N . TYR A 1 679 ? 20.041 -0.608 -12.359 1.00 96.62 679 TYR A N 1
ATOM 5278 C CA . TYR A 1 679 ? 20.838 -0.105 -11.238 1.00 96.62 679 TYR A CA 1
ATOM 5279 C C . TYR A 1 679 ? 21.608 1.167 -11.614 1.00 96.62 679 TYR A C 1
ATOM 5281 O O . TYR A 1 679 ? 21.635 2.116 -10.833 1.00 96.62 679 TYR A O 1
ATOM 5289 N N . GLY A 1 680 ? 22.179 1.233 -12.822 1.00 96.44 680 GLY A N 1
ATOM 5290 C CA . GLY A 1 680 ? 22.863 2.425 -13.326 1.00 96.44 680 GLY A CA 1
ATOM 5291 C C . GLY A 1 680 ? 21.955 3.662 -13.382 1.00 96.44 680 GLY A C 1
ATOM 5292 O O . GLY A 1 680 ? 22.317 4.717 -12.859 1.00 96.44 680 GLY A O 1
ATOM 5293 N N . TYR A 1 681 ? 20.748 3.525 -13.938 1.00 97.25 681 TYR A N 1
ATOM 5294 C CA . TYR A 1 681 ? 19.753 4.608 -13.970 1.00 97.25 681 TYR A CA 1
ATOM 5295 C C . TYR A 1 681 ? 19.272 4.991 -12.557 1.00 97.25 681 TYR A C 1
ATOM 5297 O O . TYR A 1 681 ? 19.225 6.175 -12.216 1.00 97.25 681 TYR A O 1
ATOM 5305 N N . ALA A 1 682 ? 19.000 4.006 -11.694 1.00 96.31 682 ALA A N 1
ATOM 5306 C CA . ALA A 1 682 ? 18.541 4.220 -10.319 1.00 96.31 682 ALA A CA 1
ATOM 5307 C C . ALA A 1 682 ? 19.601 4.841 -9.385 1.00 96.31 682 ALA A C 1
ATOM 5309 O O . ALA A 1 682 ? 19.254 5.583 -8.461 1.00 96.31 682 ALA A O 1
ATOM 5310 N N . GLU A 1 683 ? 20.887 4.557 -9.606 1.00 95.06 683 GLU A N 1
ATOM 5311 C CA . GLU A 1 683 ? 22.009 5.144 -8.859 1.00 95.06 683 GLU A CA 1
ATOM 5312 C C . GLU A 1 683 ? 22.355 6.560 -9.346 1.00 95.06 683 GLU A C 1
ATOM 5314 O O . GLU A 1 683 ? 22.747 7.400 -8.538 1.00 95.06 683 GLU A O 1
ATOM 5319 N N . LEU A 1 684 ? 22.099 6.878 -10.621 1.00 94.94 684 LEU A N 1
ATOM 5320 C CA . LEU A 1 684 ? 22.141 8.253 -11.142 1.00 94.94 684 LEU A CA 1
ATOM 5321 C C . LEU A 1 684 ? 20.873 9.073 -10.853 1.00 94.94 684 LEU A C 1
ATOM 5323 O O . LEU A 1 684 ? 20.849 10.261 -11.176 1.00 94.94 684 LEU A O 1
ATOM 5327 N N . ALA A 1 685 ? 19.832 8.454 -10.280 1.00 94.81 685 ALA A N 1
ATOM 5328 C CA . ALA A 1 685 ? 18.487 9.022 -10.141 1.00 94.81 685 ALA A CA 1
ATOM 5329 C C . ALA A 1 685 ? 17.945 9.607 -11.465 1.00 94.81 685 ALA A C 1
ATOM 5331 O O . ALA A 1 685 ? 17.309 10.662 -11.487 1.00 94.81 685 ALA A O 1
ATOM 5332 N N . TYR A 1 686 ? 18.232 8.930 -12.582 1.00 95.00 686 TYR A N 1
ATOM 5333 C CA . TYR A 1 686 ? 17.857 9.358 -13.923 1.00 95.00 686 TYR A CA 1
ATOM 5334 C C . TYR A 1 686 ? 16.782 8.433 -14.489 1.00 95.00 686 TYR A C 1
ATOM 5336 O O . TYR A 1 686 ? 17.066 7.276 -14.780 1.00 95.00 686 TYR A O 1
ATOM 5344 N N . ASN A 1 687 ? 15.559 8.938 -14.658 1.00 91.25 687 ASN A N 1
ATOM 5345 C CA . ASN A 1 687 ? 14.510 8.208 -15.365 1.00 91.25 687 ASN A CA 1
ATOM 5346 C C . ASN A 1 687 ? 14.696 8.415 -16.887 1.00 91.25 687 ASN A C 1
ATOM 5348 O O . ASN A 1 687 ? 14.701 9.576 -17.321 1.00 91.25 687 ASN A O 1
ATOM 5352 N N . PRO A 1 688 ? 14.932 7.360 -17.695 1.00 88.38 688 PRO A N 1
ATOM 5353 C CA . PRO A 1 688 ? 15.062 7.495 -19.144 1.00 88.38 688 PRO A CA 1
ATOM 5354 C C . PRO A 1 688 ? 13.764 8.023 -19.774 1.00 88.38 688 PRO A C 1
ATOM 5356 O O . PRO A 1 688 ? 12.665 7.700 -19.345 1.00 88.38 688 PRO A O 1
ATOM 5359 N N . ARG A 1 689 ? 13.886 8.840 -20.825 1.00 82.00 689 ARG A N 1
ATOM 5360 C CA . ARG A 1 689 ? 12.739 9.487 -21.500 1.00 82.00 689 ARG A CA 1
ATOM 5361 C C . ARG A 1 689 ? 12.028 8.611 -22.542 1.00 82.00 689 ARG A C 1
ATOM 5363 O O . ARG A 1 689 ? 11.183 9.113 -23.278 1.00 82.00 689 ARG A O 1
ATOM 5370 N N . ASN A 1 690 ? 12.408 7.345 -22.657 1.00 87.44 690 ASN A N 1
ATOM 5371 C CA . ASN A 1 690 ? 11.860 6.380 -23.605 1.00 87.44 690 ASN A CA 1
ATOM 5372 C C . ASN A 1 690 ? 11.390 5.118 -22.872 1.00 87.44 690 ASN A C 1
ATOM 5374 O O . ASN A 1 690 ? 11.649 4.944 -21.685 1.00 87.44 690 ASN A O 1
ATOM 5378 N N . ASN A 1 691 ? 10.787 4.201 -23.624 1.00 90.75 691 ASN A N 1
ATOM 5379 C CA . ASN A 1 691 ? 10.229 2.932 -23.159 1.00 90.75 691 ASN A CA 1
ATOM 5380 C C . ASN A 1 691 ? 11.256 1.891 -22.644 1.00 90.75 691 ASN A C 1
ATOM 5382 O O . ASN A 1 691 ? 10.992 0.690 -22.708 1.00 90.75 691 ASN A O 1
ATOM 5386 N N . LEU A 1 692 ? 12.451 2.293 -22.187 1.00 94.44 692 LEU A N 1
ATOM 5387 C CA . LEU A 1 692 ? 13.499 1.353 -21.773 1.00 94.44 692 LEU A CA 1
ATOM 5388 C C . LEU A 1 692 ? 13.034 0.449 -20.623 1.00 94.44 692 LEU A C 1
ATOM 5390 O O . LEU A 1 692 ? 13.358 -0.739 -20.609 1.00 94.44 692 LEU A O 1
ATOM 5394 N N . LEU A 1 693 ? 12.311 1.002 -19.649 1.00 94.31 693 LEU A N 1
ATOM 5395 C CA . LEU A 1 693 ? 11.938 0.287 -18.428 1.00 94.31 693 LEU A CA 1
ATOM 5396 C C . LEU A 1 693 ? 10.751 -0.654 -18.661 1.00 94.31 693 LEU A C 1
ATOM 5398 O O . LEU A 1 693 ? 10.714 -1.738 -18.077 1.00 94.31 693 LEU A O 1
ATOM 5402 N N . GLU A 1 694 ? 9.837 -0.287 -19.554 1.00 93.69 694 GLU A N 1
ATOM 5403 C CA . GLU A 1 694 ? 8.757 -1.116 -20.086 1.00 93.69 694 GLU A CA 1
ATOM 5404 C C . GLU A 1 694 ? 9.327 -2.279 -20.898 1.00 93.69 694 GLU A C 1
ATOM 5406 O O . GLU A 1 694 ? 9.006 -3.433 -20.635 1.00 93.69 694 GLU A O 1
ATOM 5411 N N . VAL A 1 695 ? 10.265 -2.003 -21.803 1.00 94.31 695 VAL A N 1
ATOM 5412 C CA . VAL A 1 695 ? 10.933 -3.026 -22.616 1.00 94.31 695 VAL A CA 1
ATOM 5413 C C . VAL A 1 695 ? 11.777 -3.976 -21.751 1.00 94.31 695 VAL A C 1
ATOM 5415 O O . VAL A 1 695 ? 11.762 -5.192 -21.955 1.00 94.31 695 VAL A O 1
ATOM 5418 N N . CYS A 1 696 ? 12.453 -3.468 -20.714 1.00 95.19 696 CYS A N 1
ATOM 5419 C CA . CYS A 1 696 ? 13.105 -4.317 -19.712 1.00 95.19 696 CYS A CA 1
ATOM 5420 C C . CYS A 1 696 ? 12.086 -5.152 -18.916 1.00 95.19 696 CYS A C 1
ATOM 5422 O O . CYS A 1 696 ? 12.356 -6.314 -18.614 1.00 95.19 696 CYS A O 1
ATOM 5424 N N . ALA A 1 697 ? 10.905 -4.606 -18.610 1.00 94.25 697 ALA A N 1
ATOM 5425 C CA . ALA A 1 697 ? 9.829 -5.327 -17.933 1.00 94.25 697 ALA A CA 1
ATOM 5426 C C . ALA A 1 697 ? 9.218 -6.435 -18.806 1.00 94.25 697 ALA A C 1
ATOM 5428 O O . ALA A 1 697 ? 8.913 -7.516 -18.302 1.00 94.25 697 ALA A O 1
ATOM 5429 N N . GLU A 1 698 ? 9.048 -6.204 -20.106 1.00 94.31 698 GLU A N 1
ATOM 5430 C CA . GLU A 1 698 ? 8.628 -7.215 -21.081 1.00 94.31 698 GLU A CA 1
ATOM 5431 C C . GLU A 1 698 ? 9.671 -8.325 -21.211 1.00 94.31 698 GLU A C 1
ATOM 5433 O O . GLU A 1 698 ? 9.333 -9.506 -21.106 1.00 94.31 698 GLU A O 1
ATOM 5438 N N . ARG A 1 699 ? 10.955 -7.971 -21.343 1.00 94.94 699 ARG A N 1
ATOM 5439 C CA . ARG A 1 699 ? 12.042 -8.954 -21.401 1.00 94.94 699 ARG A CA 1
ATOM 5440 C C . ARG A 1 699 ? 12.106 -9.807 -20.130 1.00 94.94 699 ARG A C 1
ATOM 5442 O O . ARG A 1 699 ? 12.148 -11.030 -20.235 1.00 94.94 699 ARG A O 1
ATOM 5449 N N . LEU A 1 700 ? 12.006 -9.196 -18.946 1.00 95.19 700 LEU A N 1
ATOM 5450 C CA . LEU A 1 700 ? 11.943 -9.915 -17.667 1.00 95.19 700 LEU A CA 1
ATOM 5451 C C . LEU A 1 700 ? 10.707 -10.814 -17.536 1.00 95.19 700 LEU A C 1
ATOM 5453 O O . LEU A 1 700 ? 10.779 -11.831 -16.857 1.00 95.19 700 LEU A O 1
ATOM 5457 N N . GLN A 1 701 ? 9.574 -10.490 -18.165 1.00 94.06 701 GLN A N 1
ATOM 5458 C CA . GLN A 1 701 ? 8.415 -11.392 -18.189 1.00 94.06 701 GLN A CA 1
ATOM 5459 C C . GLN A 1 701 ? 8.671 -12.649 -19.034 1.00 94.06 701 GLN A C 1
ATOM 5461 O O . GLN A 1 701 ? 8.158 -13.711 -18.681 1.00 94.06 701 GLN A O 1
ATOM 5466 N N . LYS A 1 702 ? 9.499 -12.559 -20.088 1.00 93.88 702 LYS A N 1
ATOM 5467 C CA . LYS A 1 702 ? 9.946 -13.718 -20.883 1.00 93.88 702 LYS A CA 1
ATOM 5468 C C . LYS A 1 702 ? 10.962 -14.584 -20.113 1.00 93.88 702 LYS A C 1
ATOM 5470 O O . LYS A 1 702 ? 10.863 -15.804 -20.166 1.00 93.88 702 LYS A O 1
ATOM 5475 N N . THR A 1 703 ? 11.898 -13.975 -19.375 1.00 94.38 703 THR A N 1
ATOM 5476 C CA . THR A 1 703 ? 13.065 -14.662 -18.770 1.00 94.38 703 THR A CA 1
ATOM 5477 C C . THR A 1 703 ? 13.048 -14.781 -17.236 1.00 94.38 703 THR A C 1
ATOM 5479 O O . THR A 1 703 ? 14.076 -15.073 -16.631 1.00 94.38 703 THR A O 1
ATOM 5482 N N . TYR A 1 704 ? 11.909 -14.581 -16.554 1.00 93.00 704 TYR A N 1
ATOM 5483 C CA . TYR A 1 704 ? 11.884 -14.467 -15.079 1.00 93.00 704 TYR A CA 1
ATOM 5484 C C . TYR A 1 704 ? 12.478 -15.668 -14.310 1.00 93.00 704 TYR A C 1
ATOM 5486 O O . TYR A 1 704 ? 12.974 -15.484 -13.201 1.00 93.00 704 TYR A O 1
ATOM 5494 N N . LEU A 1 705 ? 12.459 -16.881 -14.877 1.00 91.25 705 LEU A N 1
ATOM 5495 C CA . LEU A 1 705 ? 13.050 -18.083 -14.265 1.00 91.25 705 LEU A CA 1
ATOM 5496 C C . LEU A 1 705 ? 14.591 -18.066 -14.241 1.00 91.25 705 LEU A C 1
ATOM 5498 O O . LEU A 1 705 ? 15.194 -18.763 -13.434 1.00 91.25 705 LEU A O 1
ATOM 5502 N N . GLU A 1 706 ? 15.227 -17.248 -15.080 1.00 93.25 706 GLU A N 1
ATOM 5503 C CA . GLU A 1 706 ? 16.681 -17.031 -15.104 1.00 93.25 706 GLU A CA 1
ATOM 5504 C C . GLU A 1 706 ? 17.132 -15.974 -14.066 1.00 93.25 706 GLU A C 1
ATOM 5506 O O . GLU A 1 706 ? 18.329 -15.744 -13.868 1.00 93.25 706 GLU A O 1
ATOM 5511 N N . VAL A 1 707 ? 16.195 -15.283 -13.398 1.00 93.56 707 VAL A N 1
ATOM 5512 C CA . VAL A 1 707 ? 16.504 -14.155 -12.505 1.00 93.56 707 VAL A CA 1
ATOM 5513 C C . VAL A 1 707 ? 16.895 -14.649 -11.107 1.00 93.56 707 VAL A C 1
ATOM 5515 O O . VAL A 1 707 ? 16.079 -14.702 -10.188 1.00 93.56 707 VAL A O 1
ATOM 5518 N N . GLY A 1 708 ? 18.181 -14.955 -10.922 1.00 91.06 708 GLY A N 1
ATOM 5519 C CA . GLY A 1 708 ? 18.740 -15.322 -9.613 1.00 91.06 708 GLY A CA 1
ATOM 5520 C C . GLY A 1 708 ? 18.464 -14.300 -8.493 1.00 91.06 708 GLY A C 1
ATOM 5521 O O . GLY A 1 708 ? 18.278 -13.104 -8.736 1.00 91.06 708 GLY A O 1
ATOM 5522 N N . ALA A 1 709 ? 18.475 -14.769 -7.242 1.00 88.50 709 ALA A N 1
ATOM 5523 C CA . ALA A 1 709 ? 18.081 -14.009 -6.050 1.00 88.50 709 ALA A CA 1
ATOM 5524 C C . ALA A 1 709 ? 18.718 -12.599 -5.895 1.00 88.50 709 ALA A C 1
ATOM 5526 O O . ALA A 1 709 ? 17.968 -11.648 -5.639 1.00 88.50 709 ALA A O 1
ATOM 5527 N N . PRO A 1 710 ? 20.037 -12.385 -6.113 1.00 91.94 710 PRO A N 1
ATOM 5528 C CA . PRO A 1 710 ? 20.628 -11.040 -6.063 1.00 91.94 710 PRO A CA 1
ATOM 5529 C C . PRO A 1 710 ? 20.122 -10.112 -7.179 1.00 91.94 710 PRO A C 1
ATOM 5531 O O . PRO A 1 710 ? 19.945 -8.911 -6.963 1.00 91.94 710 PRO A O 1
ATOM 5534 N N . ASN A 1 711 ? 19.824 -10.658 -8.364 1.00 95.12 711 ASN A N 1
ATOM 5535 C CA . ASN A 1 711 ? 19.275 -9.887 -9.481 1.00 95.12 711 ASN A CA 1
ATOM 5536 C C . ASN A 1 711 ? 17.831 -9.462 -9.192 1.00 95.12 711 ASN A C 1
ATOM 5538 O O . ASN A 1 711 ? 17.490 -8.311 -9.454 1.00 95.12 711 ASN A O 1
ATOM 5542 N N . CYS A 1 712 ? 17.015 -10.323 -8.566 1.00 95.19 712 CYS A N 1
ATOM 5543 C CA . CYS A 1 712 ? 15.692 -9.933 -8.064 1.00 95.19 712 CYS A CA 1
ATOM 5544 C C . CYS A 1 712 ? 15.790 -8.710 -7.132 1.00 95.19 712 CYS A C 1
ATOM 5546 O O . CYS A 1 712 ? 15.083 -7.723 -7.335 1.00 95.19 712 CYS A O 1
ATOM 5548 N N . ALA A 1 713 ? 16.703 -8.732 -6.153 1.00 95.62 713 ALA A N 1
ATOM 5549 C CA . ALA A 1 713 ? 16.904 -7.614 -5.229 1.00 95.62 713 ALA A CA 1
ATOM 5550 C C . ALA A 1 713 ? 17.387 -6.333 -5.930 1.00 95.62 713 ALA A C 1
ATOM 5552 O O . ALA A 1 713 ? 16.831 -5.257 -5.691 1.00 95.62 713 ALA A O 1
ATOM 5553 N N . SER A 1 714 ? 18.378 -6.442 -6.823 1.00 96.06 714 SER A N 1
ATOM 5554 C CA . SER A 1 714 ? 18.901 -5.303 -7.586 1.00 96.06 714 SER A CA 1
ATOM 5555 C C . SER A 1 714 ? 17.828 -4.664 -8.477 1.00 96.06 714 SER A C 1
ATOM 5557 O O . SER A 1 714 ? 17.605 -3.452 -8.401 1.00 96.06 714 SER A O 1
ATOM 5559 N N . ILE A 1 715 ? 17.104 -5.471 -9.263 1.00 96.94 715 ILE A N 1
ATOM 5560 C CA . ILE A 1 715 ? 16.052 -5.001 -10.176 1.00 96.94 715 ILE A CA 1
ATOM 5561 C C . ILE A 1 715 ? 14.927 -4.332 -9.383 1.00 96.94 715 ILE A C 1
ATOM 5563 O O . ILE A 1 715 ? 14.630 -3.160 -9.619 1.00 96.94 715 ILE A O 1
ATOM 5567 N N . MET A 1 716 ? 14.334 -5.022 -8.403 1.00 96.25 716 MET A N 1
ATOM 5568 C CA . MET A 1 716 ? 13.178 -4.498 -7.662 1.00 96.25 716 MET A CA 1
ATOM 5569 C C . MET A 1 716 ? 13.500 -3.196 -6.924 1.00 96.25 716 MET A C 1
ATOM 5571 O O . MET A 1 716 ? 12.697 -2.264 -6.947 1.00 96.25 716 MET A O 1
ATOM 5575 N N . ASN A 1 717 ? 14.690 -3.090 -6.325 1.00 95.75 717 ASN A N 1
ATOM 5576 C CA . ASN A 1 717 ? 15.126 -1.860 -5.667 1.00 95.75 717 ASN A CA 1
ATOM 5577 C C . ASN A 1 717 ? 15.431 -0.734 -6.656 1.00 95.75 717 ASN A C 1
ATOM 5579 O O . ASN A 1 717 ? 15.224 0.425 -6.314 1.00 95.75 717 ASN A O 1
ATOM 5583 N N . SER A 1 718 ? 15.899 -1.043 -7.865 1.00 96.38 718 SER A N 1
ATOM 5584 C CA . SER A 1 718 ? 16.151 -0.034 -8.897 1.00 96.38 718 SER A CA 1
ATOM 5585 C C . SER A 1 718 ? 14.850 0.566 -9.424 1.00 96.38 718 SER A C 1
ATOM 5587 O O . SER A 1 718 ? 14.692 1.785 -9.381 1.00 96.38 718 SER A O 1
ATOM 5589 N N . TYR A 1 719 ? 13.870 -0.268 -9.792 1.00 95.38 719 TYR A N 1
ATOM 5590 C CA . TYR A 1 719 ? 12.523 0.195 -10.149 1.00 95.38 719 TYR A CA 1
ATOM 5591 C C . TYR A 1 719 ? 11.896 1.002 -8.989 1.00 95.38 719 TYR A C 1
ATOM 5593 O O . TYR A 1 719 ? 11.468 2.140 -9.177 1.00 95.38 719 TYR A O 1
ATOM 5601 N N . ALA A 1 720 ? 11.976 0.501 -7.749 1.00 94.81 720 ALA A N 1
ATOM 5602 C CA . ALA A 1 720 ? 11.473 1.202 -6.560 1.00 94.81 720 ALA A CA 1
ATOM 5603 C C . ALA A 1 720 ? 12.262 2.469 -6.150 1.00 94.81 720 ALA A C 1
ATOM 5605 O O . ALA A 1 720 ? 11.799 3.220 -5.291 1.00 94.81 720 ALA A O 1
ATOM 5606 N N . ARG A 1 721 ? 13.456 2.708 -6.713 1.00 93.94 721 ARG A N 1
ATOM 5607 C CA . ARG A 1 721 ? 14.235 3.957 -6.571 1.00 93.94 721 ARG A CA 1
ATOM 5608 C C . ARG A 1 721 ? 13.887 4.973 -7.655 1.00 93.94 721 ARG A C 1
ATOM 5610 O O . ARG A 1 721 ? 13.876 6.163 -7.368 1.00 93.94 721 ARG A O 1
ATOM 5617 N N . LEU A 1 722 ? 13.596 4.501 -8.867 1.00 93.38 722 LEU A N 1
ATOM 5618 C CA . LEU A 1 722 ? 13.102 5.318 -9.979 1.00 93.38 722 LEU A CA 1
ATOM 5619 C C . LEU A 1 722 ? 11.630 5.739 -9.791 1.00 93.38 722 LEU A C 1
ATOM 5621 O O . LEU A 1 722 ? 11.162 6.628 -10.488 1.00 93.38 722 LEU A O 1
ATOM 5625 N N . SER A 1 723 ? 10.940 5.166 -8.795 1.00 91.12 723 SER A N 1
ATOM 5626 C CA . SER A 1 723 ? 9.485 5.267 -8.551 1.00 91.12 723 SER A CA 1
ATOM 5627 C C . SER A 1 723 ? 8.623 4.543 -9.595 1.00 91.12 723 SER A C 1
ATOM 5629 O O . SER A 1 723 ? 7.406 4.702 -9.624 1.00 91.12 723 SER A O 1
ATOM 5631 N N . GLU A 1 724 ? 9.246 3.681 -10.398 1.00 89.31 724 GLU A N 1
ATOM 5632 C CA . GLU A 1 724 ? 8.619 2.960 -11.503 1.00 89.31 724 GLU A CA 1
ATOM 5633 C C . GLU A 1 724 ? 8.027 1.637 -11.021 1.00 89.31 724 GLU A C 1
ATOM 5635 O O . GLU A 1 724 ? 8.612 0.559 -11.114 1.00 89.31 724 GLU A O 1
ATOM 5640 N N . CYS A 1 725 ? 6.840 1.719 -10.434 1.00 86.94 725 CYS A N 1
ATOM 5641 C CA . CYS A 1 725 ? 6.219 0.614 -9.709 1.00 86.94 725 CYS A CA 1
ATOM 5642 C C . CYS A 1 725 ? 5.413 -0.341 -10.606 1.00 86.94 725 CYS A C 1
ATOM 5644 O O . CYS A 1 725 ? 4.301 -0.738 -10.258 1.00 86.94 725 CYS A O 1
ATOM 5646 N N . ASN A 1 726 ? 5.982 -0.720 -11.758 1.00 86.12 726 ASN A N 1
ATOM 5647 C CA . ASN A 1 726 ? 5.355 -1.575 -12.771 1.00 86.12 726 ASN A CA 1
ATOM 5648 C C . ASN A 1 726 ? 4.868 -2.919 -12.164 1.00 86.12 726 ASN A C 1
ATOM 5650 O O . ASN A 1 726 ? 5.695 -3.774 -11.817 1.00 86.12 726 ASN A O 1
ATOM 5654 N N . PRO A 1 727 ? 3.543 -3.166 -12.061 1.00 86.00 727 PRO A N 1
ATOM 5655 C CA . PRO A 1 727 ? 3.022 -4.348 -11.373 1.00 86.00 727 PRO A CA 1
ATOM 5656 C C . PRO A 1 727 ? 3.383 -5.681 -12.038 1.00 86.00 727 PRO A C 1
ATOM 5658 O O . PRO A 1 727 ? 3.371 -6.710 -11.359 1.00 86.00 727 PRO A O 1
ATOM 5661 N N . ALA A 1 728 ? 3.710 -5.683 -13.335 1.00 86.31 728 ALA A N 1
ATOM 5662 C CA . ALA A 1 728 ? 4.111 -6.884 -14.061 1.00 86.31 728 ALA A CA 1
ATOM 5663 C C . ALA A 1 728 ? 5.518 -7.346 -13.648 1.00 86.31 728 ALA A C 1
ATOM 5665 O O . ALA A 1 728 ? 5.696 -8.528 -13.357 1.00 86.31 728 ALA A O 1
ATOM 5666 N N . VAL A 1 729 ? 6.475 -6.420 -13.486 1.00 91.69 729 VAL A N 1
ATOM 5667 C CA . VAL A 1 729 ? 7.831 -6.711 -12.966 1.00 91.69 729 VAL A CA 1
ATOM 5668 C C . VAL A 1 729 ? 7.749 -7.313 -11.566 1.00 91.69 729 VAL A C 1
ATOM 5670 O O . VAL A 1 729 ? 8.265 -8.397 -11.302 1.00 91.69 729 VAL A O 1
ATOM 5673 N N . PHE A 1 730 ? 7.013 -6.655 -10.669 1.00 93.25 730 PHE A N 1
ATOM 5674 C CA . PHE A 1 730 ? 6.803 -7.154 -9.310 1.00 93.25 730 PHE A CA 1
ATOM 5675 C C . PHE A 1 730 ? 5.993 -8.466 -9.277 1.00 93.25 730 PHE A C 1
ATOM 5677 O O . PHE A 1 730 ? 6.018 -9.170 -8.270 1.00 93.25 730 PHE A O 1
ATOM 5684 N N . HIS A 1 731 ? 5.286 -8.838 -10.353 1.00 90.69 731 HIS A N 1
ATOM 5685 C CA . HIS A 1 731 ? 4.614 -10.132 -10.457 1.00 90.69 731 HIS A CA 1
ATOM 5686 C C . HIS A 1 731 ? 5.507 -11.240 -11.035 1.00 90.69 731 HIS A C 1
ATOM 5688 O O . HIS A 1 731 ? 5.476 -12.348 -10.495 1.00 90.69 731 HIS A O 1
ATOM 5694 N N . CYS A 1 732 ? 6.299 -10.989 -12.081 1.00 93.25 732 CYS A N 1
ATOM 5695 C CA . CYS A 1 732 ? 7.188 -12.011 -12.636 1.00 93.25 732 CYS A CA 1
ATOM 5696 C C . CYS A 1 732 ? 8.346 -12.318 -11.672 1.00 93.25 732 CYS A C 1
ATOM 5698 O O . CYS A 1 732 ? 8.622 -13.487 -11.411 1.00 93.25 732 CYS A O 1
ATOM 5700 N N . LEU A 1 733 ? 8.910 -11.306 -11.004 1.00 95.31 733 LEU A N 1
ATOM 5701 C CA . LEU A 1 733 ? 9.921 -11.509 -9.961 1.00 95.31 733 LEU A CA 1
ATOM 5702 C C . LEU A 1 733 ? 9.332 -12.151 -8.692 1.00 95.31 733 LEU A C 1
ATOM 5704 O O . LEU A 1 733 ? 9.988 -12.973 -8.063 1.00 95.31 733 LEU A O 1
ATOM 5708 N N . SER A 1 734 ? 8.056 -11.896 -8.369 1.00 95.12 734 SER A N 1
ATOM 5709 C CA . SER A 1 734 ? 7.314 -12.663 -7.348 1.00 95.12 734 SER A CA 1
ATOM 5710 C C . SER A 1 734 ? 7.250 -14.164 -7.677 1.00 95.12 734 SER A C 1
ATOM 5712 O O . SER A 1 734 ? 7.349 -14.974 -6.759 1.00 95.12 734 SER A O 1
ATOM 5714 N N . ARG A 1 735 ? 7.156 -14.552 -8.961 1.00 92.94 735 ARG A N 1
ATOM 5715 C CA . ARG A 1 735 ? 7.252 -15.962 -9.387 1.00 92.94 735 ARG A CA 1
ATOM 5716 C C . ARG A 1 735 ? 8.691 -16.480 -9.338 1.00 92.94 735 ARG A C 1
ATOM 5718 O O . ARG A 1 735 ? 8.894 -17.589 -8.863 1.00 92.94 735 ARG A O 1
ATOM 5725 N N . ALA A 1 736 ? 9.676 -15.687 -9.768 1.00 93.88 736 ALA A N 1
ATOM 5726 C CA . ALA A 1 736 ? 11.096 -16.049 -9.684 1.00 93.88 736 ALA A CA 1
ATOM 5727 C C . ALA A 1 736 ? 11.502 -16.400 -8.240 1.00 93.88 736 ALA A C 1
ATOM 5729 O O . ALA A 1 736 ? 12.073 -17.457 -7.993 1.00 93.88 736 ALA A O 1
ATOM 5730 N N . ILE A 1 737 ? 11.089 -15.570 -7.275 1.00 95.00 737 ILE A N 1
ATOM 5731 C CA . ILE A 1 737 ? 11.309 -15.788 -5.837 1.00 95.00 737 ILE A CA 1
ATOM 5732 C C . ILE A 1 737 ? 10.682 -17.099 -5.337 1.00 95.00 737 ILE A C 1
ATOM 5734 O O . ILE A 1 737 ? 11.278 -17.765 -4.504 1.00 95.00 737 ILE A O 1
ATOM 5738 N N . VAL A 1 738 ? 9.507 -17.487 -5.847 1.00 92.75 738 VAL A N 1
ATOM 5739 C CA . VAL A 1 738 ? 8.818 -18.739 -5.466 1.00 92.75 738 VAL A CA 1
ATOM 5740 C C . VAL A 1 738 ? 9.498 -19.990 -6.046 1.00 92.75 738 VAL A C 1
ATOM 5742 O O . VAL A 1 738 ? 9.344 -21.073 -5.488 1.00 92.75 738 VAL A O 1
ATOM 5745 N N . HIS A 1 739 ? 10.249 -19.860 -7.144 1.00 90.44 739 HIS A N 1
ATOM 5746 C CA . HIS A 1 739 ? 10.995 -20.966 -7.760 1.00 90.44 739 HIS A CA 1
ATOM 5747 C C . HIS A 1 739 ? 12.471 -21.042 -7.326 1.00 90.44 739 HIS A C 1
ATOM 5749 O O . HIS A 1 739 ? 13.122 -22.055 -7.577 1.00 90.44 739 HIS A O 1
ATOM 5755 N N . ALA A 1 740 ? 13.006 -20.001 -6.685 1.00 89.69 740 ALA A N 1
ATOM 5756 C CA . ALA A 1 740 ? 14.381 -19.960 -6.195 1.00 89.69 740 ALA A CA 1
ATOM 5757 C C . ALA A 1 740 ? 14.522 -20.638 -4.818 1.00 89.69 740 ALA A C 1
ATOM 5759 O O . ALA A 1 740 ? 13.661 -20.507 -3.951 1.00 89.69 740 ALA A O 1
ATOM 5760 N N . GLN A 1 741 ? 15.632 -21.349 -4.604 1.00 87.69 741 GLN A N 1
ATOM 5761 C CA . GLN A 1 741 ? 15.914 -22.028 -3.334 1.00 87.69 741 GLN A CA 1
ATOM 5762 C C . GLN A 1 741 ? 16.221 -21.008 -2.212 1.00 87.69 741 GLN A C 1
ATOM 5764 O O . GLN A 1 741 ? 16.939 -20.034 -2.484 1.00 87.69 741 GLN A O 1
ATOM 5769 N N . PRO A 1 742 ? 15.737 -21.214 -0.966 1.00 88.31 742 PRO A N 1
ATOM 5770 C CA . PRO A 1 742 ? 15.931 -20.282 0.155 1.00 88.31 742 PRO A CA 1
ATOM 5771 C C . PRO A 1 742 ? 17.396 -19.901 0.403 1.00 88.31 742 PRO A C 1
ATOM 5773 O O . PRO A 1 742 ? 17.710 -18.754 0.720 1.00 88.31 742 PRO A O 1
ATOM 5776 N N . GLU A 1 743 ? 18.303 -20.856 0.211 1.00 89.25 743 GLU A N 1
ATOM 5777 C CA . GLU A 1 743 ? 19.740 -20.744 0.456 1.00 89.25 743 GLU A CA 1
ATOM 5778 C C . GLU A 1 743 ? 20.424 -19.789 -0.535 1.00 89.25 743 GLU A C 1
ATOM 5780 O O . GLU A 1 743 ? 21.450 -19.194 -0.212 1.00 89.25 743 GLU A O 1
ATOM 5785 N N . THR A 1 744 ? 19.837 -19.576 -1.721 1.00 90.62 744 THR A N 1
ATOM 5786 C CA . THR A 1 744 ? 20.350 -18.601 -2.704 1.00 90.62 744 THR A CA 1
ATOM 5787 C C . THR A 1 744 ? 20.089 -17.148 -2.304 1.00 90.62 744 THR A C 1
ATOM 5789 O O . THR A 1 744 ? 20.691 -16.230 -2.867 1.00 90.62 744 THR A O 1
ATOM 5792 N N . PHE A 1 745 ? 19.216 -16.914 -1.321 1.00 92.19 745 PHE A N 1
ATOM 5793 C CA . PHE A 1 745 ? 18.951 -15.588 -0.786 1.00 92.19 745 PHE A CA 1
ATOM 5794 C C . PHE A 1 745 ? 19.852 -15.280 0.416 1.00 92.19 745 PHE A C 1
ATOM 5796 O O . PHE A 1 745 ? 19.625 -15.738 1.536 1.00 92.19 745 PHE A O 1
ATOM 5803 N N . GLU A 1 746 ? 20.828 -14.396 0.222 1.00 95.12 746 GLU A N 1
ATOM 5804 C CA . GLU A 1 746 ? 21.435 -13.656 1.335 1.00 95.12 746 GLU A CA 1
ATOM 5805 C C . GLU A 1 746 ? 20.353 -12.825 2.051 1.00 95.12 746 GLU A C 1
ATOM 5807 O O . GLU A 1 746 ? 19.531 -12.170 1.398 1.00 95.12 746 GLU A O 1
ATOM 5812 N N . VAL A 1 747 ? 20.374 -12.759 3.387 1.00 95.62 747 VAL A N 1
ATOM 5813 C CA . VAL A 1 747 ? 19.346 -12.027 4.160 1.00 95.62 747 VAL A CA 1
ATOM 5814 C C . VAL A 1 747 ? 19.254 -10.532 3.820 1.00 95.62 747 VAL A C 1
ATOM 5816 O O . VAL A 1 747 ? 18.198 -9.912 3.966 1.00 95.62 747 VAL A O 1
ATOM 5819 N N . HIS A 1 748 ? 20.341 -9.941 3.312 1.00 95.44 748 HIS A N 1
ATOM 5820 C CA . HIS A 1 748 ? 20.353 -8.567 2.814 1.00 95.44 748 HIS A CA 1
ATOM 5821 C C . HIS A 1 748 ? 19.499 -8.401 1.549 1.00 95.44 748 HIS A C 1
ATOM 5823 O O . HIS A 1 748 ? 18.709 -7.458 1.470 1.00 95.44 748 HIS A O 1
ATOM 5829 N N . ASN A 1 749 ? 19.575 -9.352 0.613 1.00 95.81 749 ASN A N 1
ATOM 5830 C CA . ASN A 1 749 ? 18.756 -9.357 -0.599 1.00 95.81 749 ASN A CA 1
ATOM 5831 C C . ASN A 1 749 ? 17.267 -9.520 -0.253 1.00 95.81 749 ASN A C 1
ATOM 5833 O O . ASN A 1 749 ? 16.433 -8.823 -0.829 1.00 95.81 749 ASN A O 1
ATOM 5837 N N . ILE A 1 750 ? 16.928 -10.333 0.757 1.00 96.94 750 ILE A N 1
ATOM 5838 C CA . ILE A 1 750 ? 15.545 -10.450 1.256 1.00 96.94 750 ILE A CA 1
ATOM 5839 C C . ILE A 1 750 ? 15.041 -9.109 1.819 1.00 96.94 750 ILE A C 1
ATOM 5841 O O . ILE A 1 750 ? 13.971 -8.637 1.426 1.00 96.94 750 ILE A O 1
ATOM 5845 N N . SER A 1 751 ? 15.827 -8.460 2.688 1.00 97.12 751 SER A N 1
ATOM 5846 C CA . SER A 1 751 ? 15.527 -7.126 3.246 1.00 97.12 751 SER A CA 1
ATOM 5847 C C . SER A 1 751 ? 15.262 -6.088 2.146 1.00 97.12 751 SER A C 1
ATOM 5849 O O . SER A 1 751 ? 14.297 -5.319 2.222 1.00 97.12 751 SER A O 1
ATOM 5851 N N . ILE A 1 752 ? 16.075 -6.103 1.084 1.00 96.56 752 ILE A N 1
ATOM 5852 C CA . ILE A 1 752 ? 15.933 -5.216 -0.072 1.00 96.56 752 ILE A CA 1
ATOM 5853 C C . ILE A 1 752 ? 14.653 -5.520 -0.862 1.00 96.56 752 ILE A C 1
ATOM 5855 O O . ILE A 1 752 ? 13.914 -4.588 -1.189 1.00 96.56 752 ILE A O 1
ATOM 5859 N N . ILE A 1 753 ? 14.351 -6.789 -1.148 1.00 96.94 753 ILE A N 1
ATOM 5860 C CA . ILE A 1 753 ? 13.143 -7.198 -1.886 1.00 96.94 753 ILE A CA 1
ATOM 5861 C C . ILE A 1 753 ? 11.876 -6.777 -1.127 1.00 96.94 753 ILE A C 1
ATOM 5863 O O . ILE A 1 753 ? 11.001 -6.126 -1.704 1.00 96.94 753 ILE A O 1
ATOM 5867 N N . MET A 1 754 ? 11.805 -7.059 0.178 1.00 97.12 754 MET A N 1
ATOM 5868 C CA . MET A 1 754 ? 10.695 -6.635 1.040 1.00 97.12 754 MET A CA 1
ATOM 5869 C C . MET A 1 754 ? 10.512 -5.110 1.040 1.00 97.12 754 MET A C 1
ATOM 5871 O O . MET A 1 754 ? 9.406 -4.607 0.829 1.00 97.12 754 MET A O 1
ATOM 5875 N N . ASN A 1 755 ? 11.601 -4.354 1.219 1.00 96.31 755 ASN A N 1
ATOM 5876 C CA . ASN A 1 755 ? 11.572 -2.890 1.192 1.00 96.31 755 ASN A CA 1
ATOM 5877 C C . ASN A 1 755 ? 11.167 -2.343 -0.193 1.00 96.31 755 ASN A C 1
ATOM 5879 O O . ASN A 1 755 ? 10.522 -1.303 -0.290 1.00 96.31 755 ASN A O 1
ATOM 5883 N N . SER A 1 756 ? 11.481 -3.060 -1.274 1.00 96.69 756 SER A N 1
ATOM 5884 C CA . SER A 1 756 ? 11.094 -2.681 -2.639 1.00 96.69 756 SER A CA 1
ATOM 5885 C C . SER A 1 756 ? 9.588 -2.829 -2.869 1.00 96.69 756 SER A C 1
ATOM 5887 O O . SER A 1 756 ? 8.961 -1.884 -3.351 1.00 96.69 756 SER A O 1
ATOM 5889 N N . TYR A 1 757 ? 8.979 -3.950 -2.447 1.00 95.81 757 TYR A N 1
ATOM 5890 C CA . TYR A 1 757 ? 7.513 -4.089 -2.417 1.00 95.81 757 TYR A CA 1
ATOM 5891 C C . TYR A 1 757 ? 6.873 -2.951 -1.611 1.00 95.81 757 TYR A C 1
ATOM 5893 O O . TYR A 1 757 ? 5.901 -2.341 -2.055 1.00 95.81 757 TYR A O 1
ATOM 5901 N N . ALA A 1 758 ? 7.447 -2.633 -0.446 1.00 95.50 758 ALA A N 1
ATOM 5902 C CA . ALA A 1 758 ? 6.939 -1.606 0.453 1.00 95.50 758 ALA A CA 1
ATOM 5903 C C . ALA A 1 758 ? 6.979 -0.202 -0.160 1.00 95.50 758 ALA A C 1
ATOM 5905 O O . ALA A 1 758 ? 5.944 0.466 -0.196 1.00 95.50 758 ALA A O 1
ATOM 5906 N N . LYS A 1 759 ? 8.134 0.233 -0.688 1.00 93.94 759 LYS A N 1
ATOM 5907 C CA . LYS A 1 759 ? 8.300 1.511 -1.407 1.00 93.94 759 LYS A CA 1
ATOM 5908 C C . LYS A 1 759 ? 7.241 1.682 -2.497 1.00 93.94 759 LYS A C 1
ATOM 5910 O O . LYS A 1 759 ? 6.569 2.709 -2.517 1.00 93.94 759 LYS A O 1
ATOM 5915 N N . CYS A 1 760 ? 7.040 0.651 -3.316 1.00 92.81 760 CYS A N 1
ATOM 5916 C CA . CYS A 1 760 ? 6.055 0.653 -4.396 1.00 92.81 760 CYS A CA 1
ATOM 5917 C C . CYS A 1 760 ? 4.608 0.344 -3.971 1.00 92.81 760 CYS A C 1
ATOM 5919 O O . CYS A 1 760 ? 3.732 0.274 -4.825 1.00 92.81 760 CYS A O 1
ATOM 5921 N N . ALA A 1 761 ? 4.339 0.148 -2.674 1.00 91.88 761 ALA A N 1
ATOM 5922 C CA . ALA A 1 761 ? 3.031 -0.238 -2.128 1.00 91.88 761 ALA A CA 1
ATOM 5923 C C . ALA A 1 761 ? 2.416 -1.525 -2.738 1.00 91.88 761 ALA A C 1
ATOM 5925 O O . ALA A 1 761 ? 1.220 -1.782 -2.598 1.00 91.88 761 ALA A O 1
ATOM 5926 N N . VAL A 1 762 ? 3.228 -2.380 -3.372 1.00 91.19 762 VAL A N 1
ATOM 5927 C CA . VAL A 1 762 ? 2.766 -3.606 -4.037 1.00 91.19 762 VAL A CA 1
ATOM 5928 C C . VAL A 1 762 ? 2.579 -4.719 -3.000 1.00 91.19 762 VAL A C 1
ATOM 5930 O O . VAL A 1 762 ? 3.515 -5.432 -2.635 1.00 91.19 762 VAL A O 1
ATOM 5933 N N . ARG A 1 763 ? 1.345 -4.889 -2.514 1.00 91.25 763 ARG A N 1
ATOM 5934 C CA . ARG A 1 763 ? 0.983 -5.917 -1.522 1.00 91.25 763 ARG A CA 1
ATOM 5935 C C . ARG A 1 763 ? 0.914 -7.315 -2.156 1.00 91.25 763 ARG A C 1
ATOM 5937 O O . ARG A 1 763 ? -0.109 -7.718 -2.702 1.00 91.25 763 ARG A O 1
ATOM 5944 N N . LYS A 1 764 ? 2.005 -8.081 -2.057 1.00 89.94 764 LYS A N 1
ATOM 5945 C CA . LYS A 1 764 ? 2.082 -9.511 -2.427 1.00 89.94 764 LYS A CA 1
ATOM 5946 C C . LYS A 1 764 ? 2.216 -10.377 -1.172 1.00 89.94 764 LYS A C 1
ATOM 5948 O O . LYS A 1 764 ? 3.295 -10.890 -0.888 1.00 89.94 764 LYS A O 1
ATOM 5953 N N . SER A 1 765 ? 1.126 -10.537 -0.415 1.00 90.56 765 SER A N 1
ATOM 5954 C CA . SER A 1 765 ? 1.144 -11.195 0.904 1.00 90.56 765 SER A CA 1
ATOM 5955 C C . SER A 1 765 ? 1.835 -12.563 0.883 1.00 90.56 765 SER A C 1
ATOM 5957 O O . SER A 1 765 ? 2.731 -12.786 1.682 1.00 90.56 765 SER A O 1
ATOM 5959 N N . GLN A 1 766 ? 1.516 -13.441 -0.075 1.00 91.56 766 GLN A N 1
ATOM 5960 C CA . GLN A 1 766 ? 2.143 -14.769 -0.189 1.00 91.56 766 GLN A CA 1
ATOM 5961 C C . GLN A 1 766 ? 3.677 -14.703 -0.320 1.00 91.56 766 GLN A C 1
ATOM 5963 O O . GLN A 1 766 ? 4.377 -15.414 0.392 1.00 91.56 766 GLN A O 1
ATOM 5968 N N . THR A 1 767 ? 4.213 -13.809 -1.160 1.00 94.50 767 THR A N 1
ATOM 5969 C CA . THR A 1 767 ? 5.669 -13.625 -1.299 1.00 94.50 767 THR A CA 1
ATOM 5970 C C . THR A 1 767 ? 6.283 -12.958 -0.063 1.00 94.50 767 THR A C 1
ATOM 5972 O O . THR A 1 767 ? 7.386 -13.321 0.326 1.00 94.50 767 THR A O 1
ATOM 5975 N N . MET A 1 768 ? 5.574 -12.034 0.597 1.00 95.94 768 MET A N 1
ATOM 5976 C CA . MET A 1 768 ? 6.022 -11.441 1.867 1.00 95.94 768 MET A CA 1
ATOM 5977 C C . MET A 1 768 ? 6.062 -12.464 3.012 1.00 95.94 768 MET A C 1
ATOM 5979 O O . MET A 1 768 ? 6.964 -12.397 3.841 1.00 95.94 768 MET A O 1
ATOM 5983 N N . HIS A 1 769 ? 5.119 -13.410 3.053 1.00 95.25 769 HIS A N 1
ATOM 5984 C CA . HIS A 1 769 ? 5.138 -14.523 4.002 1.00 95.25 769 HIS A CA 1
ATOM 5985 C C . HIS A 1 769 ? 6.307 -15.467 3.711 1.00 95.25 769 HIS A C 1
ATOM 5987 O O . HIS A 1 769 ? 7.142 -15.612 4.592 1.00 95.25 769 HIS A O 1
ATOM 5993 N N . LEU A 1 770 ? 6.442 -15.965 2.474 1.00 96.12 770 LEU A N 1
ATOM 5994 C CA . LEU A 1 770 ? 7.529 -16.863 2.052 1.00 96.12 770 LEU A CA 1
ATOM 5995 C C . LEU A 1 770 ? 8.926 -16.289 2.347 1.00 96.12 770 LEU A C 1
ATOM 5997 O O . LEU A 1 770 ? 9.759 -16.947 2.960 1.00 96.12 770 LEU A O 1
ATOM 6001 N N . LEU A 1 771 ? 9.168 -15.031 1.967 1.00 96.69 771 LEU A N 1
ATOM 6002 C CA . LEU A 1 771 ? 10.417 -14.329 2.279 1.00 96.69 771 LEU A CA 1
ATOM 6003 C C . LEU A 1 771 ? 10.596 -14.075 3.784 1.00 96.69 771 LEU A C 1
ATOM 6005 O O . LEU A 1 771 ? 11.718 -13.889 4.247 1.00 96.69 771 LEU A O 1
ATOM 6009 N N . GLY A 1 772 ? 9.502 -14.022 4.544 1.00 96.88 772 GLY A N 1
ATOM 6010 C CA . GLY A 1 772 ? 9.536 -13.969 5.999 1.00 96.88 772 GLY A CA 1
ATOM 6011 C C . GLY A 1 772 ? 9.926 -15.310 6.609 1.00 96.88 772 GLY A C 1
ATOM 6012 O O . GLY A 1 772 ? 10.770 -15.330 7.497 1.00 96.88 772 GLY A O 1
ATOM 6013 N N . ASP A 1 773 ? 9.389 -16.410 6.081 1.00 96.00 773 ASP A N 1
ATOM 6014 C CA . ASP A 1 773 ? 9.712 -17.780 6.483 1.00 96.00 773 ASP A CA 1
ATOM 6015 C C . ASP A 1 773 ? 11.195 -18.091 6.204 1.00 96.00 773 ASP A C 1
ATOM 6017 O O . ASP A 1 773 ? 11.891 -18.589 7.084 1.00 96.00 773 ASP A O 1
ATOM 6021 N N . TYR A 1 774 ? 11.728 -17.646 5.055 1.00 95.81 774 TYR A N 1
ATOM 6022 C CA . TYR A 1 774 ? 13.167 -17.693 4.728 1.00 95.81 774 TYR A CA 1
ATOM 6023 C C . TYR A 1 774 ? 14.060 -16.906 5.711 1.00 95.81 774 TYR A C 1
ATOM 6025 O O . TYR A 1 774 ? 15.277 -17.097 5.717 1.00 95.81 774 TYR A O 1
ATOM 6033 N N . LEU A 1 775 ? 13.488 -16.000 6.514 1.00 96.69 775 LEU A N 1
ATOM 6034 C CA . LEU A 1 775 ? 14.204 -15.223 7.526 1.00 96.69 775 LEU A CA 1
ATOM 6035 C C . LEU A 1 775 ? 14.009 -15.729 8.960 1.00 96.69 775 LEU A C 1
ATOM 6037 O O . LEU A 1 775 ? 14.784 -15.300 9.807 1.00 96.69 775 LEU A O 1
ATOM 6041 N N . VAL A 1 776 ? 13.031 -16.596 9.266 1.00 96.31 776 VAL A N 1
ATOM 6042 C CA . VAL A 1 776 ? 12.656 -16.936 10.661 1.00 96.31 776 VAL A CA 1
ATOM 6043 C C . VAL A 1 776 ? 13.858 -17.404 11.480 1.00 96.31 776 VAL A C 1
ATOM 6045 O O . VAL A 1 776 ? 14.148 -16.812 12.521 1.00 96.31 776 VAL A O 1
ATOM 6048 N N . ASP A 1 777 ? 14.592 -18.398 10.983 1.00 94.94 777 ASP A N 1
ATOM 6049 C CA . ASP A 1 777 ? 15.767 -18.969 11.659 1.00 94.94 777 ASP A CA 1
ATOM 6050 C C . ASP A 1 777 ? 17.077 -18.229 11.324 1.00 94.94 777 ASP A C 1
ATOM 6052 O O . ASP A 1 777 ? 18.143 -18.565 11.833 1.00 94.94 777 ASP A O 1
ATOM 6056 N N . ARG A 1 778 ? 16.993 -17.189 10.483 1.00 96.12 778 ARG A N 1
ATOM 6057 C CA . ARG A 1 778 ? 18.116 -16.377 9.979 1.00 96.12 778 ARG A CA 1
ATOM 6058 C C . ARG A 1 778 ? 18.040 -14.913 10.429 1.00 96.12 778 ARG A C 1
ATOM 6060 O O . ARG A 1 778 ? 18.779 -14.063 9.932 1.00 96.12 778 ARG A O 1
ATOM 6067 N N . VAL A 1 779 ? 17.161 -14.600 11.389 1.00 96.44 779 VAL A N 1
ATOM 6068 C CA . VAL A 1 779 ? 16.968 -13.243 11.935 1.00 96.44 779 VAL A CA 1
ATOM 6069 C C . VAL A 1 779 ? 18.280 -12.640 12.437 1.00 96.44 779 VAL A C 1
ATOM 6071 O O . VAL A 1 779 ? 18.498 -11.442 12.261 1.00 96.44 779 VAL A O 1
ATOM 6074 N N . ASP A 1 780 ? 19.172 -13.439 13.020 1.00 95.06 780 ASP A N 1
ATOM 6075 C CA . ASP A 1 780 ? 20.424 -12.953 13.609 1.00 95.06 780 ASP A CA 1
ATOM 6076 C C . ASP A 1 780 ? 21.497 -12.586 12.558 1.00 95.06 780 ASP A C 1
ATOM 6078 O O . ASP A 1 780 ? 22.353 -11.747 12.833 1.00 95.06 780 ASP A O 1
ATOM 6082 N N . GLU A 1 781 ? 21.392 -13.073 11.312 1.00 95.88 781 GLU A N 1
ATOM 6083 C CA . GLU A 1 781 ? 22.250 -12.637 10.190 1.00 95.88 781 GLU A CA 1
ATOM 6084 C C . GLU A 1 781 ? 21.946 -11.196 9.723 1.00 95.88 781 GLU A C 1
ATOM 6086 O O . GLU A 1 781 ? 22.737 -10.577 9.005 1.00 95.88 781 GLU A O 1
ATOM 6091 N N . LEU A 1 782 ? 20.777 -10.639 10.069 1.00 96.44 782 LEU A N 1
ATOM 6092 C CA . LEU A 1 782 ? 20.371 -9.307 9.612 1.00 96.44 782 LEU A CA 1
ATOM 6093 C C . LEU A 1 782 ? 21.254 -8.208 10.239 1.00 96.44 782 LEU A C 1
ATOM 6095 O O . LEU A 1 782 ? 21.559 -8.218 11.431 1.00 96.44 782 LEU A O 1
ATOM 6099 N N . SER A 1 783 ? 21.606 -7.182 9.462 1.00 96.25 783 SER A N 1
ATOM 6100 C CA . SER A 1 783 ? 22.125 -5.930 10.025 1.00 96.25 783 SER A CA 1
ATOM 6101 C C . SER A 1 783 ? 20.990 -5.102 10.661 1.00 96.25 783 SER A C 1
ATOM 6103 O O . SER A 1 783 ? 19.835 -5.251 10.248 1.00 96.25 783 SER A O 1
ATOM 6105 N N . PRO A 1 784 ? 21.281 -4.167 11.586 1.00 95.88 784 PRO A N 1
ATOM 6106 C CA . PRO A 1 784 ? 20.288 -3.237 12.151 1.00 95.88 784 PRO A CA 1
ATOM 6107 C C . PRO A 1 784 ? 19.432 -2.508 11.093 1.00 95.88 784 PRO A C 1
ATOM 6109 O O . PRO A 1 784 ? 18.202 -2.409 11.192 1.00 95.88 784 PRO A O 1
ATOM 6112 N N . GLN A 1 785 ? 20.067 -2.083 9.996 1.00 95.75 785 GLN A N 1
ATOM 6113 C CA . GLN A 1 785 ? 19.392 -1.503 8.833 1.00 95.75 785 GLN A CA 1
ATOM 6114 C C . GLN A 1 785 ? 18.470 -2.509 8.118 1.00 95.75 785 GLN A C 1
ATOM 6116 O O . GLN A 1 785 ? 17.380 -2.127 7.683 1.00 95.75 785 GLN A O 1
ATOM 6121 N N . ASN A 1 786 ? 18.870 -3.781 7.993 1.00 97.06 786 ASN A N 1
ATOM 6122 C CA . ASN A 1 786 ? 18.032 -4.830 7.405 1.00 97.06 786 ASN A CA 1
ATOM 6123 C C . ASN A 1 786 ? 16.821 -5.154 8.300 1.00 97.06 786 ASN A C 1
ATOM 6125 O O . ASN A 1 786 ? 15.712 -5.247 7.779 1.00 97.06 786 ASN A O 1
ATOM 6129 N N . VAL A 1 787 ? 16.995 -5.244 9.626 1.00 97.25 787 VAL A N 1
ATOM 6130 C CA . VAL A 1 787 ? 15.888 -5.414 10.593 1.00 97.25 787 VAL A CA 1
ATOM 6131 C C . VAL A 1 787 ? 14.863 -4.286 10.437 1.00 97.25 787 VAL A C 1
ATOM 6133 O O . VAL A 1 787 ? 13.672 -4.537 10.246 1.00 97.25 787 VAL A O 1
ATOM 6136 N N . SER A 1 788 ? 15.332 -3.036 10.413 1.00 96.38 788 SER A N 1
ATOM 6137 C CA . SER A 1 788 ? 14.477 -1.854 10.239 1.00 96.38 788 SER A CA 1
ATOM 6138 C C . SER A 1 788 ? 13.732 -1.854 8.893 1.00 96.38 788 SER A C 1
ATOM 6140 O O . SER A 1 788 ? 12.557 -1.485 8.840 1.00 96.38 788 SER A O 1
ATOM 6142 N N . ASN A 1 789 ? 14.374 -2.320 7.813 1.00 97.19 789 ASN A N 1
ATOM 6143 C CA . ASN A 1 789 ? 13.755 -2.470 6.490 1.00 97.19 789 ASN A CA 1
ATOM 6144 C C . ASN A 1 789 ? 12.647 -3.535 6.477 1.00 97.19 789 ASN A C 1
ATOM 6146 O O . ASN A 1 789 ? 11.563 -3.272 5.955 1.00 97.19 789 ASN A O 1
ATOM 6150 N N . VAL A 1 790 ? 12.900 -4.714 7.057 1.00 97.94 790 VAL A N 1
ATOM 6151 C CA . VAL A 1 790 ? 11.923 -5.815 7.151 1.00 97.94 790 VAL A CA 1
ATOM 6152 C C . VAL A 1 790 ? 10.693 -5.358 7.935 1.00 97.94 790 VAL A C 1
ATOM 6154 O O . VAL A 1 790 ? 9.570 -5.435 7.434 1.00 97.94 790 VAL A O 1
ATOM 6157 N N . VAL A 1 791 ? 10.892 -4.792 9.129 1.00 97.56 791 VAL A N 1
ATOM 6158 C CA . VAL A 1 791 ? 9.784 -4.323 9.975 1.00 97.56 791 VAL A CA 1
ATOM 6159 C C . VAL A 1 791 ? 9.009 -3.179 9.310 1.00 97.56 791 VAL A C 1
ATOM 6161 O O . VAL A 1 791 ? 7.775 -3.173 9.354 1.00 97.56 791 VAL A O 1
ATOM 6164 N N . HIS A 1 792 ? 9.688 -2.249 8.623 1.00 97.12 792 HIS A N 1
ATOM 6165 C CA . HIS A 1 792 ? 9.005 -1.229 7.824 1.00 97.12 792 HIS A CA 1
ATOM 6166 C C . HIS A 1 792 ? 8.167 -1.837 6.693 1.00 97.12 792 HIS A C 1
ATOM 6168 O O . HIS A 1 792 ? 7.041 -1.391 6.469 1.00 97.12 792 HIS A O 1
ATOM 6174 N N . ALA A 1 793 ? 8.669 -2.862 6.002 1.00 97.50 793 ALA A N 1
ATOM 6175 C CA . ALA A 1 793 ? 7.979 -3.448 4.861 1.00 97.50 793 ALA A CA 1
ATOM 6176 C C . ALA A 1 793 ? 6.657 -4.125 5.244 1.00 97.50 793 ALA A C 1
ATOM 6178 O O . ALA A 1 793 ? 5.615 -3.808 4.665 1.00 97.50 793 ALA A O 1
ATOM 6179 N N . PHE A 1 794 ? 6.669 -4.984 6.267 1.00 96.94 794 PHE A N 1
ATOM 6180 C CA . PHE A 1 794 ? 5.449 -5.601 6.802 1.00 96.94 794 PHE A CA 1
ATOM 6181 C C . PHE A 1 794 ? 4.454 -4.544 7.318 1.00 96.94 794 PHE A C 1
ATOM 6183 O O . PHE A 1 794 ? 3.266 -4.602 6.996 1.00 96.94 794 PHE A O 1
ATOM 6190 N N . SER A 1 795 ? 4.947 -3.524 8.031 1.00 96.19 795 SER A N 1
ATOM 6191 C CA . SER A 1 795 ? 4.158 -2.395 8.550 1.00 96.19 795 SER A CA 1
ATOM 6192 C C . SER A 1 795 ? 3.522 -1.532 7.454 1.00 96.19 795 SER A C 1
ATOM 6194 O O . SER A 1 795 ? 2.385 -1.070 7.596 1.00 96.19 795 SER A O 1
ATOM 6196 N N . ARG A 1 796 ? 4.226 -1.297 6.341 1.00 95.06 796 ARG A N 1
ATOM 6197 C CA . ARG A 1 796 ? 3.736 -0.489 5.215 1.00 95.06 796 ARG A CA 1
ATOM 6198 C C . ARG A 1 796 ? 2.750 -1.254 4.331 1.00 95.06 796 ARG A C 1
ATOM 6200 O O . ARG A 1 796 ? 1.798 -0.649 3.853 1.00 95.06 796 ARG A O 1
ATOM 6207 N N . LEU A 1 797 ? 2.942 -2.562 4.159 1.00 94.31 797 LEU A N 1
ATOM 6208 C CA . LEU A 1 797 ? 2.085 -3.431 3.339 1.00 94.31 797 LEU A CA 1
ATOM 6209 C C . LEU A 1 797 ? 0.938 -4.095 4.121 1.00 94.31 797 LEU A C 1
ATOM 6211 O O . LEU A 1 797 ? 0.196 -4.896 3.549 1.00 94.31 797 LEU A O 1
ATOM 6215 N N . SER A 1 798 ? 0.802 -3.809 5.420 1.00 92.81 798 SER A N 1
ATOM 6216 C CA . SER A 1 798 ? -0.172 -4.445 6.322 1.00 92.81 798 SER A CA 1
ATOM 6217 C C . SER A 1 798 ? -0.143 -5.978 6.214 1.00 92.81 798 SER A C 1
ATOM 6219 O O . SER A 1 798 ? -1.163 -6.630 5.997 1.00 92.81 798 SER A O 1
ATOM 6221 N N . CYS A 1 799 ? 1.060 -6.547 6.278 1.00 91.75 799 CYS A N 1
ATOM 6222 C CA . CYS A 1 799 ? 1.310 -7.991 6.310 1.00 91.75 799 CYS A CA 1
ATOM 6223 C C . CYS A 1 799 ? 1.817 -8.385 7.706 1.00 91.75 799 CYS A C 1
ATOM 6225 O O . CYS A 1 799 ? 2.366 -7.537 8.412 1.00 91.75 799 CYS A O 1
ATOM 6227 N N . TYR A 1 800 ? 1.705 -9.660 8.095 1.00 91.12 800 TYR A N 1
ATOM 6228 C CA . TYR A 1 800 ? 2.194 -10.111 9.403 1.00 91.12 800 TYR A CA 1
ATOM 6229 C C . TYR A 1 800 ? 2.618 -11.586 9.421 1.00 91.12 800 TYR A C 1
ATOM 6231 O O . TYR A 1 800 ? 1.780 -12.471 9.286 1.00 91.12 800 TYR A O 1
ATOM 6239 N N . ASN A 1 801 ? 3.910 -11.857 9.631 1.00 94.38 801 ASN A N 1
ATOM 6240 C CA . ASN A 1 801 ? 4.443 -13.207 9.849 1.00 94.38 801 ASN A CA 1
ATOM 6241 C C . ASN A 1 801 ? 4.769 -13.381 11.347 1.00 94.38 801 ASN A C 1
ATOM 6243 O O . ASN A 1 801 ? 5.714 -12.774 11.850 1.00 94.38 801 ASN A O 1
ATOM 6247 N N . LEU A 1 802 ? 3.959 -14.161 12.073 1.00 93.88 802 LEU A N 1
ATOM 6248 C CA . LEU A 1 802 ? 4.054 -14.270 13.535 1.00 93.88 802 LEU A CA 1
ATOM 6249 C C . LEU A 1 802 ? 5.396 -14.870 14.021 1.00 93.88 802 LEU A C 1
ATOM 6251 O O . LEU A 1 802 ? 6.012 -14.225 14.871 1.00 93.88 802 LEU A O 1
ATOM 6255 N N . PRO A 1 803 ? 5.897 -16.014 13.502 1.00 96.75 803 PRO A N 1
ATOM 6256 C CA . PRO A 1 803 ? 7.224 -16.530 13.860 1.00 96.75 803 PRO A CA 1
ATOM 6257 C C . PRO A 1 803 ? 8.354 -15.519 13.629 1.00 96.75 803 PRO A C 1
ATOM 6259 O O . PRO A 1 803 ? 9.163 -15.276 14.527 1.00 96.75 803 PRO A O 1
ATOM 6262 N N . LEU A 1 804 ? 8.366 -14.851 12.469 1.00 97.31 804 LEU A N 1
ATOM 6263 C CA . LEU A 1 804 ? 9.363 -13.827 12.156 1.00 97.31 804 LEU A CA 1
ATOM 6264 C C . LEU A 1 804 ? 9.311 -12.672 13.163 1.00 97.31 804 LEU A C 1
ATOM 6266 O O . LEU A 1 804 ? 10.346 -12.253 13.678 1.00 97.31 804 LEU A O 1
ATOM 6270 N N . PHE A 1 805 ? 8.116 -12.164 13.484 1.00 96.50 805 PHE A N 1
ATOM 6271 C CA . PHE A 1 805 ? 7.977 -11.074 14.451 1.00 96.50 805 PHE A CA 1
ATOM 6272 C C . PHE A 1 805 ? 8.313 -11.487 15.883 1.00 96.50 805 PHE A C 1
ATOM 6274 O O . PHE A 1 805 ? 8.853 -10.663 16.618 1.00 96.50 805 PHE A O 1
ATOM 6281 N N . GLN A 1 806 ? 8.080 -12.740 16.277 1.00 95.25 806 GLN A N 1
ATOM 6282 C CA . GLN A 1 806 ? 8.547 -13.264 17.563 1.00 95.25 806 GLN A CA 1
ATOM 6283 C C . GLN A 1 806 ? 10.081 -13.274 17.636 1.00 95.25 806 GLN A C 1
ATOM 6285 O O . GLN A 1 806 ? 10.638 -12.762 18.609 1.00 95.25 806 GLN A O 1
ATOM 6290 N N . ASN A 1 807 ? 10.769 -13.761 16.598 1.00 96.94 807 ASN A N 1
ATOM 6291 C CA . ASN A 1 807 ? 12.234 -13.796 16.568 1.00 96.94 807 ASN A CA 1
ATOM 6292 C C . ASN A 1 807 ? 12.858 -12.392 16.455 1.00 96.94 807 ASN A C 1
ATOM 6294 O O . ASN A 1 807 ? 13.781 -12.085 17.208 1.00 96.94 807 ASN A O 1
ATOM 6298 N N . LEU A 1 808 ? 12.311 -11.496 15.624 1.00 96.94 808 LEU A N 1
ATOM 6299 C CA . LEU A 1 808 ? 12.749 -10.092 15.548 1.00 96.94 808 LEU A CA 1
ATOM 6300 C C . LEU A 1 808 ? 12.582 -9.367 16.894 1.00 96.94 808 LEU A C 1
ATOM 6302 O O . LEU A 1 808 ? 13.511 -8.718 17.367 1.00 96.94 808 LEU A O 1
ATOM 6306 N N . VAL A 1 809 ? 11.423 -9.502 17.549 1.00 96.31 809 VAL A N 1
ATOM 6307 C CA . VAL A 1 809 ? 11.168 -8.886 18.864 1.00 96.31 809 VAL A CA 1
ATOM 6308 C C . VAL A 1 809 ? 12.078 -9.478 19.943 1.00 96.31 809 VAL A C 1
ATOM 6310 O O . VAL A 1 809 ? 12.573 -8.731 20.785 1.00 96.31 809 VAL A O 1
ATOM 6313 N N . LYS A 1 810 ? 12.339 -10.792 19.913 1.00 95.50 810 LYS A N 1
ATOM 6314 C CA . LYS A 1 810 ? 13.287 -11.466 20.814 1.00 95.50 810 LYS A CA 1
ATOM 6315 C C . LYS A 1 810 ? 14.705 -10.917 20.637 1.00 95.50 810 LYS A C 1
ATOM 6317 O O . LYS A 1 810 ? 15.310 -10.535 21.635 1.00 95.50 810 LYS A O 1
ATOM 6322 N N . ARG A 1 811 ? 15.197 -10.822 19.395 1.00 94.56 811 ARG A N 1
ATOM 6323 C CA . ARG A 1 811 ? 16.522 -10.276 19.058 1.00 94.56 811 ARG A CA 1
ATOM 6324 C C . ARG A 1 811 ? 16.679 -8.839 19.564 1.00 94.56 811 ARG A C 1
ATOM 6326 O O . ARG A 1 811 ? 17.581 -8.580 20.359 1.00 94.56 811 ARG A O 1
ATOM 6333 N N . VAL A 1 812 ? 15.755 -7.943 19.204 1.00 95.75 812 VAL A N 1
ATOM 6334 C CA . VAL A 1 812 ? 15.756 -6.521 19.620 1.00 95.75 812 VAL A CA 1
ATOM 6335 C C . VAL A 1 812 ? 15.657 -6.367 21.152 1.00 95.75 812 VAL A C 1
ATOM 6337 O O . VAL A 1 812 ? 16.121 -5.380 21.713 1.00 95.75 812 VAL A O 1
ATOM 6340 N N . ALA A 1 813 ? 15.118 -7.363 21.866 1.00 94.31 813 ALA A N 1
ATOM 6341 C CA . ALA A 1 813 ? 15.093 -7.413 23.332 1.00 94.31 813 ALA A CA 1
ATOM 6342 C C . ALA A 1 813 ? 16.404 -7.909 23.989 1.00 94.31 813 ALA A C 1
ATOM 6344 O O . ALA A 1 813 ? 16.423 -8.103 25.214 1.00 94.31 813 ALA A O 1
ATOM 6345 N N . SER A 1 814 ? 17.452 -8.180 23.205 1.00 92.00 814 SER A N 1
ATOM 6346 C CA . SER A 1 814 ? 18.729 -8.758 23.659 1.00 92.00 814 SER A CA 1
ATOM 6347 C C . SER A 1 814 ? 19.987 -8.224 22.962 1.00 92.00 814 SER A C 1
ATOM 6349 O O . SER A 1 814 ? 21.066 -8.356 23.532 1.00 92.00 814 SER A O 1
ATOM 6351 N N . GLU A 1 815 ? 19.877 -7.643 21.765 1.00 93.50 815 GLU A N 1
ATOM 6352 C CA . GLU A 1 815 ? 21.017 -7.071 21.039 1.00 93.50 815 GLU A CA 1
ATOM 6353 C C . GLU A 1 815 ? 21.392 -5.663 21.532 1.00 93.50 815 GLU A C 1
ATOM 6355 O O . GLU A 1 815 ? 20.603 -4.974 22.184 1.00 93.50 815 GLU A O 1
ATOM 6360 N N . ASP A 1 816 ? 22.603 -5.219 21.192 1.00 94.31 816 ASP A N 1
ATOM 6361 C CA . ASP A 1 816 ? 23.062 -3.867 21.497 1.00 94.31 816 ASP A CA 1
ATOM 6362 C C . ASP A 1 816 ? 22.401 -2.838 20.564 1.00 94.31 816 ASP A C 1
ATOM 6364 O O . ASP A 1 816 ? 22.745 -2.699 19.387 1.00 94.31 816 ASP A O 1
ATOM 6368 N N . LEU A 1 817 ? 21.451 -2.079 21.112 1.00 96.25 817 LEU A N 1
ATOM 6369 C CA . LEU A 1 817 ? 20.725 -1.047 20.377 1.00 96.25 817 LEU A CA 1
ATOM 6370 C C . LEU A 1 817 ? 21.598 0.166 19.995 1.00 96.25 817 LEU A C 1
ATOM 6372 O O . LEU A 1 817 ? 21.178 0.955 19.143 1.00 96.25 817 LEU A O 1
ATOM 6376 N N . THR A 1 818 ? 22.820 0.311 20.531 1.00 95.06 818 THR A N 1
ATOM 6377 C CA . THR A 1 818 ? 23.773 1.338 20.064 1.00 95.06 818 THR A CA 1
ATOM 6378 C C . THR A 1 818 ? 24.177 1.125 18.601 1.00 95.06 818 THR A C 1
ATOM 6380 O O . THR A 1 818 ? 24.402 2.101 17.884 1.00 95.06 818 THR A O 1
ATOM 6383 N N . ALA A 1 819 ? 24.158 -0.126 18.118 1.00 94.50 819 ALA A N 1
ATOM 6384 C CA . ALA A 1 819 ? 24.484 -0.492 16.739 1.00 94.50 819 ALA A CA 1
ATOM 6385 C C . ALA A 1 819 ? 23.475 0.028 15.692 1.00 94.50 819 ALA A C 1
ATOM 6387 O O . ALA A 1 819 ? 23.806 0.109 14.508 1.00 94.50 819 ALA A O 1
ATOM 6388 N N . TYR A 1 820 ? 22.258 0.402 16.106 1.00 96.00 820 TYR A N 1
ATOM 6389 C CA . TYR A 1 820 ? 21.288 1.073 15.237 1.00 96.00 820 TYR A CA 1
ATOM 6390 C C . TYR A 1 820 ? 21.614 2.566 15.124 1.00 96.00 820 TYR A C 1
ATOM 6392 O O . TYR A 1 820 ? 21.787 3.265 16.131 1.00 96.00 820 TYR A O 1
ATOM 6400 N N . LYS A 1 821 ? 21.595 3.110 13.902 1.00 95.62 821 LYS A N 1
ATOM 6401 C CA . LYS A 1 821 ? 21.566 4.569 13.702 1.00 95.62 821 LYS A CA 1
ATOM 6402 C C . LYS A 1 821 ? 20.231 5.135 14.195 1.00 95.62 821 LYS A C 1
ATOM 6404 O O . LYS A 1 821 ? 19.215 4.444 14.191 1.00 95.62 821 LYS A O 1
ATOM 6409 N N . LEU A 1 822 ? 20.205 6.419 14.557 1.00 94.56 822 LEU A N 1
ATOM 6410 C CA . LEU A 1 822 ? 19.015 7.064 15.129 1.00 94.56 822 LEU A CA 1
ATOM 6411 C C . LEU A 1 822 ? 17.754 6.900 14.256 1.00 94.56 822 LEU A C 1
ATOM 6413 O O . LEU A 1 822 ? 16.697 6.536 14.768 1.00 94.56 822 LEU A O 1
ATOM 6417 N N . TYR A 1 823 ? 17.867 7.097 12.936 1.00 93.19 823 TYR A N 1
ATOM 6418 C CA . TYR A 1 823 ? 16.735 6.908 12.022 1.00 93.19 823 TYR A CA 1
ATOM 6419 C C . TYR A 1 823 ? 16.320 5.437 11.871 1.00 93.19 823 TYR A C 1
ATOM 6421 O O . TYR A 1 823 ? 15.143 5.164 11.658 1.00 93.19 823 TYR A O 1
ATOM 6429 N N . GLU A 1 824 ? 17.250 4.485 11.992 1.00 95.62 824 GLU A N 1
ATOM 6430 C CA . GLU A 1 824 ? 16.959 3.046 11.915 1.00 95.62 824 GLU A CA 1
ATOM 6431 C C . GLU A 1 824 ? 16.142 2.624 13.139 1.00 95.62 824 GLU A C 1
ATOM 6433 O O . GLU A 1 824 ? 15.067 2.047 12.993 1.00 95.62 824 GLU A O 1
ATOM 6438 N N . LEU A 1 825 ? 16.590 3.019 14.337 1.00 96.38 825 LEU A N 1
ATOM 6439 C CA . LEU A 1 825 ? 15.904 2.739 15.599 1.00 96.38 825 LEU A CA 1
ATOM 6440 C C . LEU A 1 825 ? 14.543 3.451 15.693 1.00 96.38 825 LEU A C 1
ATOM 6442 O O . LEU A 1 825 ? 13.565 2.855 16.142 1.00 96.38 825 LEU A O 1
ATOM 6446 N N . GLY A 1 826 ? 14.447 4.697 15.214 1.00 95.62 826 GLY A N 1
ATOM 6447 C CA . GLY A 1 826 ? 13.182 5.434 15.127 1.00 95.62 826 GLY A CA 1
ATOM 6448 C C . GLY A 1 826 ? 12.176 4.778 14.173 1.00 95.62 826 GLY A C 1
ATOM 6449 O O . GLY A 1 826 ? 11.013 4.584 14.534 1.00 95.62 826 GLY A O 1
ATOM 6450 N N . VAL A 1 827 ? 12.632 4.351 12.987 1.00 95.75 827 VAL A N 1
ATOM 6451 C CA . VAL A 1 827 ? 11.826 3.576 12.029 1.00 95.75 827 VAL A CA 1
ATOM 6452 C C . VAL A 1 827 ? 11.405 2.233 12.630 1.00 95.75 827 VAL A C 1
ATOM 6454 O O . VAL A 1 827 ? 10.227 1.886 12.536 1.00 95.75 827 VAL A O 1
ATOM 6457 N N . LEU A 1 828 ? 12.310 1.495 13.274 1.00 97.12 828 LEU A N 1
ATOM 6458 C CA . LEU A 1 828 ? 12.008 0.219 13.926 1.00 97.12 828 LEU A CA 1
ATOM 6459 C C . LEU A 1 828 ? 10.920 0.385 14.997 1.00 97.12 828 LEU A C 1
ATOM 6461 O O . LEU A 1 828 ? 9.879 -0.270 14.923 1.00 97.12 828 LEU A O 1
ATOM 6465 N N . CYS A 1 829 ? 11.117 1.313 15.936 1.00 96.38 829 CYS A N 1
ATOM 6466 C CA . CYS A 1 829 ? 10.196 1.581 17.040 1.00 96.38 829 CYS A CA 1
ATOM 6467 C C . CYS A 1 829 ? 8.788 1.968 16.543 1.00 96.38 829 CYS A C 1
ATOM 6469 O O . CYS A 1 829 ? 7.787 1.372 16.955 1.00 96.38 829 CYS A O 1
ATOM 6471 N N . HIS A 1 830 ? 8.715 2.895 15.581 1.00 96.94 830 HIS A N 1
ATOM 6472 C CA . HIS A 1 830 ? 7.470 3.335 14.947 1.00 96.94 830 HIS A CA 1
ATOM 6473 C C . HIS A 1 830 ? 6.719 2.197 14.243 1.00 96.94 830 HIS A C 1
ATOM 6475 O O . HIS A 1 830 ? 5.510 2.030 14.423 1.00 96.94 830 HIS A O 1
ATOM 6481 N N . ASN A 1 831 ? 7.421 1.383 13.450 1.00 97.44 831 ASN A N 1
ATOM 6482 C CA . ASN A 1 831 ? 6.783 0.324 12.672 1.00 97.44 831 ASN A CA 1
ATOM 6483 C C . ASN A 1 831 ? 6.396 -0.889 13.545 1.00 97.44 831 ASN A C 1
ATOM 6485 O O . ASN A 1 831 ? 5.333 -1.463 13.313 1.00 97.44 831 ASN A O 1
ATOM 6489 N N . LEU A 1 832 ? 7.153 -1.216 14.606 1.00 96.62 832 LEU A N 1
ATOM 6490 C CA . LEU A 1 832 ? 6.712 -2.170 15.638 1.00 96.62 832 LEU A CA 1
ATOM 6491 C C . LEU A 1 832 ? 5.437 -1.685 16.345 1.00 96.62 832 LEU A C 1
ATOM 6493 O O . LEU A 1 832 ? 4.506 -2.468 16.538 1.00 96.62 832 LEU A O 1
ATOM 6497 N N . ALA A 1 833 ? 5.360 -0.390 16.682 1.00 95.38 833 ALA A N 1
ATOM 6498 C CA . ALA A 1 833 ? 4.189 0.198 17.335 1.00 95.38 833 ALA A CA 1
ATOM 6499 C C . ALA A 1 833 ? 2.948 0.176 16.429 1.00 95.38 833 ALA A C 1
ATOM 6501 O O . ALA A 1 833 ? 1.865 -0.201 16.881 1.00 95.38 833 ALA A O 1
ATOM 6502 N N . LYS A 1 834 ? 3.099 0.491 15.134 1.00 94.50 834 LYS A N 1
ATOM 6503 C CA . LYS A 1 834 ? 2.017 0.359 14.144 1.00 94.50 834 LYS A CA 1
ATOM 6504 C C . LYS A 1 834 ? 1.557 -1.098 13.975 1.00 94.50 834 LYS A C 1
ATOM 6506 O O . LYS A 1 834 ? 0.356 -1.339 13.898 1.00 94.50 834 LYS A O 1
ATOM 6511 N N . LEU A 1 835 ? 2.481 -2.061 13.988 1.00 93.38 835 LEU A N 1
ATOM 6512 C CA . LEU A 1 835 ? 2.198 -3.506 13.947 1.00 93.38 835 LEU A CA 1
ATOM 6513 C C . LEU A 1 835 ? 1.755 -4.106 15.298 1.00 93.38 835 LEU A C 1
ATOM 6515 O O . LEU A 1 835 ? 1.690 -5.329 15.428 1.00 93.38 835 LEU A O 1
ATOM 6519 N N . LYS A 1 836 ? 1.508 -3.277 16.325 1.00 92.44 836 LYS A N 1
ATOM 6520 C CA . LYS A 1 836 ? 1.166 -3.688 17.702 1.00 92.44 836 LYS A CA 1
ATOM 6521 C C . LYS A 1 836 ? 2.119 -4.740 18.310 1.00 92.44 836 LYS A C 1
ATOM 6523 O O . LYS A 1 836 ? 1.790 -5.354 19.324 1.00 92.44 836 LYS A O 1
ATOM 6528 N N . SER A 1 837 ? 3.334 -4.884 17.777 1.00 92.88 837 SER A N 1
ATOM 6529 C CA . SER A 1 837 ? 4.320 -5.908 18.157 1.00 92.88 837 SER A CA 1
ATOM 6530 C C . SER A 1 837 ? 5.384 -5.373 19.121 1.00 92.88 837 SER A C 1
ATOM 6532 O O . SER A 1 837 ? 5.624 -4.171 19.182 1.00 92.88 837 SER A O 1
ATOM 6534 N N . GLY A 1 838 ? 6.007 -6.260 19.899 1.00 89.88 838 GLY A N 1
ATOM 6535 C CA . GLY A 1 838 ? 6.883 -5.883 21.016 1.00 89.88 838 GLY A CA 1
ATOM 6536 C C . GLY A 1 838 ? 6.117 -5.630 22.322 1.00 89.88 838 GLY A C 1
ATOM 6537 O O . GLY A 1 838 ? 4.989 -5.138 22.309 1.00 89.88 838 GLY A O 1
ATOM 6538 N N . GLY A 1 839 ? 6.739 -5.988 23.447 1.00 90.94 839 GLY A N 1
ATOM 6539 C CA . GLY A 1 839 ? 6.236 -5.741 24.805 1.00 90.94 839 GLY A CA 1
ATOM 6540 C C . GLY A 1 839 ? 7.113 -4.753 25.579 1.00 90.94 839 GLY A C 1
ATOM 6541 O O . GLY A 1 839 ? 8.111 -4.265 25.046 1.00 90.94 839 GLY A O 1
ATOM 6542 N N . GLU A 1 840 ? 6.760 -4.501 26.841 1.00 90.56 840 GLU A N 1
ATOM 6543 C CA . GLU A 1 840 ? 7.365 -3.479 27.714 1.00 90.56 840 GLU A CA 1
ATOM 6544 C C . GLU A 1 840 ? 8.897 -3.448 27.657 1.00 90.56 840 GLU A C 1
ATOM 6546 O O . GLU A 1 840 ? 9.461 -2.432 27.267 1.00 90.56 840 GLU A O 1
ATOM 6551 N N . LYS A 1 841 ? 9.571 -4.580 27.929 1.00 91.56 841 LYS A N 1
ATOM 6552 C CA . LYS A 1 841 ? 11.044 -4.692 27.903 1.00 91.56 841 LYS A CA 1
ATOM 6553 C C . LYS A 1 841 ? 11.665 -4.092 26.632 1.00 91.56 841 LYS A C 1
ATOM 6555 O O . LYS A 1 841 ? 12.724 -3.478 26.702 1.00 91.56 841 LYS A O 1
ATOM 6560 N N . VAL A 1 842 ? 11.019 -4.276 25.481 1.00 95.00 842 VAL A N 1
ATOM 6561 C CA . VAL A 1 842 ? 11.543 -3.854 24.174 1.00 95.00 842 VAL A CA 1
ATOM 6562 C C . VAL A 1 842 ? 11.339 -2.358 23.964 1.00 95.00 842 VAL A C 1
ATOM 6564 O O . VAL A 1 842 ? 12.254 -1.681 23.510 1.00 95.00 842 VAL A O 1
ATOM 6567 N N . TYR A 1 843 ? 10.185 -1.814 24.355 1.00 95.62 843 TYR A N 1
ATOM 6568 C CA . TYR A 1 843 ? 9.952 -0.369 24.294 1.00 95.62 843 TYR A CA 1
ATOM 6569 C C . TYR A 1 843 ? 10.777 0.396 25.324 1.00 95.62 843 TYR A C 1
ATOM 6571 O O . TYR A 1 843 ? 11.388 1.393 24.962 1.00 95.62 843 TYR A O 1
ATOM 6579 N N . SER A 1 844 ? 10.898 -0.100 26.555 1.00 93.00 844 SER A N 1
ATOM 6580 C CA . SER A 1 844 ? 11.766 0.497 27.574 1.00 93.00 844 SER A CA 1
ATOM 6581 C C . SER A 1 844 ? 13.242 0.474 27.156 1.00 93.00 844 SER A C 1
ATOM 6583 O O . SER A 1 844 ? 13.948 1.454 27.381 1.00 93.00 844 SER A O 1
ATOM 6585 N N . ALA A 1 845 ? 13.705 -0.583 26.473 1.00 94.38 845 ALA A N 1
ATOM 6586 C CA . ALA A 1 845 ? 15.047 -0.625 25.887 1.00 94.38 845 ALA A CA 1
ATOM 6587 C C . ALA A 1 845 ? 15.210 0.365 24.717 1.00 94.38 845 ALA A C 1
ATOM 6589 O O . ALA A 1 845 ? 16.154 1.152 24.717 1.00 94.38 845 ALA A O 1
ATOM 6590 N N . MET A 1 846 ? 14.283 0.380 23.748 1.00 96.62 846 MET A N 1
ATOM 6591 C CA . MET A 1 846 ? 14.340 1.300 22.603 1.00 96.62 846 MET A CA 1
ATOM 6592 C C . MET A 1 846 ? 14.237 2.769 23.032 1.00 96.62 846 MET A C 1
ATOM 6594 O O . MET A 1 846 ? 15.048 3.580 22.599 1.00 96.62 846 MET A O 1
ATOM 6598 N N . PHE A 1 847 ? 13.281 3.129 23.891 1.00 95.94 847 PHE A N 1
ATOM 6599 C CA . PHE A 1 847 ? 13.121 4.499 24.384 1.00 95.94 847 PHE A CA 1
ATOM 6600 C C . PHE A 1 847 ? 14.278 4.916 25.299 1.00 95.94 847 PHE A C 1
ATOM 6602 O O . PHE A 1 847 ? 14.782 6.027 25.155 1.00 95.94 847 PHE A O 1
ATOM 6609 N N . GLY A 1 848 ? 14.750 4.020 26.172 1.00 94.69 848 GLY A N 1
ATOM 6610 C CA . GLY A 1 848 ? 15.917 4.266 27.018 1.00 94.69 848 GLY A CA 1
ATOM 6611 C C . GLY A 1 848 ? 17.216 4.438 26.225 1.00 94.69 848 GLY A C 1
ATOM 6612 O O . GLY A 1 848 ? 18.084 5.194 26.645 1.00 94.69 848 GLY A O 1
ATOM 6613 N N . GLU A 1 849 ? 17.357 3.792 25.065 1.00 96.12 849 GLU A N 1
ATOM 6614 C CA . GLU A 1 849 ? 18.475 4.022 24.144 1.00 96.12 849 GLU A CA 1
ATOM 6615 C C . GLU A 1 849 ? 18.308 5.314 23.332 1.00 96.12 849 GLU A C 1
ATOM 6617 O O . GLU A 1 849 ? 19.243 6.108 23.251 1.00 96.12 849 GLU A O 1
ATOM 6622 N N . LEU A 1 850 ? 17.117 5.571 22.781 1.00 96.56 850 LEU A N 1
ATOM 6623 C CA . LEU A 1 850 ? 16.808 6.812 22.060 1.00 96.56 850 LEU A CA 1
ATOM 6624 C C . LEU A 1 850 ? 17.031 8.053 22.943 1.00 96.56 850 LEU A C 1
ATOM 6626 O O . LEU A 1 850 ? 17.552 9.053 22.456 1.00 96.56 850 LEU A O 1
ATOM 6630 N N . ALA A 1 851 ? 16.727 7.973 24.241 1.00 94.69 851 ALA A N 1
ATOM 6631 C CA . ALA A 1 851 ? 16.947 9.050 25.209 1.00 94.69 851 ALA A CA 1
ATOM 6632 C C . ALA A 1 851 ? 18.428 9.399 25.456 1.00 94.69 851 ALA A C 1
ATOM 6634 O O . ALA A 1 851 ? 18.714 10.491 25.937 1.00 94.69 851 ALA A O 1
ATOM 6635 N N . LYS A 1 852 ? 19.373 8.505 25.128 1.00 94.94 852 LYS A N 1
ATOM 6636 C CA . LYS A 1 852 ? 20.821 8.783 25.209 1.00 94.94 852 LYS A CA 1
ATOM 6637 C C . LYS A 1 852 ? 21.359 9.486 23.961 1.00 94.94 852 LYS A C 1
ATOM 6639 O O . LYS A 1 852 ? 22.522 9.886 23.947 1.00 94.94 852 LYS A O 1
ATOM 6644 N N . ARG A 1 853 ? 20.582 9.556 22.872 1.00 94.44 853 ARG A N 1
ATOM 6645 C CA . ARG A 1 853 ? 21.075 10.061 21.585 1.00 94.44 853 ARG A CA 1
ATOM 6646 C C . ARG A 1 853 ? 21.087 11.597 21.586 1.00 94.44 853 ARG A C 1
ATOM 6648 O O . ARG A 1 853 ? 20.065 12.188 21.935 1.00 94.44 853 ARG A O 1
ATOM 6655 N N . PRO A 1 854 ? 22.202 12.232 21.173 1.00 92.19 854 PRO A N 1
ATOM 6656 C CA . PRO A 1 854 ? 22.382 13.684 21.232 1.00 92.19 854 PRO A CA 1
ATOM 6657 C C . PRO A 1 854 ? 21.258 14.433 20.508 1.00 92.19 854 PRO A C 1
ATOM 6659 O O . PRO A 1 854 ? 20.873 14.067 19.391 1.00 92.19 854 PRO A O 1
ATOM 6662 N N . ALA A 1 855 ? 20.727 15.475 21.154 1.00 86.44 855 ALA A N 1
ATOM 6663 C CA . ALA A 1 855 ? 19.549 16.217 20.705 1.00 86.44 855 ALA A CA 1
ATOM 6664 C C . ALA A 1 855 ? 19.741 16.823 19.301 1.00 86.44 855 ALA A C 1
ATOM 6666 O O . ALA A 1 855 ? 18.804 16.891 18.508 1.00 86.44 855 ALA A O 1
ATOM 6667 N N . GLU A 1 856 ? 20.974 17.189 18.959 1.00 88.69 856 GLU A N 1
ATOM 6668 C CA . GLU A 1 856 ? 21.386 17.823 17.707 1.00 88.69 856 GLU A CA 1
ATOM 6669 C C . GLU A 1 856 ? 21.182 16.921 16.482 1.00 88.69 856 GLU A C 1
ATOM 6671 O O . GLU A 1 856 ? 20.974 17.429 15.379 1.00 88.69 856 GLU A O 1
ATOM 6676 N N . VAL A 1 857 ? 21.215 15.597 16.669 1.00 91.62 857 VAL A N 1
ATOM 6677 C CA . VAL A 1 857 ? 21.163 14.588 15.592 1.00 91.62 857 VAL A CA 1
ATOM 6678 C C . VAL A 1 857 ? 19.721 14.206 15.223 1.00 91.62 857 VAL A C 1
ATOM 6680 O O . VAL A 1 857 ? 19.478 13.581 14.192 1.00 91.62 857 VAL A O 1
ATOM 6683 N N . TRP A 1 858 ? 18.732 14.604 16.026 1.00 94.44 858 TRP A N 1
ATOM 6684 C CA . TRP A 1 858 ? 17.326 14.288 15.779 1.00 94.44 858 TRP A CA 1
ATOM 6685 C C . TRP A 1 858 ? 16.739 15.089 14.611 1.00 94.44 858 TRP A C 1
ATOM 6687 O O . TRP A 1 858 ? 16.574 16.308 14.686 1.00 94.44 858 TRP A O 1
ATOM 6697 N N . GLU A 1 859 ? 16.377 14.391 13.537 1.00 94.12 859 GLU A N 1
ATOM 6698 C CA . GLU A 1 859 ? 15.653 14.955 12.393 1.00 94.12 859 GLU A CA 1
ATOM 6699 C C . GLU A 1 859 ? 14.134 15.051 12.661 1.00 94.12 859 GLU A C 1
ATOM 6701 O O . GLU A 1 859 ? 13.573 14.148 13.293 1.00 94.12 859 GLU A O 1
ATOM 6706 N N . PRO A 1 860 ? 13.425 16.048 12.090 1.00 95.00 860 PRO A N 1
ATOM 6707 C CA . PRO A 1 860 ? 11.967 16.203 12.195 1.00 95.00 860 PRO A CA 1
ATOM 6708 C C . PRO A 1 860 ? 11.142 14.930 11.954 1.00 95.00 860 PRO A C 1
ATOM 6710 O O . PRO A 1 860 ? 10.146 14.666 12.631 1.00 95.00 860 PRO A O 1
ATOM 6713 N N . LYS A 1 861 ? 11.573 14.101 10.997 1.00 94.56 861 LYS A N 1
ATOM 6714 C CA . LYS A 1 861 ? 10.916 12.833 10.662 1.00 94.56 861 LYS A CA 1
ATOM 6715 C C . LYS A 1 861 ? 11.104 11.768 11.746 1.00 94.56 861 LYS A C 1
ATOM 6717 O O . LYS A 1 861 ? 10.156 11.046 12.039 1.00 94.56 861 LYS A O 1
ATOM 6722 N N . ALA A 1 862 ? 12.292 11.682 12.347 1.00 95.69 862 ALA A N 1
ATOM 6723 C CA . ALA A 1 862 ? 12.567 10.746 13.436 1.00 95.69 862 ALA A CA 1
ATOM 6724 C C . ALA A 1 862 ? 11.777 11.126 14.699 1.00 95.69 862 ALA A C 1
ATOM 6726 O O . ALA A 1 862 ? 11.191 10.252 15.336 1.00 95.69 862 ALA A O 1
ATOM 6727 N N . VAL A 1 863 ? 11.680 12.428 15.002 1.00 96.06 863 VAL A N 1
ATOM 6728 C CA . VAL A 1 863 ? 10.857 12.951 16.106 1.00 96.06 863 VAL A CA 1
ATOM 6729 C C . VAL A 1 863 ? 9.385 12.572 15.912 1.00 96.06 863 VAL A C 1
ATOM 6731 O O . VAL A 1 863 ? 8.805 11.924 16.781 1.00 96.06 863 VAL A O 1
ATOM 6734 N N . ALA A 1 864 ? 8.797 12.868 14.746 1.00 96.38 864 ALA A N 1
ATOM 6735 C CA . ALA A 1 864 ? 7.406 12.514 14.439 1.00 96.38 864 ALA A CA 1
ATOM 6736 C C . ALA A 1 864 ? 7.133 10.996 14.514 1.00 96.38 864 ALA A C 1
ATOM 6738 O O . ALA A 1 864 ? 6.092 10.568 15.017 1.00 96.38 864 ALA A O 1
ATOM 6739 N N . GLN A 1 865 ? 8.079 10.172 14.050 1.00 96.19 865 GLN A N 1
ATOM 6740 C CA . GLN A 1 865 ? 7.965 8.712 14.085 1.00 96.19 865 GLN A CA 1
ATOM 6741 C C . GLN A 1 865 ? 8.000 8.143 15.508 1.00 96.19 865 GLN A C 1
ATOM 6743 O O . GLN A 1 865 ? 7.173 7.285 15.828 1.00 96.19 865 GLN A O 1
ATOM 6748 N N . VAL A 1 866 ? 8.915 8.619 16.360 1.00 96.88 866 VAL A N 1
ATOM 6749 C CA . VAL A 1 866 ? 9.044 8.150 17.750 1.00 96.88 866 VAL A CA 1
ATOM 6750 C C . VAL A 1 866 ? 7.913 8.688 18.629 1.00 96.88 866 VAL A C 1
ATOM 6752 O O . VAL A 1 866 ? 7.388 7.927 19.438 1.00 96.88 866 VAL A O 1
ATOM 6755 N N . LEU A 1 867 ? 7.447 9.924 18.421 1.00 95.62 867 LEU A N 1
ATOM 6756 C CA . LEU A 1 867 ? 6.256 10.439 19.106 1.00 95.62 867 LEU A CA 1
ATOM 6757 C C . LEU A 1 867 ? 5.003 9.606 18.778 1.00 95.62 867 LEU A C 1
ATOM 6759 O O . LEU A 1 867 ? 4.279 9.224 19.693 1.00 95.62 867 LEU A O 1
ATOM 6763 N N . ASP A 1 868 ? 4.777 9.223 17.515 1.00 95.31 868 ASP A N 1
ATOM 6764 C CA . ASP A 1 868 ? 3.668 8.316 17.166 1.00 95.31 868 ASP A CA 1
ATOM 6765 C C . ASP A 1 868 ? 3.885 6.887 17.704 1.00 95.31 868 ASP A C 1
ATOM 6767 O O . ASP A 1 868 ? 2.919 6.180 17.991 1.00 95.31 868 ASP A O 1
ATOM 6771 N N . ALA A 1 869 ? 5.136 6.457 17.902 1.00 96.50 869 ALA A N 1
ATOM 6772 C CA . ALA A 1 869 ? 5.436 5.197 18.582 1.00 96.50 869 ALA A CA 1
ATOM 6773 C C . ALA A 1 869 ? 5.040 5.250 20.067 1.00 96.50 869 ALA A C 1
ATOM 6775 O O . ALA A 1 869 ? 4.369 4.335 20.541 1.00 96.50 869 ALA A O 1
ATOM 6776 N N . MET A 1 870 ? 5.400 6.328 20.775 1.00 95.12 870 MET A N 1
ATOM 6777 C CA . MET A 1 870 ? 5.024 6.574 22.174 1.00 95.12 870 MET A CA 1
ATOM 6778 C C . MET A 1 870 ? 3.504 6.716 22.325 1.00 95.12 870 MET A C 1
ATOM 6780 O O . MET A 1 870 ? 2.914 6.051 23.170 1.00 95.12 870 MET A O 1
ATOM 6784 N N . ARG A 1 871 ? 2.843 7.484 21.451 1.00 93.31 871 ARG A N 1
ATOM 6785 C CA . ARG A 1 871 ? 1.379 7.666 21.423 1.00 93.31 871 ARG A CA 1
ATOM 6786 C C . ARG A 1 871 ? 0.627 6.345 21.243 1.00 93.31 871 ARG A C 1
ATOM 6788 O O . ARG A 1 871 ? -0.299 6.045 21.985 1.00 93.31 871 ARG A O 1
ATOM 6795 N N . ARG A 1 872 ? 1.070 5.484 20.318 1.00 93.06 872 ARG A N 1
ATOM 6796 C CA . ARG A 1 872 ? 0.513 4.125 20.139 1.00 93.06 872 ARG A CA 1
ATOM 6797 C C . ARG A 1 872 ? 0.818 3.174 21.304 1.00 93.06 872 ARG A C 1
ATOM 6799 O O . ARG A 1 872 ? 0.269 2.073 21.337 1.00 93.06 872 ARG A O 1
ATOM 6806 N N . ARG A 1 873 ? 1.722 3.553 22.212 1.00 91.56 873 ARG A N 1
ATOM 6807 C CA . ARG A 1 873 ? 2.272 2.730 23.297 1.00 91.56 873 ARG A CA 1
ATOM 6808 C C . ARG A 1 873 ? 2.315 3.484 24.633 1.00 91.56 873 ARG A C 1
ATOM 6810 O O . ARG A 1 873 ? 3.251 3.286 25.396 1.00 91.56 873 ARG A O 1
ATOM 6817 N N . GLN A 1 874 ? 1.293 4.289 24.942 1.00 80.12 874 GLN A N 1
ATOM 6818 C CA . GLN A 1 874 ? 1.200 5.104 26.172 1.00 80.12 874 GLN A CA 1
ATOM 6819 C C . GLN A 1 874 ? 1.500 4.328 27.474 1.00 80.12 874 GLN A C 1
ATOM 6821 O O . GLN A 1 874 ? 2.027 4.904 28.420 1.00 80.12 874 GLN A O 1
ATOM 6826 N N . MET A 1 875 ? 1.238 3.012 27.512 1.00 74.94 875 MET A N 1
ATOM 6827 C CA . MET A 1 875 ? 1.616 2.116 28.620 1.00 74.94 875 MET A CA 1
ATOM 6828 C C . MET A 1 875 ? 3.125 2.083 28.935 1.00 74.94 875 MET A C 1
ATOM 6830 O O . MET A 1 875 ? 3.503 1.697 30.036 1.00 74.94 875 MET A O 1
ATOM 6834 N N . PHE A 1 876 ? 3.986 2.437 27.978 1.00 77.50 876 PHE A N 1
ATOM 6835 C CA . PHE A 1 876 ? 5.445 2.367 28.072 1.00 77.50 876 PHE A CA 1
ATOM 6836 C C . PHE A 1 876 ? 6.029 3.785 28.031 1.00 77.50 876 PHE A C 1
ATOM 6838 O O . PHE A 1 876 ? 6.687 4.188 27.070 1.00 77.50 876 PHE A O 1
ATOM 6845 N N . SER A 1 877 ? 5.730 4.577 29.061 1.00 74.12 877 SER A N 1
ATOM 6846 C CA . SER A 1 877 ? 6.174 5.967 29.152 1.00 74.12 877 SER A CA 1
ATOM 6847 C C . SER A 1 877 ? 7.678 6.074 29.435 1.00 74.12 877 SER A C 1
ATOM 6849 O O . SER A 1 877 ? 8.241 5.359 30.261 1.00 74.12 877 SER A O 1
ATOM 6851 N N . HIS A 1 878 ? 8.343 7.013 28.758 1.00 88.88 878 HIS A N 1
ATOM 6852 C CA . HIS A 1 878 ? 9.730 7.384 29.040 1.00 88.88 878 HIS A CA 1
ATOM 6853 C C . HIS A 1 878 ? 9.832 8.916 29.116 1.00 88.88 878 HIS A C 1
ATOM 6855 O O . HIS A 1 878 ? 10.143 9.552 28.104 1.00 88.88 878 HIS A O 1
ATOM 6861 N N . PRO A 1 879 ? 9.538 9.534 30.281 1.00 86.75 879 PRO A N 1
ATOM 6862 C CA . PRO A 1 879 ? 9.368 10.983 30.397 1.00 86.75 879 PRO A CA 1
ATOM 6863 C C . PRO A 1 879 ? 10.535 11.783 29.814 1.00 86.75 879 PRO A C 1
ATOM 6865 O O . PRO A 1 879 ? 10.315 12.599 28.930 1.00 86.75 879 PRO A O 1
ATOM 6868 N N . GLY A 1 880 ? 11.784 11.463 30.175 1.00 87.69 880 GLY A N 1
ATOM 6869 C CA . GLY A 1 880 ? 12.972 12.157 29.653 1.00 87.69 880 GLY A CA 1
ATOM 6870 C C . GLY A 1 880 ? 13.172 12.072 28.130 1.00 87.69 880 GLY A C 1
ATOM 6871 O O . GLY A 1 880 ? 13.852 12.920 27.564 1.00 87.69 880 GLY A O 1
ATOM 6872 N N . LEU A 1 881 ? 12.549 11.100 27.447 1.00 92.94 881 LEU A N 1
ATOM 6873 C CA . LEU A 1 881 ? 12.529 11.071 25.978 1.00 92.94 881 LEU A CA 1
ATOM 6874 C C . LEU A 1 881 ? 11.448 12.009 25.436 1.00 92.94 881 LEU A C 1
ATOM 6876 O O . LEU A 1 881 ? 11.704 12.727 24.478 1.00 92.94 881 LEU A O 1
ATOM 6880 N N . LEU A 1 882 ? 10.267 12.046 26.061 1.00 90.62 882 LEU A N 1
ATOM 6881 C CA . LEU A 1 882 ? 9.215 12.997 25.697 1.00 90.62 882 LEU A CA 1
ATOM 6882 C C . LEU A 1 882 ? 9.701 14.448 25.851 1.00 90.62 882 LEU A C 1
ATOM 6884 O O . LEU A 1 882 ? 9.453 15.252 24.958 1.00 90.62 882 LEU A O 1
ATOM 6888 N N . VAL A 1 883 ? 10.471 14.747 26.908 1.00 87.12 883 VAL A N 1
ATOM 6889 C CA . VAL A 1 883 ? 11.146 16.046 27.097 1.00 87.12 883 VAL A CA 1
ATOM 6890 C C . VAL A 1 883 ? 12.054 16.385 25.917 1.00 87.12 883 VAL A C 1
ATOM 6892 O O . VAL A 1 883 ? 11.851 17.404 25.258 1.00 87.12 883 VAL A O 1
ATOM 6895 N N . LEU A 1 884 ? 13.016 15.507 25.618 1.00 89.69 884 LEU A N 1
ATOM 6896 C CA . LEU A 1 884 ? 13.989 15.704 24.543 1.00 89.69 884 LEU A CA 1
ATOM 6897 C C . LEU A 1 884 ? 13.286 15.901 23.191 1.00 89.69 884 LEU A C 1
ATOM 6899 O O . LEU A 1 884 ? 13.638 16.800 22.428 1.00 89.69 884 LEU A O 1
ATOM 6903 N N . LEU A 1 885 ? 12.255 15.102 22.904 1.00 92.38 885 LEU A N 1
ATOM 6904 C CA . LEU A 1 885 ? 11.472 15.199 21.671 1.00 92.38 885 LEU A CA 1
ATOM 6905 C C . LEU A 1 885 ? 10.638 16.484 21.596 1.00 92.38 885 LEU A C 1
ATOM 6907 O O . LEU A 1 885 ? 10.542 17.061 20.516 1.00 92.38 885 LEU A O 1
ATOM 6911 N N . PHE A 1 886 ? 10.078 16.962 22.711 1.00 89.94 886 PHE A N 1
ATOM 6912 C CA . PHE A 1 886 ? 9.340 18.228 22.789 1.00 89.94 886 PHE A CA 1
ATOM 6913 C C . PHE A 1 886 ? 10.267 19.432 22.558 1.00 89.94 886 PHE A C 1
ATOM 6915 O O . PHE A 1 886 ? 10.015 20.254 21.673 1.00 89.94 886 PHE A O 1
ATOM 6922 N N . GLN A 1 887 ? 11.386 19.499 23.289 1.00 86.31 887 GLN A N 1
ATOM 6923 C CA . GLN A 1 887 ? 12.415 20.532 23.120 1.00 86.31 887 GLN A CA 1
ATOM 6924 C C . GLN A 1 887 ? 12.963 20.535 21.688 1.00 86.31 887 GLN A C 1
ATOM 6926 O O . GLN A 1 887 ? 13.089 21.588 21.052 1.00 86.31 887 GLN A O 1
ATOM 6931 N N . ARG A 1 888 ? 13.230 19.348 21.128 1.00 91.06 888 ARG A N 1
ATOM 6932 C CA . ARG A 1 888 ? 13.702 19.213 19.750 1.00 91.06 888 ARG A CA 1
ATOM 6933 C C . ARG A 1 888 ? 12.651 19.622 18.724 1.00 91.06 888 ARG A C 1
ATOM 6935 O O . ARG A 1 888 ? 12.997 20.276 17.741 1.00 91.06 888 ARG A O 1
ATOM 6942 N N . PHE A 1 889 ? 11.386 19.264 18.937 1.00 92.69 889 PHE A N 1
ATOM 6943 C CA . PHE A 1 889 ? 10.280 19.638 18.060 1.00 92.69 889 PHE A CA 1
ATOM 6944 C C . PHE A 1 889 ? 10.175 21.161 17.911 1.00 92.69 889 PHE A C 1
ATOM 6946 O O . PHE A 1 889 ? 10.164 21.657 16.785 1.00 92.69 889 PHE A O 1
ATOM 6953 N N . PHE A 1 890 ? 10.209 21.913 19.016 1.00 89.38 890 PHE A N 1
ATOM 6954 C CA . PHE A 1 890 ? 10.115 23.375 18.958 1.00 89.38 890 PHE A CA 1
ATOM 6955 C C . PHE A 1 890 ? 11.398 24.070 18.484 1.00 89.38 890 PHE A C 1
ATOM 6957 O O . PHE A 1 890 ? 11.306 25.020 17.707 1.00 89.38 890 PHE A O 1
ATOM 6964 N N . SER A 1 891 ? 12.585 23.583 18.859 1.00 88.12 891 SER A N 1
ATOM 6965 C CA . SER A 1 891 ? 13.861 24.141 18.368 1.00 88.12 891 SER A CA 1
ATOM 6966 C C . SER A 1 891 ? 14.117 23.880 16.876 1.00 88.12 891 SER A C 1
ATOM 6968 O O . SER A 1 891 ? 14.835 24.648 16.240 1.00 88.12 891 SER A O 1
ATOM 6970 N N . THR A 1 892 ? 13.503 22.846 16.285 1.00 92.75 892 THR A N 1
ATOM 6971 C CA . THR A 1 892 ? 13.594 22.557 14.838 1.00 92.75 892 THR A CA 1
ATOM 6972 C C . THR A 1 892 ? 12.313 22.832 14.052 1.00 92.75 892 THR A C 1
ATOM 6974 O O . THR A 1 892 ? 12.252 22.503 12.871 1.00 92.75 892 THR A O 1
ATOM 6977 N N . LEU A 1 893 ? 11.313 23.494 14.646 1.00 92.50 893 LEU A N 1
ATOM 6978 C CA . LEU A 1 893 ? 9.997 23.738 14.037 1.00 92.50 893 LEU A CA 1
ATOM 6979 C C . LEU A 1 893 ? 10.039 24.263 12.576 1.00 92.50 893 LEU A C 1
ATOM 6981 O O . LEU A 1 893 ? 9.253 23.771 11.761 1.00 92.50 893 LEU A O 1
ATOM 6985 N N . PRO A 1 894 ? 10.964 25.167 12.173 1.00 94.12 894 PRO A N 1
ATOM 6986 C CA . PRO A 1 894 ? 11.053 25.626 10.784 1.00 94.12 894 PRO A CA 1
ATOM 6987 C C . PRO A 1 894 ? 11.374 24.528 9.754 1.00 94.12 894 PRO A C 1
ATOM 6989 O O . PRO A 1 894 ? 10.940 24.637 8.608 1.00 94.12 894 PRO A O 1
ATOM 6992 N N . SER A 1 895 ? 12.096 23.464 10.127 1.00 94.12 895 SER A N 1
ATOM 6993 C CA . SER A 1 895 ? 12.541 22.413 9.193 1.00 94.12 895 SER A CA 1
ATOM 6994 C C . SER A 1 895 ? 11.556 21.246 9.026 1.00 94.12 895 SER A C 1
ATOM 6996 O O . SER A 1 895 ? 11.837 20.304 8.282 1.00 94.12 895 SER A O 1
ATOM 6998 N N . TYR A 1 896 ? 10.384 21.293 9.669 1.00 95.75 896 TYR A N 1
ATOM 6999 C CA . TYR A 1 896 ? 9.348 20.276 9.482 1.00 95.75 896 TYR A CA 1
ATOM 7000 C C . TYR A 1 896 ? 8.627 20.426 8.135 1.00 95.75 896 TYR A C 1
ATOM 7002 O O . TYR A 1 896 ? 8.135 21.496 7.785 1.00 95.75 896 TYR A O 1
ATOM 7010 N N . SER A 1 897 ? 8.466 19.304 7.426 1.00 94.75 897 SER A N 1
ATOM 7011 C CA . SER A 1 897 ? 7.466 19.181 6.355 1.00 94.75 897 SER A CA 1
ATOM 7012 C C . SER A 1 897 ? 6.047 19.169 6.938 1.00 94.75 897 SER A C 1
ATOM 7014 O O . SER A 1 897 ? 5.859 18.713 8.065 1.00 94.75 897 SER A O 1
ATOM 7016 N N . VAL A 1 898 ? 5.031 19.564 6.161 1.00 94.31 898 VAL A N 1
ATOM 7017 C CA . VAL A 1 898 ? 3.616 19.584 6.601 1.00 94.31 898 VAL A CA 1
ATOM 7018 C C . VAL A 1 898 ? 3.160 18.241 7.199 1.00 94.31 898 VAL A C 1
ATOM 7020 O O . VAL A 1 898 ? 2.466 18.218 8.215 1.00 94.31 898 VAL A O 1
ATOM 7023 N N . HIS A 1 899 ? 3.579 17.112 6.614 1.00 92.81 899 HIS A N 1
ATOM 7024 C CA . HIS A 1 899 ? 3.231 15.773 7.107 1.00 92.81 899 HIS A CA 1
ATOM 7025 C C . HIS A 1 899 ? 3.942 15.440 8.430 1.00 92.81 899 HIS A C 1
ATOM 7027 O O . HIS A 1 899 ? 3.302 14.988 9.374 1.00 92.81 899 HIS A O 1
ATOM 7033 N N . SER A 1 900 ? 5.247 15.721 8.540 1.00 95.25 900 SER A N 1
ATOM 7034 C CA . SER A 1 900 ? 5.985 15.541 9.801 1.00 95.25 900 SER A CA 1
ATOM 7035 C C . SER A 1 900 ? 5.456 16.454 10.910 1.00 95.25 900 SER A C 1
ATOM 7037 O O . SER A 1 900 ? 5.370 16.024 12.056 1.00 95.25 900 SER A O 1
ATOM 7039 N N . LEU A 1 901 ? 5.098 17.696 10.566 1.00 96.19 901 LEU A N 1
ATOM 7040 C CA . LEU A 1 901 ? 4.576 18.705 11.486 1.00 96.19 901 LEU A CA 1
ATOM 7041 C C . LEU A 1 901 ? 3.234 18.254 12.061 1.00 96.19 901 LEU A C 1
ATOM 7043 O O . LEU A 1 901 ? 3.104 18.090 13.269 1.00 96.19 901 LEU A O 1
ATOM 7047 N N . THR A 1 902 ? 2.265 17.965 11.188 1.00 95.12 902 THR A N 1
ATOM 7048 C CA . THR A 1 902 ? 0.928 17.513 11.603 1.00 95.12 902 THR A CA 1
ATOM 7049 C C . THR A 1 902 ? 0.966 16.203 12.388 1.00 95.12 902 THR A C 1
ATOM 7051 O O . THR A 1 902 ? 0.277 16.100 13.402 1.00 95.12 902 THR A O 1
ATOM 7054 N N . GLN A 1 903 ? 1.810 15.238 11.996 1.00 94.88 903 GLN A N 1
ATOM 7055 C CA . GLN A 1 903 ? 2.006 14.000 12.755 1.00 94.88 903 GLN A CA 1
ATOM 7056 C C . GLN A 1 903 ? 2.571 14.274 14.157 1.00 94.88 903 GLN A C 1
ATOM 7058 O O . GLN A 1 903 ? 1.983 13.826 15.140 1.00 94.88 903 GLN A O 1
ATOM 7063 N N . ALA A 1 904 ? 3.688 15.001 14.270 1.00 95.25 904 ALA A N 1
ATOM 7064 C CA . ALA A 1 904 ? 4.327 15.265 15.559 1.00 95.25 904 ALA A CA 1
ATOM 7065 C C . ALA A 1 904 ? 3.416 16.069 16.498 1.00 95.25 904 ALA A C 1
ATOM 7067 O O . ALA A 1 904 ? 3.232 15.673 17.647 1.00 95.25 904 ALA A O 1
ATOM 7068 N N . SER A 1 905 ? 2.780 17.138 16.008 1.00 94.19 905 SER A N 1
ATOM 7069 C CA . SER A 1 905 ? 1.865 17.959 16.810 1.00 94.19 905 SER A CA 1
ATOM 7070 C C . SER A 1 905 ? 0.650 17.179 17.305 1.00 94.19 905 SER A C 1
ATOM 7072 O O . SER A 1 905 ? 0.287 17.314 18.469 1.00 94.19 905 SER A O 1
ATOM 7074 N N . TRP A 1 906 ? 0.059 16.313 16.473 1.00 93.06 906 TRP A N 1
ATOM 7075 C CA . TRP A 1 906 ? -1.043 15.446 16.904 1.00 93.06 906 TRP A CA 1
ATOM 7076 C C . TRP A 1 906 ? -0.591 14.486 18.012 1.00 93.06 906 TRP A C 1
ATOM 7078 O O . TRP A 1 906 ? -1.303 14.290 18.995 1.00 93.06 906 TRP A O 1
ATOM 7088 N N . CYS A 1 907 ? 0.632 13.959 17.915 1.00 93.06 907 CYS A N 1
ATOM 7089 C CA . CYS A 1 907 ? 1.183 13.096 18.954 1.00 93.06 907 CYS A CA 1
ATOM 7090 C C . CYS A 1 907 ? 1.491 13.836 20.261 1.00 93.06 907 CYS A C 1
ATOM 7092 O O . CYS A 1 907 ? 1.308 13.244 21.315 1.00 93.06 907 CYS A O 1
ATOM 7094 N N . LEU A 1 908 ? 1.906 15.107 20.221 1.00 90.62 908 LEU A N 1
ATOM 7095 C CA . LEU A 1 908 ? 2.086 15.917 21.435 1.00 90.62 908 LEU A CA 1
ATOM 7096 C C . LEU A 1 908 ? 0.749 16.261 22.117 1.00 90.62 908 LEU A C 1
ATOM 7098 O O . LEU A 1 908 ? 0.710 16.329 23.343 1.00 90.62 908 LEU A O 1
ATOM 7102 N N . VAL A 1 909 ? -0.336 16.423 21.347 1.00 88.12 909 VAL A N 1
ATOM 7103 C CA . VAL A 1 909 ? -1.704 16.607 21.873 1.00 88.12 909 VAL A CA 1
ATOM 7104 C C . VAL A 1 909 ? -2.231 15.334 22.552 1.00 88.12 909 VAL A C 1
ATOM 7106 O O . VAL A 1 909 ? -2.823 15.429 23.616 1.00 88.12 909 VAL A O 1
ATOM 7109 N N . GLU A 1 910 ? -2.009 14.146 21.976 1.00 87.38 910 GLU A N 1
ATOM 7110 C CA . GLU A 1 910 ? -2.463 12.860 22.554 1.00 87.38 910 GLU A CA 1
ATOM 7111 C C . GLU A 1 910 ? -1.504 12.235 23.593 1.00 87.38 910 GLU A C 1
ATOM 7113 O O . GLU A 1 910 ? -1.759 11.143 24.105 1.00 87.38 910 GLU A O 1
ATOM 7118 N N . LEU A 1 911 ? -0.374 12.881 23.884 1.00 87.38 911 LEU A N 1
ATOM 7119 C CA . LEU A 1 911 ? 0.568 12.475 24.939 1.00 87.38 911 LEU A CA 1
ATOM 7120 C C . LEU A 1 911 ? 0.540 13.421 26.147 1.00 87.38 911 LEU A C 1
ATOM 7122 O O . LEU A 1 911 ? 1.404 13.306 27.012 1.00 87.38 911 LEU A O 1
ATOM 7126 N N . ASP A 1 912 ? -0.398 14.373 26.171 1.00 82.69 912 ASP A N 1
ATOM 7127 C CA . ASP A 1 912 ? -0.563 15.418 27.194 1.00 82.69 912 ASP A CA 1
ATOM 7128 C C . ASP A 1 912 ? 0.725 16.247 27.424 1.00 82.69 912 ASP A C 1
ATOM 7130 O O . ASP A 1 912 ? 0.899 16.968 28.405 1.00 82.69 912 ASP A O 1
ATOM 7134 N N . ALA A 1 913 ? 1.637 16.205 26.446 1.00 78.69 913 ALA A N 1
ATOM 7135 C CA . ALA A 1 913 ? 2.956 16.829 26.498 1.00 78.69 913 ALA A CA 1
ATOM 7136 C C . ALA A 1 913 ? 2.887 18.366 26.469 1.00 78.69 913 ALA A C 1
ATOM 7138 O O . ALA A 1 913 ? 3.862 19.040 26.796 1.00 78.69 913 ALA A O 1
ATOM 7139 N N . LEU A 1 914 ? 1.738 18.914 26.064 1.00 69.81 914 LEU A N 1
ATOM 7140 C CA . LEU A 1 914 ? 1.430 20.342 26.109 1.00 69.81 914 LEU A CA 1
ATOM 7141 C C . LEU A 1 914 ? 1.183 20.850 27.537 1.00 69.81 914 LEU A C 1
ATOM 7143 O O . LEU A 1 914 ? 1.439 22.026 27.790 1.00 69.81 914 LEU A O 1
ATOM 7147 N N . ASP A 1 915 ? 0.744 19.976 28.446 1.00 65.62 915 ASP A N 1
ATOM 7148 C CA . ASP A 1 915 ? 0.492 20.302 29.854 1.00 65.62 915 ASP A CA 1
ATOM 7149 C C . ASP A 1 915 ? 1.764 20.081 30.683 1.00 65.62 915 ASP A C 1
ATOM 7151 O O . ASP A 1 915 ? 2.124 20.906 31.520 1.00 65.62 915 ASP A O 1
ATOM 7155 N N . CYS A 1 916 ? 2.546 19.043 30.352 1.00 59.81 916 CYS A N 1
ATOM 7156 C CA . CYS A 1 916 ? 3.901 18.867 30.885 1.00 59.81 916 CYS A CA 1
ATOM 7157 C C . CYS A 1 916 ? 4.838 20.052 30.585 1.00 59.81 916 CYS A C 1
ATOM 7159 O O . CYS A 1 916 ? 5.860 20.180 31.253 1.00 59.81 916 CYS A O 1
ATOM 7161 N N . ALA A 1 917 ? 4.520 20.917 29.613 1.00 57.62 917 ALA A N 1
ATOM 7162 C CA . ALA A 1 917 ? 5.358 22.047 29.203 1.00 57.62 917 ALA A CA 1
ATOM 7163 C C . ALA A 1 917 ? 5.783 22.970 30.366 1.00 57.62 917 ALA A C 1
ATOM 7165 O O . ALA A 1 917 ? 6.862 23.559 30.291 1.00 57.62 917 ALA A O 1
ATOM 7166 N N . GLU A 1 918 ? 4.993 23.042 31.446 1.00 53.75 918 GLU A N 1
ATOM 7167 C CA . GLU A 1 918 ? 5.310 23.836 32.643 1.00 53.75 918 GLU A CA 1
ATOM 7168 C C . GLU A 1 918 ? 6.521 23.298 33.424 1.00 53.75 918 GLU A C 1
ATOM 7170 O O . GLU A 1 918 ? 7.331 24.084 33.915 1.00 53.75 918 GLU A O 1
ATOM 7175 N N . GLU A 1 919 ? 6.721 21.975 33.472 1.00 54.66 919 GLU A N 1
ATOM 7176 C CA . GLU A 1 919 ? 7.916 21.365 34.081 1.00 54.66 919 GLU A CA 1
ATOM 7177 C C . GLU A 1 919 ? 9.151 21.445 33.163 1.00 54.66 919 GLU A C 1
ATOM 7179 O O . GLU A 1 919 ? 10.285 21.306 33.623 1.00 54.66 919 GLU A O 1
ATOM 7184 N N . LEU A 1 920 ? 8.951 21.683 31.861 1.00 55.28 920 LEU A N 1
ATOM 7185 C CA . LEU A 1 920 ? 9.991 21.628 30.820 1.00 55.28 920 LEU A CA 1
ATOM 7186 C C . LEU A 1 920 ? 10.463 23.018 30.356 1.00 55.28 920 LEU A C 1
ATOM 7188 O O . LEU A 1 920 ? 11.184 23.140 29.365 1.00 55.28 920 LEU A O 1
ATOM 7192 N N . HIS A 1 921 ? 10.040 24.071 31.057 1.00 49.62 921 HIS A N 1
ATOM 7193 C CA . HIS A 1 921 ? 10.008 25.434 30.526 1.00 49.62 921 HIS A CA 1
ATOM 7194 C C . HIS A 1 921 ? 11.359 26.172 30.453 1.00 49.62 921 HIS A C 1
ATOM 7196 O O . HIS A 1 921 ? 11.429 27.239 29.851 1.00 49.62 921 HIS A O 1
ATOM 7202 N N . GLN A 1 922 ? 12.432 25.644 31.055 1.00 53.94 922 GLN A N 1
ATOM 7203 C CA . GLN A 1 922 ? 13.658 26.414 31.350 1.00 53.94 922 GLN A CA 1
ATOM 7204 C C . GLN A 1 922 ? 14.441 26.940 30.127 1.00 53.94 922 GLN A C 1
ATOM 7206 O O . GLN A 1 922 ? 15.322 27.776 30.304 1.00 53.94 922 GLN A O 1
ATOM 7211 N N . GLU A 1 923 ? 14.120 26.495 28.906 1.00 49.84 923 GLU A N 1
ATOM 7212 C CA . GLU A 1 923 ? 14.776 26.934 27.659 1.00 49.84 923 GLU A CA 1
ATOM 7213 C C . GLU A 1 923 ? 13.807 27.476 26.587 1.00 49.84 923 GLU A C 1
ATOM 7215 O O . GLU A 1 923 ? 14.220 27.757 25.460 1.00 49.84 923 GLU A O 1
ATOM 7220 N N . LEU A 1 924 ? 12.517 27.662 26.901 1.00 52.78 924 LEU A N 1
ATOM 7221 C CA . LEU A 1 924 ? 11.649 28.465 26.033 1.00 52.78 924 LEU A CA 1
ATOM 7222 C C . LEU A 1 924 ? 11.999 29.954 26.235 1.00 52.78 924 LEU A C 1
ATOM 7224 O O . LEU A 1 924 ? 12.092 30.390 27.382 1.00 52.78 924 LEU A O 1
ATOM 7228 N N . PRO A 1 925 ? 12.221 30.743 25.162 1.00 53.38 925 PRO A N 1
ATOM 7229 C CA . PRO A 1 925 ? 12.693 32.120 25.296 1.00 53.38 925 PRO A CA 1
ATOM 7230 C C . PRO A 1 925 ? 11.664 32.965 26.070 1.00 53.38 925 PRO A C 1
ATOM 7232 O O . PRO A 1 925 ? 10.517 33.073 25.622 1.00 53.38 925 PRO A O 1
ATOM 7235 N N . PRO A 1 926 ? 12.041 33.560 27.220 1.00 52.88 926 PRO A N 1
ATOM 7236 C CA . PRO A 1 926 ? 11.078 34.143 28.157 1.00 52.88 926 PRO A CA 1
ATOM 7237 C C . PRO A 1 926 ? 10.376 35.393 27.610 1.00 52.88 926 PRO A C 1
ATOM 7239 O O . PRO A 1 926 ? 9.264 35.702 28.033 1.00 52.88 926 PRO A O 1
ATOM 7242 N N . ASP A 1 927 ? 10.990 36.083 26.646 1.00 48.44 927 ASP A N 1
ATOM 7243 C CA . ASP A 1 927 ? 10.531 37.382 26.140 1.00 48.44 927 ASP A CA 1
ATOM 7244 C C . ASP A 1 927 ? 9.305 37.308 25.203 1.00 48.44 927 ASP A C 1
ATOM 7246 O O . ASP A 1 927 ? 8.701 38.338 24.905 1.00 48.44 927 ASP A O 1
ATOM 7250 N N . GLU A 1 928 ? 8.906 36.116 24.735 1.00 48.94 928 GLU A N 1
ATOM 7251 C CA . GLU A 1 928 ? 7.762 35.952 23.815 1.00 48.94 928 GLU A CA 1
ATOM 7252 C C . GLU A 1 928 ? 6.487 35.377 24.458 1.00 48.94 928 GLU A C 1
ATOM 7254 O O . GLU A 1 928 ? 5.432 35.366 23.816 1.00 48.94 928 GLU A O 1
ATOM 7259 N N . ALA A 1 929 ? 6.546 34.883 25.699 1.00 46.56 929 ALA A N 1
ATOM 7260 C CA . ALA A 1 929 ? 5.394 34.286 26.371 1.00 46.56 929 ALA A CA 1
ATOM 7261 C C . ALA A 1 929 ? 4.476 35.385 26.957 1.00 46.56 929 ALA A C 1
ATOM 7263 O O . ALA A 1 929 ? 4.839 36.013 27.954 1.00 46.56 929 ALA A O 1
ATOM 7264 N N . PRO A 1 930 ? 3.274 35.646 26.395 1.00 45.16 930 PRO A N 1
ATOM 7265 C CA . PRO A 1 930 ? 2.398 36.681 26.933 1.00 45.16 930 PRO A CA 1
ATOM 7266 C C . PRO A 1 930 ? 1.886 36.269 28.318 1.00 45.16 930 PRO A C 1
ATOM 7268 O O . PRO A 1 930 ? 1.296 35.195 28.478 1.00 45.16 930 PRO A O 1
ATOM 7271 N N . GLN A 1 931 ? 2.093 37.139 29.310 1.00 45.69 931 GLN A N 1
ATOM 7272 C CA . GLN A 1 931 ? 1.676 36.906 30.694 1.00 45.69 931 GLN A CA 1
ATOM 7273 C C . GLN A 1 931 ? 0.192 36.498 30.758 1.00 45.69 931 GLN A C 1
ATOM 7275 O O . GLN A 1 931 ? -0.677 37.191 30.233 1.00 45.69 931 GLN A O 1
ATOM 7280 N N . GLY A 1 932 ? -0.091 35.357 31.396 1.00 46.50 932 GLY A N 1
ATOM 7281 C CA . GLY A 1 932 ? -1.451 34.835 31.581 1.00 46.50 932 GLY A CA 1
ATOM 7282 C C . GLY A 1 932 ? -1.947 33.813 30.545 1.00 46.50 932 GLY A C 1
ATOM 7283 O O . GLY A 1 932 ? -3.086 33.365 30.662 1.00 46.50 932 GLY A O 1
ATOM 7284 N N . PHE A 1 933 ? -1.143 33.394 29.559 1.00 40.62 933 PHE A N 1
ATOM 7285 C CA . PHE A 1 933 ? -1.498 32.258 28.690 1.00 40.62 933 PHE A CA 1
ATOM 7286 C C . PHE A 1 933 ? -0.979 30.912 29.237 1.00 40.62 933 PHE A C 1
ATOM 7288 O O . PHE A 1 933 ? 0.230 30.773 29.416 1.00 40.62 933 PHE A O 1
ATOM 7295 N N . PRO A 1 934 ? -1.841 29.881 29.398 1.00 54.34 934 PRO A N 1
ATOM 7296 C CA . PRO A 1 934 ? -1.400 28.505 29.637 1.00 54.34 934 PRO A CA 1
ATOM 7297 C C . PRO A 1 934 ? -0.447 28.028 28.537 1.00 54.34 934 PRO A C 1
ATOM 7299 O O . PRO A 1 934 ? -0.729 28.194 27.344 1.00 54.34 934 PRO A O 1
ATOM 7302 N N . GLN A 1 935 ? 0.683 27.445 28.926 1.00 60.88 935 GLN A N 1
ATOM 7303 C CA . GLN A 1 935 ? 1.864 27.342 28.062 1.00 60.88 935 GLN A CA 1
ATOM 7304 C C . GLN A 1 935 ? 1.652 26.440 26.833 1.00 60.88 935 GLN A C 1
ATOM 7306 O O . GLN A 1 935 ? 2.092 26.779 25.730 1.00 60.88 935 GLN A O 1
ATOM 7311 N N . GLY A 1 936 ? 0.866 25.365 26.968 1.00 60.81 936 GLY A N 1
ATOM 7312 C CA . GLY A 1 936 ? 0.437 24.515 25.851 1.00 60.81 936 GLY A CA 1
ATOM 7313 C C . GLY A 1 936 ? -0.302 25.267 24.729 1.00 60.81 936 GLY A C 1
ATOM 7314 O O . GLY A 1 936 ? -0.244 24.869 23.561 1.00 60.81 936 GLY A O 1
ATOM 7315 N N . ARG A 1 937 ? -0.933 26.414 25.032 1.00 64.25 937 ARG A N 1
ATOM 7316 C CA . ARG A 1 937 ? -1.551 27.295 24.021 1.00 64.25 937 ARG A CA 1
ATOM 7317 C C . ARG A 1 937 ? -0.505 28.073 23.216 1.00 64.25 937 ARG A C 1
ATOM 7319 O O . ARG A 1 937 ? -0.740 28.326 22.036 1.00 64.25 937 ARG A O 1
ATOM 7326 N N . TYR A 1 938 ? 0.644 28.424 23.805 1.00 71.44 938 TYR A N 1
ATOM 7327 C CA . TYR A 1 938 ? 1.759 29.045 23.075 1.00 71.44 938 TYR A CA 1
ATOM 7328 C C . TYR A 1 938 ? 2.415 28.040 22.121 1.00 71.44 938 TYR A C 1
ATOM 7330 O O . TYR A 1 938 ? 2.581 28.321 20.933 1.00 71.44 938 TYR A O 1
ATOM 7338 N N . ALA A 1 939 ? 2.674 26.829 22.620 1.00 80.25 939 ALA A N 1
ATOM 7339 C CA . ALA A 1 939 ? 3.202 25.705 21.852 1.00 80.25 939 ALA A CA 1
ATOM 7340 C C . ALA A 1 939 ? 2.373 25.427 20.578 1.00 80.25 939 ALA A C 1
ATOM 7342 O O . ALA A 1 939 ? 2.892 25.512 19.462 1.00 80.25 939 ALA A O 1
ATOM 7343 N N . MET A 1 940 ? 1.062 25.189 20.711 1.00 85.50 940 MET A N 1
ATOM 7344 C CA . MET A 1 940 ? 0.199 24.939 19.546 1.00 85.50 940 MET A CA 1
ATOM 7345 C C . MET A 1 940 ? -0.031 26.174 18.666 1.00 85.50 940 MET A C 1
ATOM 7347 O O . MET A 1 940 ? -0.198 26.029 17.455 1.00 85.50 940 MET A O 1
ATOM 7351 N N . ARG A 1 941 ? 0.032 27.398 19.210 1.00 84.56 941 ARG A N 1
ATOM 7352 C CA . ARG A 1 941 ? 0.004 28.618 18.388 1.00 84.56 941 ARG A CA 1
ATOM 7353 C C . ARG A 1 941 ? 1.180 28.653 17.403 1.00 84.56 941 ARG A C 1
ATOM 7355 O O . ARG A 1 941 ? 0.937 28.894 16.223 1.00 84.56 941 ARG A O 1
ATOM 7362 N N . ARG A 1 942 ? 2.411 28.357 17.844 1.00 86.69 942 ARG A N 1
ATOM 7363 C CA . ARG A 1 942 ? 3.590 28.330 16.951 1.00 86.69 942 ARG A CA 1
ATOM 7364 C C . ARG A 1 942 ? 3.475 27.261 15.859 1.00 86.69 942 ARG A C 1
ATOM 7366 O O . ARG A 1 942 ? 3.905 27.499 14.735 1.00 86.69 942 ARG A O 1
ATOM 7373 N N . VAL A 1 943 ? 2.843 26.119 16.150 1.00 91.56 943 VAL A N 1
ATOM 7374 C CA . VAL A 1 943 ? 2.525 25.086 15.143 1.00 91.56 943 VAL A CA 1
ATOM 7375 C C . VAL A 1 943 ? 1.602 25.634 14.051 1.00 91.56 943 VAL A C 1
ATOM 7377 O O . VAL A 1 943 ? 1.884 25.447 12.869 1.00 91.56 943 VAL A O 1
ATOM 7380 N N . PHE A 1 944 ? 0.520 26.327 14.420 1.00 91.69 944 PHE A N 1
ATOM 7381 C CA . PHE A 1 944 ? -0.401 26.911 13.438 1.00 91.69 944 PHE A CA 1
ATOM 7382 C C . PHE A 1 944 ? 0.216 28.085 12.670 1.00 91.69 944 PHE A C 1
ATOM 7384 O O . PHE A 1 944 ? -0.011 28.195 11.468 1.00 91.69 944 PHE A O 1
ATOM 7391 N N . GLU A 1 945 ? 1.045 28.910 13.316 1.00 89.81 945 GLU A N 1
ATOM 7392 C CA . GLU A 1 945 ? 1.806 29.968 12.637 1.00 89.81 945 GLU A CA 1
ATOM 7393 C C . GLU A 1 945 ? 2.788 29.356 11.608 1.00 89.81 945 GLU A C 1
ATOM 7395 O O . GLU A 1 945 ? 2.780 29.776 10.452 1.00 89.81 945 GLU A O 1
ATOM 7400 N N . ARG A 1 946 ? 3.498 28.260 11.933 1.00 93.56 946 ARG A N 1
ATOM 7401 C CA . ARG A 1 946 ? 4.351 27.543 10.960 1.00 93.56 946 ARG A CA 1
ATOM 7402 C C . ARG A 1 946 ? 3.564 26.846 9.840 1.00 93.56 946 ARG A C 1
ATOM 7404 O O . ARG A 1 946 ? 4.047 26.773 8.711 1.00 93.56 946 ARG A O 1
ATOM 7411 N N . LEU A 1 947 ? 2.359 26.339 10.108 1.00 94.31 947 LEU A N 1
ATOM 7412 C CA . LEU A 1 947 ? 1.482 25.808 9.055 1.00 94.31 947 LEU A CA 1
ATOM 7413 C C . LEU A 1 947 ? 0.997 26.917 8.108 1.00 94.31 947 LEU A C 1
ATOM 7415 O O . LEU A 1 947 ? 0.945 26.693 6.903 1.00 94.31 947 LEU A O 1
ATOM 7419 N N . GLN A 1 948 ? 0.704 28.111 8.626 1.00 92.62 948 GLN A N 1
ATOM 7420 C CA . GLN A 1 948 ? 0.344 29.268 7.806 1.00 92.62 948 GLN A CA 1
ATOM 7421 C C . GLN A 1 948 ? 1.517 29.748 6.937 1.00 92.62 948 GLN A C 1
ATOM 7423 O O . GLN A 1 948 ? 1.312 30.052 5.765 1.00 92.62 948 GLN A O 1
ATOM 7428 N N . GLU A 1 949 ? 2.745 29.755 7.469 1.00 93.75 949 GLU A N 1
ATOM 7429 C CA . GLU A 1 949 ? 3.951 30.008 6.667 1.00 93.75 949 GLU A CA 1
ATOM 7430 C C . GLU A 1 949 ? 4.082 29.005 5.511 1.00 93.75 949 GLU A C 1
ATOM 7432 O O . GLU A 1 949 ? 4.296 29.417 4.373 1.00 93.75 949 GLU A O 1
ATOM 7437 N N . LEU A 1 950 ? 3.931 27.703 5.783 1.00 93.81 950 LEU A N 1
ATOM 7438 C CA . LEU A 1 950 ? 4.080 26.649 4.774 1.00 93.81 950 LEU A CA 1
ATOM 7439 C C . LEU A 1 950 ? 3.031 26.752 3.654 1.00 93.81 950 LEU A C 1
ATOM 7441 O O . LEU A 1 950 ? 3.410 26.687 2.489 1.00 93.81 950 LEU A O 1
ATOM 7445 N N . ASP A 1 951 ? 1.752 26.974 3.976 1.00 93.81 951 ASP A N 1
ATOM 7446 C CA . ASP A 1 951 ? 0.698 27.142 2.957 1.00 93.81 951 ASP A CA 1
ATOM 7447 C C . ASP A 1 951 ? 0.897 28.414 2.111 1.00 93.81 951 ASP A C 1
ATOM 7449 O O . ASP A 1 951 ? 0.640 28.417 0.909 1.00 93.81 951 ASP A O 1
ATOM 7453 N N . SER A 1 952 ? 1.440 29.483 2.709 1.00 93.12 952 SER A N 1
ATOM 7454 C CA . SER A 1 952 ? 1.795 30.709 1.976 1.00 93.12 952 SER A CA 1
ATOM 7455 C C . SER A 1 952 ? 3.039 30.575 1.081 1.00 93.12 952 SER A C 1
ATOM 7457 O O . SER A 1 952 ? 3.269 31.438 0.234 1.00 93.12 952 SER A O 1
ATOM 7459 N N . GLN A 1 953 ? 3.833 29.509 1.248 1.00 94.06 953 GLN A N 1
ATOM 7460 C CA . GLN A 1 953 ? 4.963 29.162 0.374 1.00 94.06 953 GLN A CA 1
ATOM 7461 C C . GLN A 1 953 ? 4.529 28.217 -0.755 1.00 94.06 953 GLN A C 1
ATOM 7463 O O . GLN A 1 953 ? 4.882 28.441 -1.911 1.00 94.06 953 GLN A O 1
ATOM 7468 N N . GLU A 1 954 ? 3.754 27.180 -0.430 1.00 91.88 954 GLU A N 1
ATOM 7469 C CA . GLU A 1 954 ? 3.171 26.234 -1.384 1.00 91.88 954 GLU A CA 1
ATOM 7470 C C . GLU A 1 954 ? 1.766 25.823 -0.895 1.00 91.88 954 GLU A C 1
ATOM 7472 O O . GLU A 1 954 ? 1.663 25.141 0.131 1.00 91.88 954 GLU A O 1
ATOM 7477 N N . PRO A 1 955 ? 0.680 26.201 -1.605 1.00 92.38 955 PRO A N 1
ATOM 7478 C CA . PRO A 1 955 ? -0.683 25.915 -1.165 1.00 92.38 955 PRO A CA 1
ATOM 7479 C C . PRO A 1 955 ? -0.927 24.420 -0.961 1.00 92.38 955 PRO A C 1
ATOM 7481 O O . PRO A 1 955 ? -0.701 23.607 -1.861 1.00 92.38 955 PRO A O 1
ATOM 7484 N N . PHE A 1 956 ? -1.441 24.045 0.210 1.00 93.94 956 PHE A N 1
ATOM 7485 C CA . PHE A 1 956 ? -1.534 22.651 0.625 1.00 93.94 956 PHE A CA 1
ATOM 7486 C C . PHE A 1 956 ? -2.318 21.789 -0.371 1.00 93.94 956 PHE A C 1
ATOM 7488 O O . PHE A 1 956 ? -3.446 22.108 -0.760 1.00 93.94 956 PHE A O 1
ATOM 7495 N N . THR A 1 957 ? -1.758 20.627 -0.710 1.00 92.44 957 THR A N 1
ATOM 7496 C CA . THR A 1 957 ? -2.457 19.552 -1.428 1.00 92.44 957 THR A CA 1
ATOM 7497 C C . THR A 1 957 ? -3.667 19.043 -0.625 1.00 92.44 957 THR A C 1
ATOM 7499 O O . THR A 1 957 ? -3.683 19.165 0.606 1.00 92.44 957 THR A O 1
ATOM 7502 N N . PRO A 1 958 ? -4.672 18.405 -1.260 1.00 89.50 958 PRO A N 1
ATOM 7503 C CA . PRO A 1 958 ? -5.840 17.867 -0.551 1.00 89.50 958 PRO A CA 1
ATOM 7504 C C . PRO A 1 958 ? -5.480 16.943 0.626 1.00 89.50 958 PRO A C 1
ATOM 7506 O O . PRO A 1 958 ? -6.065 17.048 1.704 1.00 89.50 958 PRO A O 1
ATOM 7509 N N . THR A 1 959 ? -4.453 16.101 0.466 1.00 86.50 959 THR A N 1
ATOM 7510 C CA . THR A 1 959 ? -3.947 15.205 1.520 1.00 86.50 959 THR A CA 1
ATOM 7511 C C . THR A 1 959 ? -3.332 15.974 2.694 1.00 86.50 959 THR A C 1
ATOM 7513 O O . THR A 1 959 ? -3.592 15.647 3.852 1.00 86.50 959 THR A O 1
ATOM 7516 N N . GLN A 1 960 ? -2.559 17.033 2.423 1.00 91.75 960 GLN A N 1
ATOM 7517 C CA . GLN A 1 960 ? -2.015 17.910 3.468 1.00 91.75 960 GLN A CA 1
ATOM 7518 C C . GLN A 1 960 ? -3.135 18.647 4.215 1.00 91.75 960 GLN A C 1
ATOM 7520 O O . GLN A 1 960 ? -3.134 18.643 5.447 1.00 91.75 960 GLN A O 1
ATOM 7525 N N . ARG A 1 961 ? -4.138 19.190 3.506 1.00 89.38 961 ARG A N 1
ATOM 7526 C CA . ARG A 1 961 ? -5.318 19.817 4.136 1.00 89.38 961 ARG A CA 1
ATOM 7527 C C . ARG A 1 961 ? -6.057 18.836 5.042 1.00 89.38 961 ARG A C 1
ATOM 7529 O O . ARG A 1 961 ? -6.394 19.202 6.163 1.00 89.38 961 ARG A O 1
ATOM 7536 N N . CYS A 1 962 ? -6.237 17.584 4.613 1.00 85.69 962 CYS A N 1
ATOM 7537 C CA . CYS A 1 962 ? -6.836 16.539 5.444 1.00 85.69 962 CYS A CA 1
ATOM 7538 C C . CYS A 1 962 ? -6.043 16.305 6.743 1.00 85.69 962 CYS A C 1
ATOM 7540 O O . CYS A 1 962 ? -6.641 16.261 7.816 1.00 85.69 962 CYS A O 1
ATOM 7542 N N . HIS A 1 963 ? -4.709 16.213 6.686 1.00 87.94 963 HIS A N 1
ATOM 7543 C CA . HIS A 1 963 ? -3.882 16.072 7.893 1.00 87.94 963 HIS A CA 1
ATOM 7544 C C . HIS A 1 963 ? -4.000 17.279 8.840 1.00 87.94 963 HIS A C 1
ATOM 7546 O O . HIS A 1 963 ? -4.091 17.100 10.056 1.00 87.94 963 HIS A O 1
ATOM 7552 N N . VAL A 1 964 ? -4.044 18.503 8.302 1.00 90.94 964 VAL A N 1
ATOM 7553 C CA . VAL A 1 964 ? -4.217 19.727 9.102 1.00 90.94 964 VAL A CA 1
ATOM 7554 C C . VAL A 1 964 ? -5.614 19.783 9.733 1.00 90.94 964 VAL A C 1
ATOM 7556 O O . VAL A 1 964 ? -5.731 20.114 10.911 1.00 90.94 964 VAL A O 1
ATOM 7559 N N . GLN A 1 965 ? -6.668 19.377 9.015 1.00 86.94 965 GLN A N 1
ATOM 7560 C CA . GLN A 1 965 ? -8.014 19.231 9.584 1.00 86.94 965 GLN A CA 1
ATOM 7561 C C . GLN A 1 965 ? -8.052 18.200 10.720 1.00 86.94 965 GLN A C 1
ATOM 7563 O O . GLN A 1 965 ? -8.671 18.464 11.749 1.00 86.94 965 GLN A O 1
ATOM 7568 N N . THR A 1 966 ? -7.385 17.049 10.574 1.00 85.62 966 THR A N 1
ATOM 7569 C CA . THR A 1 966 ? -7.295 16.037 11.639 1.00 85.62 966 THR A CA 1
ATOM 7570 C C . THR A 1 966 ? -6.584 16.586 12.877 1.00 85.62 966 THR A C 1
ATOM 7572 O O . THR A 1 966 ? -7.110 16.436 13.978 1.00 85.62 966 THR A O 1
ATOM 7575 N N . LEU A 1 967 ? -5.457 17.292 12.711 1.00 89.94 967 LEU A N 1
ATOM 7576 C CA . LEU A 1 967 ? -4.762 17.965 13.817 1.00 89.94 967 LEU A CA 1
ATOM 7577 C C . LEU A 1 967 ? -5.671 18.979 14.527 1.00 89.94 967 LEU A C 1
ATOM 7579 O O . LEU A 1 967 ? -5.732 19.000 15.754 1.00 89.94 967 LEU A O 1
ATOM 7583 N N . ILE A 1 968 ? -6.392 19.806 13.764 1.00 86.12 968 ILE A N 1
ATOM 7584 C CA . ILE A 1 968 ? -7.307 20.814 14.313 1.00 86.12 968 ILE A CA 1
ATOM 7585 C C . ILE A 1 968 ? -8.454 20.156 15.076 1.00 86.12 968 ILE A C 1
ATOM 7587 O O . ILE A 1 968 ? -8.788 20.631 16.155 1.00 86.12 968 ILE A O 1
ATOM 7591 N N . ARG A 1 969 ? -9.030 19.056 14.572 1.00 82.31 969 ARG A N 1
ATOM 7592 C CA . ARG A 1 969 ? -10.079 18.300 15.279 1.00 82.31 969 ARG A CA 1
ATOM 7593 C C . ARG A 1 969 ? -9.561 17.686 16.580 1.00 82.31 969 ARG A C 1
ATOM 7595 O O . ARG A 1 969 ? -10.229 17.827 17.596 1.00 82.31 969 ARG A O 1
ATOM 7602 N N . ALA A 1 970 ? -8.375 17.073 16.571 1.00 80.75 970 ALA A N 1
ATOM 7603 C CA . ALA A 1 970 ? -7.766 16.497 17.772 1.00 80.75 970 ALA A CA 1
ATOM 7604 C C . ALA A 1 970 ? -7.448 17.571 18.829 1.00 80.75 970 ALA A C 1
ATOM 7606 O O . ALA A 1 970 ? -7.820 17.424 19.992 1.00 80.75 970 ALA A O 1
ATOM 7607 N N . TYR A 1 971 ? -6.831 18.686 18.417 1.00 83.75 971 TYR A N 1
ATOM 7608 C CA . TYR A 1 971 ? -6.559 19.818 19.307 1.00 83.75 971 TYR A CA 1
ATOM 7609 C C . TYR A 1 971 ? -7.846 20.459 19.835 1.00 83.75 971 TYR A C 1
ATOM 7611 O O . TYR A 1 971 ? -7.932 20.750 21.022 1.00 83.75 971 TYR A O 1
ATOM 7619 N N . ARG A 1 972 ? -8.857 20.643 18.975 1.00 79.56 972 ARG A N 1
ATOM 7620 C CA . ARG A 1 972 ? -10.166 21.187 19.348 1.00 79.56 972 ARG A CA 1
ATOM 7621 C C . ARG A 1 972 ? -10.859 20.309 20.389 1.00 79.56 972 ARG A C 1
ATOM 7623 O O . ARG A 1 972 ? -11.215 20.825 21.436 1.00 79.56 972 ARG A O 1
ATOM 7630 N N . TYR A 1 973 ? -10.990 19.007 20.127 1.00 77.31 973 TYR A N 1
ATOM 7631 C CA . TYR A 1 973 ? -11.640 18.057 21.035 1.00 77.31 973 TYR A CA 1
ATOM 7632 C C . TYR A 1 973 ? -11.006 18.081 22.432 1.00 77.31 973 TYR A C 1
ATOM 7634 O O . TYR A 1 973 ? -11.715 18.173 23.430 1.00 77.31 973 TYR A O 1
ATOM 7642 N N . ARG A 1 974 ? -9.667 18.085 22.512 1.00 73.38 974 ARG A N 1
ATOM 7643 C CA . ARG A 1 974 ? -8.969 18.175 23.799 1.00 73.38 974 ARG A CA 1
ATOM 7644 C C . ARG A 1 974 ? -9.129 19.553 24.458 1.00 73.38 974 ARG A C 1
ATOM 7646 O O . ARG A 1 974 ? -9.463 19.635 25.632 1.00 73.38 974 ARG A O 1
ATOM 7653 N N . HIS A 1 975 ? -8.979 20.641 23.699 1.00 70.88 975 HIS A N 1
ATOM 7654 C CA . HIS A 1 975 ? -9.111 22.006 24.225 1.00 70.88 975 HIS A CA 1
ATOM 7655 C C . HIS A 1 975 ? -10.534 22.335 24.702 1.00 70.88 975 HIS A C 1
ATOM 7657 O O . HIS A 1 975 ? -10.697 23.067 25.673 1.00 70.88 975 HIS A O 1
ATOM 7663 N N . GLU A 1 976 ? -11.569 21.779 24.074 1.00 68.25 976 GLU A N 1
ATOM 7664 C CA . GLU A 1 976 ? -12.956 21.969 24.508 1.00 68.25 976 GLU A CA 1
ATOM 7665 C C . GLU A 1 976 ? -13.280 21.174 25.780 1.00 68.25 976 GLU A C 1
ATOM 7667 O O . GLU A 1 976 ? -13.957 21.724 26.646 1.00 68.25 976 GLU A O 1
ATOM 7672 N N . LEU A 1 977 ? -12.713 19.970 25.954 1.00 59.50 977 LEU A N 1
ATOM 7673 C CA . LEU A 1 977 ? -12.769 19.222 27.220 1.00 59.50 977 LEU A CA 1
ATOM 7674 C C . LEU A 1 977 ? -12.094 19.976 28.379 1.00 59.50 977 LEU A C 1
ATOM 7676 O O . LEU A 1 977 ? -12.665 20.062 29.465 1.00 59.50 977 LEU A O 1
ATOM 7680 N N . ASP A 1 978 ? -10.900 20.531 28.153 1.00 60.75 978 ASP A N 1
ATOM 7681 C CA . ASP A 1 978 ? -10.088 21.116 29.230 1.00 60.75 978 ASP A CA 1
ATOM 7682 C C . ASP A 1 978 ? -10.394 22.606 29.498 1.00 60.75 978 ASP A C 1
ATOM 7684 O O . ASP A 1 978 ? -10.163 23.109 30.603 1.00 60.75 978 ASP A O 1
ATOM 7688 N N . HIS A 1 979 ? -10.851 23.356 28.485 1.00 61.97 979 HIS A N 1
ATOM 7689 C CA . HIS A 1 979 ? -10.835 24.830 28.481 1.00 61.97 979 HIS A CA 1
ATOM 7690 C C . HIS A 1 979 ? -12.001 25.536 27.750 1.00 61.97 979 HIS A C 1
ATOM 7692 O O . HIS A 1 979 ? -12.070 26.768 27.787 1.00 61.97 979 HIS A O 1
ATOM 7698 N N . GLY A 1 980 ? -12.895 24.816 27.066 1.00 52.84 980 GLY A N 1
ATOM 7699 C CA . GLY A 1 980 ? -14.170 25.327 26.534 1.00 52.84 980 GLY A CA 1
ATOM 7700 C C . GLY A 1 980 ? -14.167 26.318 25.349 1.00 52.84 980 GLY A C 1
ATOM 7701 O O . GLY A 1 980 ? -15.197 26.420 24.688 1.00 52.84 980 GLY A O 1
ATOM 7702 N N . LEU A 1 981 ? -13.086 27.055 25.032 1.00 59.03 981 LEU A N 1
ATOM 7703 C CA . LEU A 1 981 ? -13.076 28.033 23.916 1.00 59.03 981 LEU A CA 1
ATOM 7704 C C . LEU A 1 981 ? -11.735 28.170 23.164 1.00 59.03 981 LEU A C 1
ATOM 7706 O O . LEU A 1 981 ? -10.737 28.652 23.703 1.00 59.03 981 LEU A O 1
ATOM 7710 N N . LEU A 1 982 ? -11.760 27.881 21.855 1.00 57.66 982 LEU A N 1
ATOM 7711 C CA . LEU A 1 982 ? -10.622 27.996 20.926 1.00 57.66 982 LEU A CA 1
ATOM 7712 C C . LEU A 1 982 ? -10.010 29.420 20.823 1.00 57.66 982 LEU A C 1
ATOM 7714 O O . LEU A 1 982 ? -10.752 30.396 20.665 1.00 57.66 982 LEU A O 1
ATOM 7718 N N . PRO A 1 983 ? -8.665 29.566 20.770 1.00 64.94 983 PRO A N 1
ATOM 7719 C CA . PRO A 1 983 ? -8.008 30.870 20.628 1.00 64.94 983 PRO A CA 1
ATOM 7720 C C . PRO A 1 983 ? -8.320 31.605 19.301 1.00 64.94 983 PRO A C 1
ATOM 7722 O O . PRO A 1 983 ? -8.357 30.965 18.242 1.00 64.94 983 PRO A O 1
ATOM 7725 N N . PRO A 1 984 ? -8.433 32.954 19.290 1.00 65.31 984 PRO A N 1
ATOM 7726 C CA . PRO A 1 984 ? -8.842 33.719 18.104 1.00 65.31 984 PRO A CA 1
ATOM 7727 C C . PRO A 1 984 ? -7.991 33.498 16.845 1.00 65.31 984 PRO A C 1
ATOM 7729 O O . PRO A 1 984 ? -8.554 33.341 15.764 1.00 65.31 984 PRO A O 1
ATOM 7732 N N . LYS A 1 985 ? -6.654 33.415 16.969 1.00 61.97 985 LYS A N 1
ATOM 7733 C CA . LYS A 1 985 ? -5.760 33.153 15.821 1.00 61.97 985 LYS A CA 1
ATOM 7734 C C . LYS A 1 985 ? -5.987 31.774 15.184 1.00 61.97 985 LYS A C 1
ATOM 7736 O O . LYS A 1 985 ? -5.909 31.638 13.965 1.00 61.97 985 LYS A O 1
ATOM 7741 N N . VAL A 1 986 ? -6.309 30.759 15.992 1.00 62.62 986 VAL A N 1
ATOM 7742 C CA . VAL A 1 986 ? -6.633 29.413 15.490 1.00 62.62 986 VAL A CA 1
ATOM 7743 C C . VAL A 1 986 ? -7.964 29.462 14.740 1.00 62.62 986 VAL A C 1
ATOM 7745 O O . VAL A 1 986 ? -8.065 28.947 13.629 1.00 62.62 986 VAL A O 1
ATOM 7748 N N . LYS A 1 987 ? -8.957 30.180 15.285 1.00 64.12 987 LYS A N 1
ATOM 7749 C CA . LYS A 1 987 ? -10.257 30.412 14.637 1.00 64.12 987 LYS A CA 1
ATOM 7750 C C . LYS A 1 987 ? -10.126 31.145 13.291 1.00 64.12 987 LYS A C 1
ATOM 7752 O O . LYS A 1 987 ? -10.805 30.760 12.341 1.00 64.12 987 LYS A O 1
ATOM 7757 N N . SER A 1 988 ? -9.238 32.139 13.165 1.00 69.25 988 SER A N 1
ATOM 7758 C CA . SER A 1 988 ? -8.978 32.810 11.879 1.00 69.25 988 SER A CA 1
ATOM 7759 C C . SER A 1 988 ? -8.249 31.918 10.870 1.00 69.25 988 SER A C 1
ATOM 7761 O O . SER A 1 988 ? -8.644 31.905 9.707 1.00 69.25 988 SER A O 1
ATOM 7763 N N . PHE A 1 989 ? -7.256 31.12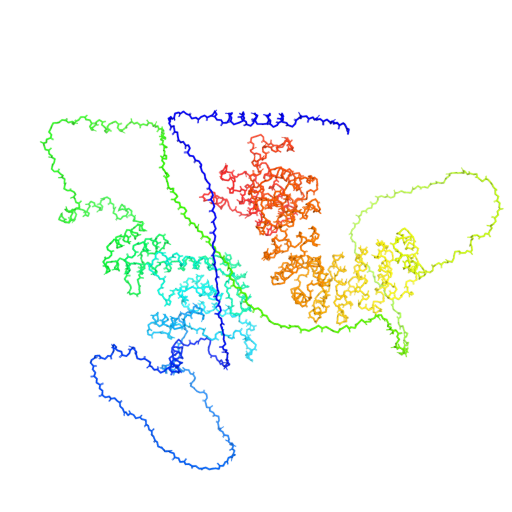7 11.297 1.00 70.06 989 PHE A N 1
ATOM 7764 C CA . PHE A 1 989 ? -6.578 30.161 10.419 1.00 70.06 989 PHE A CA 1
ATOM 7765 C C . PHE A 1 989 ? -7.558 29.104 9.881 1.00 70.06 989 PHE A C 1
ATOM 7767 O O . PHE A 1 989 ? -7.625 28.876 8.675 1.00 70.06 989 PHE A O 1
ATOM 7774 N N . CYS A 1 990 ? -8.402 28.537 10.752 1.00 64.44 990 CYS A N 1
ATOM 7775 C CA . CYS A 1 990 ? -9.439 27.579 10.356 1.00 64.44 990 CYS A CA 1
ATOM 7776 C C . CYS A 1 990 ? -10.439 28.177 9.353 1.00 64.44 990 CYS A C 1
ATOM 7778 O O . CYS A 1 990 ? -10.829 27.499 8.404 1.00 64.44 990 CYS A O 1
ATOM 7780 N N . LYS A 1 991 ? -10.843 29.442 9.546 1.00 67.06 991 LYS A N 1
ATOM 7781 C CA . LYS A 1 991 ? -11.749 30.138 8.622 1.00 67.06 991 LYS A CA 1
ATOM 7782 C C . LYS A 1 991 ? -11.104 30.353 7.247 1.00 67.06 991 LYS A C 1
ATOM 7784 O O . LYS A 1 991 ? -11.774 30.157 6.242 1.00 67.06 991 LYS A O 1
ATOM 7789 N N . ALA A 1 992 ? -9.826 30.733 7.202 1.00 68.44 992 ALA A N 1
ATOM 7790 C CA . ALA A 1 992 ? -9.112 30.995 5.951 1.00 68.44 992 ALA A CA 1
ATOM 7791 C C . ALA A 1 992 ? -8.835 29.724 5.125 1.00 68.44 992 ALA A C 1
ATOM 7793 O O . ALA A 1 992 ? -8.875 29.773 3.902 1.00 68.44 992 ALA A O 1
ATOM 7794 N N . GLN A 1 993 ? -8.556 28.593 5.781 1.00 62.06 993 GLN A N 1
ATOM 7795 C CA . GLN A 1 993 ? -8.070 27.375 5.115 1.00 62.06 993 GLN A CA 1
ATOM 7796 C C . GLN A 1 993 ? -9.155 26.432 4.581 1.00 62.06 993 GLN A C 1
ATOM 7798 O O . GLN A 1 993 ? -8.880 25.610 3.706 1.00 62.06 993 GLN A O 1
ATOM 7803 N N . PHE A 1 994 ? -10.370 26.494 5.131 1.00 57.84 994 PHE A N 1
ATOM 7804 C CA . PHE A 1 994 ? -11.385 25.457 4.901 1.00 57.84 994 PHE A CA 1
ATOM 7805 C C . PHE A 1 994 ? -12.745 25.988 4.440 1.00 57.84 994 PHE A C 1
ATOM 7807 O O . PHE A 1 994 ? -13.661 25.189 4.274 1.00 57.84 994 PHE A O 1
ATOM 7814 N N . ASP A 1 995 ? -12.876 27.309 4.272 1.00 49.22 995 ASP A N 1
ATOM 7815 C CA . ASP A 1 995 ? -14.108 28.018 3.879 1.00 49.22 995 ASP A CA 1
ATOM 7816 C C . ASP A 1 995 ? -15.354 27.621 4.706 1.00 49.22 995 ASP A C 1
ATOM 7818 O O . ASP A 1 995 ? -16.504 27.674 4.272 1.00 49.22 995 ASP A O 1
ATOM 7822 N N . VAL A 1 996 ? -15.117 27.184 5.949 1.00 45.81 996 VAL A N 1
ATOM 7823 C CA . VAL A 1 996 ? -16.169 26.715 6.851 1.00 45.81 996 VAL A CA 1
ATOM 7824 C C . VAL A 1 996 ? -16.917 27.927 7.389 1.00 45.81 996 VAL A C 1
ATOM 7826 O O . VAL A 1 996 ? -16.362 28.754 8.121 1.00 45.81 996 VAL A O 1
ATOM 7829 N N . SER A 1 997 ? -18.204 28.004 7.057 1.00 39.47 997 SER A N 1
ATOM 7830 C CA . SER A 1 997 ? -19.105 29.033 7.568 1.00 39.47 997 SER A CA 1
ATOM 7831 C C . SER A 1 997 ? -19.091 29.086 9.101 1.00 39.47 997 SER A C 1
ATOM 7833 O O . SER A 1 997 ? -18.951 28.078 9.802 1.00 39.47 997 SER A O 1
ATOM 7835 N N . SER A 1 998 ? -19.289 30.284 9.654 1.00 41.91 998 SER A N 1
ATOM 7836 C CA . SER A 1 998 ? -19.372 30.488 11.106 1.00 41.91 998 SER A CA 1
ATOM 7837 C C . SER A 1 998 ? -20.468 29.639 11.762 1.00 41.91 998 SER A C 1
ATOM 7839 O O . SER A 1 998 ? -20.315 29.254 12.925 1.00 41.91 998 SER A O 1
ATOM 7841 N N . SER A 1 999 ? -21.533 29.302 11.024 1.00 37.31 999 SER A N 1
ATOM 7842 C CA . SER A 1 999 ? -22.595 28.405 11.479 1.00 37.31 999 SER A CA 1
ATOM 7843 C C . SER A 1 999 ? -22.120 26.962 11.649 1.00 37.31 999 SER A C 1
ATOM 7845 O O . SER A 1 999 ? -22.437 26.375 12.676 1.00 37.31 999 SER A O 1
ATOM 7847 N N . VAL A 1 1000 ? -21.308 26.402 10.743 1.00 37.31 1000 VAL A N 1
ATOM 7848 C CA . VAL A 1 1000 ? -20.772 25.034 10.900 1.00 37.31 1000 VAL A CA 1
ATOM 7849 C C . VAL A 1 1000 ? -19.743 24.964 12.032 1.00 37.31 1000 VAL A C 1
ATOM 7851 O O . VAL A 1 1000 ? -19.806 24.048 12.852 1.00 37.31 1000 VAL A O 1
ATOM 7854 N N . VAL A 1 1001 ? -18.866 25.971 12.170 1.00 41.94 1001 VAL A N 1
ATOM 7855 C CA . VAL A 1 1001 ? -17.942 26.057 13.323 1.00 41.94 1001 VAL A CA 1
ATOM 7856 C C . VAL A 1 1001 ? -18.712 26.065 14.654 1.00 41.94 1001 VAL A C 1
ATOM 7858 O O . VAL A 1 1001 ? -18.270 25.418 15.602 1.00 41.94 1001 VAL A O 1
ATOM 7861 N N . SER A 1 1002 ? -19.867 26.746 14.695 1.00 39.31 1002 SER A N 1
ATOM 7862 C CA . SER A 1 1002 ? -20.733 26.899 15.882 1.00 39.31 1002 SER A CA 1
ATOM 7863 C C . SER A 1 1002 ? -21.829 25.827 16.029 1.00 39.31 1002 SER A C 1
ATOM 7865 O O . SER A 1 1002 ? -22.558 25.830 17.022 1.00 39.31 1002 SER A O 1
ATOM 7867 N N . ALA A 1 1003 ? -21.981 24.930 15.050 1.00 33.53 1003 ALA A N 1
ATOM 7868 C CA . ALA A 1 1003 ? -22.810 23.728 15.144 1.00 33.53 1003 ALA A CA 1
ATOM 7869 C C . ALA A 1 1003 ? -22.005 22.608 15.811 1.00 33.53 1003 ALA A C 1
ATOM 7871 O O . ALA A 1 1003 ? -22.433 22.061 16.818 1.00 33.53 1003 ALA A O 1
ATOM 7872 N N . VAL A 1 1004 ? -20.756 22.416 15.368 1.00 33.38 1004 VAL A N 1
ATOM 7873 C CA . VAL A 1 1004 ? -19.739 21.567 16.026 1.00 33.38 1004 VAL A CA 1
ATOM 7874 C C . VAL A 1 1004 ? -19.235 22.200 17.346 1.00 33.38 1004 VAL A C 1
ATOM 7876 O O . VAL A 1 1004 ? -18.207 21.817 17.875 1.00 33.38 1004 VAL A O 1
ATOM 7879 N N . ALA A 1 1005 ? -19.896 23.243 17.861 1.00 32.16 1005 ALA A N 1
ATOM 7880 C CA . ALA A 1 1005 ? -19.676 23.827 19.194 1.00 32.16 1005 ALA A CA 1
ATOM 7881 C C . ALA A 1 1005 ? -20.900 23.662 20.118 1.00 32.16 1005 ALA A C 1
ATOM 7883 O O . ALA A 1 1005 ? -20.958 24.282 21.177 1.00 32.16 1005 ALA A O 1
ATOM 7884 N N . ARG A 1 1006 ? -21.922 22.918 19.672 1.00 30.62 1006 ARG A N 1
ATOM 7885 C CA . ARG A 1 1006 ? -23.191 22.676 20.384 1.00 30.62 1006 ARG A CA 1
ATOM 7886 C C . ARG A 1 1006 ? -23.640 21.207 20.323 1.00 30.62 1006 ARG A C 1
ATOM 7888 O O . ARG A 1 1006 ? -24.770 20.905 20.695 1.00 30.62 1006 ARG A O 1
ATOM 7895 N N . ALA A 1 1007 ? -22.751 20.335 19.856 1.00 31.17 1007 ALA A N 1
ATOM 7896 C CA . ALA A 1 1007 ? -22.810 18.880 19.882 1.00 31.17 1007 ALA A CA 1
ATOM 7897 C C . ALA A 1 1007 ? -21.405 18.382 20.243 1.00 31.17 1007 ALA A C 1
ATOM 7899 O O . ALA A 1 1007 ? -21.324 17.375 20.974 1.00 31.17 1007 ALA A O 1
#